Protein 4PHQ (pdb70)

CATH classification: 1.20.1170.10

Nearest PDB structures (foldseek):
  4phq-assembly4_D  TM=9.891E-01  e=1.350E-35  Escherichia coli K-12
  1qoy-assembly1_A  TM=9.919E-01  e=1.556E-33  Escherichia coli K-12
  4phq-assembly2_B  TM=9.929E-01  e=1.108E-32  Escherichia coli K-12
  2wcd-assembly1_A  TM=4.207E-01  e=2.265E-20  Escherichia coli K-12
  6r1j-assembly1_J-2  TM=3.400E-01  e=8.299E-03  Aeromonas hydrophila J-1

Radius of gyration: 38.6 Å; Cα contacts (8 Å, |Δi|>4): 1376; chains: 4; bounding box: 147×59×89 Å

Solvent-accessible surface area: 54001 Å² total; per-residue (Å²): 40,33,127,9,0,64,5,0,34,70,0,6,65,19,0,23,31,0,0,32,22,0,0,47,46,0,16,49,52,2,32,27,89,1,4,30,70,7,9,151,59,7,47,130,84,119,166,56,21,24,160,50,0,36,88,29,5,34,54,0,53,86,32,2,92,38,0,25,72,42,8,96,82,0,2,92,20,0,51,91,2,0,17,54,0,21,129,26,0,41,38,1,28,118,34,13,81,160,59,50,105,161,58,1,64,35,1,49,98,28,3,32,95,4,2,62,28,0,37,67,49,1,69,85,0,24,154,7,0,79,53,0,8,72,6,2,38,74,0,10,14,69,3,36,20,0,22,22,44,0,31,52,10,17,40,58,150,23,93,36,0,72,66,12,3,83,128,2,95,149,81,2,138,86,49,84,78,73,50,105,10,60,21,6,7,51,15,104,4,47,36,36,32,1,18,44,105,65,153,54,85,7,29,44,72,0,62,97,54,2,135,48,17,29,60,35,8,43,11,0,11,64,14,0,46,89,1,3,105,14,0,18,37,0,42,70,90,0,74,77,51,16,52,35,0,22,117,9,36,84,73,0,76,118,11,168,4,99,22,122,21,34,103,7,4,38,17,2,0,49,42,3,0,82,54,0,30,95,7,0,73,62,0,4,143,91,44,49,91,176,160,46,98,119,12,11,103,3,0,66,72,1,7,61,19,0,21,33,0,0,41,23,0,2,139,52,0,17,114,60,3,51,17,134,62,0,47,96,11,19,162,52,5,60,142,74,59,166,60,25,38,142,46,0,19,76,28,1,22,49,0,57,86,33,1,96,41,0,11,80,41,6,79,84,0,0,84,19,0,51,90,0,0,13,48,0,19,128,41,0,44,37,1,31,120,36,16,76,154,56,63,98,170,59,1,50,35,0,47,94,25,3,36,109,4,2,68,18,0,18,63,33,0,19,84,0,5,87,8,0,12,30,0,4,17,7,1,37,67,0,21,33,71,1,66,49,0,50,61,46,0,77,94,16,23,46,81,181,19,100,47,6,87,48,14,3,50,123,5,135,177,104,122,131,124,18,61,21,2,5,48,12,115,54,191,108,175,69,98,34,43,69,43,0,90,93,54,3,117,57,16,31,69,78,7,61,84,8,18,84,36,0,97,84,2,19,85,14,0,28,29,0,14,14,93,0,13,45,49,12,38,31,0,13,101,10,18,34,48,0,54,101,13,159,5,84,39,137,15,77,118,129,25,47,48,66,0,57,86,4,0,86,101,0,26,96,16,0,50,98,0,6,153,94,37,44,65,180,108,187,64,90,112,10,4,83,2,0,61,68,0,5,82,17,0,25,37,0,0,34,28,0,0,94,45,0,16,102,63,3,52,18,131,60,1,68,96,11,21,177,52,5,63,140,72,67,177,56,22,23,145,48,0,15,79,30,0,20,52,0,57,88,27,1,94,39,0,10,79,45,5,75,84,0,0,86,16,0,51,90,0,0,14,47,0,13,41,42,0,29,10,1,24,80,4,14,78,156,57,59,112,170,43,1,60,34,0,46,94,26,3,36,104,4,3,63,11,0,13,74,42,1,15,87,0,3,69,8,0,7,31,0,7,20,9,0,28,67,0,11,20,55,1,66,30,0,50,61,45,0,78,94,5,19,51,66,183,18,99,30,0,64,59,24,1,82,96,0,128,148,64,2,206,98,33,76,75,111,28,97,1,32,10,3,3,55,20,103,8,43,47,34,22,1,46,44,100,76,162,60,80,10,37,70,41,0,86,96,54,2,111,63,16,32,75,73,6,36,89,8,7,48,34,0,52,27,2,16,54,14,0,22,9,1,11,14,62,0,24,12,29,12,46,22,0,18,83,19,22,39,56,0,57,118,13,187,6,104,17,142,22,71,116,143,29,48,61,84,0,55,76,7,0,90,94,0,25,90,10,0,74,64,0,5,158,94,34,38,42,169,96,170,123,143,34,100,178,89,66,88,98,2,14,120,1,1,52,69,0,5,71,20,0,22,33,0,0,16,18,0,1,72,56,0,17,57,52,2,29,24,95,2,4,31,83,8,10,152,45,7,51,121,78,105,160,56,24,26,143,52,0,32,80,27,4,35,47,0,59,85,32,3,94,42,1,19,71,44,7,90,85,0,1,89,20,0,50,89,0,0,9,50,0,14,120,43,2,42,36,2,32,124,36,16,78,152,58,48,116,160,53,1,63,39,1,40,96,25,3,35,105,5,2,59,16,0,35,59,31,0,64,75,0,24,146,7,0,79,53,0,7,85,5,2,87,80,0,24,40,71,2,129,47,0,56,76,46,1,78,87,6,19,42,66,188,14,100,21,0,91,43,26,5,59,125,4,113,129,92,2,149,92,44,90,77,77,51,97,8,53,17,3,6,53,20,99,5,43,27,35,27,0,11,39,97,60,156,64,103,8,47,71,67,0,92,101,54,1,108,45,17,16,26,29,6,40,0,1,20,32,10,0,105,89,2,14,129,14,0,55,43,0,42,129,103,0,77,81,45,15,66,29,0,25,130,17,41,81,68,0,82,111,9,185,7,110,14,143,17,22,84,3,11,46,16,9,0,71,41,4,0,108,62,0,24,92,12,0,71,69,0,7,156,88,46,44,109,243

GO terms:
  GO:0042802 identical protein binding (F, IPI)

Structure (mmCIF, N/CA/C/O backbone):
data_4PHQ
#
_entry.id   4PHQ
#
_cell.length_a   176.880
_cell.length_b   48.440
_cell.length_c   152.430
_cell.angle_alpha   90.000
_cell.angle_beta   102.330
_cell.angle_gamma   90.000
#
_symmetry.space_group_name_H-M   'C 1 2 1'
#
loop_
_entity.id
_entity.type
_entity.pdbx_description
1 polymer 'Hemolysin E, chromosomal'
2 non-polymer GLYCEROL
3 non-polymer 'ACETATE ION'
4 water water
#
loop_
_atom_site.group_PDB
_atom_site.id
_atom_site.type_symbol
_atom_site.label_atom_id
_atom_site.label_alt_id
_atom_site.label_comp_id
_atom_site.label_asym_id
_atom_site.label_entity_id
_atom_site.label_seq_id
_atom_site.pdbx_PDB_ins_code
_atom_site.Cartn_x
_atom_site.Cartn_y
_atom_site.Cartn_z
_atom_site.occupancy
_atom_site.B_iso_or_equiv
_atom_site.auth_seq_id
_atom_site.auth_comp_id
_atom_site.auth_asym_id
_atom_site.auth_atom_id
_atom_site.pdbx_PDB_model_num
ATOM 1 N N . CYS A 1 1 ? -58.387 88.472 211.310 1.00 69.28 6 CYS A N 1
ATOM 2 C CA . CYS A 1 1 ? -57.128 87.728 211.371 1.00 73.81 6 CYS A CA 1
ATOM 3 C C . CYS A 1 1 ? -56.190 88.118 210.229 1.00 71.90 6 CYS A C 1
ATOM 4 O O . CYS A 1 1 ? -55.180 87.457 209.989 1.00 67.97 6 CYS A O 1
ATOM 7 N N . ASP A 1 2 ? -56.539 89.196 209.532 1.00 69.78 7 ASP A N 1
ATOM 8 C CA . ASP A 1 2 ? -55.781 89.674 208.376 1.00 60.76 7 ASP A CA 1
ATOM 9 C C . ASP A 1 2 ? -54.343 90.102 208.708 1.00 56.44 7 ASP A C 1
ATOM 10 O O . ASP A 1 2 ? -53.444 89.956 207.877 1.00 50.79 7 ASP A O 1
ATOM 15 N N . LYS A 1 3 ? -54.128 90.638 209.910 1.00 58.33 8 LYS A N 1
ATOM 16 C CA . LYS A 1 3 ? -52.792 91.080 210.324 1.00 58.19 8 LYS A CA 1
ATOM 17 C C . LYS A 1 3 ? -51.759 89.947 210.333 1.00 43.71 8 LYS A C 1
ATOM 18 O O . LYS A 1 3 ? -50.651 90.092 209.806 1.00 39.96 8 LYS A O 1
ATOM 24 N N . THR A 1 4 ? -52.124 88.830 210.952 1.00 39.15 9 THR A N 1
ATOM 25 C CA . THR A 1 4 ? -51.274 87.653 210.973 1.00 38.04 9 THR A CA 1
ATOM 26 C C . THR A 1 4 ? -50.996 87.201 209.551 1.00 41.46 9 THR A C 1
ATOM 27 O O . THR A 1 4 ? -49.872 86.835 209.215 1.00 37.42 9 THR A O 1
ATOM 31 N N . VAL A 1 5 ? -52.028 87.237 208.712 1.00 32.70 10 VAL A N 1
ATOM 32 C CA . VAL A 1 5 ? -51.878 86.790 207.333 1.00 35.17 10 VAL A CA 1
ATOM 33 C C . VAL A 1 5 ? -50.756 87.533 206.605 1.00 35.83 10 VAL A C 1
ATOM 34 O O . VAL A 1 5 ? -49.963 86.924 205.885 1.00 35.07 10 VAL A O 1
ATOM 38 N N . GLU A 1 6 ? -50.660 88.841 206.813 1.00 35.75 11 GLU A N 1
ATOM 39 C CA . GLU A 1 6 ? -49.638 89.610 206.109 1.00 32.00 11 GLU A CA 1
ATOM 40 C C . GLU A 1 6 ? -48.218 89.382 206.651 1.00 30.29 11 GLU A C 1
ATOM 41 O O . GLU A 1 6 ? -47.253 89.415 205.888 1.00 29.80 11 GLU A O 1
ATOM 47 N N . VAL A 1 7 ? -48.093 89.148 207.955 1.00 30.15 12 VAL A N 1
ATOM 48 C CA . VAL A 1 7 ? -46.800 88.831 208.554 1.00 28.93 12 VAL A CA 1
ATOM 49 C C . VAL A 1 7 ? -46.295 87.478 208.059 1.00 37.75 12 VAL A C 1
ATOM 50 O O . VAL A 1 7 ? -45.122 87.317 207.693 1.00 32.54 12 VAL A O 1
ATOM 54 N N . VAL A 1 8 ? -47.193 86.501 208.068 1.00 27.95 13 VAL A N 1
ATOM 55 C CA . VAL A 1 8 ? -46.842 85.142 207.719 1.00 28.48 13 VAL A CA 1
ATOM 56 C C . VAL A 1 8 ? -46.497 85.036 206.234 1.00 31.92 13 VAL A C 1
ATOM 57 O O . VAL A 1 8 ? -45.479 84.440 205.878 1.00 33.40 13 VAL A O 1
ATOM 61 N N . LYS A 1 9 ? -47.327 85.633 205.374 1.00 31.68 14 LYS A N 1
ATOM 62 C CA . LYS A 1 9 ? -47.030 85.690 203.939 1.00 32.22 14 LYS A CA 1
ATOM 63 C C . LYS A 1 9 ? -45.682 86.346 203.685 1.00 30.06 14 LYS A C 1
ATOM 64 O O . LYS A 1 9 ? -44.882 85.845 202.913 1.00 29.31 14 LYS A O 1
ATOM 70 N N . ASN A 1 10 ? -45.440 87.475 204.344 1.00 31.68 15 ASN A N 1
ATOM 71 C CA . ASN A 1 10 ? -44.172 88.185 204.233 1.00 32.14 15 ASN A CA 1
ATOM 72 C C . ASN A 1 10 ? -42.967 87.347 204.677 1.00 30.36 15 ASN A C 1
ATOM 73 O O . ASN A 1 10 ? -41.879 87.441 204.091 1.00 32.99 15 ASN A O 1
ATOM 78 N N . ALA A 1 11 ? -43.168 86.535 205.711 1.00 25.98 16 ALA A N 1
ATOM 79 C CA . ALA A 1 11 ? -42.127 85.634 206.209 1.00 27.58 16 ALA A CA 1
ATOM 80 C C . ALA A 1 11 ? -41.738 84.598 205.153 1.00 30.17 16 ALA A C 1
ATOM 81 O O . ALA A 1 11 ? -40.565 84.402 204.861 1.00 26.26 16 ALA A O 1
ATOM 83 N N . ILE A 1 12 ? -42.735 83.933 204.587 1.00 30.61 17 ILE A N 1
ATOM 84 C CA . ILE A 1 12 ? -42.482 82.922 203.573 1.00 30.52 17 ILE A CA 1
ATOM 85 C C . ILE A 1 12 ? -41.909 83.532 202.296 1.00 32.51 17 ILE A C 1
ATOM 86 O O . ILE A 1 12 ? -40.924 83.029 201.739 1.00 28.29 17 ILE A O 1
ATOM 91 N N . GLU A 1 13 ? -42.507 84.631 201.849 1.00 28.36 18 GLU A N 1
ATOM 92 C CA . GLU A 1 13 ? -42.037 85.318 200.652 1.00 29.89 18 GLU A CA 1
ATOM 93 C C . GLU A 1 13 ? -40.600 85.814 200.784 1.00 32.34 18 GLU A C 1
ATOM 94 O O . GLU A 1 13 ? -39.840 85.786 199.822 1.00 23.16 18 GLU A O 1
ATOM 100 N N . THR A 1 14 ? -40.223 86.266 201.974 1.00 27.48 19 THR A N 1
ATOM 101 C CA . THR A 1 14 ? -38.860 86.737 202.171 1.00 27.36 19 THR A CA 1
ATOM 102 C C . THR A 1 14 ? -37.868 85.567 202.100 1.00 23.18 19 THR A C 1
ATOM 103 O O . THR A 1 14 ? -36.854 85.641 201.395 1.00 26.64 19 THR A O 1
ATOM 107 N N . ALA A 1 15 ? -38.167 84.493 202.829 1.00 24.32 20 ALA A N 1
ATOM 108 C CA . ALA A 1 15 ? -37.366 83.270 202.755 1.00 20.92 20 ALA A CA 1
ATOM 109 C C . ALA A 1 15 ? -37.255 82.767 201.313 1.00 22.33 20 ALA A C 1
ATOM 110 O O . ALA A 1 15 ? -36.179 82.391 200.858 1.00 21.91 20 ALA A O 1
ATOM 112 N N . ASP A 1 16 ? -38.382 82.770 200.610 1.00 27.29 21 ASP A N 1
ATOM 113 C CA . ASP A 1 16 ? -38.466 82.297 199.234 1.00 21.93 21 ASP A CA 1
ATOM 114 C C . ASP A 1 16 ? -37.584 83.130 198.325 1.00 26.14 21 ASP A C 1
ATOM 115 O O . ASP A 1 16 ? -36.897 82.597 197.441 1.00 24.98 21 ASP A O 1
ATOM 120 N N . GLY A 1 17 ? -37.608 84.441 198.546 1.00 27.31 22 GLY A N 1
ATOM 121 C CA . GLY A 1 17 ? -36.837 85.376 197.747 1.00 23.17 22 GLY A CA 1
ATOM 122 C C . GLY A 1 17 ? -35.343 85.143 197.900 1.00 25.10 22 GLY A C 1
ATOM 123 O O . GLY A 1 17 ? -34.570 85.303 196.952 1.00 20.37 22 GLY A O 1
ATOM 124 N N . ALA A 1 18 ? -34.935 84.763 199.100 1.00 24.79 23 ALA A N 1
ATOM 125 C CA . ALA A 1 18 ? -33.534 84.490 199.375 1.00 24.95 23 ALA A CA 1
ATOM 126 C C . ALA A 1 18 ? -33.121 83.220 198.658 1.00 22.25 23 ALA A C 1
ATOM 127 O O . ALA A 1 18 ? -32.098 83.185 197.979 1.00 18.02 23 ALA A O 1
ATOM 129 N N . LEU A 1 19 ? -33.916 82.168 198.828 1.00 19.83 24 LEU A N 1
ATOM 130 C CA . LEU A 1 19 ? -33.683 80.925 198.111 1.00 19.99 24 LEU A CA 1
ATOM 131 C C . LEU A 1 19 ? -33.546 81.178 196.606 1.00 22.43 24 LEU A C 1
ATOM 132 O O . LEU A 1 19 ? -32.650 80.632 195.941 1.00 21.26 24 LEU A O 1
ATOM 137 N N . ASP A 1 20 ? -34.407 82.038 196.075 1.00 21.40 25 ASP A N 1
ATOM 138 C CA . ASP A 1 20 ? -34.401 82.326 194.639 1.00 20.94 25 ASP A CA 1
ATOM 139 C C . ASP A 1 20 ? -33.164 83.068 194.169 1.00 19.65 25 ASP A C 1
ATOM 140 O O . ASP A 1 20 ? -32.898 83.099 192.977 1.00 21.87 25 ASP A O 1
ATOM 145 N N . LEU A 1 21 ? -32.424 83.695 195.084 1.00 21.45 26 LEU A N 1
ATOM 146 C CA . LEU A 1 21 ? -31.166 84.337 194.700 1.00 23.46 26 LEU A CA 1
ATOM 147 C C . LEU A 1 21 ? -30.155 83.289 194.259 1.00 23.89 26 LEU A C 1
ATOM 148 O O . LEU A 1 21 ? -29.230 83.580 193.492 1.00 24.28 26 LEU A O 1
ATOM 153 N N . TYR A 1 22 ? -30.343 82.064 194.740 1.00 24.36 27 TYR A N 1
ATOM 154 C CA . TYR A 1 22 ? -29.574 80.928 194.246 1.00 23.99 27 TYR A CA 1
ATOM 155 C C . TYR A 1 22 ? -30.267 80.328 193.040 1.00 28.88 27 TYR A C 1
ATOM 156 O O . TYR A 1 22 ? -29.675 80.193 191.976 1.00 26.02 27 TYR A O 1
ATOM 165 N N . ASN A 1 23 ? -31.541 80.005 193.212 1.00 21.20 28 ASN A N 1
ATOM 166 C CA . ASN A 1 23 ? -32.288 79.256 192.213 1.00 27.77 28 ASN A CA 1
ATOM 167 C C . ASN A 1 23 ? -32.541 79.986 190.881 1.00 34.39 28 ASN A C 1
ATOM 168 O O . ASN A 1 23 ? -32.618 79.356 189.823 1.00 27.88 28 ASN A O 1
ATOM 173 N N . LYS A 1 24 ? -32.657 81.309 190.924 1.00 24.98 29 LYS A N 1
ATOM 174 C CA . LYS A 1 24 ? -32.950 82.059 189.709 1.00 26.50 29 LYS A CA 1
ATOM 175 C C . LYS A 1 24 ? -31.949 83.164 189.380 1.00 29.09 29 LYS A C 1
ATOM 176 O O . LYS A 1 24 ? -32.005 83.759 188.309 1.00 36.33 29 LYS A O 1
ATOM 182 N N . TYR A 1 25 ? -31.023 83.439 190.284 1.00 25.71 30 TYR A N 1
ATOM 183 C CA . TYR A 1 25 ? -29.962 84.378 189.950 1.00 18.10 30 TYR A CA 1
ATOM 184 C C . TYR A 1 25 ? -28.602 83.671 189.782 1.00 26.27 30 TYR A C 1
ATOM 185 O O . TYR A 1 25 ? -28.096 83.558 188.664 1.00 24.12 30 TYR A O 1
ATOM 194 N N . LEU A 1 26 ? -28.027 83.188 190.882 1.00 26.40 31 LEU A N 1
ATOM 195 C CA . LEU A 1 26 ? -26.680 82.606 190.850 1.00 25.53 31 LEU A CA 1
ATOM 196 C C . LEU A 1 26 ? -26.558 81.402 189.912 1.00 19.83 31 LEU A C 1
ATOM 197 O O . LEU A 1 26 ? -25.554 81.247 189.195 1.00 17.53 31 LEU A O 1
ATOM 202 N N . ASP A 1 27 ? -27.572 80.544 189.930 1.00 21.83 32 ASP A N 1
ATOM 203 C CA . ASP A 1 27 ? -27.597 79.355 189.091 1.00 19.56 32 ASP A CA 1
ATOM 204 C C . ASP A 1 27 ? -27.741 79.704 187.614 1.00 27.02 32 ASP A C 1
ATOM 205 O O . ASP A 1 27 ? -27.486 78.863 186.755 1.00 25.32 32 ASP A O 1
ATOM 210 N N . GLN A 1 28 ? -28.155 80.938 187.319 1.00 24.37 33 GLN A N 1
ATOM 211 C CA . GLN A 1 28 ? -28.472 81.339 185.942 1.00 18.24 33 GLN A CA 1
ATOM 212 C C . GLN A 1 28 ? -27.495 82.345 185.335 1.00 21.25 33 GLN A C 1
ATOM 213 O O . GLN A 1 28 ? -27.154 82.243 184.165 1.00 22.16 33 GLN A O 1
ATOM 219 N N . VAL A 1 29 ? -27.078 83.333 186.116 1.00 16.54 34 VAL A N 1
ATOM 220 C CA . VAL A 1 29 ? -26.321 84.456 185.576 1.00 23.30 34 VAL A CA 1
ATOM 221 C C . VAL A 1 29 ? -24.845 84.103 185.303 1.00 23.44 34 VAL A C 1
ATOM 222 O O . VAL A 1 29 ? -24.156 84.741 184.496 1.00 22.41 34 VAL A O 1
ATOM 226 N N . ILE A 1 30 ? -24.358 83.072 185.971 1.00 22.01 35 ILE A N 1
ATOM 227 C CA . ILE A 1 30 ? -23.023 82.556 185.686 1.00 18.96 35 ILE A CA 1
ATOM 228 C C . ILE A 1 30 ? -23.133 81.266 184.875 1.00 15.35 35 ILE A C 1
ATOM 229 O O . ILE A 1 30 ? -23.877 80.362 185.246 1.00 16.42 35 ILE A O 1
ATOM 234 N N . PRO A 1 31 ? -22.385 81.172 183.752 1.00 17.17 36 PRO A N 1
ATOM 235 C CA . PRO A 1 31 ? -22.487 79.985 182.884 1.00 14.47 36 PRO A CA 1
ATOM 236 C C . PRO A 1 31 ? -21.744 78.763 183.443 1.00 25.00 36 PRO A C 1
ATOM 237 O O . PRO A 1 31 ? -20.720 78.360 182.870 1.00 17.99 36 PRO A O 1
ATOM 241 N N . TRP A 1 32 ? -22.258 78.190 184.536 1.00 21.90 37 TRP A N 1
ATOM 242 C CA . TRP A 1 32 ? -21.621 77.057 185.216 1.00 22.69 37 TRP A CA 1
ATOM 243 C C . TRP A 1 32 ? -21.314 75.881 184.293 1.00 25.72 37 TRP A C 1
ATOM 244 O O . TRP A 1 32 ? -20.243 75.303 184.366 1.00 18.01 37 TRP A O 1
ATOM 255 N N . GLN A 1 33 ? -22.264 75.522 183.438 1.00 21.88 38 GLN A N 1
ATOM 256 C CA . GLN A 1 33 ? -22.082 74.393 182.537 1.00 24.87 38 GLN A CA 1
ATOM 257 C C . GLN A 1 33 ? -20.914 74.662 181.581 1.00 17.02 38 GLN A C 1
ATOM 258 O O . GLN A 1 33 ? -20.071 73.790 181.341 1.00 25.28 38 GLN A O 1
ATOM 264 N N . THR A 1 34 ? -20.866 75.881 181.060 1.00 20.01 39 THR A N 1
ATOM 265 C CA . THR A 1 34 ? -19.782 76.282 180.181 1.00 24.79 39 THR A CA 1
ATOM 266 C C . THR A 1 34 ? -18.446 76.209 180.914 1.00 26.11 39 THR A C 1
ATOM 267 O O . THR A 1 34 ? -17.463 75.746 180.356 1.00 19.08 39 THR A O 1
ATOM 271 N N . PHE A 1 35 ? -18.406 76.649 182.167 1.00 17.08 40 PHE A N 1
ATOM 272 C CA . PHE A 1 35 ? -17.147 76.603 182.909 1.00 20.10 40 PHE A CA 1
ATOM 273 C C . PHE A 1 35 ? -16.734 75.148 183.121 1.00 18.38 40 PHE A C 1
ATOM 274 O O . PHE A 1 35 ? -15.554 74.811 183.041 1.00 14.97 40 PHE A O 1
ATOM 282 N N . ASP A 1 36 ? -17.703 74.278 183.380 1.00 16.98 41 ASP A N 1
ATOM 283 C CA . ASP A 1 36 ? -17.390 72.877 183.631 1.00 16.32 41 ASP A CA 1
ATOM 284 C C . ASP A 1 36 ? -16.750 72.228 182.411 1.00 18.36 41 ASP A C 1
ATOM 285 O O . ASP A 1 36 ? -15.782 71.464 182.523 1.00 14.21 41 ASP A O 1
ATOM 290 N N . GLU A 1 37 ? -17.293 72.530 181.238 1.00 19.45 42 GLU A N 1
ATOM 291 C CA . GLU A 1 37 ? -16.769 71.961 180.008 1.00 24.02 42 GLU A CA 1
ATOM 292 C C . GLU A 1 37 ? -15.387 72.531 179.711 1.00 24.19 42 GLU A C 1
ATOM 293 O O . GLU A 1 37 ? -14.502 71.827 179.208 1.00 16.35 42 GLU A O 1
ATOM 299 N N . THR A 1 38 ? -15.209 73.810 180.040 1.00 16.80 43 THR A N 1
ATOM 300 C CA . THR A 1 38 ? -13.964 74.517 179.778 1.00 18.34 43 THR A CA 1
ATOM 301 C C . THR A 1 38 ? -12.872 73.989 180.685 1.00 16.17 43 THR A C 1
ATOM 302 O O . THR A 1 38 ? -11.760 73.735 180.238 1.00 14.49 43 THR A O 1
ATOM 306 N N . ILE A 1 39 ? -13.209 73.790 181.960 1.00 13.01 44 ILE A N 1
ATOM 307 C CA . ILE A 1 39 ? -12.267 73.245 182.921 1.00 11.44 44 ILE A CA 1
ATOM 308 C C . ILE A 1 39 ? -11.742 71.884 182.434 1.00 16.46 44 ILE A C 1
ATOM 309 O O . ILE A 1 39 ? -10.539 71.631 182.429 1.00 15.31 44 ILE A O 1
ATOM 314 N N . LYS A 1 40 ? -12.653 71.028 181.991 1.00 13.80 45 LYS A N 1
ATOM 315 C CA . LYS A 1 40 ? -12.283 69.691 181.521 1.00 16.50 45 LYS A CA 1
ATOM 316 C C . LYS A 1 40 ? -11.431 69.703 180.245 1.00 14.30 45 LYS A C 1
ATOM 317 O O . LYS A 1 40 ? -10.732 68.728 179.955 1.00 14.53 45 LYS A O 1
ATOM 323 N N A GLU A 1 41 ? -11.486 70.823 179.527 0.47 15.32 46 GLU A N 1
ATOM 324 N N B GLU A 1 41 ? -11.496 70.808 179.502 0.53 15.39 46 GLU A N 1
ATOM 325 C CA A GLU A 1 41 ? -10.837 70.997 178.226 0.47 14.96 46 GLU A CA 1
ATOM 326 C CA B GLU A 1 41 ? -10.804 70.961 178.216 0.53 14.22 46 GLU A CA 1
ATOM 327 C C A GLU A 1 41 ? -9.501 71.733 178.328 0.47 15.59 46 GLU A C 1
ATOM 328 C C B GLU A 1 41 ? -9.437 71.633 178.376 0.53 15.20 46 GLU A C 1
ATOM 329 O O A GLU A 1 41 ? -8.714 71.748 177.381 0.47 11.22 46 GLU A O 1
ATOM 330 O O B GLU A 1 41 ? -8.565 71.499 177.520 0.53 15.88 46 GLU A O 1
ATOM 341 N N . LEU A 1 42 ? -9.262 72.376 179.462 1.00 14.34 47 LEU A N 1
ATOM 342 C CA . LEU A 1 42 ? -8.116 73.280 179.587 1.00 17.47 47 LEU A CA 1
ATOM 343 C C . LEU A 1 42 ? -6.698 72.702 179.485 1.00 13.51 47 LEU A C 1
ATOM 344 O O . LEU A 1 42 ? -5.765 73.464 179.280 1.00 13.79 47 LEU A O 1
ATOM 349 N N . SER A 1 43 ? -6.534 71.390 179.621 1.00 9.90 48 SER A N 1
ATOM 350 C CA . SER A 1 43 ? -5.203 70.798 179.486 1.00 12.35 48 SER A CA 1
ATOM 351 C C . SER A 1 43 ? -4.884 70.465 178.027 1.00 12.87 48 SER A C 1
ATOM 352 O O . SER A 1 43 ? -3.789 69.984 177.722 1.00 11.60 48 SER A O 1
ATOM 355 N N . ARG A 1 44 ? -5.838 70.712 177.135 1.00 10.49 49 ARG A N 1
ATOM 356 C CA . ARG A 1 44 ? -5.618 70.411 175.722 1.00 14.32 49 ARG A CA 1
ATOM 357 C C . ARG A 1 44 ? -4.438 71.225 175.208 1.00 11.31 49 ARG A C 1
ATOM 358 O O . ARG A 1 44 ? -4.313 72.413 175.517 1.00 11.93 49 ARG A O 1
ATOM 366 N N . PHE A 1 45 ? -3.564 70.563 174.458 1.00 11.56 50 PHE A N 1
ATOM 367 C CA . PHE A 1 45 ? -2.357 71.181 173.901 1.00 16.22 50 PHE A CA 1
ATOM 368 C C . PHE A 1 45 ? -1.376 71.666 174.960 1.00 19.25 50 PHE A C 1
ATOM 369 O O . PHE A 1 45 ? -0.563 72.534 174.667 1.00 13.77 50 PHE A O 1
ATOM 377 N N . LYS A 1 46 ? -1.445 71.122 176.180 1.00 15.48 51 LYS A N 1
ATOM 378 C CA . LYS A 1 46 ? -0.578 71.610 177.262 1.00 11.56 51 LYS A CA 1
ATOM 379 C C . LYS A 1 46 ? 0.920 71.633 176.890 1.00 12.05 51 LYS A C 1
ATOM 380 O O . LYS A 1 46 ? 1.612 72.583 177.224 1.00 15.77 51 LYS A O 1
ATOM 386 N N . GLN A 1 47 ? 1.399 70.625 176.166 1.00 12.30 52 GLN A N 1
ATOM 387 C CA . GLN A 1 47 ? 2.811 70.549 175.784 1.00 16.61 52 GLN A CA 1
ATOM 388 C C . GLN A 1 47 ? 3.198 71.537 174.682 1.00 21.15 52 GLN A C 1
ATOM 389 O O . GLN A 1 47 ? 4.383 71.730 174.394 1.00 20.13 52 GLN A O 1
ATOM 395 N N A GLU A 1 48 ? 2.208 72.159 174.055 0.55 18.49 53 GLU A N 1
ATOM 396 N N B GLU A 1 48 ? 2.186 72.146 174.070 0.45 18.28 53 GLU A N 1
ATOM 397 C CA A GLU A 1 48 ? 2.495 73.064 172.941 0.55 17.40 53 GLU A CA 1
ATOM 398 C CA B GLU A 1 48 ? 2.364 73.055 172.936 0.45 18.59 53 GLU A CA 1
ATOM 399 C C A GLU A 1 48 ? 2.787 74.488 173.410 0.55 21.90 53 GLU A C 1
ATOM 400 C C B GLU A 1 48 ? 2.766 74.455 173.409 0.45 21.04 53 GLU A C 1
ATOM 401 O O A GLU A 1 48 ? 3.515 75.228 172.749 0.55 19.48 53 GLU A O 1
ATOM 402 O O B GLU A 1 48 ? 3.549 75.141 172.752 0.45 20.53 53 GLU A O 1
ATOM 413 N N . TYR A 1 49 ? 2.224 74.873 174.553 1.00 16.56 54 TYR A N 1
ATOM 414 C CA . TYR A 1 49 ? 2.456 76.219 175.084 1.00 15.85 54 TYR A CA 1
ATOM 415 C C . TYR A 1 49 ? 3.916 76.402 175.484 1.00 20.33 54 TYR A C 1
ATOM 416 O O . TYR A 1 49 ? 4.625 75.426 175.731 1.00 17.80 54 TYR A O 1
ATOM 425 N N . SER A 1 50 ? 4.367 77.650 175.552 1.00 19.53 55 SER A N 1
ATOM 426 C CA . SER A 1 50 ? 5.655 77.937 176.178 1.00 26.40 55 SER A CA 1
ATOM 427 C C . SER A 1 50 ? 5.589 77.559 177.652 1.00 28.15 55 SER A C 1
ATOM 428 O O . SER A 1 50 ? 4.498 77.458 178.227 1.00 20.44 55 SER A O 1
ATOM 431 N N . GLN A 1 51 ? 6.752 77.356 178.262 1.00 24.62 56 GLN A N 1
ATOM 432 C CA . GLN A 1 51 ? 6.818 77.049 179.689 1.00 24.15 56 GLN A CA 1
ATOM 433 C C . GLN A 1 51 ? 5.998 78.024 180.534 1.00 23.30 56 GLN A C 1
ATOM 434 O O . GLN A 1 51 ? 5.171 77.601 181.345 1.00 25.17 56 GLN A O 1
ATOM 440 N N . ALA A 1 52 ? 6.216 79.319 180.327 1.00 18.27 57 ALA A N 1
ATOM 441 C CA . ALA A 1 52 ? 5.528 80.359 181.095 1.00 21.03 57 ALA A CA 1
ATOM 442 C C . ALA A 1 52 ? 4.009 80.317 180.874 1.00 25.61 57 ALA A C 1
ATOM 443 O O . ALA A 1 52 ? 3.224 80.429 181.820 1.00 21.87 57 ALA A O 1
ATOM 445 N N . ALA A 1 53 ? 3.597 80.128 179.626 1.00 17.96 58 ALA A N 1
ATOM 446 C CA . ALA A 1 53 ? 2.181 80.141 179.299 1.00 15.72 58 ALA A CA 1
ATOM 447 C C . ALA A 1 53 ? 1.518 78.895 179.857 1.00 17.75 58 ALA A C 1
ATOM 448 O O . ALA A 1 53 ? 0.383 78.947 180.325 1.00 15.48 58 ALA A O 1
ATOM 450 N N . SER A 1 54 ? 2.237 77.777 179.794 1.00 15.11 59 SER A N 1
ATOM 451 C CA . SER A 1 54 ? 1.724 76.497 180.259 1.00 19.91 59 SER A CA 1
ATOM 452 C C . SER A 1 54 ? 1.419 76.525 181.756 1.00 24.63 59 SER A C 1
ATOM 453 O O . SER A 1 54 ? 0.445 75.924 182.215 1.00 15.44 59 SER A O 1
ATOM 456 N N . VAL A 1 55 ? 2.265 77.214 182.514 1.00 23.98 60 VAL A N 1
ATOM 457 C CA . VAL A 1 55 ? 2.063 77.335 183.944 1.00 22.21 60 VAL A CA 1
ATOM 458 C C . VAL A 1 55 ? 0.804 78.165 184.230 1.00 22.72 60 VAL A C 1
ATOM 459 O O . VAL A 1 55 ? -0.003 77.820 185.101 1.00 17.09 60 VAL A O 1
ATOM 463 N N . LEU A 1 56 ? 0.627 79.241 183.478 1.00 16.01 61 LEU A N 1
ATOM 464 C CA . LEU A 1 56 ? -0.550 80.084 183.650 1.00 19.51 61 LEU A CA 1
ATOM 465 C C . LEU A 1 56 ? -1.827 79.329 183.305 1.00 19.15 61 LEU A C 1
ATOM 466 O O . LEU A 1 56 ? -2.809 79.394 184.043 1.00 14.66 61 LEU A O 1
ATOM 471 N N . VAL A 1 57 ? -1.809 78.612 182.182 1.00 14.90 62 VAL A N 1
ATOM 472 C CA . VAL A 1 57 ? -2.981 77.858 181.760 1.00 14.25 62 VAL A CA 1
ATOM 473 C C . VAL A 1 57 ? -3.368 76.825 182.825 1.00 16.64 62 VAL A C 1
ATOM 474 O O . VAL A 1 57 ? -4.540 76.711 183.186 1.00 12.64 62 VAL A O 1
ATOM 478 N N . GLY A 1 58 ? -2.379 76.095 183.341 1.00 10.91 63 GLY A N 1
ATOM 479 C CA . GLY A 1 58 ? -2.634 75.140 184.407 1.00 14.22 63 GLY A CA 1
ATOM 480 C C . GLY A 1 58 ? -3.196 75.799 185.660 1.00 14.56 63 GLY A C 1
ATOM 481 O O . GLY A 1 58 ? -4.105 75.271 186.282 1.00 13.65 63 GLY A O 1
ATOM 482 N N . ASP A 1 59 ? -2.668 76.961 186.027 1.00 13.74 64 ASP A N 1
ATOM 483 C CA . ASP A 1 59 ? -3.136 77.627 187.241 1.00 16.65 64 ASP A CA 1
ATOM 484 C C . ASP A 1 59 ? -4.548 78.205 187.084 1.00 14.27 64 ASP A C 1
ATOM 485 O O . ASP A 1 59 ? -5.351 78.171 188.017 1.00 20.58 64 ASP A O 1
ATOM 490 N N . ILE A 1 60 ? -4.849 78.717 185.898 1.00 13.88 65 ILE A N 1
ATOM 491 C CA . ILE A 1 60 ? -6.204 79.133 185.542 1.00 10.64 65 ILE A CA 1
ATOM 492 C C . ILE A 1 60 ? -7.193 77.976 185.671 1.00 14.50 65 ILE A C 1
ATOM 493 O O . ILE A 1 60 ? -8.270 78.122 186.268 1.00 18.48 65 ILE A O 1
ATOM 498 N N . LYS A 1 61 ? -6.823 76.819 185.128 1.00 9.98 66 LYS A N 1
ATOM 499 C CA . LYS A 1 61 ? -7.644 75.623 185.282 1.00 10.06 66 LYS A CA 1
ATOM 500 C C . LYS A 1 61 ? -7.902 75.290 186.752 1.00 9.52 66 LYS A C 1
ATOM 501 O O . LYS A 1 61 ? -9.040 75.034 187.135 1.00 9.71 66 LYS A O 1
ATOM 507 N N . THR A 1 62 ? -6.845 75.292 187.561 1.00 10.20 67 THR A N 1
ATOM 508 C CA . THR A 1 62 ? -6.972 75.009 189.003 1.00 15.39 67 THR A CA 1
ATOM 509 C C . THR A 1 62 ? -7.880 76.013 189.723 1.00 15.10 67 THR A C 1
ATOM 510 O O . THR A 1 62 ? -8.700 75.642 190.587 1.00 11.67 67 THR A O 1
ATOM 514 N N . LEU A 1 63 ? -7.750 77.283 189.367 1.00 13.15 68 LEU A N 1
ATOM 515 C CA . LEU A 1 63 ? -8.536 78.314 190.033 1.00 13.11 68 LEU A CA 1
ATOM 516 C C . LEU A 1 63 ? -9.990 78.204 189.615 1.00 14.20 68 LEU A C 1
ATOM 517 O O . LEU A 1 63 ? -10.892 78.368 190.437 1.00 14.26 68 LEU A O 1
ATOM 522 N N . LEU A 1 64 ? -10.227 77.889 188.349 1.00 10.62 69 LEU A N 1
ATOM 523 C CA . LEU A 1 64 ? -11.613 77.748 187.888 1.00 13.27 69 LEU A CA 1
ATOM 524 C C . LEU A 1 64 ? -12.265 76.509 188.508 1.00 21.56 69 LEU A C 1
ATOM 525 O O . LEU A 1 64 ? -13.455 76.522 188.847 1.00 13.31 69 LEU A O 1
ATOM 530 N N . MET A 1 65 ? -11.476 75.451 188.685 1.00 14.46 70 MET A N 1
ATOM 531 C CA . MET A 1 65 ? -11.956 74.279 189.412 1.00 13.76 70 MET A CA 1
ATOM 532 C C . MET A 1 65 ? -12.334 74.654 190.832 1.00 12.73 70 MET A C 1
ATOM 533 O O . MET A 1 65 ? -13.325 74.154 191.360 1.00 15.29 70 MET A O 1
ATOM 538 N N . ASP A 1 66 ? -11.527 75.493 191.468 1.00 12.28 71 ASP A N 1
ATOM 539 C CA . ASP A 1 66 ? -11.845 75.929 192.826 1.00 14.22 71 ASP A CA 1
ATOM 540 C C . ASP A 1 66 ? -13.109 76.788 192.885 1.00 11.91 71 ASP A C 1
ATOM 541 O O . ASP A 1 66 ? -13.926 76.626 193.789 1.00 13.19 71 ASP A O 1
ATOM 546 N N . SER A 1 67 ? -13.257 77.710 191.939 1.00 9.69 72 SER A N 1
ATOM 547 C CA . SER A 1 67 ? -14.462 78.545 191.859 1.00 11.01 72 SER A CA 1
ATOM 548 C C . SER A 1 67 ? -15.702 77.653 191.739 1.00 17.24 72 SER A C 1
ATOM 549 O O . SER A 1 67 ? -16.714 77.869 192.419 1.00 16.80 72 SER A O 1
ATOM 552 N N . GLN A 1 68 ? -15.616 76.654 190.866 1.00 10.57 73 GLN A N 1
ATOM 553 C CA . GLN A 1 68 ? -16.695 75.688 190.703 1.00 11.29 73 GLN A CA 1
ATOM 554 C C . GLN A 1 68 ? -16.946 74.898 191.988 1.00 18.24 73 GLN A C 1
ATOM 555 O O . GLN A 1 68 ? -18.101 74.701 192.409 1.00 12.33 73 GLN A O 1
ATOM 561 N N . ASP A 1 69 ? -15.856 74.447 192.608 1.00 12.42 74 ASP A N 1
ATOM 562 C CA . ASP A 1 69 ? -15.929 73.632 193.808 1.00 17.18 74 ASP A CA 1
ATOM 563 C C . ASP A 1 69 ? -16.661 74.380 194.913 1.00 14.07 74 ASP A C 1
ATOM 564 O O . ASP A 1 69 ? -17.541 73.830 195.580 1.00 15.84 74 ASP A O 1
ATOM 569 N N . LYS A 1 70 ? -16.275 75.634 195.111 1.00 11.11 75 LYS A N 1
ATOM 570 C CA . LYS A 1 70 ? -16.845 76.434 196.186 1.00 12.23 75 LYS A CA 1
ATOM 571 C C . LYS A 1 70 ? -18.301 76.788 195.851 1.00 12.86 75 LYS A C 1
ATOM 572 O O . LYS A 1 70 ? -19.148 76.850 196.737 1.00 15.45 75 LYS A O 1
ATOM 578 N N . TYR A 1 71 ? -18.600 76.982 194.570 1.00 9.38 76 TYR A N 1
ATOM 579 C CA . TYR A 1 71 ? -20.001 77.107 194.164 1.00 9.73 76 TYR A CA 1
ATOM 580 C C . TYR A 1 71 ? -20.829 75.852 194.514 1.00 16.64 76 TYR A C 1
ATOM 581 O O . TYR A 1 71 ? -21.984 75.953 194.962 1.00 15.96 76 TYR A O 1
ATOM 590 N N . PHE A 1 72 ? -20.245 74.672 194.320 1.00 11.02 77 PHE A N 1
ATOM 591 C CA . PHE A 1 72 ? -20.913 73.409 194.644 1.00 9.37 77 PHE A CA 1
ATOM 592 C C . PHE A 1 72 ? -21.097 73.290 196.151 1.00 14.25 77 PHE A C 1
ATOM 593 O O . PHE A 1 72 ? -22.087 72.744 196.625 1.00 12.75 77 PHE A O 1
ATOM 601 N N . GLU A 1 73 ? -20.122 73.795 196.895 1.00 10.05 78 GLU A N 1
ATOM 602 C CA . GLU A 1 73 ? -20.198 73.797 198.346 1.00 16.69 78 GLU A CA 1
ATOM 603 C C . GLU A 1 73 ? -21.361 74.661 198.841 1.00 17.85 78 GLU A C 1
ATOM 604 O O . GLU A 1 73 ? -22.140 74.234 199.704 1.00 10.41 78 GLU A O 1
ATOM 610 N N . ALA A 1 74 ? -21.461 75.877 198.305 1.00 11.50 79 ALA A N 1
ATOM 611 C CA . ALA A 1 74 ? -22.557 76.780 198.627 1.00 18.78 79 ALA A CA 1
ATOM 612 C C . ALA A 1 74 ? -23.857 76.098 198.259 1.00 18.01 79 ALA A C 1
ATOM 613 O O . ALA A 1 74 ? -24.818 76.107 199.027 1.00 12.97 79 ALA A O 1
ATOM 615 N N . THR A 1 75 ? -23.864 75.462 197.094 1.00 13.22 80 THR A N 1
ATOM 616 C CA . THR A 1 75 ? -25.054 74.774 196.591 1.00 16.91 80 THR A CA 1
ATOM 617 C C . THR A 1 75 ? -25.554 73.693 197.548 1.00 13.95 80 THR A C 1
ATOM 618 O O . THR A 1 75 ? -26.753 73.620 197.837 1.00 15.76 80 THR A O 1
ATOM 622 N N . GLN A 1 76 ? -24.654 72.876 198.079 1.00 10.44 81 GLN A N 1
ATOM 623 C CA . GLN A 1 76 ? -25.098 71.790 198.950 1.00 10.80 81 GLN A CA 1
ATOM 624 C C . GLN A 1 76 ? -25.652 72.360 200.256 1.00 11.12 81 GLN A C 1
ATOM 625 O O . GLN A 1 76 ? -26.626 71.856 200.800 1.00 15.35 81 GLN A O 1
ATOM 631 N N . THR A 1 77 ? -25.023 73.415 200.755 1.00 12.72 82 THR A N 1
ATOM 632 C CA . THR A 1 77 ? -25.535 74.095 201.944 1.00 16.39 82 THR A CA 1
ATOM 633 C C . THR A 1 77 ? -26.962 74.601 201.724 1.00 19.44 82 THR A C 1
ATOM 634 O O . THR A 1 77 ? -27.849 74.344 202.539 1.00 15.72 82 THR A O 1
ATOM 638 N N . VAL A 1 78 ? -27.190 75.291 200.612 1.00 12.91 83 VAL A N 1
ATOM 639 C CA . VAL A 1 78 ? -28.528 75.774 200.276 1.00 16.49 83 VAL A CA 1
ATOM 640 C C . VAL A 1 78 ? -29.505 74.625 200.032 1.00 17.31 83 VAL A C 1
ATOM 641 O O . VAL A 1 78 ? -30.666 74.680 200.447 1.00 17.49 83 VAL A O 1
ATOM 645 N N . TYR A 1 79 ? -29.027 73.574 199.383 1.00 12.67 84 TYR A N 1
ATOM 646 C CA . TYR A 1 79 ? -29.828 72.379 199.139 1.00 16.17 84 TYR A CA 1
ATOM 647 C C . TYR A 1 79 ? -30.340 71.778 200.441 1.00 17.08 84 TYR A C 1
ATOM 648 O O . TYR A 1 79 ? -31.482 71.321 200.509 1.00 14.52 84 TYR A O 1
ATOM 657 N N . GLU A 1 80 ? -29.483 71.752 201.461 1.00 13.13 85 GLU A N 1
ATOM 658 C CA . GLU A 1 80 ? -29.872 71.228 202.771 1.00 11.81 85 GLU A CA 1
ATOM 659 C C . GLU A 1 80 ? -31.017 72.047 203.340 1.00 14.00 85 GLU A C 1
ATOM 660 O O . GLU A 1 80 ? -31.998 71.488 203.831 1.00 15.83 85 GLU A O 1
ATOM 666 N N . TRP A 1 81 ? -30.882 73.366 203.268 1.00 12.37 86 TRP A N 1
ATOM 667 C CA . TRP A 1 81 ? -31.942 74.260 203.750 1.00 20.88 86 TRP A CA 1
ATOM 668 C C . TRP A 1 81 ? -33.231 74.011 202.975 1.00 18.38 86 TRP A C 1
ATOM 669 O O . TRP A 1 81 ? -34.304 73.911 203.560 1.00 18.24 86 TRP A O 1
ATOM 680 N N . ALA A 1 82 ? -33.113 73.896 201.656 1.00 15.81 87 ALA A N 1
ATOM 681 C CA . ALA A 1 82 ? -34.269 73.634 200.804 1.00 16.88 87 ALA A CA 1
ATOM 682 C C . ALA A 1 82 ? -35.007 72.358 201.209 1.00 15.41 87 ALA A C 1
ATOM 683 O O . ALA A 1 82 ? -36.235 72.323 201.215 1.00 21.11 87 ALA A O 1
ATOM 685 N N . GLY A 1 83 ? -34.251 71.309 201.526 1.00 17.37 88 GLY A N 1
ATOM 686 C CA . GLY A 1 83 ? -34.824 70.006 201.811 1.00 15.89 88 GLY A CA 1
ATOM 687 C C . GLY A 1 83 ? -35.584 69.989 203.113 1.00 23.39 88 GLY A C 1
ATOM 688 O O . GLY A 1 83 ? -36.584 69.281 203.263 1.00 21.31 88 GLY A O 1
ATOM 689 N N . VAL A 1 84 ? -35.088 70.759 204.071 1.00 18.66 89 VAL A N 1
ATOM 690 C CA . VAL A 1 84 ? -35.756 70.885 205.355 1.00 19.82 89 VAL A CA 1
ATOM 691 C C . VAL A 1 84 ? -36.962 71.809 205.206 1.00 26.61 89 VAL A C 1
ATOM 692 O O . VAL A 1 84 ? -38.043 71.521 205.709 1.00 19.16 89 VAL A O 1
ATOM 696 N N . ALA A 1 85 ? -36.771 72.910 204.489 1.00 21.49 90 ALA A N 1
ATOM 697 C CA . ALA A 1 85 ? -37.835 73.875 204.278 1.00 23.82 90 ALA A CA 1
ATOM 698 C C . ALA A 1 85 ? -39.076 73.256 203.630 1.00 26.69 90 ALA A C 1
ATOM 699 O O . ALA A 1 85 ? -40.191 73.587 204.014 1.00 23.04 90 ALA A O 1
ATOM 701 N N A THR A 1 86 ? -38.879 72.367 202.653 0.44 21.46 91 THR A N 1
ATOM 702 N N B THR A 1 86 ? -38.875 72.351 202.677 0.56 21.00 91 THR A N 1
ATOM 703 C CA A THR A 1 86 ? -40.001 71.700 201.992 0.44 25.67 91 THR A CA 1
ATOM 704 C CA B THR A 1 86 ? -39.992 71.737 201.972 0.56 26.20 91 THR A CA 1
ATOM 705 C C A THR A 1 86 ? -40.838 70.908 202.977 0.44 23.64 91 THR A C 1
ATOM 706 C C B THR A 1 86 ? -40.827 70.814 202.877 0.56 24.00 91 THR A C 1
ATOM 707 O O A THR A 1 86 ? -42.062 71.028 203.007 0.44 22.65 91 THR A O 1
ATOM 708 O O B THR A 1 86 ? -42.054 70.787 202.778 0.56 22.32 91 THR A O 1
ATOM 715 N N . GLN A 1 87 ? -40.162 70.090 203.773 1.00 17.61 92 GLN A N 1
ATOM 716 C CA . GLN A 1 87 ? -40.848 69.225 204.729 1.00 18.95 92 GLN A CA 1
ATOM 717 C C . GLN A 1 87 ? -41.573 70.069 205.766 1.00 23.04 92 GLN A C 1
ATOM 718 O O . GLN A 1 87 ? -42.705 69.760 206.148 1.00 23.01 92 GLN A O 1
ATOM 724 N N . LEU A 1 88 ? -40.913 71.128 206.226 1.00 19.06 93 LEU A N 1
ATOM 725 C CA . LEU A 1 88 ? -41.505 72.043 207.199 1.00 25.84 93 LEU A CA 1
ATOM 726 C C . LEU A 1 88 ? -42.740 72.751 206.663 1.00 30.20 93 LEU A C 1
ATOM 727 O O . LEU A 1 88 ? -43.758 72.852 207.360 1.00 25.78 93 LEU A O 1
ATOM 732 N N . LEU A 1 89 ? -42.649 73.255 205.435 1.00 20.79 94 LEU A N 1
ATOM 733 C CA . LEU A 1 89 ? -43.754 73.998 204.837 1.00 21.00 94 LEU A CA 1
ATOM 734 C C . LEU A 1 89 ? -44.953 73.099 204.544 1.00 22.84 94 LEU A C 1
ATOM 735 O O . LEU A 1 89 ? -46.092 73.521 204.697 1.00 26.35 94 LEU A O 1
ATOM 740 N N . ALA A 1 90 ? -44.688 71.862 204.138 1.00 21.81 95 ALA A N 1
ATOM 741 C CA . ALA A 1 90 ? -45.745 70.871 203.955 1.00 28.98 95 ALA A CA 1
ATOM 742 C C . ALA A 1 90 ? -46.432 70.563 205.293 1.00 26.64 95 ALA A C 1
ATOM 743 O O . ALA A 1 90 ? -47.642 70.367 205.355 1.00 24.81 95 ALA A O 1
ATOM 745 N N . ALA A 1 91 ? -45.646 70.516 206.364 1.00 22.66 96 ALA A N 1
ATOM 746 C CA . ALA A 1 91 ? -46.196 70.288 207.693 1.00 24.60 96 ALA A CA 1
ATOM 747 C C . ALA A 1 91 ? -47.054 71.482 208.108 1.00 30.84 96 ALA A C 1
ATOM 748 O O . ALA A 1 91 ? -48.140 71.312 208.662 1.00 24.26 96 ALA A O 1
ATOM 750 N N . TYR A 1 92 ? -46.555 72.687 207.835 1.00 21.68 97 TYR A N 1
ATOM 751 C CA . TYR A 1 92 ? -47.300 73.919 208.065 1.00 31.21 97 TYR A CA 1
ATOM 752 C C . TYR A 1 92 ? -48.689 73.873 207.423 1.00 31.81 97 TYR A C 1
ATOM 753 O O . TYR A 1 92 ? -49.702 74.168 208.067 1.00 24.76 97 TYR A O 1
ATOM 762 N N . ILE A 1 93 ? -48.731 73.489 206.153 1.00 27.90 98 ILE A N 1
ATOM 763 C CA . ILE A 1 93 ? -49.983 73.431 205.412 1.00 24.55 98 ILE A CA 1
ATOM 764 C C . ILE A 1 93 ? -50.970 72.428 206.021 1.00 32.49 98 ILE A C 1
ATOM 765 O O . ILE A 1 93 ? -52.150 72.746 206.211 1.00 29.36 98 ILE A O 1
ATOM 770 N N . LEU A 1 94 ? -50.486 71.226 206.334 1.00 31.80 99 LEU A N 1
ATOM 771 C CA . LEU A 1 94 ? -51.353 70.177 206.873 1.00 33.47 99 LEU A CA 1
ATOM 772 C C . LEU A 1 94 ? -51.909 70.537 208.241 1.00 33.61 99 LEU A C 1
ATOM 773 O O . LEU A 1 94 ? -52.975 70.069 208.624 1.00 33.08 99 LEU A O 1
ATOM 778 N N . LEU A 1 95 ? -51.177 71.369 208.971 1.00 31.30 100 LEU A N 1
ATOM 779 C CA . LEU A 1 95 ? -51.590 71.767 210.315 1.00 27.45 100 LEU A CA 1
ATOM 780 C C . LEU A 1 95 ? -52.889 72.584 210.321 1.00 28.61 100 LEU A C 1
ATOM 781 O O . LEU A 1 95 ? -53.566 72.663 211.338 1.00 33.18 100 LEU A O 1
ATOM 786 N N . PHE A 1 96 ? -53.249 73.173 209.183 1.00 30.04 101 PHE A N 1
ATOM 787 C CA . PHE A 1 96 ? -54.543 73.852 209.060 1.00 31.91 101 PHE A CA 1
ATOM 788 C C . PHE A 1 96 ? -55.742 72.895 209.133 1.00 34.34 101 PHE A C 1
ATOM 789 O O . PHE A 1 96 ? -56.873 73.335 209.323 1.00 36.37 101 PHE A O 1
ATOM 797 N N . ASP A 1 97 ? -55.507 71.595 208.968 1.00 38.89 102 ASP A N 1
ATOM 798 C CA . ASP A 1 97 ? -56.605 70.621 208.993 1.00 38.56 102 ASP A CA 1
ATOM 799 C C . ASP A 1 97 ? -57.081 70.367 210.417 1.00 41.11 102 ASP A C 1
ATOM 800 O O . ASP A 1 97 ? -56.276 70.034 211.287 1.00 38.87 102 ASP A O 1
ATOM 805 N N . GLU A 1 98 ? -58.388 70.506 210.637 1.00 43.58 103 GLU A N 1
ATOM 806 C CA . GLU A 1 98 ? -58.974 70.372 211.969 1.00 40.03 103 GLU A CA 1
ATOM 807 C C . GLU A 1 98 ? -58.190 71.221 212.958 1.00 38.02 103 GLU A C 1
ATOM 808 O O . GLU A 1 98 ? -57.563 70.712 213.893 1.00 41.36 103 GLU A O 1
ATOM 814 N N . TYR A 1 99 ? -58.227 72.527 212.718 1.00 35.35 104 TYR A N 1
ATOM 815 C CA . TYR A 1 99 ? -57.342 73.479 213.377 1.00 37.43 104 TYR A CA 1
ATOM 816 C C . TYR A 1 99 ? -57.608 73.571 214.867 1.00 39.94 104 TYR A C 1
ATOM 817 O O . TYR A 1 99 ? -58.727 73.350 215.320 1.00 37.35 104 TYR A O 1
ATOM 826 N N . ASN A 1 100 ? -56.562 73.889 215.624 1.00 35.07 105 ASN A N 1
ATOM 827 C CA . ASN A 1 100 ? -56.696 74.225 217.038 1.00 36.34 105 ASN A CA 1
ATOM 828 C C . ASN A 1 100 ? -55.489 75.032 217.511 1.00 34.85 105 ASN A C 1
ATOM 829 O O . ASN A 1 100 ? -54.564 75.311 216.745 1.00 30.84 105 ASN A O 1
ATOM 834 N N . GLU A 1 101 ? -55.490 75.387 218.782 1.00 32.18 106 GLU A N 1
ATOM 835 C CA . GLU A 1 101 ? -54.443 76.234 219.318 1.00 35.04 106 GLU A CA 1
ATOM 836 C C . GLU A 1 101 ? -53.074 75.565 219.379 1.00 30.03 106 GLU A C 1
ATOM 837 O O . GLU A 1 101 ? -52.056 76.250 219.272 1.00 34.23 106 GLU A O 1
ATOM 843 N N . LYS A 1 102 ? -53.041 74.244 219.558 1.00 29.57 107 LYS A N 1
ATOM 844 C CA . LYS A 1 102 ? -51.762 73.514 219.576 1.00 39.11 107 LYS A CA 1
ATOM 845 C C . LYS A 1 102 ? -51.125 73.487 218.187 1.00 36.27 107 LYS A C 1
ATOM 846 O O . LYS A 1 102 ? -49.900 73.512 218.040 1.00 26.17 107 LYS A O 1
ATOM 852 N N . LYS A 1 103 ? -51.968 73.438 217.163 1.00 35.78 108 LYS A N 1
ATOM 853 C CA . LYS A 1 103 ? -51.471 73.371 215.800 1.00 37.68 108 LYS A CA 1
ATOM 854 C C . LYS A 1 103 ? -50.963 74.740 215.359 1.00 27.03 108 LYS A C 1
ATOM 855 O O . LYS A 1 103 ? -49.977 74.835 214.623 1.00 29.01 108 LYS A O 1
ATOM 861 N N . ALA A 1 104 ? -51.625 75.795 215.837 1.00 30.03 109 ALA A N 1
ATOM 862 C CA . ALA A 1 104 ? -51.173 77.158 215.598 1.00 28.14 109 ALA A CA 1
ATOM 863 C C . ALA A 1 104 ? -49.781 77.416 216.182 1.00 27.82 109 ALA A C 1
ATOM 864 O O . ALA A 1 104 ? -48.948 78.070 215.557 1.00 26.97 109 ALA A O 1
ATOM 866 N N . SER A 1 105 ? -49.540 76.914 217.388 1.00 28.34 110 SER A N 1
ATOM 867 C CA . SER A 1 105 ? -48.230 77.054 218.017 1.00 25.98 110 SER A CA 1
ATOM 868 C C . SER A 1 105 ? -47.171 76.316 217.220 1.00 24.67 110 SER A C 1
ATOM 869 O O . SER A 1 105 ? -46.079 76.828 217.010 1.00 29.92 110 SER A O 1
ATOM 872 N N . ALA A 1 106 ? -47.498 75.105 216.788 1.00 30.38 111 ALA A N 1
ATOM 873 C CA . ALA A 1 106 ? -46.585 74.311 215.980 1.00 23.91 111 ALA A CA 1
ATOM 874 C C . ALA A 1 106 ? -46.274 75.022 214.664 1.00 23.90 111 ALA A C 1
ATOM 875 O O . ALA A 1 106 ? -45.126 75.052 214.219 1.00 23.54 111 ALA A O 1
ATOM 877 N N . GLN A 1 107 ? -47.301 75.594 214.042 1.00 28.48 112 GLN A N 1
ATOM 878 C CA . GLN A 1 107 ? -47.096 76.323 212.790 1.00 30.62 112 GLN A CA 1
ATOM 879 C C . GLN A 1 107 ? -46.077 77.435 212.980 1.00 25.44 112 GLN A C 1
ATOM 880 O O . GLN A 1 107 ? -45.165 77.604 212.167 1.00 24.57 112 GLN A O 1
ATOM 886 N N . LYS A 1 108 ? -46.239 78.179 214.071 1.00 28.25 113 LYS A N 1
ATOM 887 C CA . LYS A 1 108 ? -45.335 79.265 214.407 1.00 24.69 113 LYS A CA 1
ATOM 888 C C . LYS A 1 108 ? -43.912 78.771 214.584 1.00 24.22 113 LYS A C 1
ATOM 889 O O . LYS A 1 108 ? -42.991 79.369 214.032 1.00 24.49 113 LYS A O 1
ATOM 895 N N . ASP A 1 109 ? -43.725 77.704 215.366 1.00 22.17 114 ASP A N 1
ATOM 896 C CA . ASP A 1 109 ? -42.374 77.168 215.586 1.00 23.86 114 ASP A CA 1
ATOM 897 C C . ASP A 1 109 ? -41.773 76.732 214.253 1.00 25.93 114 ASP A C 1
ATOM 898 O O . ASP A 1 109 ? -40.579 76.892 214.008 1.00 21.18 114 ASP A O 1
ATOM 903 N N . ILE A 1 110 ? -42.619 76.175 213.396 1.00 22.66 115 ILE A N 1
ATOM 904 C CA . ILE A 1 110 ? -42.170 75.661 212.113 1.00 20.80 115 ILE A CA 1
ATOM 905 C C . ILE A 1 110 ? -41.667 76.764 211.179 1.00 25.05 115 ILE A C 1
ATOM 906 O O . ILE A 1 110 ? -40.570 76.646 210.618 1.00 24.95 115 ILE A O 1
ATOM 911 N N . LEU A 1 111 ? -42.440 77.839 211.025 1.00 23.11 116 LEU A N 1
ATOM 912 C CA . LEU A 1 111 ? -42.012 78.948 210.159 1.00 22.59 116 LEU A CA 1
ATOM 913 C C . LEU A 1 111 ? -40.745 79.634 210.686 1.00 23.32 116 LEU A C 1
ATOM 914 O O . LEU A 1 111 ? -39.874 80.025 209.909 1.00 21.87 116 LEU A O 1
ATOM 919 N N . ILE A 1 112 ? -40.647 79.772 212.004 1.00 20.96 117 ILE A N 1
ATOM 920 C CA . ILE A 1 112 ? -39.459 80.340 212.633 1.00 22.88 117 ILE A CA 1
ATOM 921 C C . ILE A 1 112 ? -38.231 79.450 212.404 1.00 24.49 117 ILE A C 1
ATOM 922 O O . ILE A 1 112 ? -37.114 79.946 212.238 1.00 24.23 117 ILE A O 1
ATOM 927 N N . LYS A 1 113 ? -38.422 78.135 212.390 1.00 21.22 118 LYS A N 1
ATOM 928 C CA . LYS A 1 113 ? -37.301 77.246 212.060 1.00 22.38 118 LYS A CA 1
ATOM 929 C C . LYS A 1 113 ? -36.873 77.409 210.586 1.00 19.17 118 LYS A C 1
ATOM 930 O O . LYS A 1 113 ? -35.681 77.396 210.264 1.00 18.71 118 LYS A O 1
ATOM 936 N N . VAL A 1 114 ? -37.845 77.574 209.694 1.00 20.90 119 VAL A N 1
ATOM 937 C CA . VAL A 1 114 ? -37.534 77.825 208.291 1.00 20.49 119 VAL A CA 1
ATOM 938 C C . VAL A 1 114 ? -36.641 79.054 208.154 1.00 22.46 119 VAL A C 1
ATOM 939 O O . VAL A 1 114 ? -35.599 79.007 207.500 1.00 22.22 119 VAL A O 1
ATOM 943 N N . LEU A 1 115 ? -37.039 80.140 208.806 1.00 18.80 120 LEU A N 1
ATOM 944 C CA . LEU A 1 115 ? -36.306 81.401 208.752 1.00 18.54 120 LEU A CA 1
ATOM 945 C C . LEU A 1 115 ? -34.958 81.297 209.444 1.00 18.01 120 LEU A C 1
ATOM 946 O O . LEU A 1 115 ? -33.954 81.792 208.942 1.00 17.45 120 LEU A O 1
ATOM 951 N N . ASP A 1 116 ? -34.945 80.658 210.606 1.00 18.40 121 ASP A N 1
ATOM 952 C CA . ASP A 1 116 ? -33.721 80.543 211.393 1.00 19.37 121 ASP A CA 1
ATOM 953 C C . ASP A 1 116 ? -32.686 79.658 210.710 1.00 23.58 121 ASP A C 1
ATOM 954 O O . ASP A 1 116 ? -31.507 80.003 210.656 1.00 19.54 121 ASP A O 1
ATOM 959 N N . ASP A 1 117 ? -33.129 78.516 210.198 1.00 19.47 122 ASP A N 1
ATOM 960 C CA . ASP A 1 117 ? -32.250 77.650 209.436 1.00 16.52 122 ASP A CA 1
ATOM 961 C C . ASP A 1 117 ? -31.750 78.376 208.193 1.00 18.88 122 ASP A C 1
ATOM 962 O O . ASP A 1 117 ? -30.607 78.201 207.786 1.00 24.50 122 ASP A O 1
ATOM 967 N N . GLY A 1 118 ? -32.625 79.171 207.582 1.00 22.54 123 GLY A N 1
ATOM 968 C CA . GLY A 1 118 ? -32.253 79.992 206.448 1.00 21.06 123 GLY A CA 1
ATOM 969 C C . GLY A 1 118 ? -31.070 80.896 206.745 1.00 22.73 123 GLY A C 1
ATOM 970 O O . GLY A 1 118 ? -30.076 80.897 206.025 1.00 17.81 123 GLY A O 1
ATOM 971 N N . ILE A 1 119 ? -31.182 81.677 207.810 1.00 19.57 124 ILE A N 1
ATOM 972 C CA . ILE A 1 119 ? -30.096 82.551 208.237 1.00 18.07 124 ILE A CA 1
ATOM 973 C C . ILE A 1 119 ? -28.792 81.773 208.450 1.00 17.98 124 ILE A C 1
ATOM 974 O O . ILE A 1 119 ? -27.739 82.145 207.937 1.00 21.04 124 ILE A O 1
ATOM 979 N N . THR A 1 120 ? -28.864 80.692 209.207 1.00 18.19 125 THR A N 1
ATOM 980 C CA . THR A 1 120 ? -27.678 79.892 209.483 1.00 20.33 125 THR A CA 1
ATOM 981 C C . THR A 1 120 ? -27.042 79.303 208.228 1.00 24.61 125 THR A C 1
ATOM 982 O O . THR A 1 120 ? -25.820 79.407 208.025 1.00 17.66 125 THR A O 1
ATOM 986 N N . LYS A 1 121 ? -27.862 78.668 207.394 1.00 15.97 126 LYS A N 1
ATOM 987 C CA . LYS A 1 121 ? -27.335 78.027 206.194 1.00 15.61 126 LYS A CA 1
ATOM 988 C C . LYS A 1 121 ? -26.882 79.046 205.156 1.00 17.76 126 LYS A C 1
ATOM 989 O O . LYS A 1 121 ? -25.831 78.866 204.519 1.00 14.86 126 LYS A O 1
ATOM 995 N N . LEU A 1 122 ? -27.660 80.110 204.971 1.00 16.03 127 LEU A N 1
ATOM 996 C CA . LEU A 1 122 ? -27.297 81.100 203.964 1.00 14.94 127 LEU A CA 1
ATOM 997 C C . LEU A 1 122 ? -26.019 81.808 204.394 1.00 17.60 127 LEU A C 1
ATOM 998 O O . LEU A 1 122 ? -25.172 82.110 203.563 1.00 16.05 127 LEU A O 1
ATOM 1003 N N . ASN A 1 123 ? -25.861 82.051 205.691 1.00 17.75 128 ASN A N 1
ATOM 1004 C CA . ASN A 1 123 ? -24.603 82.630 206.168 1.00 19.90 128 ASN A CA 1
ATOM 1005 C C . ASN A 1 123 ? -23.372 81.741 205.943 1.00 15.15 128 ASN A C 1
ATOM 1006 O O . ASN A 1 123 ? -22.299 82.252 205.610 1.00 18.64 128 ASN A O 1
ATOM 1011 N N A GLU A 1 124 ? -23.530 80.434 206.138 0.44 14.46 129 GLU A N 1
ATOM 1012 N N B GLU A 1 124 ? -23.509 80.430 206.135 0.21 15.20 129 GLU A N 1
ATOM 1013 N N C GLU A 1 124 ? -23.525 80.434 206.131 0.35 14.69 129 GLU A N 1
ATOM 1014 C CA A GLU A 1 124 ? -22.457 79.487 205.848 0.44 16.60 129 GLU A CA 1
ATOM 1015 C CA B GLU A 1 124 ? -22.406 79.517 205.830 0.21 16.75 129 GLU A CA 1
ATOM 1016 C CA C GLU A 1 124 ? -22.441 79.502 205.839 0.35 16.78 129 GLU A CA 1
ATOM 1017 C C A GLU A 1 124 ? -22.115 79.521 204.355 0.44 19.14 129 GLU A C 1
ATOM 1018 C C B GLU A 1 124 ? -22.098 79.553 204.337 0.21 18.60 129 GLU A C 1
ATOM 1019 C C C GLU A 1 124 ? -22.109 79.535 204.348 0.35 18.90 129 GLU A C 1
ATOM 1020 O O A GLU A 1 124 ? -20.945 79.495 203.967 0.44 18.14 129 GLU A O 1
ATOM 1021 O O B GLU A 1 124 ? -20.935 79.554 203.930 0.21 18.05 129 GLU A O 1
ATOM 1022 O O C GLU A 1 124 ? -20.941 79.518 203.955 0.35 18.04 129 GLU A O 1
ATOM 1038 N N . ALA A 1 125 ? -23.148 79.594 203.521 1.00 15.50 130 ALA A N 1
ATOM 1039 C CA . ALA A 1 125 ? -22.961 79.580 202.065 1.00 20.50 130 ALA A CA 1
ATOM 1040 C C . ALA A 1 125 ? -22.265 80.850 201.549 1.00 19.29 130 ALA A C 1
ATOM 1041 O O . ALA A 1 125 ? -21.584 80.813 200.515 1.00 17.21 130 ALA A O 1
ATOM 1043 N N . GLN A 1 126 ? -22.443 81.963 202.264 1.00 12.23 131 GLN A N 1
ATOM 1044 C CA . GLN A 1 126 ? -21.793 83.234 201.934 1.00 14.58 131 GLN A CA 1
ATOM 1045 C C . GLN A 1 126 ? -20.281 83.070 201.963 1.00 18.70 131 GLN A C 1
ATOM 1046 O O . GLN A 1 126 ? -19.553 83.692 201.178 1.00 16.81 131 GLN A O 1
ATOM 1052 N N . LYS A 1 127 ? -19.803 82.260 202.897 1.00 18.14 132 LYS A N 1
ATOM 1053 C CA . LYS A 1 127 ? -18.373 82.024 202.998 1.00 22.59 132 LYS A CA 1
ATOM 1054 C C . LYS A 1 127 ? -17.864 81.270 201.775 1.00 18.93 132 LYS A C 1
ATOM 1055 O O . LYS A 1 127 ? -16.776 81.547 201.284 1.00 19.55 132 LYS A O 1
ATOM 1061 N N . SER A 1 128 ? -18.660 80.332 201.277 1.00 16.79 133 SER A N 1
ATOM 1062 C CA . SER A 1 128 ? -18.280 79.575 200.088 1.00 13.09 133 SER A CA 1
ATOM 1063 C C . SER A 1 128 ? -18.261 80.469 198.860 1.00 15.28 133 SER A C 1
ATOM 1064 O O . SER A 1 128 ? -17.322 80.413 198.047 1.00 18.72 133 SER A O 1
ATOM 1067 N N . LEU A 1 129 ? -19.307 81.277 198.707 1.00 13.61 134 LEU A N 1
ATOM 1068 C CA . LEU A 1 129 ? -19.364 82.228 197.597 1.00 17.19 134 LEU A CA 1
ATOM 1069 C C . LEU A 1 129 ? -18.178 83.190 197.615 1.00 19.53 134 LEU A C 1
ATOM 1070 O O . LEU A 1 129 ? -17.638 83.534 196.568 1.00 19.43 134 LEU A O 1
ATOM 1075 N N . LEU A 1 130 ? -17.775 83.624 198.803 1.00 17.05 135 LEU A N 1
ATOM 1076 C CA . LEU A 1 130 ? -16.624 84.508 198.929 1.00 19.37 135 LEU A CA 1
ATOM 1077 C C . LEU A 1 130 ? -15.385 83.861 198.327 1.00 19.85 135 LEU A C 1
ATOM 1078 O O . LEU A 1 130 ? -14.682 84.474 197.528 1.00 19.65 135 LEU A O 1
ATOM 1083 N N . VAL A 1 131 ? -15.116 82.614 198.688 1.00 13.84 136 VAL A N 1
ATOM 1084 C CA . VAL A 1 131 ? -13.931 81.946 198.150 1.00 17.25 136 VAL A CA 1
ATOM 1085 C C . VAL A 1 131 ? -14.067 81.689 196.649 1.00 19.26 136 VAL A C 1
ATOM 1086 O O . VAL A 1 131 ? -13.092 81.757 195.906 1.00 14.61 136 VAL A O 1
ATOM 1090 N N . SER A 1 132 ? -15.280 81.401 196.198 1.00 13.25 137 SER A N 1
ATOM 1091 C CA . SER A 1 132 ? -15.486 81.214 194.774 1.00 13.99 137 SER A CA 1
ATOM 1092 C C . SER A 1 132 ? -15.095 82.504 194.044 1.00 19.68 137 SER A C 1
ATOM 1093 O O . SER A 1 132 ? -14.392 82.474 193.021 1.00 16.01 137 SER A O 1
ATOM 1096 N N . SER A 1 133 ? -15.535 83.635 194.589 1.00 12.63 138 SER A N 1
ATOM 1097 C CA . SER A 1 133 ? -15.255 84.938 193.996 1.00 20.27 138 SER A CA 1
ATOM 1098 C C . SER A 1 133 ? -13.772 85.246 193.990 1.00 15.28 138 SER A C 1
ATOM 1099 O O . SER A 1 133 ? -13.254 85.761 193.005 1.00 19.56 138 SER A O 1
ATOM 1102 N N . GLN A 1 134 ? -13.097 84.955 195.101 1.00 14.81 139 GLN A N 1
ATOM 1103 C CA . GLN A 1 134 ? -11.657 85.183 195.185 1.00 19.34 139 GLN A CA 1
ATOM 1104 C C . GLN A 1 134 ? -10.933 84.362 194.122 1.00 21.62 139 GLN A C 1
ATOM 1105 O O . GLN A 1 134 ? -9.995 84.833 193.490 1.00 17.07 139 GLN A O 1
ATOM 1111 N N . SER A 1 135 ? -11.380 83.133 193.920 1.00 17.20 140 SER A N 1
ATOM 1112 C CA . SER A 1 135 ? -10.751 82.277 192.906 1.00 20.14 140 SER A CA 1
ATOM 1113 C C . SER A 1 135 ? -11.001 82.768 191.478 1.00 15.77 140 SER A C 1
ATOM 1114 O O . SER A 1 135 ? -10.092 82.725 190.634 1.00 15.44 140 SER A O 1
ATOM 1117 N N . PHE A 1 136 ? -12.211 83.241 191.192 1.00 12.87 141 PHE A N 1
ATOM 1118 C CA . PHE A 1 136 ? -12.461 83.851 189.878 1.00 20.54 141 PHE A CA 1
ATOM 1119 C C . PHE A 1 136 ? -11.522 85.041 189.656 1.00 22.17 141 PHE A C 1
ATOM 1120 O O . PHE A 1 136 ? -10.954 85.225 188.570 1.00 15.42 141 PHE A O 1
ATOM 1128 N N . ASN A 1 137 ? -11.385 85.863 190.690 1.00 14.74 142 ASN A N 1
ATOM 1129 C CA . ASN A 1 137 ? -10.523 87.044 190.647 1.00 15.54 142 ASN A CA 1
ATOM 1130 C C . ASN A 1 137 ? -9.068 86.692 190.396 1.00 14.04 142 ASN A C 1
ATOM 1131 O O . ASN A 1 137 ? -8.360 87.367 189.627 1.00 17.12 142 ASN A O 1
ATOM 1136 N N . ASN A 1 138 ? -8.608 85.635 191.051 1.00 15.56 143 ASN A N 1
ATOM 1137 C CA . ASN A 1 138 ? -7.231 85.207 190.864 1.00 20.49 143 ASN A CA 1
ATOM 1138 C C . ASN A 1 138 ? -7.050 84.598 189.487 1.00 19.75 143 ASN A C 1
ATOM 1139 O O . ASN A 1 138 ? -6.005 84.769 188.865 1.00 14.53 143 ASN A O 1
ATOM 1144 N N . ALA A 1 139 ? -8.081 83.901 189.012 1.00 17.19 144 ALA A N 1
ATOM 1145 C CA . ALA A 1 139 ? -8.048 83.321 187.678 1.00 19.50 144 ALA A CA 1
ATOM 1146 C C . ALA A 1 139 ? -7.979 84.464 186.671 1.00 20.30 144 ALA A C 1
ATOM 1147 O O . ALA A 1 139 ? -7.195 84.412 185.725 1.00 18.42 144 ALA A O 1
ATOM 1149 N N . SER A 1 140 ? -8.773 85.515 186.901 1.00 18.03 145 SER A N 1
ATOM 1150 C CA . SER A 1 140 ? -8.749 86.691 186.009 1.00 13.26 145 SER A CA 1
ATOM 1151 C C . SER A 1 140 ? -7.354 87.306 185.873 1.00 13.59 145 SER A C 1
ATOM 1152 O O . SER A 1 140 ? -6.881 87.591 184.754 1.00 17.12 145 SER A O 1
ATOM 1155 N N . GLY A 1 141 ? -6.698 87.509 187.008 1.00 19.02 146 GLY A N 1
ATOM 1156 C CA . GLY A 1 141 ? -5.338 88.032 187.032 1.00 21.42 146 GLY A CA 1
ATOM 1157 C C . GLY A 1 141 ? -4.403 87.216 186.157 1.00 16.51 146 GLY A C 1
ATOM 1158 O O . GLY A 1 141 ? -3.594 87.771 185.402 1.00 18.53 146 GLY A O 1
ATOM 1159 N N . LYS A 1 142 ? -4.520 85.898 186.252 1.00 14.49 147 LYS A N 1
ATOM 1160 C CA . LYS A 1 142 ? -3.674 84.997 185.472 1.00 15.35 147 LYS A CA 1
ATOM 1161 C C . LYS A 1 142 ? -4.048 85.004 183.990 1.00 16.96 147 LYS A C 1
ATOM 1162 O O . LYS A 1 142 ? -3.184 84.919 183.121 1.00 17.29 147 LYS A O 1
ATOM 1168 N N . LEU A 1 143 ? -5.332 85.122 183.704 1.00 13.22 148 LEU A N 1
ATOM 1169 C CA . LEU A 1 143 ? -5.767 85.251 182.326 1.00 15.86 148 LEU A CA 1
ATOM 1170 C C . LEU A 1 143 ? -5.238 86.547 181.697 1.00 21.09 148 LEU A C 1
ATOM 1171 O O . LEU A 1 143 ? -4.888 86.563 180.518 1.00 17.75 148 LEU A O 1
ATOM 1176 N N . LEU A 1 144 ? -5.159 87.622 182.484 1.00 17.90 149 LEU A N 1
ATOM 1177 C CA . LEU A 1 144 ? -4.574 88.872 181.993 1.00 20.64 149 LEU A CA 1
ATOM 1178 C C . LEU A 1 144 ? -3.086 88.678 181.718 1.00 16.25 149 LEU A C 1
ATOM 1179 O O . LEU A 1 144 ? -2.569 89.182 180.720 1.00 17.10 149 LEU A O 1
ATOM 1184 N N . ALA A 1 145 ? -2.396 87.971 182.611 1.00 15.02 150 ALA A N 1
ATOM 1185 C CA . ALA A 1 145 ? -0.985 87.679 182.386 1.00 19.03 150 ALA A CA 1
ATOM 1186 C C . ALA A 1 145 ? -0.830 86.791 181.138 1.00 17.00 150 ALA A C 1
ATOM 1187 O O . ALA A 1 145 ? 0.105 86.972 180.332 1.00 17.01 150 ALA A O 1
ATOM 1189 N N . LEU A 1 146 ? -1.756 85.848 180.982 1.00 19.55 151 LEU A N 1
ATOM 1190 C CA . LEU A 1 146 ? -1.708 84.931 179.840 1.00 24.35 151 LEU A CA 1
ATOM 1191 C C . LEU A 1 146 ? -1.778 85.679 178.516 1.00 22.23 151 LEU A C 1
ATOM 1192 O O . LEU A 1 146 ? -1.081 85.318 177.579 1.00 18.04 151 LEU A O 1
ATOM 1197 N N . ASP A 1 147 ? -2.606 86.720 178.434 1.00 19.39 152 ASP A N 1
ATOM 1198 C CA . ASP A 1 147 ? -2.687 87.480 177.184 1.00 23.50 152 ASP A CA 1
ATOM 1199 C C . ASP A 1 147 ? -1.345 88.093 176.770 1.00 24.13 152 ASP A C 1
ATOM 1200 O O . ASP A 1 147 ? -0.960 88.023 175.610 1.00 17.34 152 ASP A O 1
ATOM 1205 N N . SER A 1 148 ? -0.644 88.699 177.723 1.00 20.22 153 SER A N 1
ATOM 1206 C CA . SER A 1 148 ? 0.634 89.329 177.423 1.00 22.91 153 SER A CA 1
ATOM 1207 C C . SER A 1 148 ? 1.663 88.261 177.051 1.00 23.34 153 SER A C 1
ATOM 1208 O O . SER A 1 148 ? 2.449 88.436 176.105 1.00 20.49 153 SER A O 1
ATOM 1211 N N . GLN A 1 149 ? 1.627 87.140 177.769 1.00 20.16 154 GLN A N 1
ATOM 1212 C CA . GLN A 1 149 ? 2.534 86.022 177.494 1.00 24.06 154 GLN A CA 1
ATOM 1213 C C . GLN A 1 149 ? 2.304 85.467 176.094 1.00 19.58 154 GLN A C 1
ATOM 1214 O O . GLN A 1 149 ? 3.254 85.278 175.334 1.00 18.07 154 GLN A O 1
ATOM 1220 N N . LEU A 1 150 ? 1.041 85.207 175.754 1.00 20.97 155 LEU A N 1
ATOM 1221 C CA . LEU A 1 150 ? 0.719 84.643 174.433 1.00 21.11 155 LEU A CA 1
ATOM 1222 C C . LEU A 1 150 ? 1.086 85.614 173.315 1.00 22.92 155 LEU A C 1
ATOM 1223 O O . LEU A 1 150 ? 1.527 85.203 172.243 1.00 19.32 155 LEU A O 1
ATOM 1228 N N . THR A 1 151 ? 0.894 86.907 173.563 1.00 23.30 156 THR A N 1
ATOM 1229 C CA . THR A 1 151 ? 1.336 87.930 172.612 1.00 18.46 156 THR A CA 1
ATOM 1230 C C . THR A 1 151 ? 2.824 87.801 172.354 1.00 24.70 156 THR A C 1
ATOM 1231 O O . THR A 1 151 ? 3.262 87.767 171.196 1.00 32.71 156 THR A O 1
ATOM 1235 N N . ASN A 1 152 ? 3.608 87.706 173.425 1.00 18.70 157 ASN A N 1
ATOM 1236 C CA . ASN A 1 152 ? 5.049 87.537 173.257 1.00 27.65 157 ASN A CA 1
ATOM 1237 C C . ASN A 1 152 ? 5.391 86.230 172.548 1.00 22.87 157 ASN A C 1
ATOM 1238 O O . ASN A 1 152 ? 6.216 86.224 171.657 1.00 22.15 157 ASN A O 1
ATOM 1243 N N . ASP A 1 153 ? 4.734 85.133 172.933 1.00 21.88 158 ASP A N 1
ATOM 1244 C CA . ASP A 1 153 ? 5.023 83.829 172.337 1.00 24.27 158 ASP A CA 1
ATOM 1245 C C . ASP A 1 153 ? 4.616 83.782 170.864 1.00 21.32 158 ASP A C 1
ATOM 1246 O O . ASP A 1 153 ? 5.325 83.219 170.036 1.00 19.27 158 ASP A O 1
ATOM 1251 N N . PHE A 1 154 ? 3.459 84.364 170.555 1.00 20.25 159 PHE A N 1
ATOM 1252 C CA . PHE A 1 154 ? 2.847 84.205 169.236 1.00 22.95 159 PHE A CA 1
ATOM 1253 C C . PHE A 1 154 ? 3.245 85.274 168.227 1.00 23.78 159 PHE A C 1
ATOM 1254 O O . PHE A 1 154 ? 2.772 85.248 167.085 1.00 26.32 159 PHE A O 1
ATOM 1262 N N . SER A 1 155 ? 4.098 86.216 168.628 1.00 25.48 160 SER A N 1
ATOM 1263 C CA . SER A 1 155 ? 4.611 87.195 167.664 1.00 36.61 160 SER A CA 1
ATOM 1264 C C . SER A 1 155 ? 5.615 86.554 166.704 1.00 21.25 160 SER A C 1
ATOM 1265 O O . SER A 1 155 ? 6.412 85.701 167.097 1.00 24.59 160 SER A O 1
ATOM 1268 N N . GLU A 1 156 ? 5.5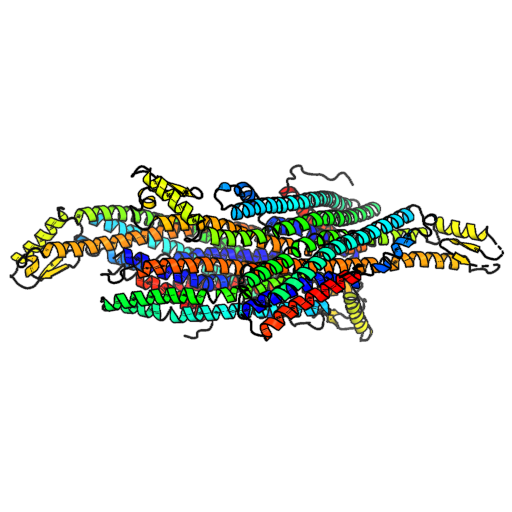69 86.966 165.443 1.00 30.36 161 GLU A N 1
ATOM 1269 C CA . GLU A 1 156 ? 6.390 86.344 164.396 1.00 26.04 161 GLU A CA 1
ATOM 1270 C C . GLU A 1 156 ? 7.890 86.270 164.723 1.00 33.90 161 GLU A C 1
ATOM 1271 O O . GLU A 1 156 ? 8.546 85.286 164.398 1.00 31.76 161 GLU A O 1
ATOM 1277 N N . LYS A 1 157 ? 8.421 87.296 165.388 1.00 30.17 162 LYS A N 1
ATOM 1278 C CA . LYS A 1 157 ? 9.855 87.366 165.680 1.00 26.76 162 LYS A CA 1
ATOM 1279 C C . LYS A 1 157 ? 10.322 86.567 166.898 1.00 28.16 162 LYS A C 1
ATOM 1280 O O . LYS A 1 157 ? 11.514 86.483 167.159 1.00 28.75 162 LYS A O 1
ATOM 1286 N N . SER A 1 158 ? 9.398 85.971 167.642 1.00 30.00 163 SER A N 1
ATOM 1287 C CA . SER A 1 158 ? 9.796 85.238 168.840 1.00 29.42 163 SER A CA 1
ATOM 1288 C C . SER A 1 158 ? 10.464 83.927 168.464 1.00 27.69 163 SER A C 1
ATOM 1289 O O . SER A 1 158 ? 10.273 83.407 167.358 1.00 27.18 163 SER A O 1
ATOM 1292 N N . SER A 1 159 ? 11.260 83.387 169.377 1.00 27.50 164 SER A N 1
ATOM 1293 C CA . SER A 1 159 ? 11.900 82.113 169.104 1.00 29.05 164 SER A CA 1
ATOM 1294 C C . SER A 1 159 ? 10.843 81.011 169.119 1.00 30.45 164 SER A C 1
ATOM 1295 O O . SER A 1 159 ? 10.983 79.995 168.445 1.00 24.99 164 SER A O 1
ATOM 1298 N N . TYR A 1 160 ? 9.767 81.240 169.869 1.00 30.21 165 TYR A N 1
ATOM 1299 C CA . TYR A 1 160 ? 8.641 80.309 169.912 1.00 29.66 165 TYR A CA 1
ATOM 1300 C C . TYR A 1 160 ? 8.034 80.157 168.521 1.00 22.63 165 TYR A C 1
ATOM 1301 O O . TYR A 1 160 ? 7.923 79.050 168.005 1.00 25.25 165 TYR A O 1
ATOM 1310 N N . PHE A 1 161 ? 7.634 81.280 167.932 1.00 23.48 166 PHE A N 1
ATOM 1311 C CA . PHE A 1 161 ? 7.052 81.283 166.586 1.00 25.94 166 PHE A CA 1
ATOM 1312 C C . PHE A 1 161 ? 8.025 80.713 165.567 1.00 24.82 166 PHE A C 1
ATOM 1313 O O . PHE A 1 161 ? 7.646 79.927 164.696 1.00 27.30 166 PHE A O 1
ATOM 1321 N N . GLN A 1 162 ? 9.286 81.107 165.677 1.00 24.90 167 GLN A N 1
ATOM 1322 C CA . GLN A 1 162 ? 10.292 80.666 164.722 1.00 29.18 167 GLN A CA 1
ATOM 1323 C C . GLN A 1 162 ? 10.531 79.160 164.801 1.00 27.28 167 GLN A C 1
ATOM 1324 O O . GLN A 1 162 ? 10.713 78.512 163.777 1.00 24.57 167 GLN A O 1
ATOM 1330 N N . SER A 1 163 ? 10.511 78.612 166.015 1.00 23.39 168 SER A N 1
ATOM 1331 C CA . SER A 1 163 ? 10.603 77.165 166.200 1.00 29.96 168 SER A CA 1
ATOM 1332 C C . SER A 1 163 ? 9.443 76.451 165.526 1.00 24.14 168 SER A C 1
ATOM 1333 O O . SER A 1 163 ? 9.638 75.405 164.924 1.00 25.49 168 SER A O 1
ATOM 1336 N N . GLN A 1 164 ? 8.232 76.995 165.679 1.00 23.74 169 GLN A N 1
ATOM 1337 C CA . GLN A 1 164 ? 7.038 76.382 165.096 1.00 20.66 169 GLN A CA 1
ATOM 1338 C C . GLN A 1 164 ? 7.194 76.345 163.593 1.00 28.56 169 GLN A C 1
ATOM 1339 O O . GLN A 1 164 ? 6.914 75.333 162.955 1.00 34.64 169 GLN A O 1
ATOM 1345 N N . VAL A 1 165 ? 7.647 77.463 163.033 1.00 24.14 170 VAL A N 1
ATOM 1346 C CA . VAL A 1 165 ? 7.881 77.547 161.598 1.00 23.85 170 VAL A CA 1
ATOM 1347 C C . VAL A 1 165 ? 8.921 76.543 161.158 1.00 29.24 170 VAL A C 1
ATOM 1348 O O . VAL A 1 165 ? 8.693 75.788 160.218 1.00 27.88 170 VAL A O 1
ATOM 1352 N N . ASP A 1 166 ? 10.072 76.540 161.828 1.00 34.23 171 ASP A N 1
ATOM 1353 C CA . ASP A 1 166 ? 11.176 75.665 161.425 1.00 35.09 171 ASP A CA 1
ATOM 1354 C C . ASP A 1 166 ? 10.790 74.184 161.453 1.00 27.49 171 ASP A C 1
ATOM 1355 O O . ASP A 1 166 ? 11.179 73.413 160.580 1.00 31.59 171 ASP A O 1
ATOM 1360 N N . LYS A 1 167 ? 10.007 73.802 162.455 1.00 30.23 172 LYS A N 1
ATOM 1361 C CA . LYS A 1 167 ? 9.601 72.416 162.632 1.00 25.64 172 LYS A CA 1
ATOM 1362 C C . LYS A 1 167 ? 8.714 71.979 161.477 1.00 25.53 172 LYS A C 1
ATOM 1363 O O . LYS A 1 167 ? 8.898 70.898 160.903 1.00 24.92 172 LYS A O 1
ATOM 1369 N N . ILE A 1 168 ? 7.753 72.833 161.142 1.00 24.46 173 ILE A N 1
ATOM 1370 C CA . ILE A 1 168 ? 6.834 72.569 160.044 1.00 26.76 173 ILE A CA 1
ATOM 1371 C C . ILE A 1 168 ? 7.584 72.459 158.727 1.00 27.55 173 ILE A C 1
ATOM 1372 O O . ILE A 1 168 ? 7.351 71.535 157.956 1.00 25.50 173 ILE A O 1
ATOM 1377 N N . ARG A 1 169 ? 8.507 73.389 158.482 1.00 25.39 174 ARG A N 1
ATOM 1378 C CA . ARG A 1 169 ? 9.278 73.380 157.243 1.00 26.41 174 ARG A CA 1
ATOM 1379 C C . ARG A 1 169 ? 10.191 72.160 157.156 1.00 30.81 174 ARG A C 1
ATOM 1380 O O . ARG A 1 169 ? 10.299 71.530 156.102 1.00 28.20 174 ARG A O 1
ATOM 1388 N N . LYS A 1 170 ? 10.856 71.847 158.264 1.00 32.97 175 LYS A N 1
ATOM 1389 C CA . LYS A 1 170 ? 11.762 70.705 158.330 1.00 38.40 175 LYS A CA 1
ATOM 1390 C C . LYS A 1 170 ? 11.007 69.417 158.013 1.00 32.13 175 LYS A C 1
ATOM 1391 O O . LYS A 1 170 ? 11.483 68.566 157.268 1.00 34.35 175 LYS A O 1
ATOM 1397 N N . GLU A 1 171 ? 9.816 69.288 158.572 1.00 27.10 176 GLU A N 1
ATOM 1398 C CA . GLU A 1 171 ? 9.029 68.082 158.376 1.00 27.99 176 GLU A CA 1
ATOM 1399 C C . GLU A 1 171 ? 8.601 67.959 156.908 1.00 31.14 176 GLU A C 1
ATOM 1400 O O . GLU A 1 171 ? 8.750 66.901 156.297 1.00 28.73 176 GLU A O 1
ATOM 1406 N N . ALA A 1 172 ? 8.125 69.064 156.338 1.00 25.90 177 ALA A N 1
ATOM 1407 C CA . ALA A 1 172 ? 7.707 69.106 154.941 1.00 26.43 177 ALA A CA 1
ATOM 1408 C C . ALA A 1 172 ? 8.830 68.716 153.986 1.00 31.56 177 ALA A C 1
ATOM 1409 O O . ALA A 1 172 ? 8.619 67.906 153.085 1.00 35.74 177 ALA A O 1
ATOM 1411 N N . TYR A 1 173 ? 10.019 69.285 154.185 1.00 30.66 178 TYR A N 1
ATOM 1412 C CA . TYR A 1 173 ? 11.171 68.967 153.335 1.00 29.37 178 TYR A CA 1
ATOM 1413 C C . TYR A 1 173 ? 11.617 67.513 153.468 1.00 32.68 178 TYR A C 1
ATOM 1414 O O . TYR A 1 173 ? 12.067 66.909 152.502 1.00 37.55 178 TYR A O 1
ATOM 1423 N N . ALA A 1 174 ? 11.504 66.949 154.666 1.00 34.90 179 ALA A N 1
ATOM 1424 C CA . ALA A 1 174 ? 12.045 65.610 154.904 1.00 38.50 179 ALA A CA 1
ATOM 1425 C C . ALA A 1 174 ? 11.196 64.484 154.298 1.00 35.66 179 ALA A C 1
ATOM 1426 O O . ALA A 1 174 ? 11.676 63.370 154.097 1.00 35.57 179 ALA A O 1
ATOM 1428 N N . GLY A 1 175 ? 9.932 64.776 154.014 1.00 30.23 180 GLY A N 1
ATOM 1429 C CA . GLY A 1 175 ? 9.035 63.771 153.484 1.00 29.65 180 GLY A CA 1
ATOM 1430 C C . GLY A 1 175 ? 8.776 63.907 151.997 1.00 39.70 180 GLY A C 1
ATOM 1431 O O . GLY A 1 175 ? 9.481 64.629 151.284 1.00 40.37 180 GLY A O 1
ATOM 1432 N N . ALA A 1 176 ? 7.750 63.207 151.529 1.00 38.36 181 ALA A N 1
ATOM 1433 C CA . ALA A 1 176 ? 7.349 63.261 150.129 1.00 42.43 181 ALA A CA 1
ATOM 1434 C C . ALA A 1 176 ? 6.750 64.619 149.777 1.00 33.63 181 ALA A C 1
ATOM 1435 O O . ALA A 1 176 ? 6.137 65.281 150.613 1.00 29.05 181 ALA A O 1
ATOM 1437 N N . ALA A 1 177 ? 6.914 65.017 148.523 1.00 27.76 182 ALA A N 1
ATOM 1438 C CA . ALA A 1 177 ? 6.417 66.309 148.056 1.00 30.72 182 ALA A CA 1
ATOM 1439 C C . ALA A 1 177 ? 4.938 66.258 147.695 1.00 28.76 182 ALA A C 1
ATOM 1440 O O . ALA A 1 177 ? 4.547 66.618 146.587 1.00 34.17 182 ALA A O 1
ATOM 1442 N N . ALA A 1 178 ? 4.123 65.810 148.641 1.00 25.74 183 ALA A N 1
ATOM 1443 C CA . ALA A 1 178 ? 2.675 65.765 148.484 1.00 24.90 183 ALA A CA 1
ATOM 1444 C C . ALA A 1 178 ? 2.035 65.598 149.868 1.00 27.06 183 ALA A C 1
ATOM 1445 O O . ALA A 1 178 ? 2.736 65.439 150.868 1.00 20.78 183 ALA A O 1
ATOM 1447 N N . GLY A 1 179 ? 0.709 65.647 149.919 1.00 22.59 184 GLY A N 1
ATOM 1448 C CA . GLY A 1 179 ? -0.001 65.420 151.158 1.00 21.88 184 GLY A CA 1
ATOM 1449 C C . GLY A 1 179 ? -0.009 66.605 152.108 1.00 21.09 184 GLY A C 1
ATOM 1450 O O . GLY A 1 179 ? -0.069 67.754 151.685 1.00 24.71 184 GLY A O 1
ATOM 1451 N N . VAL A 1 180 ? 0.044 66.307 153.403 1.00 25.11 185 VAL A N 1
ATOM 1452 C CA . VAL A 1 180 ? -0.191 67.300 154.439 1.00 22.61 185 VAL A CA 1
ATOM 1453 C C . VAL A 1 180 ? 0.794 67.158 155.605 1.00 25.51 185 VAL A C 1
ATOM 1454 O O . VAL A 1 180 ? 1.391 66.101 155.806 1.00 22.77 185 VAL A O 1
ATOM 1458 N N . VAL A 1 181 ? 0.947 68.236 156.372 1.00 27.56 186 VAL A N 1
ATOM 1459 C CA . VAL A 1 181 ? 1.865 68.273 157.502 1.00 22.99 186 VAL A CA 1
ATOM 1460 C C . VAL A 1 181 ? 1.085 68.756 158.729 1.00 22.59 186 VAL A C 1
ATOM 1461 O O . VAL A 1 181 ? 0.363 69.750 158.651 1.00 22.50 186 VAL A O 1
ATOM 1465 N N . ALA A 1 182 ? 1.218 68.057 159.852 1.00 22.30 187 ALA A N 1
ATOM 1466 C CA . ALA A 1 182 ? 0.539 68.478 161.078 1.00 27.95 187 ALA A CA 1
ATOM 1467 C C . ALA A 1 182 ? 1.363 69.529 161.821 1.00 28.89 187 ALA A C 1
ATOM 1468 O O . ALA A 1 182 ? 2.561 69.333 162.041 1.00 28.91 187 ALA A O 1
ATOM 1470 N N . GLY A 1 183 ? 0.711 70.629 162.204 1.00 24.43 188 GLY A N 1
ATOM 1471 C CA . GLY A 1 183 ? 1.349 71.722 162.925 1.00 21.72 188 GLY A CA 1
ATOM 1472 C C . GLY A 1 183 ? 0.811 71.856 164.345 1.00 20.23 188 GLY A C 1
ATOM 1473 O O . GLY A 1 183 ? 0.166 70.940 164.853 1.00 20.44 188 GLY A O 1
ATOM 1474 N N . PRO A 1 184 ? 1.062 73.000 164.998 1.00 23.21 189 PRO A N 1
ATOM 1475 C CA . PRO A 1 184 ? 0.633 73.125 166.398 1.00 16.03 189 PRO A CA 1
ATOM 1476 C C . PRO A 1 184 ? -0.854 73.380 166.569 1.00 17.63 189 PRO A C 1
ATOM 1477 O O . PRO A 1 184 ? -1.504 73.913 165.663 1.00 16.01 189 PRO A O 1
ATOM 1481 N N . PHE A 1 185 ? -1.380 73.012 167.740 1.00 14.16 190 PHE A N 1
ATOM 1482 C CA . PHE A 1 185 ? -2.747 73.342 168.117 1.00 16.28 190 PHE A CA 1
ATOM 1483 C C . PHE A 1 185 ? -3.817 72.842 167.128 1.00 21.49 190 PHE A C 1
ATOM 1484 O O . PHE A 1 185 ? -4.854 73.488 166.937 1.00 18.70 190 PHE A O 1
ATOM 1492 N N . GLY A 1 186 ? -3.557 71.706 166.495 1.00 21.61 191 GLY A N 1
ATOM 1493 C CA . GLY A 1 186 ? -4.521 71.108 165.580 1.00 24.49 191 GLY A CA 1
ATOM 1494 C C . GLY A 1 186 ? -4.418 71.588 164.143 1.00 27.09 191 GLY A C 1
ATOM 1495 O O . GLY A 1 186 ? -5.229 71.205 163.285 1.00 23.54 191 GLY A O 1
ATOM 1496 N N . LEU A 1 187 ? -3.423 72.426 163.870 1.00 20.12 192 LEU A N 1
ATOM 1497 C CA . LEU A 1 187 ? -3.244 72.941 162.521 1.00 20.19 192 LEU A CA 1
ATOM 1498 C C . LEU A 1 187 ? -2.791 71.821 161.592 1.00 20.58 192 LEU A C 1
ATOM 1499 O O . LEU A 1 187 ? -1.867 71.061 161.911 1.00 17.99 192 LEU A O 1
ATOM 1504 N N . ILE A 1 188 ? -3.465 71.704 160.455 1.00 22.23 193 ILE A N 1
ATOM 1505 C CA . ILE A 1 188 ? -3.001 70.832 159.379 1.00 21.36 193 ILE A CA 1
ATOM 1506 C C . ILE A 1 188 ? -2.672 71.719 158.184 1.00 18.90 193 ILE A C 1
ATOM 1507 O O . ILE A 1 188 ? -3.430 72.630 157.862 1.00 21.53 193 ILE A O 1
ATOM 1512 N N . ILE A 1 189 ? -1.542 71.459 157.529 1.00 20.32 194 ILE A N 1
ATOM 1513 C CA . ILE A 1 189 ? -1.068 72.328 156.447 1.00 19.43 194 ILE A CA 1
ATOM 1514 C C . ILE A 1 189 ? -0.776 71.458 155.243 1.00 15.37 194 ILE A C 1
ATOM 1515 O O . ILE A 1 189 ? -0.178 70.411 155.391 1.00 22.20 194 ILE A O 1
ATOM 1520 N N . SER A 1 190 ? -1.189 71.876 154.052 1.00 19.25 195 SER A N 1
ATOM 1521 C CA . SER A 1 190 ? -0.865 71.083 152.866 1.00 23.97 195 SER A CA 1
ATOM 1522 C C . SER A 1 190 ? 0.636 71.187 152.606 1.00 24.11 195 SER A C 1
ATOM 1523 O O . SER A 1 190 ? 1.252 72.207 152.948 1.00 20.61 195 SER A O 1
ATOM 1526 N N . TYR A 1 191 ? 1.224 70.137 152.023 1.00 20.14 196 TYR A N 1
ATOM 1527 C CA . TYR A 1 191 ? 2.651 70.151 151.695 1.00 20.90 196 TYR A CA 1
ATOM 1528 C C . TYR A 1 191 ? 3.063 71.419 150.951 1.00 17.19 196 TYR A C 1
ATOM 1529 O O . TYR A 1 191 ? 4.088 72.028 151.264 1.00 20.85 196 TYR A O 1
ATOM 1538 N N . SER A 1 192 ? 2.265 71.831 149.970 1.00 21.21 197 SER A N 1
ATOM 1539 C CA . SER A 1 192 ? 2.667 72.943 149.109 1.00 22.88 197 SER A CA 1
ATOM 1540 C C . SER A 1 192 ? 2.813 74.254 149.883 1.00 27.68 197 SER A C 1
ATOM 1541 O O . SER A 1 192 ? 3.664 75.085 149.554 1.00 22.86 197 SER A O 1
ATOM 1544 N N . ILE A 1 193 ? 1.972 74.441 150.896 1.00 23.22 198 ILE A N 1
ATOM 1545 C CA . ILE A 1 193 ? 2.072 75.600 151.785 1.00 25.48 198 ILE A CA 1
ATOM 1546 C C . ILE A 1 193 ? 3.276 75.432 152.708 1.00 26.55 198 ILE A C 1
ATOM 1547 O O . ILE A 1 193 ? 4.086 76.343 152.877 1.00 21.87 198 ILE A O 1
ATOM 1552 N N . ALA A 1 194 ? 3.365 74.259 153.329 1.00 20.72 199 ALA A N 1
ATOM 1553 C CA . ALA A 1 194 ? 4.370 74.002 154.351 1.00 25.58 199 ALA A CA 1
ATOM 1554 C C . ALA A 1 194 ? 5.756 74.142 153.761 1.00 26.08 199 ALA A C 1
ATOM 1555 O O . ALA A 1 194 ? 6.665 74.662 154.405 1.00 23.26 199 ALA A O 1
ATOM 1557 N N . ALA A 1 195 ? 5.907 73.691 152.518 1.00 26.74 200 ALA A N 1
ATOM 1558 C CA . ALA A 1 195 ? 7.199 73.739 151.839 1.00 27.22 200 ALA A CA 1
ATOM 1559 C C . ALA A 1 195 ? 7.441 75.020 151.049 1.00 29.62 200 ALA A C 1
ATOM 1560 O O . ALA A 1 195 ? 8.495 75.170 150.423 1.00 29.36 200 ALA A O 1
ATOM 1562 N N . GLY A 1 196 ? 6.473 75.935 151.056 1.00 21.17 201 GLY A N 1
ATOM 1563 C CA . GLY A 1 196 ? 6.628 77.197 150.337 1.00 21.49 201 GLY A CA 1
ATOM 1564 C C . GLY A 1 196 ? 6.575 77.090 148.817 1.00 29.71 201 GLY A C 1
ATOM 1565 O O . GLY A 1 196 ? 7.029 77.993 148.097 1.00 21.12 201 GLY A O 1
ATOM 1566 N N . VAL A 1 197 ? 6.039 75.982 148.316 1.00 30.19 202 VAL A N 1
ATOM 1567 C CA . VAL A 1 197 ? 5.766 75.854 146.886 1.00 27.87 202 VAL A CA 1
ATOM 1568 C C . VAL A 1 197 ? 4.730 76.909 146.502 1.00 32.72 202 VAL A C 1
ATOM 1569 O O . VAL A 1 197 ? 4.869 77.635 145.516 1.00 27.54 202 VAL A O 1
ATOM 1573 N N . VAL A 1 198 ? 3.682 76.984 147.305 1.00 20.91 203 VAL A N 1
ATOM 1574 C CA . VAL A 1 198 ? 2.781 78.128 147.308 1.00 22.76 203 VAL A CA 1
ATOM 1575 C C . VAL A 1 198 ? 3.398 79.152 148.264 1.00 23.69 203 VAL A C 1
ATOM 1576 O O . VAL A 1 198 ? 3.480 78.919 149.475 1.00 23.01 203 VAL A O 1
ATOM 1580 N N . GLU A 1 199 ? 3.836 80.277 147.709 1.00 21.10 204 GLU A N 1
ATOM 1581 C CA . GLU A 1 199 ? 4.671 81.241 148.417 1.00 23.05 204 GLU A CA 1
ATOM 1582 C C . GLU A 1 199 ? 3.966 82.025 149.524 1.00 24.24 204 GLU A C 1
ATOM 1583 O O . GLU A 1 199 ? 2.840 82.496 149.349 1.00 25.67 204 GLU A O 1
ATOM 1589 N N . GLY A 1 200 ? 4.644 82.167 150.662 1.00 21.33 205 GLY A N 1
ATOM 1590 C CA . GLY A 1 200 ? 4.229 83.094 151.703 1.00 20.59 205 GLY A CA 1
ATOM 1591 C C . GLY A 1 200 ? 2.910 82.795 152.396 1.00 22.51 205 GLY A C 1
ATOM 1592 O O . GLY A 1 200 ? 2.281 83.690 152.953 1.00 21.45 205 GLY A O 1
ATOM 1593 N N . LYS A 1 201 ? 2.472 81.545 152.371 1.00 24.61 206 LYS A N 1
ATOM 1594 C CA . LYS A 1 201 ? 1.198 81.239 152.996 1.00 24.89 206 LYS A CA 1
ATOM 1595 C C . LYS A 1 201 ? 1.330 80.538 154.353 1.00 24.57 206 LYS A C 1
ATOM 1596 O O . LYS A 1 201 ? 0.367 80.500 155.120 1.00 23.32 206 LYS A O 1
ATOM 1602 N N . LEU A 1 202 ? 2.511 79.996 154.645 1.00 20.37 207 LEU A N 1
ATOM 1603 C CA . LEU A 1 202 ? 2.711 79.236 155.887 1.00 24.11 207 LEU A CA 1
ATOM 1604 C C . LEU A 1 202 ? 2.606 80.135 157.112 1.00 26.67 207 LEU A C 1
ATOM 1605 O O . LEU A 1 202 ? 1.838 79.852 158.034 1.00 21.47 207 LEU A O 1
ATOM 1610 N N . ILE A 1 203 ? 3.367 81.226 157.115 1.00 23.53 208 ILE A N 1
ATOM 1611 C CA . ILE A 1 203 ? 3.297 82.189 158.214 1.00 26.16 208 ILE A CA 1
ATOM 1612 C C . ILE A 1 203 ? 1.859 82.659 158.535 1.00 25.28 208 ILE A C 1
ATOM 1613 O O . ILE A 1 203 ? 1.433 82.594 159.695 1.00 24.23 208 ILE A O 1
ATOM 1618 N N . PRO A 1 204 ? 1.108 83.133 157.521 1.00 23.63 209 PRO A N 1
ATOM 1619 C CA . PRO A 1 204 ? -0.285 83.496 157.817 1.00 24.06 209 PRO A CA 1
ATOM 1620 C C . PRO A 1 204 ? -1.147 82.359 158.388 1.00 26.54 209 PRO A C 1
ATOM 1621 O O . PRO A 1 204 ? -1.993 82.632 159.249 1.00 25.83 209 PRO A O 1
ATOM 1625 N N . GLU A 1 205 ? -0.947 81.125 157.921 1.00 25.35 210 GLU A N 1
ATOM 1626 C CA . GLU A 1 205 ? -1.695 79.975 158.438 1.00 18.53 210 GLU A CA 1
ATOM 1627 C C . GLU A 1 205 ? -1.404 79.742 159.913 1.00 19.54 210 GLU A C 1
ATOM 1628 O O . GLU A 1 205 ? -2.312 79.517 160.703 1.00 20.22 210 GLU A O 1
ATOM 1634 N N . LEU A 1 206 ? -0.131 79.805 160.275 1.00 19.28 211 LEU A N 1
ATOM 1635 C CA . LEU A 1 206 ? 0.262 79.626 161.666 1.00 17.56 211 LEU A CA 1
ATOM 1636 C C . LEU A 1 206 ? -0.305 80.761 162.535 1.00 21.94 211 LEU A C 1
ATOM 1637 O O . LEU A 1 206 ? -0.880 80.509 163.595 1.00 21.07 211 LEU A O 1
ATOM 1642 N N . LYS A 1 207 ? -0.156 82.006 162.077 1.00 19.73 212 LYS A N 1
ATOM 1643 C CA . LYS A 1 207 ? -0.681 83.163 162.806 1.00 19.40 212 LYS A CA 1
ATOM 1644 C C . LYS A 1 207 ? -2.177 83.063 163.053 1.00 23.66 212 LYS A C 1
ATOM 1645 O O . LYS A 1 207 ? -2.647 83.332 164.162 1.00 26.85 212 LYS A O 1
ATOM 1651 N N . ASN A 1 208 ? -2.922 82.693 162.019 1.00 20.54 213 ASN A N 1
ATOM 1652 C CA A ASN A 1 208 ? -4.363 82.519 162.150 0.53 25.67 213 ASN A CA 1
ATOM 1653 C CA B ASN A 1 208 ? -4.367 82.506 162.136 0.47 25.54 213 ASN A CA 1
ATOM 1654 C C . ASN A 1 208 ? -4.694 81.472 163.218 1.00 24.75 213 ASN A C 1
ATOM 1655 O O . ASN A 1 208 ? -5.579 81.680 164.048 1.00 23.95 213 ASN A O 1
ATOM 1664 N N . LYS A 1 209 ? -3.959 80.362 163.218 1.00 20.73 214 LYS A N 1
ATOM 1665 C CA . LYS A 1 209 ? -4.140 79.338 164.252 1.00 21.79 214 LYS A CA 1
ATOM 1666 C C . LYS A 1 209 ? -3.829 79.899 165.640 1.00 21.24 214 LYS A C 1
ATOM 1667 O O . LYS A 1 209 ? -4.622 79.739 166.566 1.00 19.68 214 LYS A O 1
ATOM 1673 N N . LEU A 1 210 ? -2.678 80.551 165.774 1.00 21.07 215 LEU A N 1
ATOM 1674 C CA . LEU A 1 210 ? -2.237 81.084 167.067 1.00 23.51 215 LEU A CA 1
ATOM 1675 C C . LEU A 1 210 ? -3.168 82.171 167.590 1.00 27.00 215 LEU A C 1
ATOM 1676 O O . LEU A 1 210 ? -3.493 82.214 168.783 1.00 21.09 215 LEU A O 1
ATOM 1681 N N . LYS A 1 211 ? -3.607 83.046 166.696 1.00 23.73 216 LYS A N 1
ATOM 1682 C CA . LYS A 1 211 ? -4.560 84.077 167.080 1.00 27.56 216 LYS A CA 1
ATOM 1683 C C . LYS A 1 211 ? -5.848 83.445 167.608 1.00 25.73 216 LYS A C 1
ATOM 1684 O O . LYS A 1 211 ? -6.429 83.932 168.576 1.00 25.77 216 LYS A O 1
ATOM 1690 N N . SER A 1 212 ? -6.284 82.352 166.990 1.00 25.85 217 SER A N 1
ATOM 1691 C CA . SER A 1 212 ? -7.509 81.688 167.432 1.00 19.56 217 SER A CA 1
ATOM 1692 C C . SER A 1 212 ? -7.380 81.136 168.856 1.00 23.02 217 SER A C 1
ATOM 1693 O O . SER A 1 212 ? -8.338 81.191 169.631 1.00 21.02 217 SER A O 1
ATOM 1696 N N . VAL A 1 213 ? -6.197 80.630 169.198 1.00 14.48 218 VAL A N 1
ATOM 1697 C CA . VAL A 1 213 ? -5.903 80.193 170.570 1.00 14.92 218 VAL A CA 1
ATOM 1698 C C . VAL A 1 213 ? -5.916 81.377 171.545 1.00 18.13 218 VAL A C 1
ATOM 1699 O O . VAL A 1 213 ? -6.506 81.305 172.621 1.00 13.00 218 VAL A O 1
ATOM 1703 N N . GLN A 1 214 ? -5.266 82.474 171.160 1.00 19.55 219 GLN A N 1
ATOM 1704 C CA . GLN A 1 214 ? -5.248 83.648 172.037 1.00 29.08 219 GLN A CA 1
ATOM 1705 C C . GLN A 1 214 ? -6.654 84.222 172.228 1.00 27.30 219 GLN A C 1
ATOM 1706 O O . GLN A 1 214 ? -7.018 84.686 173.325 1.00 22.93 219 GLN A O 1
ATOM 1712 N N . ASN A 1 215 ? -7.443 84.183 171.159 1.00 22.71 220 ASN A N 1
ATOM 1713 C CA . ASN A 1 215 ? -8.831 84.619 171.214 1.00 24.19 220 ASN A CA 1
ATOM 1714 C C . ASN A 1 215 ? -9.642 83.814 172.203 1.00 23.25 220 ASN A C 1
ATOM 1715 O O . ASN A 1 215 ? -10.438 84.376 172.958 1.00 27.77 220 ASN A O 1
ATOM 1720 N N . PHE A 1 216 ? -9.467 82.496 172.171 1.00 25.94 221 PHE A N 1
ATOM 1721 C CA . PHE A 1 216 ? -10.154 81.613 173.105 1.00 23.41 221 PHE A CA 1
ATOM 1722 C C . PHE A 1 216 ? -9.938 82.116 174.525 1.00 19.75 221 PHE A C 1
ATOM 1723 O O . PHE A 1 216 ? -10.888 82.230 175.296 1.00 18.45 221 PHE A O 1
ATOM 1731 N N . PHE A 1 217 ? -8.693 82.435 174.868 1.00 14.53 222 PHE A N 1
ATOM 1732 C CA . PHE A 1 217 ? -8.418 82.876 176.230 1.00 18.74 222 PHE A CA 1
ATOM 1733 C C . PHE A 1 217 ? -8.939 84.271 176.512 1.00 18.15 222 PHE A C 1
ATOM 1734 O O . PHE A 1 217 ? -9.353 84.554 177.628 1.00 19.52 222 PHE A O 1
ATOM 1742 N N . THR A 1 218 ? -8.953 85.126 175.492 1.00 15.97 223 THR A N 1
ATOM 1743 C CA . THR A 1 218 ? -9.572 86.442 175.638 1.00 20.13 223 THR A CA 1
ATOM 1744 C C . THR A 1 218 ? -11.045 86.323 176.018 1.00 19.74 223 THR A C 1
ATOM 1745 O O . THR A 1 218 ? -11.518 86.984 176.955 1.00 19.41 223 THR A O 1
ATOM 1749 N N . THR A 1 219 ? -11.756 85.455 175.309 1.00 21.15 224 THR A N 1
ATOM 1750 C CA . THR A 1 219 ? -13.150 85.148 175.632 1.00 19.99 224 THR A CA 1
ATOM 1751 C C . THR A 1 219 ? -13.323 84.591 177.048 1.00 27.95 224 THR A C 1
ATOM 1752 O O . THR A 1 219 ? -14.223 85.010 177.795 1.00 26.64 224 THR A O 1
ATOM 1756 N N . LEU A 1 220 ? -12.483 83.628 177.413 1.00 21.11 225 LEU A N 1
ATOM 1757 C CA . LEU A 1 220 ? -12.520 83.088 178.775 1.00 16.67 225 LEU A CA 1
ATOM 1758 C C . LEU A 1 220 ? -12.253 84.197 179.770 1.00 13.72 225 LEU A C 1
ATOM 1759 O O . LEU A 1 220 ? -12.897 84.254 180.805 1.00 16.69 225 LEU A O 1
ATOM 1764 N N . SER A 1 221 ? -11.300 85.070 179.451 1.00 14.04 226 SER A N 1
ATOM 1765 C CA . SER A 1 221 ? -10.957 86.197 180.320 1.00 20.91 226 SER A CA 1
ATOM 1766 C C . SER A 1 221 ? -12.160 87.106 180.537 1.00 24.27 226 SER A C 1
ATOM 1767 O O . SER A 1 221 ? -12.451 87.501 181.670 1.00 19.65 226 SER A O 1
ATOM 1770 N N . ASN A 1 222 ? -12.871 87.427 179.458 1.00 19.19 227 ASN A N 1
ATOM 1771 C CA . ASN A 1 222 ? -14.062 88.264 179.586 1.00 24.58 227 ASN A CA 1
ATOM 1772 C C . ASN A 1 222 ? -15.130 87.569 180.404 1.00 19.51 227 ASN A C 1
ATOM 1773 O O . ASN A 1 222 ? -15.818 88.194 181.218 1.00 19.62 227 ASN A O 1
ATOM 1778 N N . THR A 1 223 ? -15.270 86.270 180.172 1.00 21.19 228 THR A N 1
ATOM 1779 C CA . THR A 1 223 ? -16.305 85.478 180.819 1.00 17.73 228 THR A CA 1
ATOM 1780 C C . THR A 1 223 ? -16.019 85.358 182.318 1.00 20.90 228 THR A C 1
ATOM 1781 O O . THR A 1 223 ? -16.932 85.452 183.147 1.00 21.66 228 THR A O 1
ATOM 1785 N N . VAL A 1 224 ? -14.750 85.177 182.675 1.00 18.87 229 VAL A N 1
ATOM 1786 C CA . VAL A 1 224 ? -14.373 85.125 184.095 1.00 16.63 229 VAL A CA 1
ATOM 1787 C C . VAL A 1 224 ? -14.616 86.466 184.817 1.00 17.78 229 VAL A C 1
ATOM 1788 O O . VAL A 1 224 ? -15.196 86.493 185.909 1.00 18.04 229 VAL A O 1
ATOM 1792 N N . LYS A 1 225 ? -14.190 87.572 184.206 1.00 17.89 230 LYS A N 1
ATOM 1793 C CA . LYS A 1 225 ? -14.412 88.910 184.779 1.00 23.86 230 LYS A CA 1
ATOM 1794 C C . LYS A 1 225 ? -15.891 89.172 185.031 1.00 20.88 230 LYS A C 1
ATOM 1795 O O . LYS A 1 225 ? -16.271 89.757 186.065 1.00 21.56 230 LYS A O 1
ATOM 1801 N N . GLN A 1 226 ? -16.722 88.745 184.085 1.00 17.53 231 GLN A N 1
ATOM 1802 C CA . GLN A 1 226 ? -18.166 88.902 184.225 1.00 24.69 231 GLN A CA 1
ATOM 1803 C C . GLN A 1 226 ? -18.708 88.054 185.369 1.00 23.10 231 GLN A C 1
ATOM 1804 O O . GLN A 1 226 ? -19.489 88.540 186.203 1.00 22.57 231 GLN A O 1
ATOM 1810 N N . ALA A 1 227 ? -18.303 86.784 185.406 1.00 21.65 232 ALA A N 1
ATOM 1811 C CA . ALA A 1 227 ? -18.682 85.883 186.500 1.00 15.74 232 ALA A CA 1
ATOM 1812 C C . ALA A 1 227 ? -18.274 86.454 187.851 1.00 15.79 232 ALA A C 1
ATOM 1813 O O . ALA A 1 227 ? -19.034 86.380 188.818 1.00 18.68 232 ALA A O 1
ATOM 1815 N N . ASN A 1 228 ? -17.075 87.021 187.921 1.00 15.77 233 ASN A N 1
ATOM 1816 C CA . ASN A 1 228 ? -16.582 87.598 189.165 1.00 16.68 233 ASN A CA 1
ATOM 1817 C C . ASN A 1 228 ? -17.502 88.733 189.631 1.00 19.69 233 ASN A C 1
ATOM 1818 O O . ASN A 1 228 ? -17.884 88.791 190.797 1.00 21.01 233 ASN A O 1
ATOM 1823 N N . LYS A 1 229 ? -17.850 89.626 188.706 1.00 19.26 234 LYS A N 1
ATOM 1824 C CA . LYS A 1 229 ? -18.766 90.726 188.995 1.00 26.90 234 LYS A CA 1
ATOM 1825 C C . LYS A 1 229 ? -20.133 90.215 189.445 1.00 20.32 234 LYS A C 1
ATOM 1826 O O . LYS A 1 229 ? -20.697 90.712 190.412 1.00 18.86 234 LYS A O 1
ATOM 1832 N N . ASP A 1 230 ? -20.657 89.215 188.745 1.00 23.69 235 ASP A N 1
ATOM 1833 C CA . ASP A 1 230 ? -21.994 88.702 189.054 1.00 21.01 235 ASP A CA 1
ATOM 1834 C C . ASP A 1 230 ? -22.083 87.955 190.388 1.00 27.88 235 ASP A C 1
ATOM 1835 O O . ASP A 1 230 ? -23.074 88.081 191.115 1.00 24.32 235 ASP A O 1
ATOM 1840 N N . ILE A 1 231 ? -21.056 87.181 190.719 1.00 22.06 236 ILE A N 1
ATOM 1841 C CA . ILE A 1 231 ? -21.092 86.465 191.981 1.00 21.46 236 ILE A CA 1
ATOM 1842 C C . ILE A 1 231 ? -20.982 87.452 193.152 1.00 22.75 236 ILE A C 1
ATOM 1843 O O . ILE A 1 231 ? -21.555 87.231 194.222 1.00 18.22 236 ILE A O 1
ATOM 1848 N N . ASP A 1 232 ? -20.258 88.546 192.939 1.00 19.73 237 ASP A N 1
ATOM 1849 C CA . ASP A 1 232 ? -20.135 89.580 193.963 1.00 24.44 237 ASP A CA 1
ATOM 1850 C C . ASP A 1 232 ? -21.472 90.249 194.166 1.00 26.57 237 ASP A C 1
ATOM 1851 O O . ASP A 1 232 ? -21.884 90.499 195.303 1.00 24.12 237 ASP A O 1
ATOM 1856 N N . ALA A 1 233 ? -22.160 90.519 193.060 1.00 24.16 238 ALA A N 1
ATOM 1857 C CA . ALA A 1 233 ? -23.499 91.094 193.129 1.00 28.79 238 ALA A CA 1
ATOM 1858 C C . ALA A 1 233 ? -24.471 90.165 193.868 1.00 27.72 238 ALA A C 1
ATOM 1859 O O . ALA A 1 233 ? -25.278 90.617 194.681 1.00 25.93 238 ALA A O 1
ATOM 1861 N N . ALA A 1 234 ? -24.398 88.871 193.577 1.00 25.02 239 ALA A N 1
ATOM 1862 C CA . ALA A 1 234 ? -25.302 87.910 194.199 1.00 22.96 239 ALA A CA 1
ATOM 1863 C C . ALA A 1 234 ? -25.031 87.847 195.687 1.00 25.94 239 ALA A C 1
ATOM 1864 O O . ALA A 1 234 ? -25.956 87.852 196.498 1.00 20.74 239 ALA A O 1
ATOM 1866 N N . LYS A 1 235 ? -23.756 87.814 196.048 1.00 20.09 240 LYS A N 1
ATOM 1867 C CA . LYS A 1 235 ? -23.390 87.739 197.451 1.00 22.08 240 LYS A CA 1
ATOM 1868 C C . LYS A 1 235 ? -23.885 88.959 198.228 1.00 27.48 240 LYS A C 1
ATOM 1869 O O . LYS A 1 235 ? -24.242 88.848 199.404 1.00 24.00 240 LYS A O 1
ATOM 1875 N N . LEU A 1 236 ? -23.920 90.121 197.577 1.00 28.04 241 LEU A N 1
ATOM 1876 C CA . LEU A 1 236 ? -24.438 91.323 198.236 1.00 25.01 241 LEU A CA 1
ATOM 1877 C C . LEU A 1 236 ? -25.955 91.287 198.396 1.00 24.11 241 LEU A C 1
ATOM 1878 O O . LEU A 1 236 ? -26.472 91.634 199.452 1.00 31.37 241 LEU A O 1
ATOM 1883 N N . LYS A 1 237 ? -26.671 90.887 197.349 1.00 24.14 242 LYS A N 1
ATOM 1884 C CA . LYS A 1 237 ? -28.117 90.740 197.463 1.00 26.92 242 LYS A CA 1
ATOM 1885 C C . LYS A 1 237 ? -28.495 89.760 198.577 1.00 30.13 242 LYS A C 1
ATOM 1886 O O . LYS A 1 237 ? -29.497 89.946 199.270 1.00 31.44 242 LYS A O 1
ATOM 1892 N N . LEU A 1 238 ? -27.692 88.714 198.737 1.00 26.98 243 LEU A N 1
ATOM 1893 C CA . LEU A 1 238 ? -27.924 87.724 199.784 1.00 21.86 243 LEU A CA 1
ATOM 1894 C C . LEU A 1 238 ? -27.718 88.303 201.180 1.00 24.75 243 LEU A C 1
ATOM 1895 O O . LEU A 1 238 ? -28.524 88.043 202.079 1.00 25.22 243 LEU A O 1
ATOM 1900 N N . THR A 1 239 ? -26.650 89.079 201.368 1.00 22.10 244 THR A N 1
ATOM 1901 C CA . THR A 1 239 ? -26.428 89.777 202.639 1.00 29.44 244 THR A CA 1
ATOM 1902 C C . THR A 1 239 ? -27.671 90.564 203.043 1.00 27.18 244 THR A C 1
ATOM 1903 O O . THR A 1 239 ? -28.150 90.473 204.180 1.00 27.89 244 THR A O 1
ATOM 1907 N N . THR A 1 240 ? -28.200 91.318 202.091 1.00 27.41 245 THR A N 1
ATOM 1908 C CA . THR A 1 240 ? -29.402 92.110 202.311 1.00 31.43 245 THR A CA 1
ATOM 1909 C C . THR A 1 240 ? -30.586 91.228 202.691 1.00 30.22 245 THR A C 1
ATOM 1910 O O . THR A 1 240 ? -31.260 91.492 203.696 1.00 27.30 245 THR A O 1
ATOM 1914 N N . GLU A 1 241 ? -30.833 90.174 201.909 1.00 21.29 246 GLU A N 1
ATOM 1915 C CA . GLU A 1 241 ? -31.975 89.298 202.171 1.00 27.87 246 GLU A CA 1
ATOM 1916 C C . GLU A 1 241 ? -31.819 88.496 203.469 1.00 25.50 246 GLU A C 1
ATOM 1917 O O . GLU A 1 241 ? -32.806 88.221 204.155 1.00 30.96 246 GLU A O 1
ATOM 1923 N N . ILE A 1 242 ? -30.590 88.139 203.821 1.00 22.95 247 ILE A N 1
ATOM 1924 C CA . ILE A 1 242 ? -30.363 87.435 205.080 1.00 18.62 247 ILE A CA 1
ATOM 1925 C C . ILE A 1 242 ? -30.777 88.331 206.261 1.00 28.76 247 ILE A C 1
ATOM 1926 O O . ILE A 1 242 ? -31.398 87.864 207.223 1.00 26.56 247 ILE A O 1
ATOM 1931 N N . ALA A 1 243 ? -30.459 89.622 206.168 1.00 27.43 248 ALA A N 1
ATOM 1932 C CA . ALA A 1 243 ? -30.894 90.592 207.182 1.00 27.87 248 ALA A CA 1
ATOM 1933 C C . ALA A 1 243 ? -32.410 90.713 207.195 1.00 22.30 248 ALA A C 1
ATOM 1934 O O . ALA A 1 243 ? -33.024 90.767 208.251 1.00 30.83 248 ALA A O 1
ATOM 1936 N N . ALA A 1 244 ? -33.012 90.758 206.013 1.00 24.22 249 ALA A N 1
ATOM 1937 C CA . ALA A 1 244 ? -34.462 90.872 205.907 1.00 26.40 249 ALA A CA 1
ATOM 1938 C C . ALA A 1 244 ? -35.151 89.673 206.545 1.00 28.26 249 ALA A C 1
ATOM 1939 O O . ALA A 1 244 ? -36.197 89.826 207.185 1.00 31.48 249 ALA A O 1
ATOM 1941 N N . ILE A 1 245 ? -34.561 88.493 206.395 1.00 21.88 250 ILE A N 1
ATOM 1942 C CA . ILE A 1 245 ? -35.095 87.310 207.056 1.00 25.38 250 ILE A CA 1
ATOM 1943 C C . ILE A 1 245 ? -35.087 87.500 208.576 1.00 29.14 250 ILE A C 1
ATOM 1944 O O . ILE A 1 245 ? -36.085 87.226 209.248 1.00 25.13 250 ILE A O 1
ATOM 1949 N N . GLY A 1 246 ? -33.971 87.992 209.106 1.00 25.18 251 GLY A N 1
ATOM 1950 C CA . GLY A 1 246 ? -33.863 88.260 210.533 1.00 28.25 251 GLY A CA 1
ATOM 1951 C C . GLY A 1 246 ? -34.975 89.156 211.050 1.00 25.84 251 GLY A C 1
ATOM 1952 O O . GLY A 1 246 ? -35.600 88.854 212.057 1.00 28.73 251 GLY A O 1
ATOM 1953 N N . GLU A 1 247 ? -35.216 90.251 210.339 1.00 30.28 252 GLU A N 1
ATOM 1954 C CA . GLU A 1 247 ? -36.272 91.197 210.662 1.00 37.10 252 GLU A CA 1
ATOM 1955 C C . GLU A 1 247 ? -37.636 90.543 210.739 1.00 41.43 252 GLU A C 1
ATOM 1956 O O . GLU A 1 247 ? -38.345 90.690 211.737 1.00 39.65 252 GLU A O 1
ATOM 1962 N N . ILE A 1 248 ? -38.029 89.851 209.675 1.00 31.00 253 ILE A N 1
ATOM 1963 C CA . ILE A 1 248 ? -39.370 89.276 209.635 1.00 29.65 253 ILE A CA 1
ATOM 1964 C C . ILE A 1 248 ? -39.497 88.147 210.667 1.00 29.72 253 ILE A C 1
ATOM 1965 O O . ILE A 1 248 ? -40.587 87.902 211.214 1.00 30.15 253 ILE A O 1
ATOM 1970 N N . LYS A 1 249 ? -38.377 87.493 210.971 1.00 28.17 254 LYS A N 1
ATOM 1971 C CA . LYS A 1 249 ? -38.379 86.455 212.003 1.00 28.04 254 LYS A CA 1
ATOM 1972 C C . LYS A 1 249 ? -38.741 87.053 213.363 1.00 31.72 254 LYS A C 1
ATOM 1973 O O . LYS A 1 249 ? -39.556 86.504 214.096 1.00 29.82 254 LYS A O 1
ATOM 1979 N N . THR A 1 250 ? -38.128 88.183 213.683 1.00 29.05 255 THR A N 1
ATOM 1980 C CA . THR A 1 250 ? -38.439 88.906 214.911 1.00 28.47 255 THR A CA 1
ATOM 1981 C C . THR A 1 250 ? -39.927 89.258 214.997 1.00 33.99 255 THR A C 1
ATOM 1982 O O . THR A 1 250 ? -40.580 88.974 216.003 1.00 36.17 255 THR A O 1
ATOM 1986 N N . GLU A 1 251 ? -40.469 89.862 213.947 1.00 30.08 256 GLU A N 1
ATOM 1987 C CA . GLU A 1 251 ? -41.888 90.201 213.950 1.00 33.95 256 GLU A CA 1
ATOM 1988 C C . GLU A 1 251 ? -42.781 88.958 214.043 1.00 34.49 256 GLU A C 1
ATOM 1989 O O . GLU A 1 251 ? -43.814 88.975 214.716 1.00 32.70 256 GLU A O 1
ATOM 1995 N N . THR A 1 252 ? -42.383 87.886 213.360 1.00 32.98 257 THR A N 1
ATOM 1996 C CA . THR A 1 252 ? -43.119 86.629 213.418 1.00 27.29 257 THR A CA 1
ATOM 1997 C C . THR A 1 252 ? -43.159 86.086 214.852 1.00 29.21 257 THR A C 1
ATOM 1998 O O . THR A 1 252 ? -44.194 85.601 215.308 1.00 32.76 257 THR A O 1
ATOM 2002 N N . GLU A 1 253 ? -42.032 86.182 215.555 1.00 27.97 258 GLU A N 1
ATOM 2003 C CA . GLU A 1 253 ? -41.926 85.662 216.916 1.00 37.11 258 GLU A CA 1
ATOM 2004 C C . GLU A 1 253 ? -42.957 86.287 217.856 1.00 35.99 258 GLU A C 1
ATOM 2005 O O . GLU A 1 253 ? -43.417 85.639 218.793 1.00 31.60 258 GLU A O 1
ATOM 2011 N N . THR A 1 254 ? -43.329 87.538 217.595 1.00 28.53 259 THR A N 1
ATOM 2012 C CA . THR A 1 254 ? -44.274 88.241 218.457 1.00 36.29 259 THR A CA 1
ATOM 2013 C C . THR A 1 254 ? -45.672 88.269 217.842 1.00 42.62 259 THR A C 1
ATOM 2014 O O . THR A 1 254 ? -46.549 89.012 218.284 1.00 43.05 259 THR A O 1
ATOM 2018 N N . THR A 1 255 ? -45.877 87.451 216.820 1.00 31.06 260 THR A N 1
ATOM 2019 C CA . THR A 1 255 ? -47.149 87.432 216.111 1.00 35.16 260 THR A CA 1
ATOM 2020 C C . THR A 1 255 ? -47.995 86.277 216.621 1.00 38.03 260 THR A C 1
ATOM 2021 O O . THR A 1 255 ? -47.471 85.216 216.956 1.00 38.42 260 THR A O 1
ATOM 2025 N N . ARG A 1 256 ? -49.302 86.493 216.703 1.00 40.11 261 ARG A N 1
ATOM 2026 C CA . ARG A 1 256 ? -50.212 85.456 217.163 1.00 42.06 261 ARG A CA 1
ATOM 2027 C C . ARG A 1 256 ? -50.712 84.652 215.973 1.00 37.07 261 ARG A C 1
ATOM 2028 O O . ARG A 1 256 ? -51.266 85.215 215.033 1.00 42.57 261 ARG A O 1
ATOM 2036 N N . PHE A 1 257 ? -50.508 83.337 216.011 1.00 38.52 262 PHE A N 1
ATOM 2037 C CA . PHE A 1 257 ? -50.853 82.480 214.878 1.00 39.22 262 PHE A CA 1
ATOM 2038 C C . PHE A 1 257 ? -52.239 81.889 215.037 1.00 46.16 262 PHE A C 1
ATOM 2039 O O . PHE A 1 257 ? -52.900 81.596 214.046 1.00 35.40 262 PHE A O 1
ATOM 2047 N N . TYR A 1 258 ? -52.679 81.707 216.282 1.00 40.31 263 TYR A N 1
ATOM 2048 C CA . TYR A 1 258 ? -53.990 81.107 216.510 1.00 36.68 263 TYR A CA 1
ATOM 2049 C C . TYR A 1 258 ? -55.086 82.083 216.149 1.00 38.62 263 TYR A C 1
ATOM 2050 O O . TYR A 1 258 ? -55.330 83.056 216.859 1.00 45.87 263 TYR A O 1
ATOM 2059 N N . CYS A 1 259 ? -55.751 81.801 215.039 1.00 39.26 264 CYS A N 1
ATOM 2060 C CA . CYS A 1 259 ? -56.739 82.706 214.478 1.00 45.28 264 CYS A CA 1
ATOM 2061 C C . CYS A 1 259 ? -57.863 81.925 213.791 1.00 42.13 264 CYS A C 1
ATOM 2062 O O . CYS A 1 259 ? -57.683 80.772 213.389 1.00 41.19 264 CYS A O 1
ATOM 2065 N N . ASP A 1 260 ? -59.026 82.557 213.674 1.00 44.13 265 ASP A N 1
ATOM 2066 C CA . ASP A 1 260 ? -60.181 81.938 213.042 1.00 55.84 265 ASP A CA 1
ATOM 2067 C C . ASP A 1 260 ? -60.157 82.232 211.549 1.00 56.73 265 ASP A C 1
ATOM 2068 O O . ASP A 1 260 ? -61.024 82.945 211.036 1.00 57.55 265 ASP A O 1
ATOM 2073 N N . TYR A 1 261 ? -59.164 81.680 210.856 1.00 43.72 266 TYR A N 1
ATOM 2074 C CA . TYR A 1 261 ? -58.987 81.914 209.419 1.00 43.58 266 TYR A CA 1
ATOM 2075 C C . TYR A 1 261 ? -60.190 81.534 208.532 1.00 45.09 266 TYR A C 1
ATOM 2076 O O . TYR A 1 261 ? -60.697 80.417 208.604 1.00 45.92 266 TYR A O 1
ATOM 2085 N N . ASP A 1 262 ? -60.626 82.460 207.682 1.00 50.74 267 ASP A N 1
ATOM 2086 C CA . ASP A 1 262 ? -61.636 82.170 206.661 1.00 51.96 267 ASP A CA 1
ATOM 2087 C C . ASP A 1 262 ? -60.989 81.491 205.453 1.00 48.97 267 ASP A C 1
ATOM 2088 O O . ASP A 1 262 ? -59.777 81.301 205.425 1.00 44.40 267 ASP A O 1
ATOM 2093 N N . ASP A 1 263 ? -61.799 81.159 204.451 1.00 47.35 268 ASP A N 1
ATOM 2094 C CA . ASP A 1 263 ? -61.329 80.441 203.265 1.00 49.17 268 ASP A CA 1
ATOM 2095 C C . ASP A 1 263 ? -60.272 81.216 202.468 1.00 45.19 268 ASP A C 1
ATOM 2096 O O . ASP A 1 263 ? -59.373 80.620 201.873 1.00 43.56 268 ASP A O 1
ATOM 2101 N N . LEU A 1 264 ? -60.393 82.539 202.453 1.00 46.15 269 LEU A N 1
ATOM 2102 C CA . LEU A 1 264 ? -59.487 83.388 201.691 1.00 50.40 269 LEU A CA 1
ATOM 2103 C C . LEU A 1 264 ? -58.118 83.425 202.350 1.00 43.38 269 LEU A C 1
ATOM 2104 O O . LEU A 1 264 ? -57.097 83.176 201.704 1.00 41.81 269 LEU A O 1
ATOM 2109 N N . MET A 1 265 ? -58.113 83.749 203.637 1.00 43.52 270 MET A N 1
ATOM 2110 C CA . MET A 1 265 ? -56.887 83.778 204.418 1.00 48.11 270 MET A CA 1
ATOM 2111 C C . MET A 1 265 ? -56.146 82.439 204.317 1.00 46.66 270 MET A C 1
ATOM 2112 O O . MET A 1 265 ? -54.946 82.405 204.034 1.00 38.32 270 MET A O 1
ATOM 2117 N N . LEU A 1 266 ? -56.879 81.343 204.513 1.00 40.32 271 LEU A N 1
ATOM 2118 C CA . LEU A 1 266 ? -56.320 80.000 204.390 1.00 38.82 271 LEU A CA 1
ATOM 2119 C C . LEU A 1 266 ? -55.716 79.760 203.013 1.00 39.05 271 LEU A C 1
ATOM 2120 O O . LEU A 1 266 ? -54.619 79.208 202.897 1.00 36.16 271 LEU A O 1
ATOM 2125 N N A SER A 1 267 ? -56.435 80.168 201.971 0.56 39.15 272 SER A N 1
ATOM 2126 N N B SER A 1 267 ? -56.432 80.168 201.971 0.44 39.14 272 SER A N 1
ATOM 2127 C CA A SER A 1 267 ? -55.933 80.030 200.606 0.56 38.45 272 SER A CA 1
ATOM 2128 C CA B SER A 1 267 ? -55.927 80.008 200.613 0.44 38.43 272 SER A CA 1
ATOM 2129 C C A SER A 1 267 ? -54.611 80.764 200.450 0.56 37.07 272 SER A C 1
ATOM 2130 C C B SER A 1 267 ? -54.617 80.771 200.425 0.44 37.08 272 SER A C 1
ATOM 2131 O O A SER A 1 267 ? -53.622 80.183 200.011 0.56 35.47 272 SER A O 1
ATOM 2132 O O B SER A 1 267 ? -53.636 80.208 199.949 0.44 35.51 272 SER A O 1
ATOM 2137 N N . LEU A 1 268 ? -54.603 82.040 200.822 1.00 37.75 273 LEU A N 1
ATOM 2138 C CA . LEU A 1 268 ? -53.409 82.869 200.713 1.00 40.76 273 LEU A CA 1
ATOM 2139 C C . LEU A 1 268 ? -52.193 82.303 201.461 1.00 44.57 273 LEU A C 1
ATOM 2140 O O . LEU A 1 268 ? -51.086 82.325 200.938 1.00 33.37 273 LEU A O 1
ATOM 2145 N N . LEU A 1 269 ? -52.404 81.812 202.682 1.00 34.69 274 LEU A N 1
ATOM 2146 C CA . LEU A 1 269 ? -51.312 81.242 203.482 1.00 32.98 274 LEU A CA 1
ATOM 2147 C C . LEU A 1 269 ? -50.776 79.933 202.909 1.00 31.77 274 LEU A C 1
ATOM 2148 O O . LEU A 1 269 ? -49.554 79.726 202.849 1.00 31.22 274 LEU A O 1
ATOM 2153 N N . LYS A 1 270 ? -51.674 79.049 202.481 1.00 32.31 275 LYS A N 1
ATOM 2154 C CA . LYS A 1 270 ? -51.247 77.798 201.848 1.00 31.20 275 LYS A CA 1
ATOM 2155 C C . LYS A 1 270 ? -50.519 78.021 200.526 1.00 31.77 275 LYS A C 1
ATOM 2156 O O . LYS A 1 270 ? -49.501 77.382 200.277 1.00 32.06 275 LYS A O 1
ATOM 2162 N N . GLU A 1 271 ? -51.031 78.921 199.687 1.00 36.24 276 GLU A N 1
ATOM 2163 C CA . GLU A 1 271 ? -50.383 79.221 198.406 1.00 30.97 276 GLU A CA 1
ATOM 2164 C C . GLU A 1 271 ? -48.976 79.796 198.609 1.00 30.75 276 GLU A C 1
ATOM 2165 O O . GLU A 1 271 ? -48.051 79.449 197.878 1.00 32.97 276 GLU A O 1
ATOM 2171 N N . ALA A 1 272 ? -48.834 80.681 199.596 1.00 33.30 277 ALA A N 1
ATOM 2172 C CA . ALA A 1 272 ? -47.538 81.243 199.950 1.00 30.72 277 ALA A CA 1
ATOM 2173 C C . ALA A 1 272 ? -46.563 80.121 200.275 1.00 28.50 277 ALA A C 1
ATOM 2174 O O . ALA A 1 272 ? -45.433 80.128 199.809 1.00 32.06 277 ALA A O 1
ATOM 2176 N N . ALA A 1 273 ? -47.011 79.160 201.077 1.00 33.31 278 ALA A N 1
ATOM 2177 C CA . ALA A 1 273 ? -46.194 78.006 201.430 1.00 25.74 278 ALA A CA 1
ATOM 2178 C C . ALA A 1 273 ? -45.903 77.161 200.194 1.00 27.54 278 ALA A C 1
ATOM 2179 O O . ALA A 1 273 ? -44.769 76.701 199.993 1.00 24.70 278 ALA A O 1
ATOM 2181 N N . LYS A 1 274 ? -46.924 76.966 199.363 1.00 25.84 279 LYS A N 1
ATOM 2182 C CA . LYS A 1 274 ? -46.768 76.165 198.155 1.00 27.60 279 LYS A CA 1
ATOM 2183 C C . LYS A 1 274 ? -45.801 76.805 197.162 1.00 28.24 279 LYS A C 1
ATOM 2184 O O . LYS A 1 274 ? -45.125 76.099 196.408 1.00 24.58 279 LYS A O 1
ATOM 2190 N N . LYS A 1 275 ? -45.734 78.133 197.163 1.00 26.87 280 LYS A N 1
ATOM 2191 C CA . LYS A 1 275 ? -44.830 78.823 196.252 1.00 30.27 280 LYS A CA 1
ATOM 2192 C C . LYS A 1 275 ? -43.395 78.499 196.642 1.00 28.60 280 LYS A C 1
ATOM 2193 O O . LYS A 1 275 ? -42.559 78.222 195.790 1.00 22.75 280 LYS A O 1
ATOM 2199 N N . MET A 1 276 ? -43.111 78.510 197.939 1.00 27.71 281 MET A N 1
ATOM 2200 C CA . MET A 1 276 ? -41.762 78.177 198.362 1.00 24.19 281 MET A CA 1
ATOM 2201 C C . MET A 1 276 ? -41.442 76.690 198.229 1.00 29.75 281 MET A C 1
ATOM 2202 O O . MET A 1 276 ? -40.309 76.334 197.899 1.00 23.45 281 MET A O 1
ATOM 2207 N N . ILE A 1 277 ? -42.427 75.825 198.461 1.00 20.64 282 ILE A N 1
ATOM 2208 C CA . ILE A 1 277 ? -42.241 74.402 198.188 1.00 21.56 282 ILE A CA 1
ATOM 2209 C C . ILE A 1 277 ? -41.849 74.198 196.714 1.00 21.93 282 ILE A C 1
ATOM 2210 O O . ILE A 1 277 ? -40.955 73.402 196.399 1.00 25.52 282 ILE A O 1
ATOM 2215 N N . ASN A 1 278 ? -42.499 74.943 195.824 1.00 25.73 283 ASN A N 1
ATOM 2216 C CA . ASN A 1 278 ? -42.177 74.877 194.391 1.00 31.44 283 ASN A CA 1
ATOM 2217 C C . ASN A 1 278 ? -40.746 75.333 194.096 1.00 26.53 283 ASN A C 1
ATOM 2218 O O . ASN A 1 278 ? -40.024 74.685 193.337 1.00 21.63 283 ASN A O 1
ATOM 2223 N N . THR A 1 279 ? -40.351 76.455 194.691 1.00 25.45 284 THR A N 1
ATOM 2224 C CA . THR A 1 279 ? -39.002 76.985 194.521 1.00 32.09 284 THR A CA 1
ATOM 2225 C C . THR A 1 279 ? -37.978 75.957 194.954 1.00 26.58 284 THR A C 1
ATOM 2226 O O . THR A 1 279 ? -37.038 75.659 194.227 1.00 25.32 284 THR A O 1
ATOM 2230 N N . ALA A 1 280 ? -38.182 75.419 196.152 1.00 22.85 285 ALA A N 1
ATOM 2231 C CA . ALA A 1 280 ? -37.280 74.447 196.744 1.00 26.74 285 ALA A CA 1
ATOM 2232 C C . ALA A 1 280 ? -37.190 73.163 195.919 1.00 33.44 285 ALA A C 1
ATOM 2233 O O . ALA A 1 280 ? -36.104 72.594 195.750 1.00 25.27 285 ALA A O 1
ATOM 2235 N N . ASN A 1 281 ? -38.327 72.712 195.395 1.00 23.67 286 ASN A N 1
ATOM 2236 C CA . ASN A 1 281 ? -38.352 71.515 194.551 1.00 27.67 286 ASN A CA 1
ATOM 2237 C C . ASN A 1 281 ? -37.596 71.697 193.221 1.00 25.10 286 ASN A C 1
ATOM 2238 O O . ASN A 1 281 ? -36.869 70.804 192.786 1.00 30.13 286 ASN A O 1
ATOM 2243 N N . GLU A 1 282 ? -37.775 72.859 192.597 1.00 25.83 287 GLU A N 1
ATOM 2244 C CA . GLU A 1 282 ? -37.092 73.216 191.355 1.00 27.58 287 GLU A CA 1
ATOM 2245 C C . GLU A 1 282 ? -35.589 73.314 191.561 1.00 30.39 287 GLU A C 1
ATOM 2246 O O . GLU A 1 282 ? -34.790 72.908 190.709 1.00 21.73 287 GLU A O 1
ATOM 2252 N N . TYR A 1 283 ? -35.207 73.885 192.691 1.00 19.69 288 TYR A N 1
ATOM 2253 C CA . TYR A 1 283 ? -33.798 74.063 192.996 1.00 23.48 288 TYR A CA 1
ATOM 2254 C C . TYR A 1 283 ? -33.143 72.716 193.236 1.00 21.52 288 TYR A C 1
ATOM 2255 O O . TYR A 1 283 ? -32.096 72.399 192.653 1.00 18.37 288 TYR A O 1
ATOM 2264 N N . GLN A 1 284 ? -33.753 71.913 194.091 1.00 17.53 289 GLN A N 1
ATOM 2265 C CA . GLN A 1 284 ? -33.180 70.617 194.409 1.00 18.23 289 GLN A CA 1
ATOM 2266 C C . GLN A 1 284 ? -33.147 69.718 193.184 1.00 26.47 289 GLN A C 1
ATOM 2267 O O . GLN A 1 284 ? -32.215 68.931 193.015 1.00 20.41 289 GLN A O 1
ATOM 2273 N N . LYS A 1 285 ? -34.172 69.823 192.341 1.00 24.20 290 LYS A N 1
ATOM 2274 C CA . LYS A 1 285 ? -34.209 69.040 191.108 1.00 27.36 290 LYS A CA 1
ATOM 2275 C C . LYS A 1 285 ? -33.000 69.354 190.231 1.00 22.25 290 LYS A C 1
ATOM 2276 O O . LYS A 1 285 ? -32.288 68.439 189.802 1.00 29.49 290 LYS A O 1
ATOM 2282 N N . ARG A 1 286 ? -32.781 70.643 189.967 1.00 24.22 291 ARG A N 1
ATOM 2283 C CA . ARG A 1 286 ? -31.639 71.089 189.175 1.00 20.45 291 ARG A CA 1
ATOM 2284 C C . ARG A 1 286 ? -30.370 70.492 189.745 1.00 23.57 291 ARG A C 1
ATOM 2285 O O . ARG A 1 286 ? -29.480 70.087 189.010 1.00 20.51 291 ARG A O 1
ATOM 2293 N N . HIS A 1 287 ? -30.309 70.406 191.070 1.00 19.65 292 HIS A N 1
ATOM 2294 C CA . HIS A 1 287 ? -29.115 69.904 191.740 1.00 21.45 292 HIS A CA 1
ATOM 2295 C C . HIS A 1 287 ? -29.191 68.423 192.077 1.00 18.14 292 HIS A C 1
ATOM 2296 O O . HIS A 1 287 ? -28.529 67.935 192.998 1.00 19.58 292 HIS A O 1
ATOM 2303 N N . GLY A 1 288 ? -30.000 67.704 191.302 1.00 28.10 293 GLY A N 1
ATOM 2304 C CA . GLY A 1 288 ? -29.900 66.257 191.251 1.00 20.43 293 GLY A CA 1
ATOM 2305 C C . GLY A 1 288 ? -30.855 65.415 192.073 1.00 22.25 293 GLY A C 1
ATOM 2306 O O . GLY A 1 288 ? -30.700 64.197 192.130 1.00 28.27 293 GLY A O 1
ATOM 2307 N N . LYS A 1 289 ? -31.830 66.032 192.731 1.00 28.55 294 LYS A N 1
ATOM 2308 C CA . LYS A 1 289 ? -32.771 65.239 193.522 1.00 22.81 294 LYS A CA 1
ATOM 2309 C C . LYS A 1 289 ? -33.647 64.426 192.578 1.00 25.04 294 LYS A C 1
ATOM 2310 O O . LYS A 1 289 ? -34.130 64.951 191.580 1.00 26.61 294 LYS A O 1
ATOM 2316 N N . LYS A 1 290 ? -33.848 63.151 192.889 1.00 38.81 295 LYS A N 1
ATOM 2317 C CA . LYS A 1 290 ? -34.553 62.254 191.971 1.00 61.06 295 LYS A CA 1
ATOM 2318 C C . LYS A 1 290 ? -36.072 62.440 192.005 1.00 68.61 295 LYS A C 1
ATOM 2319 O O . LYS A 1 290 ? -36.695 62.728 190.980 1.00 70.12 295 LYS A O 1
ATOM 2325 N N . THR A 1 291 ? -36.664 62.263 193.183 1.00 73.70 296 THR A N 1
ATOM 2326 C CA . THR A 1 291 ? -38.101 62.472 193.364 1.00 78.32 296 THR A CA 1
ATOM 2327 C C . THR A 1 291 ? -38.388 63.262 194.638 1.00 75.60 296 THR A C 1
ATOM 2328 O O . THR A 1 291 ? -38.079 64.452 194.727 1.00 76.28 296 THR A O 1
ATOM 2332 N N . CYS B 1 1 ? -7.314 79.019 215.739 1.00 46.18 6 CYS B N 1
ATOM 2333 C CA . CYS B 1 1 ? -6.746 80.220 215.134 1.00 51.47 6 CYS B CA 1
ATOM 2334 C C . CYS B 1 1 ? -6.285 79.987 213.699 1.00 48.27 6 CYS B C 1
ATOM 2335 O O . CYS B 1 1 ? -5.595 80.834 213.125 1.00 41.68 6 CYS B O 1
ATOM 2338 N N . ASP B 1 2 ? -6.667 78.844 213.128 1.00 49.87 7 ASP B N 1
ATOM 2339 C CA . ASP B 1 2 ? -6.239 78.457 211.780 1.00 49.56 7 ASP B CA 1
ATOM 2340 C C . ASP B 1 2 ? -6.511 79.533 210.737 1.00 46.58 7 ASP B C 1
ATOM 2341 O O . ASP B 1 2 ? -5.666 79.798 209.874 1.00 34.92 7 ASP B O 1
ATOM 2346 N N . LYS B 1 3 ? -7.692 80.142 210.814 1.00 43.75 8 LYS B N 1
ATOM 2347 C CA . LYS B 1 3 ? -8.055 81.200 209.876 1.00 46.41 8 LYS B CA 1
ATOM 2348 C C . LYS B 1 3 ? -7.104 82.392 209.990 1.00 37.39 8 LYS B C 1
ATOM 2349 O O . LYS B 1 3 ? -6.579 82.867 208.985 1.00 39.36 8 LYS B O 1
ATOM 2355 N N . THR B 1 4 ? -6.877 82.861 211.215 1.00 35.65 9 THR B N 1
ATOM 2356 C CA . THR B 1 4 ? -5.989 83.999 211.437 1.00 29.30 9 THR B CA 1
ATOM 2357 C C . THR B 1 4 ? -4.596 83.707 210.905 1.00 34.40 9 THR B C 1
ATOM 2358 O O . THR B 1 4 ? -3.992 84.552 210.240 1.00 31.89 9 THR B O 1
ATOM 2362 N N . VAL B 1 5 ? -4.090 82.509 211.192 1.00 27.63 10 VAL B N 1
ATOM 2363 C CA . VAL B 1 5 ? -2.803 82.093 210.646 1.00 28.18 10 VAL B CA 1
ATOM 2364 C C . VAL B 1 5 ? -2.806 82.175 209.110 1.00 33.37 10 VAL B C 1
ATOM 2365 O O . VAL B 1 5 ? -1.901 82.767 208.531 1.00 29.09 10 VAL B O 1
ATOM 2369 N N . GLU B 1 6 ? -3.831 81.611 208.469 1.00 32.48 11 GLU B N 1
ATOM 2370 C CA . GLU B 1 6 ? -3.978 81.677 207.011 1.00 34.01 11 GLU B CA 1
ATOM 2371 C C . GLU B 1 6 ? -3.835 83.096 206.503 1.00 31.52 11 GLU B C 1
ATOM 2372 O O . GLU B 1 6 ? -3.119 83.355 205.539 1.00 21.53 11 GLU B O 1
ATOM 2378 N N . VAL B 1 7 ? -4.550 84.009 207.150 1.00 25.11 12 VAL B N 1
ATOM 2379 C CA . VAL B 1 7 ? -4.613 85.386 206.700 1.00 25.58 12 VAL B CA 1
ATOM 2380 C C . VAL B 1 7 ? -3.270 86.085 206.839 1.00 26.86 12 VAL B C 1
ATOM 2381 O O . VAL B 1 7 ? -2.787 86.703 205.890 1.00 23.98 12 VAL B O 1
ATOM 2385 N N . VAL B 1 8 ? -2.675 85.997 208.027 1.00 28.64 13 VAL B N 1
ATOM 2386 C CA . VAL B 1 8 ? -1.409 86.678 208.288 1.00 28.30 13 VAL B CA 1
ATOM 2387 C C . VAL B 1 8 ? -0.295 86.136 207.392 1.00 29.78 13 VAL B C 1
ATOM 2388 O O . VAL B 1 8 ? 0.479 86.891 206.802 1.00 25.97 13 VAL B O 1
ATOM 2392 N N . LYS B 1 9 ? -0.223 84.815 207.306 1.00 25.23 14 LYS B N 1
ATOM 2393 C CA . LYS B 1 9 ? 0.790 84.143 206.524 1.00 27.95 14 LYS B CA 1
ATOM 2394 C C . LYS B 1 9 ? 0.650 84.569 205.069 1.00 29.26 14 LYS B C 1
ATOM 2395 O O . LYS B 1 9 ? 1.631 84.907 204.404 1.00 31.58 14 LYS B O 1
ATOM 2401 N N . ASN B 1 10 ? -0.584 84.592 204.580 1.00 21.56 15 ASN B N 1
ATOM 2402 C CA . ASN B 1 10 ? -0.817 84.995 203.209 1.00 26.68 15 ASN B CA 1
ATOM 2403 C C . ASN B 1 10 ? -0.435 86.470 203.006 1.00 28.80 15 ASN B C 1
ATOM 2404 O O . ASN B 1 10 ? 0.133 86.831 201.978 1.00 27.87 15 ASN B O 1
ATOM 2409 N N . ALA B 1 11 ? -0.721 87.305 204.003 1.00 24.86 16 ALA B N 1
ATOM 2410 C CA . ALA B 1 11 ? -0.413 88.732 203.925 1.00 21.34 16 ALA B CA 1
ATOM 2411 C C . ALA B 1 11 ? 1.080 88.974 203.771 1.00 19.04 16 ALA B C 1
ATOM 2412 O O . ALA B 1 11 ? 1.526 89.699 202.873 1.00 17.86 16 ALA B O 1
ATOM 2414 N N . ILE B 1 12 ? 1.853 88.363 204.659 1.00 17.91 17 ILE B N 1
ATOM 2415 C CA . ILE B 1 12 ? 3.301 88.499 204.625 1.00 22.56 17 ILE B CA 1
ATOM 2416 C C . ILE B 1 12 ? 3.888 87.883 203.352 1.00 23.72 17 ILE B C 1
ATOM 2417 O O . ILE B 1 12 ? 4.735 88.485 202.680 1.00 21.13 17 ILE B O 1
ATOM 2422 N N . GLU B 1 13 ? 3.418 86.704 202.978 1.00 21.70 18 GLU B N 1
ATOM 2423 C CA . GLU B 1 13 ? 3.947 86.094 201.765 1.00 22.58 18 GLU B CA 1
ATOM 2424 C C . GLU B 1 13 ? 3.625 86.908 200.519 1.00 19.54 18 GLU B C 1
ATOM 2425 O O . GLU B 1 13 ? 4.418 86.952 199.579 1.00 15.33 18 GLU B O 1
ATOM 2431 N N . THR B 1 14 ? 2.460 87.542 200.508 1.00 15.43 19 THR B N 1
ATOM 2432 C CA . THR B 1 14 ? 2.060 88.333 199.357 1.00 19.83 19 THR B CA 1
ATOM 2433 C C . THR B 1 14 ? 2.956 89.567 199.244 1.00 23.03 19 THR B C 1
ATOM 2434 O O . THR B 1 14 ? 3.433 89.899 198.163 1.00 15.77 19 THR B O 1
ATOM 2438 N N . ALA B 1 15 ? 3.213 90.222 200.371 1.00 20.88 20 ALA B N 1
ATOM 2439 C CA . ALA B 1 15 ? 4.136 91.359 200.405 1.00 13.16 20 ALA B CA 1
ATOM 2440 C C . ALA B 1 15 ? 5.539 90.935 199.995 1.00 15.33 20 ALA B C 1
ATOM 2441 O O . ALA B 1 15 ? 6.198 91.615 199.193 1.00 14.90 20 ALA B O 1
ATOM 2443 N N . ASP B 1 16 ? 6.003 89.824 200.564 1.00 16.74 21 ASP B N 1
ATOM 2444 C CA . ASP B 1 16 ? 7.309 89.254 200.218 1.00 18.09 21 ASP B CA 1
ATOM 2445 C C . ASP B 1 16 ? 7.428 88.969 198.711 1.00 19.61 21 ASP B C 1
ATOM 2446 O O . ASP B 1 16 ? 8.459 89.231 198.102 1.00 20.44 21 ASP B O 1
ATOM 2451 N N . GLY B 1 17 ? 6.368 88.425 198.122 1.00 20.49 22 GLY B N 1
ATOM 2452 C CA . GLY B 1 17 ? 6.354 88.114 196.705 1.00 18.37 22 GLY B CA 1
ATOM 2453 C C . GLY B 1 17 ? 6.480 89.357 195.841 1.00 17.68 22 GLY B C 1
ATOM 2454 O O . GLY B 1 17 ? 7.178 89.339 194.816 1.00 16.86 22 GLY B O 1
ATOM 2455 N N . ALA B 1 18 ? 5.801 90.431 196.248 1.00 12.93 23 ALA B N 1
ATOM 2456 C CA . ALA B 1 18 ? 5.892 91.719 195.569 1.00 15.55 23 ALA B CA 1
ATOM 2457 C C . ALA B 1 18 ? 7.312 92.271 195.624 1.00 16.93 23 ALA B C 1
ATOM 2458 O O . ALA B 1 18 ? 7.862 92.702 194.611 1.00 14.38 23 ALA B O 1
ATOM 2460 N N . LEU B 1 19 ? 7.900 92.271 196.816 1.00 17.65 24 LEU B N 1
ATOM 2461 C CA . LEU B 1 19 ? 9.269 92.738 196.977 1.00 16.41 24 LEU B CA 1
ATOM 2462 C C . LEU B 1 19 ? 10.264 91.913 196.134 1.00 15.98 24 LEU B C 1
ATOM 2463 O O . LEU B 1 19 ? 11.233 92.455 195.587 1.00 17.96 24 LEU B O 1
ATOM 2468 N N . ASP B 1 20 ? 10.014 90.612 196.019 1.00 13.56 25 ASP B N 1
ATOM 2469 C CA . ASP B 1 20 ? 10.913 89.722 195.262 1.00 19.30 25 ASP B CA 1
ATOM 2470 C C . ASP B 1 20 ? 10.831 89.948 193.739 1.00 14.35 25 ASP B C 1
ATOM 2471 O O . ASP B 1 20 ? 11.708 89.536 192.995 1.00 19.29 25 ASP B O 1
ATOM 2476 N N . LEU B 1 21 ? 9.779 90.614 193.278 1.00 20.76 26 LEU B N 1
ATOM 2477 C CA . LEU B 1 21 ? 9.704 90.994 191.873 1.00 20.25 26 LEU B CA 1
ATOM 2478 C C . LEU B 1 21 ? 10.761 92.029 191.526 1.00 23.68 26 LEU B C 1
ATOM 2479 O O . LEU B 1 21 ? 11.195 92.116 190.373 1.00 20.36 26 LEU B O 1
ATOM 2484 N N . TYR B 1 22 ? 11.159 92.830 192.509 1.00 14.00 27 TYR B N 1
ATOM 2485 C CA . TYR B 1 22 ? 12.337 93.678 192.346 1.00 13.84 27 TYR B CA 1
ATOM 2486 C C . TYR B 1 22 ? 13.619 92.902 192.672 1.00 19.42 27 TYR B C 1
ATOM 2487 O O . TYR B 1 22 ? 14.573 92.873 191.885 1.00 18.61 27 TYR B O 1
ATOM 2496 N N . ASN B 1 23 ? 13.640 92.281 193.844 1.00 18.95 28 ASN B N 1
ATOM 2497 C CA . ASN B 1 23 ? 14.867 91.690 194.371 1.00 19.96 28 ASN B CA 1
ATOM 2498 C C . ASN B 1 23 ? 15.385 90.555 193.492 1.00 27.96 28 ASN B C 1
ATOM 2499 O O . ASN B 1 23 ? 16.572 90.493 193.173 1.00 24.54 28 ASN B O 1
ATOM 2504 N N . LYS B 1 24 ? 14.475 89.689 193.063 1.00 21.80 29 LYS B N 1
ATOM 2505 C CA . LYS B 1 24 ? 14.844 88.481 192.345 1.00 24.61 29 LYS B CA 1
ATOM 2506 C C . LYS B 1 24 ? 14.630 88.591 190.836 1.00 29.37 29 LYS B C 1
ATOM 2507 O O . LYS B 1 24 ? 15.379 88.013 190.059 1.00 24.78 29 LYS B O 1
ATOM 2513 N N . TYR B 1 25 ? 13.609 89.324 190.418 1.00 19.88 30 TYR B N 1
ATOM 2514 C CA . TYR B 1 25 ? 13.314 89.419 188.999 1.00 21.59 30 TYR B CA 1
ATOM 2515 C C . TYR B 1 25 ? 13.964 90.647 188.351 1.00 20.56 30 TYR B C 1
ATOM 2516 O O . TYR B 1 25 ? 14.962 90.517 187.637 1.00 19.63 30 TYR B O 1
ATOM 2525 N N . LEU B 1 26 ? 13.419 91.834 188.619 1.00 19.71 31 LEU B N 1
ATOM 2526 C CA . LEU B 1 26 ? 13.916 93.060 187.993 1.00 20.56 31 LEU B CA 1
ATOM 2527 C C . LEU B 1 26 ? 15.426 93.281 188.150 1.00 22.91 31 LEU B C 1
ATOM 2528 O O . LEU B 1 26 ? 16.100 93.644 187.177 1.00 17.66 31 LEU B O 1
ATOM 2533 N N . ASP B 1 27 ? 15.959 93.058 189.353 1.00 16.75 32 ASP B N 1
ATOM 2534 C CA . ASP B 1 27 ? 17.393 93.278 189.599 1.00 23.01 32 ASP B CA 1
ATOM 2535 C C . ASP B 1 27 ? 18.321 92.313 188.866 1.00 28.53 32 ASP B C 1
ATOM 2536 O O . ASP B 1 27 ? 19.504 92.600 188.688 1.00 26.25 32 ASP B O 1
ATOM 2541 N N . GLN B 1 28 ? 17.798 91.164 188.463 1.00 25.19 33 GLN B N 1
ATOM 2542 C CA . GLN B 1 28 ? 18.657 90.143 187.879 1.00 21.74 33 GLN B CA 1
ATOM 2543 C C . GLN B 1 28 ? 18.431 89.900 186.394 1.00 24.70 33 GLN B C 1
ATOM 2544 O O . GLN B 1 28 ? 19.378 89.596 185.674 1.00 25.74 33 GLN B O 1
ATOM 2550 N N . VAL B 1 29 ? 17.198 90.077 185.927 1.00 20.13 34 VAL B N 1
ATOM 2551 C CA . VAL B 1 29 ? 16.851 89.695 184.562 1.00 20.97 34 VAL B CA 1
ATOM 2552 C C . VAL B 1 29 ? 17.232 90.777 183.544 1.00 23.97 34 VAL B C 1
ATOM 2553 O O . VAL B 1 29 ? 17.328 90.499 182.351 1.00 21.53 34 VAL B O 1
ATOM 2557 N N . ILE B 1 30 ? 17.442 92.003 184.019 1.00 25.83 35 ILE B N 1
ATOM 2558 C CA . ILE B 1 30 ? 17.844 93.119 183.159 1.00 21.54 35 ILE B CA 1
ATOM 2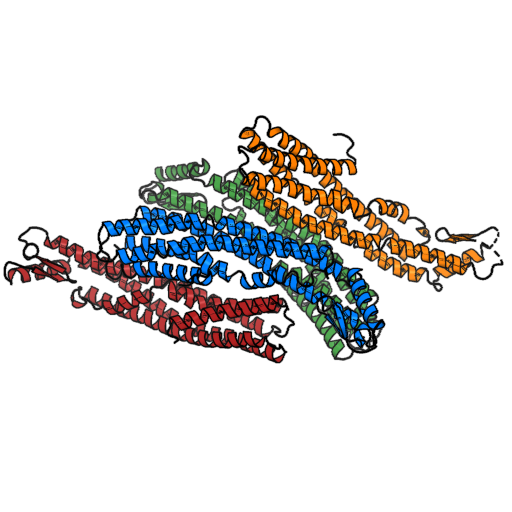559 C C . ILE B 1 30 ? 19.302 93.465 183.456 1.00 24.42 35 ILE B C 1
ATOM 2560 O O . ILE B 1 30 ? 19.662 93.680 184.613 1.00 14.82 35 ILE B O 1
ATOM 2565 N N . PRO B 1 31 ? 20.157 93.484 182.411 1.00 20.26 36 PRO B N 1
ATOM 2566 C CA . PRO B 1 31 ? 21.593 93.740 182.591 1.00 20.67 36 PRO B CA 1
ATOM 2567 C C . PRO B 1 31 ? 21.892 95.218 182.847 1.00 27.00 36 PRO B C 1
ATOM 2568 O O . PRO B 1 31 ? 22.506 95.879 182.003 1.00 21.73 36 PRO B O 1
ATOM 2572 N N . TRP B 1 32 ? 21.467 95.720 184.008 1.00 21.02 37 TRP B N 1
ATOM 2573 C CA . TRP B 1 32 ? 21.676 97.116 184.384 1.00 16.54 37 TRP B CA 1
ATOM 2574 C C . TRP B 1 32 ? 23.140 97.494 184.283 1.00 20.02 37 TRP B C 1
ATOM 2575 O O . TRP B 1 32 ? 23.474 98.591 183.840 1.00 22.49 37 TRP B O 1
ATOM 2586 N N . GLN B 1 33 ? 24.013 96.579 184.691 1.00 22.69 38 GLN B N 1
ATOM 2587 C CA . GLN B 1 33 ? 25.447 96.843 184.652 1.00 26.31 38 GLN B CA 1
ATOM 2588 C C . GLN B 1 33 ? 25.946 97.008 183.211 1.00 22.71 38 GLN B C 1
ATOM 2589 O O . GLN B 1 33 ? 26.774 97.864 182.939 1.00 24.13 38 GLN B O 1
ATOM 2595 N N . THR B 1 34 ? 25.425 96.197 182.297 1.00 26.75 39 THR B N 1
ATOM 2596 C CA . THR B 1 34 ? 25.733 96.352 180.879 1.00 21.41 39 THR B CA 1
ATOM 2597 C C . THR B 1 34 ? 25.309 97.726 180.333 1.00 29.14 39 THR B C 1
ATOM 2598 O O . THR B 1 34 ? 26.043 98.338 179.557 1.00 35.03 39 THR B O 1
ATOM 2602 N N . PHE B 1 35 ? 24.137 98.214 180.739 1.00 22.63 40 PHE B N 1
ATOM 2603 C CA . PHE B 1 35 ? 23.648 99.496 180.251 1.00 19.92 40 PHE B CA 1
ATOM 2604 C C . PHE B 1 35 ? 24.521 100.619 180.772 1.00 21.52 40 PHE B C 1
ATOM 2605 O O . PHE B 1 35 ? 24.744 101.610 180.075 1.00 21.69 40 PHE B O 1
ATOM 2613 N N A ASP B 1 36 ? 25.006 100.474 182.000 0.48 20.94 41 ASP B N 1
ATOM 2614 N N B ASP B 1 36 ? 25.017 100.458 181.996 0.52 20.92 41 ASP B N 1
ATOM 2615 C CA A ASP B 1 36 ? 25.869 101.490 182.584 0.48 21.58 41 ASP B CA 1
ATOM 2616 C CA B ASP B 1 36 ? 25.880 101.459 182.609 0.52 21.70 41 ASP B CA 1
ATOM 2617 C C A ASP B 1 36 ? 27.147 101.617 181.772 0.48 21.53 41 ASP B C 1
ATOM 2618 C C B ASP B 1 36 ? 27.134 101.609 181.768 0.52 21.48 41 ASP B C 1
ATOM 2619 O O A ASP B 1 36 ? 27.544 102.719 181.403 0.48 24.12 41 ASP B O 1
ATOM 2620 O O B ASP B 1 36 ? 27.501 102.716 181.378 0.52 23.88 41 ASP B O 1
ATOM 2629 N N . GLU B 1 37 ? 27.773 100.481 181.480 1.00 18.92 42 GLU B N 1
ATOM 2630 C CA . GLU B 1 37 ? 29.003 100.465 180.704 1.00 24.97 42 GLU B CA 1
ATOM 2631 C C . GLU B 1 37 ? 28.777 101.014 179.307 1.00 26.76 42 GLU B C 1
ATOM 2632 O O . GLU B 1 37 ? 29.601 101.763 178.796 1.00 25.28 42 GLU B O 1
ATOM 2638 N N . THR B 1 38 ? 27.646 100.657 178.708 1.00 27.13 43 THR B N 1
ATOM 2639 C CA . THR B 1 38 ? 27.287 101.133 177.375 1.00 22.73 43 THR B CA 1
ATOM 2640 C C . THR B 1 38 ? 27.106 102.650 177.334 1.00 25.56 43 THR B C 1
ATOM 2641 O O . THR B 1 38 ? 27.657 103.333 176.469 1.00 28.96 43 THR B O 1
ATOM 2645 N N . ILE B 1 39 ? 26.325 103.165 178.270 1.00 18.67 44 ILE B N 1
ATOM 2646 C CA . ILE B 1 39 ? 26.079 104.600 178.392 1.00 21.85 44 ILE B CA 1
ATOM 2647 C C . ILE B 1 39 ? 27.391 105.376 178.490 1.00 22.26 44 ILE B C 1
ATOM 2648 O O . ILE B 1 39 ? 27.614 106.328 177.747 1.00 28.51 44 ILE B O 1
ATOM 2653 N N . LYS B 1 40 ? 28.267 104.943 179.390 1.00 24.10 45 LYS B N 1
ATOM 2654 C CA . LYS B 1 40 ? 29.567 105.586 179.577 1.00 26.23 45 LYS B CA 1
ATOM 2655 C C . LYS B 1 40 ? 30.396 105.663 178.295 1.00 24.56 45 LYS B C 1
ATOM 2656 O O . LYS B 1 40 ? 31.227 106.552 178.160 1.00 33.77 45 LYS B O 1
ATOM 2662 N N . GLU B 1 41 ? 30.158 104.751 177.355 1.00 23.27 46 GLU B N 1
ATOM 2663 C CA . GLU B 1 41 ? 30.958 104.697 176.125 1.00 27.05 46 GLU B CA 1
ATOM 2664 C C . GLU B 1 41 ? 30.250 105.158 174.858 1.00 29.24 46 GLU B C 1
ATOM 2665 O O . GLU B 1 41 ? 30.879 105.251 173.806 1.00 25.62 46 GLU B O 1
ATOM 2671 N N . LEU B 1 42 ? 28.956 105.448 174.939 1.00 24.58 47 LEU B N 1
ATOM 2672 C CA . LEU B 1 42 ? 28.202 105.801 173.738 1.00 31.32 47 LEU B CA 1
ATOM 2673 C C . LEU B 1 42 ? 28.705 107.074 173.041 1.00 29.90 47 LEU B C 1
ATOM 2674 O O . LEU B 1 42 ? 28.379 107.322 171.879 1.00 21.35 47 LEU B O 1
ATOM 2679 N N . SER B 1 43 ? 29.500 107.884 173.734 1.00 27.96 48 SER B N 1
ATOM 2680 C CA . SER B 1 43 ? 30.032 109.082 173.091 1.00 22.69 48 SER B CA 1
ATOM 2681 C C . SER B 1 43 ? 31.326 108.814 172.306 1.00 25.14 48 SER B C 1
ATOM 2682 O O . SER B 1 43 ? 31.843 109.710 171.638 1.00 25.20 48 SER B O 1
ATOM 2685 N N . ARG B 1 44 ? 31.855 107.596 172.389 1.00 20.58 49 ARG B N 1
ATOM 2686 C CA . ARG B 1 44 ? 33.093 107.269 171.680 1.00 19.79 49 ARG B CA 1
ATOM 2687 C C . ARG B 1 44 ? 32.877 107.425 170.174 1.00 23.58 49 ARG B C 1
ATOM 2688 O O . ARG B 1 44 ? 31.816 107.051 169.659 1.00 24.32 49 ARG B O 1
ATOM 2696 N N . PHE B 1 45 ? 33.870 107.995 169.490 1.00 21.99 50 PHE B N 1
ATOM 2697 C CA . PHE B 1 45 ? 33.835 108.234 168.044 1.00 30.66 50 PHE B CA 1
ATOM 2698 C C . PHE B 1 45 ? 32.685 109.136 167.606 1.00 29.46 50 PHE B C 1
ATOM 2699 O O . PHE B 1 45 ? 32.248 109.082 166.458 1.00 26.55 50 PHE B O 1
ATOM 2707 N N . LYS B 1 46 ? 32.219 109.977 168.520 1.00 28.31 51 LYS B N 1
ATOM 2708 C CA . LYS B 1 46 ? 31.072 110.848 168.277 1.00 31.78 51 LYS B CA 1
ATOM 2709 C C . LYS B 1 46 ? 31.227 111.725 167.037 1.00 31.90 51 LYS B C 1
ATOM 2710 O O . LYS B 1 46 ? 30.280 111.892 166.265 1.00 30.45 51 LYS B O 1
ATOM 2716 N N . GLN B 1 47 ? 32.416 112.293 166.855 1.00 28.18 52 GLN B N 1
ATOM 2717 C CA . GLN B 1 47 ? 32.657 113.202 165.745 1.00 37.31 52 GLN B CA 1
ATOM 2718 C C . GLN B 1 47 ? 32.759 112.454 164.424 1.00 40.65 52 GLN B C 1
ATOM 2719 O O . GLN B 1 47 ? 32.686 113.072 163.364 1.00 37.87 52 GLN B O 1
ATOM 2725 N N . GLU B 1 48 ? 32.927 111.134 164.479 1.00 34.74 53 GLU B N 1
ATOM 2726 C CA . GLU B 1 48 ? 33.095 110.353 163.247 1.00 40.54 53 GLU B CA 1
ATOM 2727 C C . GLU B 1 48 ? 31.779 110.036 162.534 1.00 33.89 53 GLU B C 1
ATOM 2728 O O . GLU B 1 48 ? 31.754 109.885 161.315 1.00 27.97 53 GLU B O 1
ATOM 2734 N N . TYR B 1 49 ? 30.692 109.927 163.293 1.00 26.70 54 TYR B N 1
ATOM 2735 C CA . TYR B 1 49 ? 29.372 109.649 162.707 1.00 25.91 54 TYR B CA 1
ATOM 2736 C C . TYR B 1 49 ? 28.904 110.767 161.778 1.00 29.35 54 TYR B C 1
ATOM 2737 O O . TYR B 1 49 ? 29.360 111.904 161.888 1.00 30.22 54 TYR B O 1
ATOM 2746 N N . SER B 1 50 ? 27.990 110.450 160.865 1.00 26.58 55 SER B N 1
ATOM 2747 C CA . SER B 1 50 ? 27.346 111.495 160.075 1.00 23.61 55 SER B CA 1
ATOM 2748 C C . SER B 1 50 ? 26.502 112.348 161.012 1.00 31.94 55 SER B C 1
ATOM 2749 O O . SER B 1 50 ? 26.180 111.922 162.122 1.00 25.56 55 SER B O 1
ATOM 2752 N N . GLN B 1 51 ? 26.144 113.549 160.575 1.00 30.35 56 GLN B N 1
ATOM 2753 C CA . GLN B 1 51 ? 25.319 114.426 161.404 1.00 36.56 56 GLN B CA 1
ATOM 2754 C C . GLN B 1 51 ? 24.022 113.741 161.841 1.00 31.80 56 GLN B C 1
ATOM 2755 O O . GLN B 1 51 ? 23.618 113.847 163.004 1.00 31.76 56 GLN B O 1
ATOM 2761 N N . ALA B 1 52 ? 23.372 113.036 160.915 1.00 28.59 57 ALA B N 1
ATOM 2762 C CA . ALA B 1 52 ? 22.121 112.352 161.231 1.00 27.84 57 ALA B CA 1
ATOM 2763 C C . ALA B 1 52 ? 22.337 111.214 162.231 1.00 31.01 57 ALA B C 1
ATOM 2764 O O . ALA B 1 52 ? 21.560 111.056 163.174 1.00 25.69 57 ALA B O 1
ATOM 2766 N N . ALA B 1 53 ? 23.394 110.432 162.025 1.00 20.86 58 ALA B N 1
ATOM 2767 C CA . ALA B 1 53 ? 23.689 109.309 162.908 1.00 20.58 58 ALA B CA 1
ATOM 2768 C C . ALA B 1 53 ? 24.060 109.809 164.294 1.00 22.08 58 ALA B C 1
ATOM 2769 O O . ALA B 1 53 ? 23.618 109.254 165.300 1.00 18.70 58 ALA B O 1
ATOM 2771 N N . SER B 1 54 ? 24.867 110.865 164.330 1.00 22.48 59 SER B N 1
ATOM 2772 C CA . SER B 1 54 ? 25.328 111.461 165.581 1.00 20.58 59 SER B CA 1
ATOM 2773 C C . SER B 1 54 ? 24.174 111.881 166.478 1.00 21.24 59 SER B C 1
ATOM 2774 O O . SER B 1 54 ? 24.215 111.661 167.686 1.00 20.76 59 SER B O 1
ATOM 2777 N N . VAL B 1 55 ? 23.149 112.493 165.889 1.00 16.39 60 VAL B N 1
ATOM 2778 C CA . VAL B 1 55 ? 21.968 112.899 166.647 1.00 18.86 60 VAL B CA 1
ATOM 2779 C C . VAL B 1 55 ? 21.273 111.689 167.259 1.00 26.79 60 VAL B C 1
ATOM 2780 O O . VAL B 1 55 ? 20.870 111.714 168.428 1.00 25.11 60 VAL B O 1
ATOM 2784 N N . LEU B 1 56 ? 21.139 110.624 166.474 1.00 20.88 61 LEU B N 1
ATOM 2785 C CA . LEU B 1 56 ? 20.475 109.414 166.954 1.00 19.17 61 LEU B CA 1
ATOM 2786 C C . LEU B 1 56 ? 21.256 108.767 168.098 1.00 21.52 61 LEU B C 1
ATOM 2787 O O . LEU B 1 56 ? 20.665 108.334 169.087 1.00 17.26 61 LEU B O 1
ATOM 2792 N N . VAL B 1 57 ? 22.576 108.708 167.955 1.00 18.72 62 VAL B N 1
ATOM 2793 C CA . VAL B 1 57 ? 23.430 108.100 168.974 1.00 21.79 62 VAL B CA 1
ATOM 2794 C C . VAL B 1 57 ? 23.297 108.871 170.275 1.00 20.37 62 VAL B C 1
ATOM 2795 O O . VAL B 1 57 ? 23.130 108.278 171.339 1.00 23.29 62 VAL B O 1
ATOM 2799 N N . GLY B 1 58 ? 23.343 110.196 170.176 1.00 26.78 63 GLY B N 1
ATOM 2800 C CA . GLY B 1 58 ? 23.179 111.054 171.337 1.00 22.80 63 GLY B CA 1
ATOM 2801 C C . GLY B 1 58 ? 21.822 110.858 171.993 1.00 21.74 63 GLY B C 1
ATOM 2802 O O . GLY B 1 58 ? 21.720 110.852 173.215 1.00 20.20 63 GLY B O 1
ATOM 2803 N N . ASP B 1 59 ? 20.776 110.704 171.186 1.00 18.79 64 ASP B N 1
ATOM 2804 C CA . ASP B 1 59 ? 19.426 110.520 171.704 1.00 17.84 64 ASP B CA 1
ATOM 2805 C C . ASP B 1 59 ? 19.298 109.167 172.390 1.00 19.54 64 ASP B C 1
ATOM 2806 O O . ASP B 1 59 ? 18.608 109.034 173.414 1.00 17.67 64 ASP B O 1
ATOM 2811 N N . ILE B 1 60 ? 19.944 108.163 171.805 1.00 17.46 65 ILE B N 1
ATOM 2812 C CA . ILE B 1 60 ? 19.941 106.813 172.359 1.00 20.63 65 ILE B CA 1
ATOM 2813 C C . ILE B 1 60 ? 20.627 106.824 173.719 1.00 19.69 65 ILE B C 1
ATOM 2814 O O . ILE B 1 60 ? 20.144 106.218 174.686 1.00 16.82 65 ILE B O 1
ATOM 2819 N N . LYS B 1 61 ? 21.744 107.534 173.803 1.00 18.50 66 LYS B N 1
ATOM 2820 C CA . LYS B 1 61 ? 22.454 107.656 175.076 1.00 14.53 66 LYS B CA 1
ATOM 2821 C C . LYS B 1 61 ? 21.573 108.316 176.141 1.00 20.52 66 LYS B C 1
ATOM 2822 O O . LYS B 1 61 ? 21.470 107.829 177.276 1.00 16.68 66 LYS B O 1
ATOM 2828 N N . THR B 1 62 ? 20.935 109.420 175.766 1.00 20.12 67 THR B N 1
ATOM 2829 C CA . THR B 1 62 ? 20.045 110.139 176.683 1.00 19.82 67 THR B CA 1
ATOM 2830 C C . THR B 1 62 ? 18.869 109.280 177.161 1.00 19.20 67 THR B C 1
ATOM 2831 O O . THR B 1 62 ? 18.513 109.285 178.353 1.00 16.03 67 THR B O 1
ATOM 2835 N N . LEU B 1 63 ? 18.269 108.537 176.237 1.00 13.29 68 LEU B N 1
ATOM 2836 C CA . LEU B 1 63 ? 17.128 107.686 176.566 1.00 16.37 68 LEU B CA 1
ATOM 2837 C C . LEU B 1 63 ? 17.523 106.542 177.497 1.00 20.20 68 LEU B C 1
ATOM 2838 O O . LEU B 1 63 ? 16.806 106.235 178.457 1.00 17.83 68 LEU B O 1
ATOM 2843 N N . LEU B 1 64 ? 18.670 105.923 177.230 1.00 13.35 69 LEU B N 1
ATOM 2844 C CA . LEU B 1 64 ? 19.174 104.864 178.107 1.00 15.04 69 LEU B CA 1
ATOM 2845 C C . LEU B 1 64 ? 19.555 105.402 179.487 1.00 19.27 69 LEU B C 1
ATOM 2846 O O . LEU B 1 64 ? 19.347 104.727 180.500 1.00 16.78 69 LEU B O 1
ATOM 2851 N N . MET B 1 65 ? 20.125 106.603 179.532 1.00 18.03 70 MET B N 1
ATOM 2852 C CA . MET B 1 65 ? 20.350 107.263 180.819 1.00 22.38 70 MET B CA 1
ATOM 2853 C C . MET B 1 65 ? 19.034 107.417 181.583 1.00 19.48 70 MET B C 1
ATOM 2854 O O . MET B 1 65 ? 18.981 107.176 182.788 1.00 17.09 70 MET B O 1
ATOM 2859 N N . ASP B 1 66 ? 17.977 107.821 180.886 1.00 14.10 71 ASP B N 1
ATOM 2860 C CA . ASP B 1 66 ? 16.688 107.965 181.542 1.00 16.46 71 ASP B CA 1
ATOM 2861 C C . ASP B 1 66 ? 16.145 106.636 182.059 1.00 18.29 71 ASP B C 1
ATOM 2862 O O . ASP B 1 66 ? 15.659 106.565 183.192 1.00 16.38 71 ASP B O 1
ATOM 2867 N N . SER B 1 67 ? 16.219 105.589 181.238 1.00 10.26 72 SER B N 1
ATOM 2868 C CA . SER B 1 67 ? 15.754 104.267 181.664 1.00 13.66 72 SER B CA 1
ATOM 2869 C C . SER B 1 67 ? 16.479 103.812 182.917 1.00 15.46 72 SER B C 1
ATOM 2870 O O . SER B 1 67 ? 15.863 103.291 183.852 1.00 15.94 72 SER B O 1
ATOM 2873 N N . GLN B 1 68 ? 17.793 104.011 182.931 1.00 13.98 73 GLN B N 1
ATOM 2874 C CA . GLN B 1 68 ? 18.601 103.688 184.107 1.00 17.05 73 GLN B CA 1
ATOM 2875 C C . GLN B 1 68 ? 18.215 104.524 185.335 1.00 14.14 73 GLN B C 1
ATOM 2876 O O . GLN B 1 68 ? 18.011 103.995 186.441 1.00 16.53 73 GLN B O 1
ATOM 2882 N N . ASP B 1 69 ? 18.133 105.834 185.143 1.00 13.76 74 ASP B N 1
ATOM 2883 C CA . ASP B 1 69 ? 17.814 106.747 186.225 1.00 13.38 74 ASP B CA 1
ATOM 2884 C C . ASP B 1 69 ? 16.467 106.394 186.878 1.00 16.02 74 ASP B C 1
ATOM 2885 O O . ASP B 1 69 ? 16.314 106.412 188.120 1.00 12.20 74 ASP B O 1
ATOM 2890 N N . LYS B 1 70 ? 15.482 106.091 186.044 1.00 11.16 75 LYS B N 1
ATOM 2891 C CA . LYS B 1 70 ? 14.160 105.757 186.548 1.00 10.31 75 LYS B CA 1
ATOM 2892 C C . LYS B 1 70 ? 14.154 104.409 187.263 1.00 10.64 75 LYS B C 1
ATOM 2893 O O . LYS B 1 70 ? 13.394 104.208 188.216 1.00 14.39 75 LYS B O 1
ATOM 2899 N N . TYR B 1 71 ? 14.997 103.484 186.821 1.00 12.67 76 TYR B N 1
ATOM 2900 C CA . TYR B 1 71 ? 15.108 102.218 187.538 1.00 16.38 76 TYR B CA 1
ATOM 2901 C C . TYR B 1 71 ? 15.685 102.467 188.937 1.00 17.66 76 TYR B C 1
ATOM 2902 O O . TYR B 1 71 ? 15.208 101.915 189.933 1.00 15.56 76 TYR B O 1
ATOM 2911 N N . PHE B 1 72 ? 16.694 103.323 189.022 1.00 11.94 77 PHE B N 1
ATOM 2912 C CA . PHE B 1 72 ? 17.268 103.635 190.329 1.00 15.79 77 PHE B CA 1
ATOM 2913 C C . PHE B 1 72 ? 16.316 104.403 191.241 1.00 15.33 77 PHE B C 1
ATOM 2914 O O . PHE B 1 72 ? 16.278 104.189 192.461 1.00 14.06 77 PHE B O 1
ATOM 2922 N N . GLU B 1 73 ? 15.510 105.257 190.637 1.00 12.22 78 GLU B N 1
ATOM 2923 C CA . GLU B 1 73 ? 14.436 105.932 191.360 1.00 13.07 78 GLU B CA 1
ATOM 2924 C C . GLU B 1 73 ? 13.431 104.916 191.937 1.00 18.36 78 GLU B C 1
ATOM 2925 O O . GLU B 1 73 ? 13.108 104.970 193.121 1.00 14.35 78 GLU B O 1
ATOM 2931 N N . ALA B 1 74 ? 12.928 104.001 191.102 1.00 16.41 79 ALA B N 1
ATOM 2932 C CA . ALA B 1 74 ? 12.097 102.893 191.594 1.00 18.22 79 ALA B CA 1
ATOM 2933 C C . ALA B 1 74 ? 12.815 102.118 192.700 1.00 18.19 79 ALA B C 1
ATOM 2934 O O . ALA B 1 74 ? 12.224 101.795 193.746 1.00 14.88 79 ALA B O 1
ATOM 2936 N N . THR B 1 75 ? 14.094 101.830 192.473 1.00 13.11 80 THR B N 1
ATOM 2937 C CA . THR B 1 75 ? 14.895 101.082 193.445 1.00 8.66 80 THR B CA 1
ATOM 2938 C C . THR B 1 75 ? 14.925 101.740 194.829 1.00 16.68 80 THR B C 1
ATOM 2939 O O . THR B 1 75 ? 14.718 101.065 195.853 1.00 15.06 80 THR B O 1
ATOM 2943 N N . GLN B 1 76 ? 15.170 103.047 194.876 1.00 10.04 81 GLN B N 1
ATOM 2944 C CA . GLN B 1 76 ? 15.285 103.720 196.171 1.00 10.97 81 GLN B CA 1
ATOM 2945 C C . GLN B 1 76 ? 13.935 103.750 196.895 1.00 12.32 81 GLN B C 1
ATOM 2946 O O . GLN B 1 76 ? 13.864 103.635 198.113 1.00 15.67 81 GLN B O 1
ATOM 2952 N N . THR B 1 77 ? 12.860 103.888 196.132 1.00 11.67 82 THR B N 1
ATOM 2953 C CA . THR B 1 77 ? 11.528 103.843 196.699 1.00 14.37 82 THR B CA 1
ATOM 2954 C C . THR B 1 77 ? 11.272 102.485 197.345 1.00 15.26 82 THR B C 1
ATOM 2955 O O . THR B 1 77 ? 10.774 102.393 198.472 1.00 13.61 82 THR B O 1
ATOM 2959 N N . VAL B 1 78 ? 11.624 101.424 196.634 1.00 12.36 83 VAL B N 1
ATOM 2960 C CA . VAL B 1 78 ? 11.382 100.078 197.135 1.00 10.43 83 VAL B CA 1
ATOM 2961 C C . VAL B 1 78 ? 12.321 99.802 198.314 1.00 15.53 83 VAL B C 1
ATOM 2962 O O . VAL B 1 78 ? 11.944 99.155 199.320 1.00 13.50 83 VAL B O 1
ATOM 2966 N N . TYR B 1 79 ? 13.535 100.323 198.204 1.00 10.06 84 TYR B N 1
ATOM 2967 C CA . TYR B 1 79 ? 14.513 100.236 199.289 1.00 11.21 84 TYR B CA 1
ATOM 2968 C C . TYR B 1 79 ? 13.940 100.803 200.596 1.00 13.71 84 TYR B C 1
ATOM 2969 O O . TYR B 1 79 ? 14.132 100.227 201.682 1.00 18.40 84 TYR B O 1
ATOM 2978 N N . GLU B 1 80 ? 13.259 101.937 200.493 1.00 13.02 85 GLU B N 1
ATOM 2979 C CA . GLU B 1 80 ? 12.633 102.559 201.656 1.00 17.12 85 GLU B CA 1
ATOM 2980 C C . GLU B 1 80 ? 11.599 101.623 202.252 1.00 18.39 85 GLU B C 1
ATOM 2981 O O . GLU B 1 80 ? 11.547 101.432 203.466 1.00 18.86 85 GLU B O 1
ATOM 2987 N N . TRP B 1 81 ? 10.772 101.033 201.398 1.00 15.35 86 TRP B N 1
ATOM 2988 C CA . TRP B 1 81 ? 9.791 100.054 201.880 1.00 13.74 86 TRP B CA 1
ATOM 2989 C C . TRP B 1 81 ? 10.463 98.863 202.569 1.00 17.47 86 TRP B C 1
ATOM 2990 O O . TRP B 1 81 ? 10.039 98.432 203.661 1.00 13.40 86 TRP B O 1
ATOM 3001 N N . ALA B 1 82 ? 11.495 98.322 201.922 1.00 13.23 87 ALA B N 1
ATOM 3002 C CA . ALA B 1 82 ? 12.237 97.178 202.459 1.00 12.17 87 ALA B CA 1
ATOM 3003 C C . ALA B 1 82 ? 12.768 97.478 203.855 1.00 16.28 87 ALA B C 1
ATOM 3004 O O . ALA B 1 82 ? 12.627 96.653 204.778 1.00 13.19 87 ALA B O 1
ATOM 3006 N N . GLY B 1 83 ? 13.371 98.656 204.014 1.00 14.03 88 GLY B N 1
ATOM 3007 C CA . GLY B 1 83 ? 13.892 99.076 205.314 1.00 16.97 88 GLY B CA 1
ATOM 3008 C C . GLY B 1 83 ? 12.824 99.192 206.388 1.00 18.92 88 GLY B C 1
ATOM 3009 O O . GLY B 1 83 ? 13.031 98.799 207.528 1.00 20.73 88 GLY B O 1
ATOM 3010 N N . VAL B 1 84 ? 11.669 99.736 206.026 1.00 12.97 89 VAL B N 1
ATOM 3011 C CA . VAL B 1 84 ? 10.553 99.838 206.968 1.00 15.43 89 VAL B CA 1
ATOM 3012 C C . VAL B 1 84 ? 10.020 98.455 207.328 1.00 19.19 89 VAL B C 1
ATOM 3013 O O . VAL B 1 84 ? 9.798 98.138 208.502 1.00 18.91 89 VAL B O 1
ATOM 3017 N N . ALA B 1 85 ? 9.831 97.629 206.305 1.00 16.01 90 ALA B N 1
ATOM 3018 C CA . ALA B 1 85 ? 9.314 96.278 206.485 1.00 18.49 90 ALA B CA 1
ATOM 3019 C C . ALA B 1 85 ? 10.169 95.464 207.434 1.00 20.45 90 ALA B C 1
ATOM 3020 O O . ALA B 1 85 ? 9.636 94.780 208.302 1.00 19.76 90 ALA B O 1
ATOM 3022 N N . THR B 1 86 ? 11.491 95.536 207.266 1.00 14.86 91 THR B N 1
ATOM 3023 C CA . THR B 1 86 ? 12.390 94.675 208.030 1.00 19.45 91 THR B CA 1
ATOM 3024 C C . THR B 1 86 ? 12.338 94.966 209.531 1.00 20.08 91 THR B C 1
ATOM 3025 O O . THR B 1 86 ? 12.366 94.037 210.353 1.00 17.48 91 THR B O 1
ATOM 3029 N N . GLN B 1 87 ? 12.247 96.247 209.869 1.00 14.82 92 GLN B N 1
ATOM 3030 C CA . GLN B 1 87 ? 12.190 96.698 211.255 1.00 23.04 92 GLN B CA 1
ATOM 3031 C C . GLN B 1 87 ? 10.819 96.449 211.867 1.00 24.12 92 GLN B C 1
ATOM 3032 O O . GLN B 1 87 ? 10.723 96.041 213.018 1.00 21.91 92 GLN B O 1
ATOM 3038 N N . LEU B 1 88 ? 9.763 96.685 211.090 1.00 15.20 93 LEU B N 1
ATOM 3039 C CA . LEU B 1 88 ? 8.406 96.397 211.551 1.00 17.75 93 LEU B CA 1
ATOM 3040 C C . LEU B 1 88 ? 8.203 94.906 211.775 1.00 20.06 93 LEU B C 1
ATOM 3041 O O . LEU B 1 88 ? 7.599 94.499 212.770 1.00 17.83 93 LEU B O 1
ATOM 3046 N N . LEU B 1 89 ? 8.697 94.089 210.849 1.00 13.71 94 LEU B N 1
ATOM 3047 C CA . LEU B 1 89 ? 8.519 92.650 210.976 1.00 15.45 94 LEU B CA 1
ATOM 3048 C C . LEU B 1 89 ? 9.307 92.102 212.164 1.00 26.64 94 LEU B C 1
ATOM 3049 O O . LEU B 1 89 ? 8.834 91.201 212.873 1.00 20.58 94 LEU B O 1
ATOM 3054 N N . ALA B 1 90 ? 10.499 92.648 212.388 1.00 16.56 95 ALA B N 1
ATOM 3055 C CA . ALA B 1 90 ? 11.287 92.266 213.557 1.00 21.91 95 ALA B CA 1
ATOM 3056 C C . ALA B 1 90 ? 10.505 92.557 214.843 1.00 25.99 95 ALA B C 1
ATOM 3057 O O . ALA B 1 90 ? 10.489 91.742 215.769 1.00 24.11 95 ALA B O 1
ATOM 3059 N N . ALA B 1 91 ? 9.867 93.722 214.884 1.00 24.86 96 ALA B N 1
ATOM 3060 C CA . ALA B 1 91 ? 9.014 94.111 216.007 1.00 24.55 96 ALA B CA 1
ATOM 3061 C C . ALA B 1 91 ? 7.826 93.160 216.151 1.00 31.44 96 ALA B C 1
ATOM 3062 O O . ALA B 1 91 ? 7.474 92.754 217.266 1.00 21.36 96 ALA B O 1
ATOM 3064 N N . TYR B 1 92 ? 7.203 92.833 215.018 1.00 24.70 97 TYR B N 1
ATOM 3065 C CA . TYR B 1 92 ? 6.097 91.880 214.975 1.00 24.55 97 TYR B CA 1
ATOM 3066 C C . TYR B 1 92 ? 6.460 90.544 215.629 1.00 22.77 97 TYR B C 1
ATOM 3067 O O . TYR B 1 92 ? 5.710 90.033 216.459 1.00 21.83 97 TYR B O 1
ATOM 3076 N N . ILE B 1 93 ? 7.598 89.975 215.243 1.00 18.93 98 ILE B N 1
ATOM 3077 C CA . ILE B 1 93 ? 8.076 88.732 215.848 1.00 18.83 98 ILE B CA 1
ATOM 3078 C C . ILE B 1 93 ? 8.245 88.852 217.379 1.00 27.14 98 ILE B C 1
ATOM 3079 O O . ILE B 1 93 ? 7.866 87.951 218.125 1.00 24.20 98 ILE B O 1
ATOM 3084 N N . LEU B 1 94 ? 8.805 89.965 217.840 1.00 26.46 99 LEU B N 1
ATOM 3085 C CA . LEU B 1 94 ? 9.083 90.146 219.273 1.00 28.94 99 LEU B CA 1
ATOM 3086 C C . LEU B 1 94 ? 7.834 90.310 220.125 1.00 28.63 99 LEU B C 1
ATOM 3087 O O . LEU B 1 94 ? 7.850 90.022 221.320 1.00 35.41 99 LEU B O 1
ATOM 3092 N N . LEU B 1 95 ? 6.761 90.781 219.506 1.00 21.45 100 LEU B N 1
ATOM 3093 C CA . LEU B 1 95 ? 5.510 91.025 220.198 1.00 26.50 100 LEU B CA 1
ATOM 3094 C C . LEU B 1 95 ? 4.820 89.723 220.611 1.00 27.15 100 LEU B C 1
ATOM 3095 O O . LEU B 1 95 ? 3.881 89.743 221.391 1.00 26.92 100 LEU B O 1
ATOM 3100 N N . PHE B 1 96 ? 5.285 88.587 220.095 1.00 25.58 101 PHE B N 1
ATOM 3101 C CA . PHE B 1 96 ? 4.735 87.305 220.529 1.00 26.96 101 PHE B CA 1
ATOM 3102 C C . PHE B 1 96 ? 5.175 86.946 221.936 1.00 29.65 101 PHE B C 1
ATOM 3103 O O . PHE B 1 96 ? 4.550 86.110 222.585 1.00 30.39 101 PHE B O 1
ATOM 3111 N N . ASP B 1 97 ? 6.261 87.552 222.400 1.00 24.01 102 ASP B N 1
ATOM 3112 C CA . ASP B 1 97 ? 6.779 87.212 223.719 1.00 26.23 102 ASP B CA 1
ATOM 3113 C C . ASP B 1 97 ? 5.875 87.812 224.772 1.00 28.54 102 ASP B C 1
ATOM 3114 O O . ASP B 1 97 ? 5.565 89.004 224.718 1.00 31.93 102 ASP B O 1
ATOM 3119 N N . GLU B 1 98 ? 5.460 86.987 225.729 1.00 31.35 103 GLU B N 1
ATOM 3120 C CA . GLU B 1 98 ? 4.560 87.448 226.776 1.00 32.26 103 GLU B CA 1
ATOM 3121 C C . GLU B 1 98 ? 3.344 88.127 226.164 1.00 27.44 103 GLU B C 1
ATOM 3122 O O . GLU B 1 98 ? 3.028 89.280 226.457 1.00 30.22 103 GLU B O 1
ATOM 3128 N N . TYR B 1 99 ? 2.684 87.375 225.294 1.00 29.31 104 TYR B N 1
ATOM 3129 C CA . TYR B 1 99 ? 1.592 87.863 224.484 1.00 29.23 104 TYR B CA 1
ATOM 3130 C C . TYR B 1 99 ? 0.475 88.424 225.348 1.00 37.84 104 TYR B C 1
ATOM 3131 O O . TYR B 1 99 ? 0.248 87.959 226.463 1.00 32.10 104 TYR B O 1
ATOM 3140 N N . ASN B 1 100 ? -0.198 89.445 224.830 1.00 37.53 105 ASN B N 1
ATOM 3141 C CA . ASN B 1 100 ? -1.454 89.929 225.392 1.00 36.93 105 ASN B CA 1
ATOM 3142 C C . ASN B 1 100 ? -2.254 90.630 224.303 1.00 35.90 105 ASN B C 1
ATOM 3143 O O . ASN B 1 100 ? -1.775 90.786 223.174 1.00 35.21 105 ASN B O 1
ATOM 3148 N N . GLU B 1 101 ? -3.467 91.046 224.634 1.00 28.81 106 GLU B N 1
ATOM 3149 C CA . GLU B 1 101 ? -4.378 91.602 223.640 1.00 32.59 106 GLU B CA 1
ATOM 3150 C C . GLU B 1 101 ? -3.838 92.885 223.007 1.00 32.70 106 GLU B C 1
ATOM 3151 O O . GLU B 1 101 ? -4.052 93.141 221.818 1.00 33.64 106 GLU B O 1
ATOM 3157 N N . LYS B 1 102 ? -3.117 93.677 223.793 1.00 34.27 107 LYS B N 1
ATOM 3158 C CA . LYS B 1 102 ? -2.539 94.919 223.286 1.00 33.26 107 LYS B CA 1
ATOM 3159 C C . LYS B 1 102 ? -1.412 94.645 222.278 1.00 33.66 107 LYS B C 1
ATOM 3160 O O . LYS B 1 102 ? -1.269 95.352 221.266 1.00 28.56 107 LYS B O 1
ATOM 3166 N N . LYS B 1 103 ? -0.615 93.614 222.539 1.00 23.87 108 LYS B N 1
ATOM 3167 C CA . LYS B 1 103 ? 0.469 93.273 221.613 1.00 25.19 108 LYS B CA 1
ATOM 3168 C C . LYS B 1 103 ? -0.072 92.675 220.321 1.00 24.50 108 LYS B C 1
ATOM 3169 O O . LYS B 1 103 ? 0.494 92.897 219.250 1.00 31.46 108 LYS B O 1
ATOM 3175 N N . ALA B 1 104 ? -1.156 91.910 220.423 1.00 21.73 109 ALA B N 1
ATOM 3176 C CA . ALA B 1 104 ? -1.823 91.372 219.241 1.00 28.62 109 ALA B CA 1
ATOM 3177 C C . ALA B 1 104 ? -2.339 92.508 218.359 1.00 30.34 109 ALA B C 1
ATOM 3178 O O . ALA B 1 104 ? -2.251 92.447 217.124 1.00 26.82 109 ALA B O 1
ATOM 3180 N N . SER B 1 105 ? -2.868 93.547 219.003 1.00 27.98 110 SER B N 1
ATOM 3181 C CA . SER B 1 105 ? -3.380 94.716 218.295 1.00 27.40 110 SER B CA 1
ATOM 3182 C C . SER B 1 105 ? -2.251 95.498 217.648 1.00 24.34 110 SER B C 1
ATOM 3183 O O . SER B 1 105 ? -2.426 96.066 216.578 1.00 22.40 110 SER B O 1
ATOM 3186 N N . ALA B 1 106 ? -1.096 95.532 218.307 1.00 28.18 111 ALA B N 1
ATOM 3187 C CA . ALA B 1 106 ? 0.068 96.191 217.735 1.00 25.84 111 ALA B CA 1
ATOM 3188 C C . ALA B 1 106 ? 0.627 95.388 216.552 1.00 23.02 111 ALA B C 1
ATOM 3189 O O . ALA B 1 106 ? 1.106 95.971 215.579 1.00 24.06 111 ALA B O 1
ATOM 3191 N N . GLN B 1 107 ? 0.562 94.062 216.635 1.00 19.34 112 GLN B N 1
ATOM 3192 C CA . GLN B 1 107 ? 0.948 93.205 215.507 1.00 19.14 112 GLN B CA 1
ATOM 3193 C C . GLN B 1 107 ? 0.084 93.509 214.293 1.00 21.13 112 GLN B C 1
ATOM 3194 O O . GLN B 1 107 ? 0.574 93.592 213.168 1.00 21.87 112 GLN B O 1
ATOM 3200 N N . LYS B 1 108 ? -1.209 93.672 214.530 1.00 25.38 113 LYS B N 1
ATOM 3201 C CA . LYS B 1 108 ? -2.141 93.976 213.462 1.00 16.49 113 LYS B CA 1
ATOM 3202 C C . LYS B 1 108 ? -1.837 95.327 212.834 1.00 21.33 113 LYS B C 1
ATOM 3203 O O . LYS B 1 108 ? -1.851 95.456 211.609 1.00 23.79 113 LYS B O 1
ATOM 3209 N N . ASP B 1 109 ? -1.550 96.329 213.664 1.00 22.83 114 ASP B N 1
ATOM 3210 C CA . ASP B 1 109 ? -1.230 97.660 213.158 1.00 26.38 114 ASP B CA 1
ATOM 3211 C C . ASP B 1 109 ? 0.039 97.605 212.331 1.00 22.03 114 ASP B C 1
ATOM 3212 O O . ASP B 1 109 ? 0.150 98.267 211.295 1.00 19.74 114 ASP B O 1
ATOM 3217 N N . ILE B 1 110 ? 0.995 96.811 212.795 1.00 20.03 115 ILE B N 1
ATOM 3218 C CA . ILE B 1 110 ? 2.283 96.681 212.126 1.00 18.84 115 ILE B CA 1
ATOM 3219 C C . ILE B 1 110 ? 2.138 96.025 210.752 1.00 17.95 115 ILE B C 1
ATOM 3220 O O . ILE B 1 110 ? 2.686 96.510 209.762 1.00 21.88 115 ILE B O 1
ATOM 3225 N N . LEU B 1 111 ? 1.386 94.935 210.684 1.00 18.43 116 LEU B N 1
ATOM 3226 C CA . LEU B 1 111 ? 1.195 94.254 209.417 1.00 17.48 116 LEU B CA 1
ATOM 3227 C C . LEU B 1 111 ? 0.396 95.119 208.445 1.00 19.06 116 LEU B C 1
ATOM 3228 O O . LEU B 1 111 ? 0.689 95.142 207.251 1.00 17.85 116 LEU B O 1
ATOM 3233 N N . ILE B 1 112 ? -0.590 95.848 208.955 1.00 16.31 117 ILE B N 1
ATOM 3234 C CA . ILE B 1 112 ? -1.369 96.749 208.113 1.00 18.58 117 ILE B CA 1
ATOM 3235 C C . ILE B 1 112 ? -0.454 97.838 207.541 1.00 26.16 117 ILE B C 1
ATOM 3236 O O . ILE B 1 112 ? -0.530 98.186 206.362 1.00 16.78 117 ILE B O 1
ATOM 3241 N N . LYS B 1 113 ? 0.431 98.350 208.386 1.00 17.67 118 LYS B N 1
ATOM 3242 C CA . LYS B 1 113 ? 1.377 99.363 207.975 1.00 14.87 118 LYS B CA 1
ATOM 3243 C C . LYS B 1 113 ? 2.346 98.822 206.898 1.00 19.81 118 LYS B C 1
ATOM 3244 O O . LYS B 1 113 ? 2.651 99.525 205.928 1.00 18.46 118 LYS B O 1
ATOM 3250 N N . VAL B 1 114 ? 2.801 97.577 207.047 1.00 22.49 119 VAL B N 1
ATOM 3251 C CA . VAL B 1 114 ? 3.677 96.970 206.037 1.00 18.33 119 VAL B CA 1
ATOM 3252 C C . VAL B 1 114 ? 2.981 96.920 204.679 1.00 18.94 119 VAL B C 1
ATOM 3253 O O . VAL B 1 114 ? 3.551 97.322 203.665 1.00 16.80 119 VAL B O 1
ATOM 3257 N N . LEU B 1 115 ? 1.740 96.444 204.672 1.00 14.93 120 LEU B N 1
ATOM 3258 C CA . LEU B 1 115 ? 0.930 96.352 203.456 1.00 16.97 120 LEU B CA 1
ATOM 3259 C C . LEU B 1 115 ? 0.615 97.720 202.862 1.00 17.34 120 LEU B C 1
ATOM 3260 O O . LEU B 1 115 ? 0.732 97.928 201.655 1.00 16.53 120 LEU B O 1
ATOM 3265 N N . ASP B 1 116 ? 0.229 98.653 203.722 1.00 16.24 121 ASP B N 1
ATOM 3266 C CA . ASP B 1 116 ? -0.181 99.979 203.288 1.00 17.61 121 ASP B CA 1
ATOM 3267 C C . ASP B 1 116 ? 0.994 100.751 202.697 1.00 15.97 121 ASP B C 1
ATOM 3268 O O . ASP B 1 116 ? 0.879 101.353 201.633 1.00 13.70 121 ASP B O 1
ATOM 3273 N N A ASP B 1 117 ? 2.124 100.735 203.397 0.41 17.56 122 ASP B N 1
ATOM 3274 N N B ASP B 1 117 ? 2.114 100.747 203.407 0.59 17.54 122 ASP B N 1
ATOM 3275 C CA A ASP B 1 117 ? 3.333 101.383 202.903 0.41 17.91 122 ASP B CA 1
ATOM 3276 C CA B ASP B 1 117 ? 3.326 101.370 202.904 0.59 18.24 122 ASP B CA 1
ATOM 3277 C C A ASP B 1 117 ? 3.807 100.669 201.632 0.41 18.00 122 ASP B C 1
ATOM 3278 C C B ASP B 1 117 ? 3.766 100.673 201.615 0.59 18.28 122 ASP B C 1
ATOM 3279 O O A ASP B 1 117 ? 4.340 101.297 200.720 0.41 16.31 122 ASP B O 1
ATOM 3280 O O B ASP B 1 117 ? 4.243 101.314 200.680 0.59 15.50 122 ASP B O 1
ATOM 3289 N N . GLY B 1 118 ? 3.593 99.357 201.576 1.00 14.99 123 GLY B N 1
ATOM 3290 C CA . GLY B 1 118 ? 3.903 98.582 200.384 1.00 19.26 123 GLY B CA 1
ATOM 3291 C C . GLY B 1 118 ? 3.133 99.093 199.183 1.00 14.44 123 GLY B C 1
ATOM 3292 O O . GLY B 1 118 ? 3.707 99.348 198.132 1.00 14.98 123 GLY B O 1
ATOM 3293 N N . ILE B 1 119 ? 1.829 99.282 199.349 1.00 12.38 124 ILE B N 1
ATOM 3294 C CA . ILE B 1 119 ? 1.010 99.799 198.254 1.00 14.34 124 ILE B CA 1
ATOM 3295 C C . ILE B 1 119 ? 1.484 101.187 197.811 1.00 16.57 124 ILE B C 1
ATOM 3296 O O . ILE B 1 119 ? 1.671 101.430 196.624 1.00 12.27 124 ILE B O 1
ATOM 3301 N N . THR B 1 120 ? 1.693 102.082 198.772 1.00 16.51 125 THR B N 1
ATOM 3302 C CA . THR B 1 120 ? 2.140 103.441 198.490 1.00 13.17 125 THR B CA 1
ATOM 3303 C C . THR B 1 120 ? 3.477 103.455 197.766 1.00 15.07 125 THR B C 1
ATOM 3304 O O . THR B 1 120 ? 3.626 104.114 196.729 1.00 15.74 125 THR B O 1
ATOM 3308 N N . LYS B 1 121 ? 4.443 102.718 198.305 1.00 10.24 126 LYS B N 1
ATOM 3309 C CA . LYS B 1 121 ? 5.784 102.688 197.744 1.00 10.65 126 LYS B CA 1
ATOM 3310 C C . LYS B 1 121 ? 5.838 101.937 196.398 1.00 9.15 126 LYS B C 1
ATOM 3311 O O . LYS B 1 121 ? 6.450 102.402 195.440 1.00 13.34 126 LYS B O 1
ATOM 3317 N N . LEU B 1 122 ? 5.183 100.787 196.311 1.00 11.29 127 LEU B N 1
ATOM 3318 C CA . LEU B 1 122 ? 5.159 100.059 195.040 1.00 9.53 127 LEU B CA 1
ATOM 3319 C C . LEU B 1 122 ? 4.423 100.868 193.961 1.00 13.23 127 LEU B C 1
ATOM 3320 O O . LEU B 1 122 ? 4.788 100.802 192.792 1.00 9.58 127 LEU B O 1
ATOM 3325 N N . ASN B 1 123 ? 3.395 101.626 194.353 1.00 13.28 128 ASN B N 1
ATOM 3326 C CA . ASN B 1 123 ? 2.714 102.512 193.399 1.00 12.16 128 ASN B CA 1
ATOM 3327 C C . ASN B 1 123 ? 3.643 103.606 192.857 1.00 9.96 128 ASN B C 1
ATOM 3328 O O . ASN B 1 123 ? 3.637 103.898 191.668 1.00 11.78 128 ASN B O 1
ATOM 3333 N N A GLU B 1 124 ? 4.407 104.226 193.751 0.42 11.59 129 GLU B N 1
ATOM 3334 N N B GLU B 1 124 ? 4.408 104.230 193.742 0.58 11.54 129 GLU B N 1
ATOM 3335 C CA A GLU B 1 124 ? 5.351 105.270 193.369 0.42 12.50 129 GLU B CA 1
ATOM 3336 C CA B GLU B 1 124 ? 5.336 105.269 193.328 0.58 12.34 129 GLU B CA 1
ATOM 3337 C C A GLU B 1 124 ? 6.426 104.693 192.449 0.42 13.01 129 GLU B C 1
ATOM 3338 C C B GLU B 1 124 ? 6.391 104.666 192.408 0.58 13.41 129 GLU B C 1
ATOM 3339 O O A GLU B 1 124 ? 6.782 105.292 191.433 0.42 11.21 129 GLU B O 1
ATOM 3340 O O B GLU B 1 124 ? 6.701 105.220 191.352 0.58 10.46 129 GLU B O 1
ATOM 3351 N N . ALA B 1 125 ? 6.929 103.518 192.809 1.00 11.24 130 ALA B N 1
ATOM 3352 C CA . ALA B 1 125 ? 7.937 102.824 192.008 1.00 12.48 130 ALA B CA 1
ATOM 3353 C C . ALA B 1 125 ? 7.391 102.433 190.634 1.00 15.83 130 ALA B C 1
ATOM 3354 O O . ALA B 1 125 ? 8.123 102.525 189.653 1.00 12.42 130 ALA B O 1
ATOM 3356 N N . GLN B 1 126 ? 6.118 102.023 190.567 1.00 9.55 131 GLN B N 1
ATOM 3357 C CA . GLN B 1 126 ? 5.480 101.647 189.290 1.00 7.50 131 GLN B CA 1
ATOM 3358 C C . GLN B 1 126 ? 5.561 102.781 188.270 1.00 10.86 131 GLN B C 1
ATOM 3359 O O . GLN B 1 126 ? 5.765 102.533 187.076 1.00 9.06 131 GLN B O 1
ATOM 3365 N N . LYS B 1 127 ? 5.322 104.010 188.732 1.00 12.05 132 LYS B N 1
ATOM 3366 C CA . LYS B 1 127 ? 5.347 105.183 187.852 1.00 13.60 132 LYS B CA 1
ATOM 3367 C C . LYS B 1 127 ? 6.735 105.328 187.273 1.00 13.01 132 LYS B C 1
ATOM 3368 O O . LYS B 1 127 ? 6.897 105.672 186.110 1.00 12.27 132 LYS B O 1
ATOM 3374 N N . SER B 1 128 ? 7.747 105.084 188.101 1.00 15.00 133 SER B N 1
ATOM 3375 C CA . SER B 1 128 ? 9.124 105.107 187.625 1.00 14.74 133 SER B CA 1
ATOM 3376 C C . SER B 1 128 ? 9.421 104.006 186.608 1.00 15.02 133 SER B C 1
ATOM 3377 O O . SER B 1 128 ? 10.056 104.262 185.571 1.00 11.42 133 SER B O 1
ATOM 3380 N N . LEU B 1 129 ? 8.981 102.787 186.906 1.00 10.64 134 LEU B N 1
ATOM 3381 C CA . LEU B 1 129 ? 9.171 101.674 185.983 1.00 11.87 134 LEU B CA 1
ATOM 3382 C C . LEU B 1 129 ? 8.479 101.944 184.653 1.00 9.07 134 LEU B C 1
ATOM 3383 O O . LEU B 1 129 ? 9.010 101.607 183.603 1.00 9.43 134 LEU B O 1
ATOM 3388 N N . LEU B 1 130 ? 7.287 102.536 184.701 1.00 9.56 135 LEU B N 1
ATOM 3389 C CA . LEU B 1 130 ? 6.580 102.895 183.474 1.00 7.49 135 LEU B CA 1
ATOM 3390 C C . LEU B 1 130 ? 7.451 103.794 182.591 1.00 11.46 135 LEU B C 1
ATOM 3391 O O . LEU B 1 130 ? 7.620 103.508 181.396 1.00 9.89 135 LEU B O 1
ATOM 3396 N N . VAL B 1 131 ? 8.017 104.853 183.173 1.00 11.48 136 VAL B N 1
ATOM 3397 C CA . VAL B 1 131 ? 8.868 105.771 182.390 1.00 14.97 136 VAL B CA 1
ATOM 3398 C C . VAL B 1 131 ? 10.099 105.043 181.863 1.00 12.57 136 VAL B C 1
ATOM 3399 O O . VAL B 1 131 ? 10.479 105.202 180.703 1.00 14.06 136 VAL B O 1
ATOM 3403 N N . SER B 1 132 ? 10.692 104.213 182.710 1.00 12.36 137 SER B N 1
ATOM 3404 C CA . SER B 1 132 ? 11.842 103.411 182.313 1.00 13.72 137 SER B CA 1
ATOM 3405 C C . SER B 1 132 ? 11.530 102.540 181.100 1.00 19.84 137 SER B C 1
ATOM 3406 O O . SER B 1 132 ? 12.300 102.537 180.147 1.00 13.59 137 SER B O 1
ATOM 3409 N N . SER B 1 133 ? 10.383 101.854 181.116 1.00 12.31 138 SER B N 1
ATOM 3410 C CA A SER B 1 133 ? 9.952 101.021 179.997 0.59 11.54 138 SER B CA 1
ATOM 3411 C CA B SER B 1 133 ? 9.959 101.023 179.991 0.41 11.60 138 SER B CA 1
ATOM 3412 C C . SER B 1 133 ? 9.742 101.832 178.714 1.00 16.18 138 SER B C 1
ATOM 3413 O O . SER B 1 133 ? 10.074 101.370 177.615 1.00 14.36 138 SER B O 1
ATOM 3418 N N . GLN B 1 134 ? 9.171 103.031 178.857 1.00 18.21 139 GLN B N 1
ATOM 3419 C CA . GLN B 1 134 ? 8.915 103.923 177.719 1.00 17.43 139 GLN B CA 1
ATOM 3420 C C . GLN B 1 134 ? 10.205 104.464 177.106 1.00 15.51 139 GLN B C 1
ATOM 3421 O O . GLN B 1 134 ? 10.330 104.604 175.890 1.00 12.43 139 GLN B O 1
ATOM 3427 N N . SER B 1 135 ? 11.162 104.774 177.960 1.00 10.05 140 SER B N 1
ATOM 3428 C CA . SER B 1 135 ? 12.465 105.216 177.499 1.00 15.87 140 SER B CA 1
ATOM 3429 C C . SER B 1 135 ? 13.211 104.083 176.815 1.00 16.80 140 SER B C 1
ATOM 3430 O O . SER B 1 135 ? 13.900 104.326 175.833 1.00 15.08 140 SER B O 1
ATOM 3433 N N . PHE B 1 136 ? 13.086 102.854 177.319 1.00 12.66 141 PHE B N 1
ATOM 3434 C CA . PHE B 1 136 ? 13.675 101.707 176.612 1.00 17.82 141 PHE B CA 1
ATOM 3435 C C . PHE B 1 136 ? 13.042 101.570 175.239 1.00 22.91 141 PHE B C 1
ATOM 3436 O O . PHE B 1 136 ? 13.739 101.352 174.241 1.00 17.34 141 PHE B O 1
ATOM 3444 N N . ASN B 1 137 ? 11.715 101.681 175.201 1.00 12.48 142 ASN B N 1
ATOM 3445 C CA . ASN B 1 137 ? 10.969 101.503 173.964 1.00 13.81 142 ASN B CA 1
ATOM 3446 C C . ASN B 1 137 ? 11.357 102.583 172.967 1.00 18.18 142 ASN B C 1
ATOM 3447 O O . ASN B 1 137 ? 11.562 102.305 171.781 1.00 16.37 142 ASN B O 1
ATOM 3452 N N A ASN B 1 138 ? 11.463 103.815 173.458 0.42 16.13 143 ASN B N 1
ATOM 3453 N N B ASN B 1 138 ? 11.472 103.814 173.454 0.58 15.82 143 ASN B N 1
ATOM 3454 C CA A ASN B 1 138 ? 11.872 104.943 172.625 0.42 17.90 143 ASN B CA 1
ATOM 3455 C CA B ASN B 1 138 ? 11.882 104.929 172.607 0.58 17.52 143 ASN B CA 1
ATOM 3456 C C A ASN B 1 138 ? 13.310 104.787 172.109 0.42 19.80 143 ASN B C 1
ATOM 3457 C C B ASN B 1 138 ? 13.298 104.708 172.074 0.58 20.49 143 ASN B C 1
ATOM 3458 O O A ASN B 1 138 ? 13.620 105.181 170.982 0.42 15.58 143 ASN B O 1
ATOM 3459 O O B ASN B 1 138 ? 13.586 104.983 170.904 0.58 15.11 143 ASN B O 1
ATOM 3468 N N . ALA B 1 139 ? 14.185 104.206 172.930 1.00 14.44 144 ALA B N 1
ATOM 3469 C CA . ALA B 1 139 ? 15.566 103.937 172.502 1.00 14.66 144 ALA B CA 1
ATOM 3470 C C . ALA B 1 139 ? 15.611 102.846 171.433 1.00 14.87 144 ALA B C 1
ATOM 3471 O O . ALA B 1 139 ? 16.403 102.938 170.486 1.00 17.99 144 ALA B O 1
ATOM 3473 N N . SER B 1 140 ? 14.747 101.834 171.553 1.00 14.20 145 SER B N 1
ATOM 3474 C CA . SER B 1 140 ? 14.657 100.768 170.542 1.00 14.40 145 SER B CA 1
ATOM 3475 C C . SER B 1 140 ? 14.310 101.336 169.175 1.00 18.72 145 SER B C 1
ATOM 3476 O O . SER B 1 140 ? 14.860 100.918 168.149 1.00 19.44 145 SER B O 1
ATOM 3479 N N . GLY B 1 141 ? 13.369 102.267 169.159 1.00 16.75 146 GLY B N 1
ATOM 3480 C CA . GLY B 1 141 ? 12.974 102.909 167.916 1.00 20.80 146 GLY B CA 1
ATOM 3481 C C . GLY B 1 141 ? 14.105 103.715 167.302 1.00 21.69 146 GLY B C 1
ATOM 3482 O O . GLY B 1 141 ? 14.305 103.700 166.088 1.00 17.41 146 GLY B O 1
ATOM 3483 N N . LYS B 1 142 ? 14.855 104.418 168.135 1.00 13.03 147 LYS B N 1
ATOM 3484 C CA . LYS B 1 142 ? 16.001 105.187 167.646 1.00 17.78 147 LYS B CA 1
ATOM 3485 C C . LYS B 1 142 ? 17.114 104.277 167.132 1.00 15.76 147 LYS B C 1
ATOM 3486 O O . LYS B 1 142 ? 17.803 104.620 166.169 1.00 17.86 147 LYS B O 1
ATOM 3492 N N . LEU B 1 143 ? 17.302 103.137 167.795 1.00 13.75 148 LEU B N 1
ATOM 3493 C CA . LEU B 1 143 ? 18.299 102.151 167.381 1.00 18.89 148 LEU B CA 1
ATOM 3494 C C . LEU B 1 143 ? 17.999 101.574 165.992 1.00 16.77 148 LEU B C 1
ATOM 3495 O O . LEU B 1 143 ? 18.906 101.294 165.188 1.00 19.18 148 LEU B O 1
ATOM 3500 N N . LEU B 1 144 ? 16.715 101.384 165.720 1.00 15.10 149 LEU B N 1
ATOM 3501 C CA . LEU B 1 144 ? 16.275 100.879 164.428 1.00 20.52 149 LEU B CA 1
ATOM 3502 C C . LEU B 1 144 ? 16.493 101.948 163.351 1.00 22.62 149 LEU B C 1
ATOM 3503 O O . LEU B 1 144 ? 16.988 101.657 162.253 1.00 20.09 149 LEU B O 1
ATOM 3508 N N . ALA B 1 145 ? 16.137 103.187 163.674 1.00 17.83 150 ALA B N 1
ATOM 3509 C CA . ALA B 1 145 ? 16.374 104.310 162.771 1.00 19.76 150 ALA B CA 1
ATOM 3510 C C . ALA 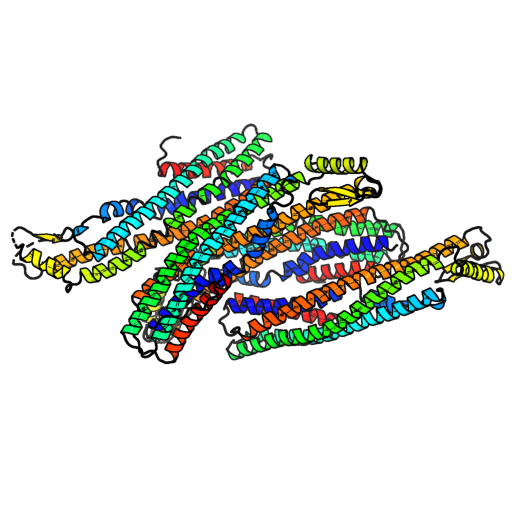B 1 145 ? 17.871 104.499 162.522 1.00 22.81 150 ALA B C 1
ATOM 3511 O O . ALA B 1 145 ? 18.288 104.782 161.401 1.00 22.65 150 ALA B O 1
ATOM 3513 N N . LEU B 1 146 ? 18.675 104.351 163.571 1.00 16.86 151 LEU B N 1
ATOM 3514 C CA . LEU B 1 146 ? 20.137 104.395 163.431 1.00 18.76 151 LEU B CA 1
ATOM 3515 C C . LEU B 1 146 ? 20.697 103.278 162.533 1.00 16.53 151 LEU B C 1
ATOM 3516 O O . LEU B 1 146 ? 21.627 103.507 161.759 1.00 19.52 151 LEU B O 1
ATOM 3521 N N . ASP B 1 147 ? 20.140 102.072 162.635 1.00 20.08 152 ASP B N 1
ATOM 3522 C CA . ASP B 1 147 ? 20.605 100.965 161.802 1.00 24.34 152 ASP B CA 1
ATOM 3523 C C . ASP B 1 147 ? 20.471 101.322 160.325 1.00 26.54 152 ASP B C 1
ATOM 3524 O O . ASP B 1 147 ? 21.404 101.143 159.531 1.00 31.05 152 ASP B O 1
ATOM 3529 N N . SER B 1 148 ? 19.312 101.851 159.962 1.00 18.99 153 SER B N 1
ATOM 3530 C CA . SER B 1 148 ? 19.073 102.260 158.581 1.00 21.99 153 SER B CA 1
ATOM 3531 C C . SER B 1 148 ? 19.976 103.426 158.168 1.00 24.71 153 SER B C 1
ATOM 3532 O O . SER B 1 148 ? 20.444 103.490 157.015 1.00 28.86 153 SER B O 1
ATOM 3535 N N . GLN B 1 149 ? 20.220 104.351 159.095 1.00 16.49 154 GLN B N 1
ATOM 3536 C CA . GLN B 1 149 ? 21.118 105.468 158.820 1.00 20.64 154 GLN B CA 1
ATOM 3537 C C . GLN B 1 149 ? 22.529 104.965 158.557 1.00 21.37 154 GLN B C 1
ATOM 3538 O O . GLN B 1 149 ? 23.190 105.416 157.619 1.00 20.97 154 GLN B O 1
ATOM 3544 N N . LEU B 1 150 ? 22.982 104.025 159.380 1.00 21.52 155 LEU B N 1
ATOM 3545 C CA . LEU B 1 150 ? 24.325 103.464 159.228 1.00 22.73 155 LEU B CA 1
ATOM 3546 C C . LEU B 1 150 ? 24.443 102.622 157.960 1.00 19.79 155 LEU B C 1
ATOM 3547 O O . LEU B 1 150 ? 25.509 102.585 157.351 1.00 21.74 155 LEU B O 1
ATOM 3552 N N . THR B 1 151 ? 23.364 101.933 157.585 1.00 19.32 156 THR B N 1
ATOM 3553 C CA . THR B 1 151 ? 23.322 101.199 156.314 1.00 27.83 156 THR B CA 1
ATOM 3554 C C . THR B 1 151 ? 23.568 102.170 155.149 1.00 26.94 156 THR B C 1
ATOM 3555 O O . THR B 1 151 ? 24.333 101.875 154.216 1.00 22.71 156 THR B O 1
ATOM 3559 N N . ASN B 1 152 ? 22.929 103.332 155.223 1.00 20.09 157 ASN B N 1
ATOM 3560 C CA . ASN B 1 152 ? 23.162 104.396 154.252 1.00 23.45 157 ASN B CA 1
ATOM 3561 C C . ASN B 1 152 ? 24.574 104.969 154.339 1.00 27.10 157 ASN B C 1
ATOM 3562 O O . ASN B 1 152 ? 25.275 105.045 153.329 1.00 27.90 157 ASN B O 1
ATOM 3567 N N . ASP B 1 153 ? 24.991 105.345 155.546 1.00 22.85 158 ASP B N 1
ATOM 3568 C CA . ASP B 1 153 ? 26.301 105.963 155.768 1.00 24.73 158 ASP B CA 1
ATOM 3569 C C . ASP B 1 153 ? 27.474 105.063 155.391 1.00 27.15 158 ASP B C 1
ATOM 3570 O O . ASP B 1 153 ? 28.485 105.539 154.877 1.00 33.83 158 ASP B O 1
ATOM 3575 N N . PHE B 1 154 ? 27.337 103.771 155.677 1.00 26.87 159 PHE B N 1
ATOM 3576 C CA . PHE B 1 154 ? 28.430 102.827 155.527 1.00 24.34 159 PHE B CA 1
ATOM 3577 C C . PHE B 1 154 ? 28.411 102.088 154.181 1.00 31.60 159 PHE B C 1
ATOM 3578 O O . PHE B 1 154 ? 29.307 101.295 153.908 1.00 30.33 159 PHE B O 1
ATOM 3586 N N . SER B 1 155 ? 27.402 102.332 153.348 1.00 24.86 160 SER B N 1
ATOM 3587 C CA . SER B 1 155 ? 27.385 101.738 152.008 1.00 25.79 160 SER B CA 1
ATOM 3588 C C . SER B 1 155 ? 28.632 102.140 151.247 1.00 28.50 160 SER B C 1
ATOM 3589 O O . SER B 1 155 ? 29.121 103.253 151.408 1.00 29.82 160 SER B O 1
ATOM 3592 N N . GLU B 1 156 ? 29.129 101.237 150.405 1.00 28.50 161 GLU B N 1
ATOM 3593 C CA . GLU B 1 156 ? 30.297 101.484 149.567 1.00 30.14 161 GLU B CA 1
ATOM 3594 C C . GLU B 1 156 ? 30.172 102.740 148.730 1.00 39.13 161 GLU B C 1
ATOM 3595 O O . GLU B 1 156 ? 31.166 103.368 148.373 1.00 38.24 161 GLU B O 1
ATOM 3601 N N . LYS B 1 157 ? 28.941 103.059 148.364 1.00 30.58 162 LYS B N 1
ATOM 3602 C CA . LYS B 1 157 ? 28.673 104.138 147.439 1.00 29.74 162 LYS B CA 1
ATOM 3603 C C . LYS B 1 157 ? 28.442 105.468 148.144 1.00 28.90 162 LYS B C 1
ATOM 3604 O O . LYS B 1 157 ? 28.213 106.482 147.489 1.00 30.04 162 LYS B O 1
ATOM 3610 N N . SER B 1 158 ? 28.481 105.468 149.478 1.00 30.20 163 SER B N 1
ATOM 3611 C CA . SER B 1 158 ? 28.215 106.692 150.216 1.00 27.17 163 SER B CA 1
ATOM 3612 C C . SER B 1 158 ? 29.374 107.680 150.067 1.00 33.41 163 SER B C 1
ATOM 3613 O O . SER B 1 158 ? 30.532 107.288 149.866 1.00 31.42 163 SER B O 1
ATOM 3616 N N . SER B 1 159 ? 29.065 108.967 150.156 1.00 34.64 164 SER B N 1
ATOM 3617 C CA . SER B 1 159 ? 30.118 109.971 150.153 1.00 41.93 164 SER B CA 1
ATOM 3618 C C . SER B 1 159 ? 30.988 109.828 151.406 1.00 32.11 164 SER B C 1
ATOM 3619 O O . SER B 1 159 ? 32.189 110.094 151.366 1.00 36.95 164 SER B O 1
ATOM 3622 N N . TYR B 1 160 ? 30.403 109.378 152.513 1.00 33.85 165 TYR B N 1
ATOM 3623 C CA . TYR B 1 160 ? 31.229 109.185 153.710 1.00 37.58 165 TYR B CA 1
ATOM 3624 C C . TYR B 1 160 ? 32.234 108.059 153.520 1.00 41.97 165 TYR B C 1
ATOM 3625 O O . TYR B 1 160 ? 33.405 108.189 153.877 1.00 39.23 165 TYR B O 1
ATOM 3634 N N . PHE B 1 161 ? 31.762 106.947 152.973 1.00 42.84 166 PHE B N 1
ATOM 3635 C CA . PHE B 1 161 ? 32.637 105.821 152.709 1.00 40.01 166 PHE B CA 1
ATOM 3636 C C . PHE B 1 161 ? 33.787 106.229 151.796 1.00 37.01 166 PHE B C 1
ATOM 3637 O O . PHE B 1 161 ? 34.936 105.881 152.044 1.00 37.70 166 PHE B O 1
ATOM 3645 N N . GLN B 1 162 ? 33.473 106.976 150.745 1.00 33.80 167 GLN B N 1
ATOM 3646 C CA . GLN B 1 162 ? 34.482 107.371 149.767 1.00 35.67 167 GLN B CA 1
ATOM 3647 C C . GLN B 1 162 ? 35.546 108.285 150.361 1.00 44.56 167 GLN B C 1
ATOM 3648 O O . GLN B 1 162 ? 36.741 108.120 150.095 1.00 56.52 167 GLN B O 1
ATOM 3654 N N . SER B 1 163 ? 35.100 109.252 151.153 1.00 38.92 168 SER B N 1
ATOM 3655 C CA . SER B 1 163 ? 35.997 110.176 151.832 1.00 50.49 168 SER B CA 1
ATOM 3656 C C . SER B 1 163 ? 37.009 109.426 152.700 1.00 52.74 168 SER B C 1
ATOM 3657 O O . SER B 1 163 ? 38.196 109.757 152.710 1.00 61.96 168 SER B O 1
ATOM 3660 N N . GLN B 1 164 ? 36.532 108.410 153.413 1.00 42.44 169 GLN B N 1
ATOM 3661 C CA . GLN B 1 164 ? 37.392 107.603 154.270 1.00 47.58 169 GLN B CA 1
ATOM 3662 C C . GLN B 1 164 ? 38.425 106.825 153.480 1.00 61.30 169 GLN B C 1
ATOM 3663 O O . GLN B 1 164 ? 39.576 106.694 153.901 1.00 70.14 169 GLN B O 1
ATOM 3669 N N . VAL B 1 165 ? 38.008 106.306 152.331 1.00 56.79 170 VAL B N 1
ATOM 3670 C CA . VAL B 1 165 ? 38.926 105.615 151.444 1.00 50.56 170 VAL B CA 1
ATOM 3671 C C . VAL B 1 165 ? 40.012 106.573 150.984 1.00 59.13 170 VAL B C 1
ATOM 3672 O O . VAL B 1 165 ? 41.195 106.240 151.009 1.00 55.85 170 VAL B O 1
ATOM 3676 N N . ASP B 1 166 ? 39.595 107.774 150.587 1.00 70.46 171 ASP B N 1
ATOM 3677 C CA . ASP B 1 166 ? 40.507 108.778 150.040 1.00 81.02 171 ASP B CA 1
ATOM 3678 C C . ASP B 1 166 ? 41.493 109.316 151.076 1.00 84.65 171 ASP B C 1
ATOM 3679 O O . ASP B 1 166 ? 42.635 109.641 150.741 1.00 84.31 171 ASP B O 1
ATOM 3684 N N . LYS B 1 167 ? 41.045 109.418 152.324 1.00 84.25 172 LYS B N 1
ATOM 3685 C CA . LYS B 1 167 ? 41.917 109.835 153.416 1.00 83.87 172 LYS B CA 1
ATOM 3686 C C . LYS B 1 167 ? 43.078 108.868 153.560 1.00 88.94 172 LYS B C 1
ATOM 3687 O O . LYS B 1 167 ? 44.242 109.266 153.521 1.00 96.91 172 LYS B O 1
ATOM 3693 N N . ILE B 1 168 ? 42.744 107.594 153.719 1.00 81.87 173 ILE B N 1
ATOM 3694 C CA . ILE B 1 168 ? 43.731 106.554 153.972 1.00 74.00 173 ILE B CA 1
ATOM 3695 C C . ILE B 1 168 ? 44.734 106.372 152.830 1.00 79.80 173 ILE B C 1
ATOM 3696 O O . ILE B 1 168 ? 45.912 106.112 153.071 1.00 87.70 173 ILE B O 1
ATOM 3701 N N . ARG B 1 169 ? 44.276 106.514 151.591 1.00 79.15 174 ARG B N 1
ATOM 3702 C CA . ARG B 1 169 ? 45.172 106.374 150.448 1.00 81.23 174 ARG B CA 1
ATOM 3703 C C . ARG B 1 169 ? 46.179 107.520 150.385 1.00 90.86 174 ARG B C 1
ATOM 3704 O O . ARG B 1 169 ? 47.369 107.301 150.153 1.00 92.72 174 ARG B O 1
ATOM 3712 N N . LYS B 1 170 ? 45.696 108.741 150.607 1.00 97.10 175 LYS B N 1
ATOM 3713 C CA . LYS B 1 170 ? 46.559 109.920 150.624 1.00 100.43 175 LYS B CA 1
ATOM 3714 C C . LYS B 1 170 ? 47.256 110.054 151.977 1.00 98.54 175 LYS B C 1
ATOM 3715 O O . LYS B 1 170 ? 48.001 111.006 152.216 1.00 100.29 175 LYS B O 1
ATOM 3721 N N . GLU B 1 171 ? 46.991 109.097 152.862 1.00 92.33 176 GLU B N 1
ATOM 3722 C CA . GLU B 1 171 ? 47.731 108.967 154.110 1.00 85.91 176 GLU B CA 1
ATOM 3723 C C . GLU B 1 171 ? 48.600 107.717 154.010 1.00 79.66 176 GLU B C 1
ATOM 3724 O O . GLU B 1 171 ? 48.765 106.976 154.982 1.00 80.81 176 GLU B O 1
ATOM 3730 N N . ALA B 1 172 ? 49.131 107.493 152.812 1.00 70.77 177 ALA B N 1
ATOM 3731 C CA . ALA B 1 172 ? 50.049 106.394 152.535 1.00 69.73 177 ALA B CA 1
ATOM 3732 C C . ALA B 1 172 ? 50.669 106.582 151.152 1.00 68.44 177 ALA B C 1
ATOM 3733 O O . ALA B 1 172 ? 51.832 106.242 150.927 1.00 77.61 177 ALA B O 1
ATOM 3735 N N . GLY B 1 179 ? 55.550 101.579 158.202 1.00 61.98 184 GLY B N 1
ATOM 3736 C CA . GLY B 1 179 ? 54.498 102.480 158.625 1.00 61.20 184 GLY B CA 1
ATOM 3737 C C . GLY B 1 179 ? 53.134 101.856 158.419 1.00 70.07 184 GLY B C 1
ATOM 3738 O O . GLY B 1 179 ? 52.934 101.072 157.493 1.00 79.86 184 GLY B O 1
ATOM 3739 N N . VAL B 1 180 ? 52.199 102.198 159.298 1.00 71.85 185 VAL B N 1
ATOM 3740 C CA . VAL B 1 180 ? 50.823 101.722 159.203 1.00 69.73 185 VAL B CA 1
ATOM 3741 C C . VAL B 1 180 ? 49.872 102.913 159.246 1.00 64.31 185 VAL B C 1
ATOM 3742 O O . VAL B 1 180 ? 50.316 104.060 159.389 1.00 54.18 185 VAL B O 1
ATOM 3746 N N . VAL B 1 181 ? 48.572 102.645 159.125 1.00 60.78 186 VAL B N 1
ATOM 3747 C CA . VAL B 1 181 ? 47.594 103.720 158.988 1.00 59.79 186 VAL B CA 1
ATOM 3748 C C . VAL B 1 181 ? 46.400 103.603 159.944 1.00 56.70 186 VAL B C 1
ATOM 3749 O O . VAL B 1 181 ? 45.927 102.506 160.266 1.00 41.03 186 VAL B O 1
ATOM 3753 N N . ALA B 1 182 ? 45.927 104.756 160.403 1.00 62.04 187 ALA B N 1
ATOM 3754 C CA . ALA B 1 182 ? 44.779 104.814 161.294 1.00 59.92 187 ALA B CA 1
ATOM 3755 C C . ALA B 1 182 ? 43.588 105.377 160.534 1.00 62.11 187 ALA B C 1
ATOM 3756 O O . ALA B 1 182 ? 43.665 106.461 159.952 1.00 66.96 187 ALA B O 1
ATOM 3758 N N . GLY B 1 183 ? 42.495 104.623 160.524 1.00 54.78 188 GLY B N 1
ATOM 3759 C CA . GLY B 1 183 ? 41.274 105.064 159.886 1.00 47.95 188 GLY B CA 1
ATOM 3760 C C . GLY B 1 183 ? 40.248 105.399 160.944 1.00 53.38 188 GLY B C 1
ATOM 3761 O O . GLY B 1 183 ? 40.607 105.740 162.069 1.00 54.70 188 GLY B O 1
ATOM 3762 N N . PRO B 1 184 ? 38.958 105.281 160.591 1.00 45.86 189 PRO B N 1
ATOM 3763 C CA . PRO B 1 184 ? 37.845 105.629 161.479 1.00 38.04 189 PRO B CA 1
ATOM 3764 C C . PRO B 1 184 ? 37.519 104.567 162.534 1.00 38.38 189 PRO B C 1
ATOM 3765 O O . PRO B 1 184 ? 37.888 103.398 162.396 1.00 36.94 189 PRO B O 1
ATOM 3769 N N . PHE B 1 185 ? 36.826 104.994 163.586 1.00 35.14 190 PHE B N 1
ATOM 3770 C CA . PHE B 1 185 ? 36.307 104.098 164.613 1.00 32.96 190 PHE B CA 1
ATOM 3771 C C . PHE B 1 185 ? 37.319 103.127 165.237 1.00 33.65 190 PHE B C 1
ATOM 3772 O O . PHE B 1 185 ? 36.959 102.021 165.641 1.00 36.20 190 PHE B O 1
ATOM 3780 N N . GLY B 1 186 ? 38.575 103.537 165.343 1.00 35.23 191 GLY B N 1
ATOM 3781 C CA . GLY B 1 186 ? 39.548 102.695 166.016 1.00 46.41 191 GLY B CA 1
ATOM 3782 C C . GLY B 1 186 ? 40.320 101.804 165.058 1.00 52.36 191 GLY B C 1
ATOM 3783 O O . GLY B 1 186 ? 41.099 100.938 165.480 1.00 46.89 191 GLY B O 1
ATOM 3784 N N . LEU B 1 187 ? 40.118 102.026 163.763 1.00 46.72 192 LEU B N 1
ATOM 3785 C CA . LEU B 1 187 ? 40.776 101.206 162.749 1.00 46.92 192 LEU B CA 1
ATOM 3786 C C . LEU B 1 187 ? 42.276 101.461 162.660 1.00 51.03 192 LEU B C 1
ATOM 3787 O O . LEU B 1 187 ? 42.725 102.593 162.454 1.00 51.58 192 LEU B O 1
ATOM 3792 N N . ILE B 1 188 ? 43.041 100.387 162.816 1.00 52.33 193 ILE B N 1
ATOM 3793 C CA . ILE B 1 188 ? 44.471 100.402 162.542 1.00 56.37 193 ILE B CA 1
ATOM 3794 C C . ILE B 1 188 ? 44.785 99.247 161.598 1.00 59.91 193 ILE B C 1
ATOM 3795 O O . ILE B 1 188 ? 44.483 98.088 161.895 1.00 60.03 193 ILE B O 1
ATOM 3800 N N . ILE B 1 189 ? 45.381 99.563 160.457 1.00 64.19 194 ILE B N 1
ATOM 3801 C CA . ILE B 1 189 ? 45.689 98.548 159.456 1.00 68.83 194 ILE B CA 1
ATOM 3802 C C . ILE B 1 189 ? 47.153 98.132 159.518 1.00 60.67 194 ILE B C 1
ATOM 3803 O O . ILE B 1 189 ? 48.045 98.953 159.308 1.00 61.94 194 ILE B O 1
ATOM 3808 N N . VAL B 1 197 ? 50.907 98.659 148.211 1.00 103.39 202 VAL B N 1
ATOM 3809 C CA . VAL B 1 197 ? 51.678 97.450 147.943 1.00 104.91 202 VAL B CA 1
ATOM 3810 C C . VAL B 1 197 ? 50.766 96.224 147.905 1.00 102.70 202 VAL B C 1
ATOM 3811 O O . VAL B 1 197 ? 50.704 95.513 146.900 1.00 101.62 202 VAL B O 1
ATOM 3815 N N . VAL B 1 198 ? 50.058 95.989 149.005 1.00 100.43 203 VAL B N 1
ATOM 3816 C CA . VAL B 1 198 ? 49.131 94.867 149.098 1.00 96.05 203 VAL B CA 1
ATOM 3817 C C . VAL B 1 198 ? 47.779 95.252 148.512 1.00 94.23 203 VAL B C 1
ATOM 3818 O O . VAL B 1 198 ? 46.939 95.859 149.186 1.00 96.69 203 VAL B O 1
ATOM 3822 N N . GLU B 1 199 ? 47.582 94.897 147.248 1.00 89.24 204 GLU B N 1
ATOM 3823 C CA . GLU B 1 199 ? 46.368 95.246 146.525 1.00 89.32 204 GLU B CA 1
ATOM 3824 C C . GLU B 1 199 ? 45.180 94.417 147.004 1.00 86.60 204 GLU B C 1
ATOM 3825 O O . GLU B 1 199 ? 45.227 93.186 146.984 1.00 93.78 204 GLU B O 1
ATOM 3831 N N . GLY B 1 200 ? 44.125 95.098 147.445 1.00 71.17 205 GLY B N 1
ATOM 3832 C CA . GLY B 1 200 ? 42.877 94.436 147.791 1.00 70.52 205 GLY B CA 1
ATOM 3833 C C . GLY B 1 200 ? 42.627 94.203 149.271 1.00 67.36 205 GLY B C 1
ATOM 3834 O O . GLY B 1 200 ? 41.945 93.248 149.644 1.00 65.85 205 GLY B O 1
ATOM 3835 N N . LYS B 1 201 ? 43.156 95.075 150.121 1.00 64.82 206 LYS B N 1
ATOM 3836 C CA . LYS B 1 201 ? 43.010 94.882 151.560 1.00 64.92 206 LYS B CA 1
ATOM 3837 C C . LYS B 1 201 ? 42.407 96.096 152.279 1.00 63.41 206 LYS B C 1
ATOM 3838 O O . LYS B 1 201 ? 41.679 95.940 153.263 1.00 57.22 206 LYS B O 1
ATOM 3844 N N . LEU B 1 202 ? 42.697 97.296 151.781 1.00 60.60 207 LEU B N 1
ATOM 3845 C CA . LEU B 1 202 ? 42.212 98.526 152.410 1.00 51.98 207 LEU B CA 1
ATOM 3846 C C . LEU B 1 202 ? 40.689 98.594 152.521 1.00 51.80 207 LEU B C 1
ATOM 3847 O O . LEU B 1 202 ? 40.145 98.830 153.602 1.00 54.11 207 LEU B O 1
ATOM 3852 N N . ILE B 1 203 ? 40.005 98.407 151.399 1.00 43.17 208 ILE B N 1
ATOM 3853 C CA . ILE B 1 203 ? 38.545 98.460 151.378 1.00 39.45 208 ILE B CA 1
ATOM 3854 C C . ILE B 1 203 ? 37.895 97.398 152.267 1.00 44.55 208 ILE B C 1
ATOM 3855 O O . ILE B 1 203 ? 36.993 97.719 153.041 1.00 49.16 208 ILE B O 1
ATOM 3860 N N . PRO B 1 204 ? 38.350 96.133 152.178 1.00 45.12 209 PRO B N 1
ATOM 3861 C CA . PRO B 1 204 ? 37.772 95.154 153.106 1.00 43.63 209 PRO B CA 1
ATOM 3862 C C . PRO B 1 204 ? 37.981 95.520 154.578 1.00 39.59 209 PRO B C 1
ATOM 3863 O O . PRO B 1 204 ? 37.104 95.241 155.394 1.00 37.57 209 PRO B O 1
ATOM 3867 N N . GLU B 1 205 ? 39.119 96.133 154.905 1.00 41.01 210 GLU B N 1
ATOM 3868 C CA . GLU B 1 205 ? 39.415 96.537 156.279 1.00 41.04 210 GLU B CA 1
ATOM 3869 C C . GLU B 1 205 ? 38.429 97.606 156.760 1.00 36.04 210 GLU B C 1
ATOM 3870 O O . GLU B 1 205 ? 37.891 97.534 157.866 1.00 38.25 210 GLU B O 1
ATOM 3876 N N . LEU B 1 206 ? 38.211 98.605 155.915 1.00 38.07 211 LEU B N 1
ATOM 3877 C CA . LEU B 1 206 ? 37.276 99.672 156.214 1.00 38.46 211 LEU B CA 1
ATOM 3878 C C . LEU B 1 206 ? 35.871 99.097 156.337 1.00 37.74 211 LEU B C 1
ATOM 3879 O O . LEU B 1 206 ? 35.143 99.406 157.285 1.00 34.50 211 LEU B O 1
ATOM 3884 N N . LYS B 1 207 ? 35.506 98.240 155.387 1.00 37.44 212 LYS B N 1
ATOM 3885 C CA . LYS B 1 207 ? 34.217 97.554 155.405 1.00 36.11 212 LYS B CA 1
ATOM 3886 C C . LYS B 1 207 ? 34.030 96.754 156.680 1.00 35.83 212 LYS B C 1
ATOM 3887 O O . LYS B 1 207 ? 32.969 96.789 157.296 1.00 28.69 212 LYS B O 1
ATOM 3893 N N . ASN B 1 208 ? 35.062 96.015 157.067 1.00 36.73 213 ASN B N 1
ATOM 3894 C CA . ASN B 1 208 ? 34.959 95.162 158.242 1.00 35.18 213 ASN B CA 1
ATOM 3895 C C . ASN B 1 208 ? 34.817 95.969 159.532 1.00 38.88 213 ASN B C 1
ATOM 3896 O O . ASN B 1 208 ? 34.102 95.564 160.468 1.00 36.20 213 ASN B O 1
ATOM 3901 N N . LYS B 1 209 ? 35.484 97.118 159.583 1.00 32.39 214 LYS B N 1
ATOM 3902 C CA . LYS B 1 209 ? 35.358 97.980 160.752 1.00 35.65 214 LYS B CA 1
ATOM 3903 C C . LYS B 1 209 ? 33.951 98.561 160.839 1.00 32.01 214 LYS B C 1
ATOM 3904 O O . LYS B 1 209 ? 33.321 98.496 161.893 1.00 31.95 214 LYS B O 1
ATOM 3910 N N . LEU B 1 210 ? 33.464 99.116 159.730 1.00 27.80 215 LEU B N 1
ATOM 3911 C CA . LEU B 1 210 ? 32.138 99.723 159.694 1.00 26.82 215 LEU B CA 1
ATOM 3912 C C . LEU B 1 210 ? 31.036 98.729 160.059 1.00 32.33 215 LEU B C 1
ATOM 3913 O O . LEU B 1 210 ? 30.113 99.056 160.811 1.00 33.82 215 LEU B O 1
ATOM 3918 N N . LYS B 1 211 ? 31.154 97.508 159.553 1.00 29.88 216 LYS B N 1
ATOM 3919 C CA . LYS B 1 211 ? 30.205 96.453 159.881 1.00 27.41 216 LYS B CA 1
ATOM 3920 C C . LYS B 1 211 ? 30.193 96.193 161.379 1.00 34.43 216 LYS B C 1
ATOM 3921 O O . LYS B 1 211 ? 29.134 95.994 161.976 1.00 32.25 216 LYS B O 1
ATOM 3927 N N . SER B 1 212 ? 31.378 96.203 161.981 1.00 27.13 217 SER B N 1
ATOM 3928 C CA . SER B 1 212 ? 31.525 95.989 163.415 1.00 29.60 217 SER B CA 1
ATOM 3929 C C . SER B 1 212 ? 30.822 97.074 164.228 1.00 32.63 217 SER B C 1
ATOM 3930 O O . SER B 1 212 ? 30.198 96.785 165.247 1.00 27.85 217 SER B O 1
ATOM 3933 N N . VAL B 1 213 ? 30.947 98.320 163.782 1.00 29.17 218 VAL B N 1
ATOM 3934 C CA . VAL B 1 213 ? 30.238 99.440 164.397 1.00 28.03 218 VAL B CA 1
ATOM 3935 C C . VAL B 1 213 ? 28.720 99.246 164.333 1.00 32.76 218 VAL B C 1
ATOM 3936 O O . VAL B 1 213 ? 28.007 99.440 165.327 1.00 30.86 218 VAL B O 1
ATOM 3940 N N . GLN B 1 214 ? 28.226 98.846 163.166 1.00 26.85 219 GLN B N 1
ATOM 3941 C CA . GLN B 1 214 ? 26.804 98.602 163.020 1.00 26.80 219 GLN B CA 1
ATOM 3942 C C . GLN B 1 214 ? 26.381 97.438 163.916 1.00 30.03 219 GLN B C 1
ATOM 3943 O O . GLN B 1 214 ? 25.342 97.512 164.572 1.00 32.39 219 GLN B O 1
ATOM 3949 N N . ASN B 1 215 ? 27.204 96.390 163.980 1.00 29.13 220 ASN B N 1
ATOM 3950 C CA . ASN B 1 215 ? 26.939 95.260 164.881 1.00 28.66 220 ASN B CA 1
ATOM 3951 C C . ASN B 1 215 ? 26.809 95.672 166.352 1.00 30.34 220 ASN B C 1
ATOM 3952 O O . ASN B 1 215 ? 25.985 95.125 167.089 1.00 27.12 220 ASN B O 1
ATOM 3957 N N . PHE B 1 216 ? 27.642 96.616 166.778 1.00 26.58 221 PHE B N 1
ATOM 3958 C CA . PHE B 1 216 ? 27.614 97.091 168.149 1.00 28.43 221 PHE B CA 1
ATOM 3959 C C . PHE B 1 216 ? 26.221 97.608 168.487 1.00 28.21 221 PHE B C 1
ATOM 3960 O O . PHE B 1 216 ? 25.717 97.366 169.573 1.00 24.75 221 PHE B O 1
ATOM 3968 N N . PHE B 1 217 ? 25.598 98.313 167.547 1.00 18.99 222 PHE B N 1
ATOM 3969 C CA . PHE B 1 217 ? 24.289 98.878 167.802 1.00 19.38 222 PHE B CA 1
ATOM 3970 C C . PHE B 1 217 ? 23.195 97.840 167.638 1.00 27.65 222 PHE B C 1
ATOM 3971 O O . PHE B 1 217 ? 22.163 97.902 168.310 1.00 23.58 222 PHE B O 1
ATOM 3979 N N . THR B 1 218 ? 23.437 96.861 166.775 1.00 21.30 223 THR B N 1
ATOM 3980 C CA . THR B 1 218 ? 22.495 95.758 166.616 1.00 25.60 223 THR B CA 1
ATOM 3981 C C . THR B 1 218 ? 22.448 94.919 167.891 1.00 30.29 223 THR B C 1
ATOM 3982 O O . THR B 1 218 ? 21.373 94.548 168.376 1.00 23.52 223 THR B O 1
ATOM 3986 N N . THR B 1 219 ? 23.621 94.653 168.455 1.00 28.53 224 THR B N 1
ATOM 3987 C CA . THR B 1 219 ? 23.692 93.925 169.705 1.00 29.51 224 THR B CA 1
ATOM 3988 C C . THR B 1 219 ? 22.966 94.710 170.798 1.00 29.52 224 THR B C 1
ATOM 3989 O O . THR B 1 219 ? 22.154 94.149 171.541 1.00 29.48 224 THR B O 1
ATOM 3993 N N . LEU B 1 220 ? 23.261 96.004 170.888 1.00 23.64 225 LEU B N 1
ATOM 3994 C CA . LEU B 1 220 ? 22.623 96.863 171.882 1.00 24.92 225 LEU B CA 1
ATOM 3995 C C . LEU B 1 220 ? 21.108 96.842 171.681 1.00 22.62 225 LEU B C 1
ATOM 3996 O O . LEU B 1 220 ? 20.352 96.750 172.649 1.00 19.49 225 LEU B O 1
ATOM 4001 N N A SER B 1 221 ? 20.679 96.914 170.421 0.35 21.18 226 SER B N 1
ATOM 4002 N N B SER B 1 221 ? 20.676 96.916 170.423 0.65 21.41 226 SER B N 1
ATOM 4003 C CA A SER B 1 221 ? 19.259 96.867 170.076 0.35 19.17 226 SER B CA 1
ATOM 4004 C CA B SER B 1 221 ? 19.254 96.883 170.104 0.65 18.74 226 SER B CA 1
ATOM 4005 C C A SER B 1 221 ? 18.587 95.620 170.644 0.35 19.62 226 SER B C 1
ATOM 4006 C C B SER B 1 221 ? 18.587 95.619 170.655 0.65 19.29 226 SER B C 1
ATOM 4007 O O A SER B 1 221 ? 17.492 95.692 171.196 0.35 20.23 226 SER B O 1
ATOM 4008 O O B SER B 1 221 ? 17.497 95.681 171.213 0.65 20.71 226 SER B O 1
ATOM 4013 N N . ASN B 1 222 ? 19.252 94.478 170.503 1.00 21.67 227 ASN B N 1
ATOM 4014 C CA . ASN B 1 222 ? 18.718 93.211 170.992 1.00 25.88 227 ASN B CA 1
ATOM 4015 C C . ASN B 1 222 ? 18.557 93.205 172.504 1.00 25.47 227 ASN B C 1
ATOM 4016 O O . ASN B 1 222 ? 17.539 92.741 173.031 1.00 21.60 227 ASN B O 1
ATOM 4021 N N . THR B 1 223 ? 19.580 93.707 173.189 1.00 17.86 228 THR B N 1
ATOM 4022 C CA . THR B 1 223 ? 19.576 93.813 174.641 1.00 23.86 228 THR B CA 1
ATOM 4023 C C . THR B 1 223 ? 18.454 94.741 175.144 1.00 24.29 228 THR B C 1
ATOM 4024 O O . THR B 1 223 ? 17.760 94.440 176.126 1.00 18.26 228 THR B O 1
ATOM 4028 N N . VAL B 1 224 ? 18.285 95.872 174.466 1.00 16.17 229 VAL B N 1
ATOM 4029 C CA . VAL B 1 224 ? 17.274 96.847 174.838 1.00 18.70 229 VAL B CA 1
ATOM 4030 C C . VAL B 1 224 ? 15.886 96.272 174.610 1.00 19.82 229 VAL B C 1
ATOM 4031 O O . VAL B 1 224 ? 14.998 96.407 175.464 1.00 16.44 229 VAL B O 1
ATOM 4035 N N . LYS B 1 225 ? 15.704 95.614 173.468 1.00 15.31 230 LYS B N 1
ATOM 4036 C CA . LYS B 1 225 ? 14.415 95.014 173.152 1.00 17.34 230 LYS B CA 1
ATOM 4037 C C . LYS B 1 225 ? 14.029 94.023 174.244 1.00 15.76 230 LYS B C 1
ATOM 4038 O O . LYS B 1 225 ? 12.893 94.001 174.706 1.00 21.20 230 LYS B O 1
ATOM 4044 N N . GLN B 1 226 ? 14.986 93.209 174.662 1.00 17.59 231 GLN B N 1
ATOM 4045 C CA . GLN B 1 226 ? 14.711 92.182 175.660 1.00 22.69 231 GLN B CA 1
ATOM 4046 C C . GLN B 1 226 ? 14.404 92.822 177.011 1.00 20.49 231 GLN B C 1
ATOM 4047 O O . GLN B 1 226 ? 13.521 92.362 177.731 1.00 17.59 231 GLN B O 1
ATOM 4053 N N . ALA B 1 227 ? 15.135 93.885 177.349 1.00 21.95 232 ALA B N 1
ATOM 4054 C CA . ALA B 1 227 ? 14.912 94.601 178.599 1.00 19.64 232 ALA B CA 1
ATOM 4055 C C . ALA B 1 227 ? 13.522 95.213 178.616 1.00 21.95 232 ALA B C 1
ATOM 4056 O O . ALA B 1 227 ? 12.853 95.221 179.649 1.00 21.13 232 ALA B O 1
ATOM 4058 N N . ASN B 1 228 ? 13.092 95.730 177.473 1.00 17.84 233 ASN B N 1
ATOM 4059 C CA . ASN B 1 228 ? 11.766 96.338 177.355 1.00 21.71 233 ASN B CA 1
ATOM 4060 C C . ASN B 1 228 ? 10.698 95.286 177.661 1.00 23.05 233 ASN B C 1
ATOM 4061 O O . ASN B 1 228 ? 9.735 95.553 178.371 1.00 15.76 233 ASN B O 1
ATOM 4066 N N . LYS B 1 229 ? 10.890 94.084 177.124 1.00 19.94 234 LYS B N 1
ATOM 4067 C CA . LYS B 1 229 ? 9.963 92.977 177.332 1.00 25.06 234 LYS B CA 1
ATOM 4068 C C . LYS B 1 229 ? 9.906 92.560 178.813 1.00 17.58 234 LYS B C 1
ATOM 4069 O O . LYS B 1 229 ? 8.821 92.334 179.375 1.00 17.00 234 LYS B O 1
ATOM 4075 N N . ASP B 1 230 ? 11.072 92.483 179.446 1.00 12.73 235 ASP B N 1
ATOM 4076 C CA . ASP B 1 230 ? 11.151 92.023 180.829 1.00 16.82 235 ASP B CA 1
ATOM 4077 C C . ASP B 1 230 ? 10.655 93.076 181.815 1.00 23.44 235 ASP B C 1
ATOM 4078 O O . ASP B 1 230 ? 10.058 92.738 182.836 1.00 17.40 235 ASP B O 1
ATOM 4083 N N . ILE B 1 231 ? 10.892 94.350 181.516 1.00 14.88 236 ILE B N 1
ATOM 4084 C CA . ILE B 1 231 ? 10.345 95.391 182.366 1.00 17.49 236 ILE B CA 1
ATOM 4085 C C . ILE B 1 231 ? 8.816 95.436 182.257 1.00 17.14 236 ILE B C 1
ATOM 4086 O O . ILE B 1 231 ? 8.140 95.649 183.254 1.00 15.14 236 ILE B O 1
ATOM 4091 N N . ASP B 1 232 ? 8.272 95.202 181.066 1.00 16.61 237 ASP B N 1
ATOM 4092 C CA . ASP B 1 232 ? 6.820 95.128 180.916 1.00 14.14 237 ASP B CA 1
ATOM 4093 C C . ASP B 1 232 ? 6.245 93.933 181.692 1.00 18.13 237 ASP B C 1
ATOM 4094 O O . ASP B 1 232 ? 5.193 94.035 182.342 1.00 19.02 237 ASP B O 1
ATOM 4099 N N . ALA B 1 233 ? 6.934 92.800 181.628 1.00 13.01 238 ALA B N 1
ATOM 4100 C CA . ALA B 1 233 ? 6.503 91.621 182.379 1.00 16.81 238 ALA B CA 1
ATOM 4101 C C . ALA B 1 233 ? 6.573 91.852 183.895 1.00 18.08 238 ALA B C 1
ATOM 4102 O O . ALA B 1 233 ? 5.707 91.400 184.633 1.00 17.47 238 ALA B O 1
ATOM 4104 N N . ALA B 1 234 ? 7.614 92.538 184.351 1.00 21.37 239 ALA B N 1
ATOM 4105 C CA . ALA B 1 234 ? 7.707 92.947 185.752 1.00 20.76 239 ALA B CA 1
ATOM 4106 C C . ALA B 1 234 ? 6.554 93.868 186.157 1.00 15.53 239 ALA B C 1
ATOM 4107 O O . ALA B 1 234 ? 5.948 93.679 187.213 1.00 19.13 239 ALA B O 1
ATOM 4109 N N . LYS B 1 235 ? 6.273 94.870 185.326 1.00 11.35 240 LYS B N 1
ATOM 4110 C CA . LYS B 1 235 ? 5.202 95.823 185.583 1.00 16.89 240 LYS B CA 1
ATOM 4111 C C . LYS B 1 235 ? 3.857 95.111 185.711 1.00 16.86 240 LYS B C 1
ATOM 4112 O O . LYS B 1 235 ? 3.029 95.475 186.553 1.00 16.00 240 LYS B O 1
ATOM 4118 N N . LEU B 1 236 ? 3.631 94.120 184.850 1.00 14.99 241 LEU B N 1
ATOM 4119 C CA . LEU B 1 236 ? 2.375 93.377 184.872 1.00 14.65 241 LEU B CA 1
ATOM 4120 C C . LEU B 1 236 ? 2.248 92.588 186.181 1.00 14.17 241 LEU B C 1
ATOM 4121 O O . LEU B 1 236 ? 1.210 92.636 186.844 1.00 14.17 241 LEU B O 1
ATOM 4126 N N . LYS B 1 237 ? 3.303 91.858 186.531 1.00 11.77 242 LYS B N 1
ATOM 4127 C CA . LYS B 1 237 ? 3.317 91.056 187.752 1.00 18.14 242 LYS B CA 1
ATOM 4128 C C . LYS B 1 237 ? 3.124 91.960 188.965 1.00 18.32 242 LYS B C 1
ATOM 4129 O O . LYS B 1 237 ? 2.387 91.629 189.900 1.00 12.36 242 LYS B O 1
ATOM 4135 N N . LEU B 1 238 ? 3.779 93.113 188.940 1.00 13.78 243 LEU B N 1
ATOM 4136 C CA . LEU B 1 238 ? 3.629 94.061 190.038 1.00 14.03 243 LEU B CA 1
ATOM 4137 C C . LEU B 1 238 ? 2.214 94.596 190.153 1.00 13.34 243 LEU B C 1
ATOM 4138 O O . LEU B 1 238 ? 1.707 94.772 191.259 1.00 17.53 243 LEU B O 1
ATOM 4143 N N . THR B 1 239 ? 1.571 94.856 189.023 1.00 9.64 244 THR B N 1
ATOM 4144 C CA . THR B 1 239 ? 0.199 95.347 189.062 1.00 13.51 244 THR B CA 1
ATOM 4145 C C . THR B 1 239 ? -0.721 94.327 189.740 1.00 15.59 244 THR B C 1
ATOM 4146 O O . THR B 1 239 ? -1.567 94.683 190.560 1.00 15.19 244 THR B O 1
ATOM 4150 N N . THR B 1 240 ? -0.544 93.062 189.385 1.00 14.08 245 THR B N 1
ATOM 4151 C CA . THR B 1 240 ? -1.329 91.982 189.973 1.00 15.21 245 THR B CA 1
ATOM 4152 C C . THR B 1 240 ? -1.042 91.870 191.463 1.00 15.93 245 THR B C 1
ATOM 4153 O O . THR B 1 240 ? -1.966 91.757 192.263 1.00 14.02 245 THR B O 1
ATOM 4157 N N . GLU B 1 241 ? 0.233 91.936 191.841 1.00 13.58 246 GLU B N 1
ATOM 4158 C CA . GLU B 1 241 ? 0.579 91.803 193.259 1.00 16.45 246 GLU B CA 1
ATOM 4159 C C . GLU B 1 241 ? 0.180 93.002 194.121 1.00 18.78 246 GLU B C 1
ATOM 4160 O O . GLU B 1 241 ? -0.193 92.824 195.280 1.00 18.71 246 GLU B O 1
ATOM 4166 N N . ILE B 1 242 ? 0.248 94.210 193.568 1.00 11.99 247 ILE B N 1
ATOM 4167 C CA . ILE B 1 242 ? -0.200 95.388 194.314 1.00 16.81 247 ILE B CA 1
ATOM 4168 C C . ILE B 1 242 ? -1.683 95.258 194.623 1.00 15.63 247 ILE B C 1
ATOM 4169 O O . ILE B 1 242 ? -2.122 95.518 195.752 1.00 16.86 247 ILE B O 1
ATOM 4174 N N . ALA B 1 243 ? -2.449 94.824 193.625 1.00 13.27 248 ALA B N 1
ATOM 4175 C CA . ALA B 1 243 ? -3.874 94.582 193.817 1.00 17.30 248 ALA B CA 1
ATOM 4176 C C . ALA B 1 243 ? -4.106 93.505 194.874 1.00 16.70 248 ALA B C 1
ATOM 4177 O O . ALA B 1 243 ? -4.980 93.652 195.718 1.00 16.47 248 ALA B O 1
ATOM 4179 N N . ALA B 1 244 ? -3.332 92.424 194.824 1.00 13.47 249 ALA B N 1
ATOM 4180 C CA . ALA B 1 244 ? -3.486 91.357 195.813 1.00 19.69 249 ALA B CA 1
ATOM 4181 C C . ALA B 1 244 ? -3.153 91.833 197.230 1.00 22.85 249 ALA B C 1
ATOM 4182 O O . ALA B 1 244 ? -3.773 91.394 198.203 1.00 20.71 249 ALA B O 1
ATOM 4184 N N . ILE B 1 245 ? -2.163 92.712 197.349 1.00 18.88 250 ILE B N 1
ATOM 4185 C CA . ILE B 1 245 ? -1.824 93.288 198.651 1.00 20.23 250 ILE B CA 1
ATOM 4186 C C . ILE B 1 245 ? -3.024 94.069 199.194 1.00 21.42 250 ILE B C 1
ATOM 4187 O O . ILE B 1 245 ? -3.374 93.957 200.376 1.00 19.00 250 ILE B O 1
ATOM 4192 N N . GLY B 1 246 ? -3.672 94.841 198.328 1.00 14.30 251 GLY B N 1
ATOM 4193 C CA . GLY B 1 246 ? -4.885 95.538 198.729 1.00 20.30 251 GLY B CA 1
ATOM 4194 C C . GLY B 1 246 ? -5.966 94.602 199.260 1.00 24.29 251 GLY B C 1
ATOM 4195 O O . GLY B 1 246 ? -6.601 94.898 200.281 1.00 22.69 251 GLY B O 1
ATOM 4196 N N . GLU B 1 247 ? -6.183 93.488 198.558 1.00 18.03 252 GLU B N 1
ATOM 4197 C CA . GLU B 1 247 ? -7.198 92.501 198.932 1.00 23.42 252 GLU B CA 1
ATOM 4198 C C . GLU B 1 247 ? -6.889 91.887 200.285 1.00 27.44 252 GLU B C 1
ATOM 4199 O O . GLU B 1 247 ? -7.763 91.807 201.148 1.00 23.82 252 GLU B O 1
ATOM 4205 N N . ILE B 1 248 ? -5.648 91.437 200.462 1.00 21.11 253 ILE B N 1
ATOM 4206 C CA . ILE B 1 248 ? -5.258 90.818 201.724 1.00 23.63 253 ILE B CA 1
ATOM 4207 C C . ILE B 1 248 ? -5.230 91.846 202.860 1.00 24.64 253 ILE B C 1
ATOM 4208 O O . ILE B 1 248 ? -5.533 91.510 204.003 1.00 31.19 253 ILE B O 1
ATOM 4213 N N . LYS B 1 249 ? -4.916 93.102 202.547 1.00 14.54 254 LYS B N 1
ATOM 4214 C CA . LYS B 1 249 ? -4.951 94.160 203.563 1.00 18.84 254 LYS B CA 1
ATOM 4215 C C . LYS B 1 249 ? -6.354 94.332 204.165 1.00 27.59 254 LYS B C 1
ATOM 4216 O O . LYS B 1 249 ? -6.532 94.439 205.392 1.00 27.64 254 LYS B O 1
ATOM 4222 N N . THR B 1 250 ? -7.351 94.324 203.293 1.00 29.18 255 THR B N 1
ATOM 4223 C CA . THR B 1 250 ? -8.740 94.450 203.717 1.00 34.71 255 THR B CA 1
ATOM 4224 C C . THR B 1 250 ? -9.164 93.338 204.681 1.00 33.75 255 THR B C 1
ATOM 4225 O O . THR B 1 250 ? -9.797 93.599 205.708 1.00 35.99 255 THR B O 1
ATOM 4229 N N . GLU B 1 251 ? -8.806 92.105 204.344 1.00 32.52 256 GLU B N 1
ATOM 4230 C CA . GLU B 1 251 ? -9.117 90.948 205.171 1.00 30.81 256 GLU B CA 1
ATOM 4231 C C . GLU B 1 251 ? -8.406 91.055 206.521 1.00 32.30 256 GLU B C 1
ATOM 4232 O O . GLU B 1 251 ? -8.988 90.793 207.574 1.00 36.57 256 GLU B O 1
ATOM 4238 N N . THR B 1 252 ? -7.140 91.449 206.474 1.00 27.55 257 THR B N 1
ATOM 4239 C CA . THR B 1 252 ? -6.344 91.622 207.674 1.00 28.71 257 THR B CA 1
ATOM 4240 C C . THR B 1 252 ? -7.005 92.611 208.641 1.00 30.66 257 THR B C 1
ATOM 4241 O O . THR B 1 252 ? -7.032 92.381 209.842 1.00 28.00 257 THR B O 1
ATOM 4245 N N . GLU B 1 253 ? -7.544 93.700 208.102 1.00 32.79 258 GLU B N 1
ATOM 4246 C CA . GLU B 1 253 ? -8.191 94.726 208.911 1.00 38.15 258 GLU B CA 1
ATOM 4247 C C . GLU B 1 253 ? -9.384 94.179 209.701 1.00 38.82 258 GLU B C 1
ATOM 4248 O O . GLU B 1 253 ? -9.687 94.666 210.785 1.00 40.67 258 GLU B O 1
ATOM 4254 N N . THR B 1 254 ? -10.043 93.156 209.165 1.00 38.97 259 THR B N 1
ATOM 4255 C CA . THR B 1 254 ? -11.213 92.567 209.817 1.00 41.78 259 THR B CA 1
ATOM 4256 C C . THR B 1 254 ? -10.863 91.281 210.557 1.00 39.83 259 THR B C 1
ATOM 4257 O O . THR B 1 254 ? -11.746 90.548 210.992 1.00 40.31 259 THR B O 1
ATOM 4261 N N . THR B 1 255 ? -9.572 91.009 210.687 1.00 38.51 260 THR B N 1
ATOM 4262 C CA . THR B 1 255 ? -9.096 89.785 211.317 1.00 36.43 260 THR B CA 1
ATOM 4263 C C . THR B 1 255 ? -8.739 90.056 212.769 1.00 42.10 260 THR B C 1
ATOM 4264 O O . THR B 1 255 ? -8.151 91.090 213.096 1.00 38.01 260 THR B O 1
ATOM 4268 N N . ARG B 1 256 ? -9.119 89.137 213.646 1.00 44.79 261 ARG B N 1
ATOM 4269 C CA . ARG B 1 256 ? -8.763 89.254 215.049 1.00 43.14 261 ARG B CA 1
ATOM 4270 C C . ARG B 1 256 ? -7.428 88.563 215.301 1.00 33.22 261 ARG B C 1
ATOM 4271 O O . ARG B 1 256 ? -7.270 87.373 215.030 1.00 30.88 261 ARG B O 1
ATOM 4279 N N . PHE B 1 257 ? -6.455 89.318 215.798 1.00 24.65 262 PHE B N 1
ATOM 4280 C CA . PHE B 1 257 ? -5.104 88.778 215.954 1.00 27.32 262 PHE B CA 1
ATOM 4281 C C . PHE B 1 257 ? -4.899 88.050 217.275 1.00 32.90 262 PHE B C 1
ATOM 4282 O O . PHE B 1 257 ? -4.108 87.113 217.356 1.00 34.31 262 PHE B O 1
ATOM 4290 N N . TYR B 1 258 ? -5.619 88.480 218.305 1.00 30.19 263 TYR B N 1
ATOM 4291 C CA . TYR B 1 258 ? -5.427 87.922 219.632 1.00 32.21 263 TYR B CA 1
ATOM 4292 C C . TYR B 1 258 ? -6.020 86.528 219.747 1.00 36.02 263 TYR B C 1
ATOM 4293 O O . TYR B 1 258 ? -7.234 86.356 219.840 1.00 37.44 263 TYR B O 1
ATOM 4302 N N . CYS B 1 259 ? -5.145 85.534 219.751 1.00 37.57 264 CYS B N 1
ATOM 4303 C CA . CYS B 1 259 ? -5.574 84.151 219.706 1.00 46.54 264 CYS B CA 1
ATOM 4304 C C . CYS B 1 259 ? -4.550 83.271 220.423 1.00 46.82 264 CYS B C 1
ATOM 4305 O O . CYS B 1 259 ? -3.385 83.648 220.546 1.00 47.44 264 CYS B O 1
ATOM 4308 N N . ASP B 1 260 ? -4.989 82.114 220.913 1.00 37.95 265 ASP B N 1
ATOM 4309 C CA . ASP B 1 260 ? -4.097 81.180 221.588 1.00 34.08 265 ASP B CA 1
ATOM 4310 C C . ASP B 1 260 ? -3.397 80.280 220.568 1.00 41.72 265 ASP B C 1
ATOM 4311 O O . ASP B 1 260 ? -3.719 79.100 220.444 1.00 42.78 265 ASP B O 1
ATOM 4316 N N . TYR B 1 261 ? -2.453 80.847 219.825 1.00 46.28 266 TYR B N 1
ATOM 4317 C CA . TYR B 1 261 ? -1.700 80.077 218.844 1.00 46.27 266 TYR B CA 1
ATOM 4318 C C . TYR B 1 261 ? -0.933 78.957 219.526 1.00 42.35 266 TYR B C 1
ATOM 4319 O O . TYR B 1 261 ? -0.234 79.194 220.508 1.00 39.67 266 TYR B O 1
ATOM 4328 N N . ASP B 1 262 ? -1.043 77.742 219.000 1.00 41.51 267 ASP B N 1
ATOM 4329 C CA . ASP B 1 262 ? -0.178 76.662 219.468 1.00 42.01 267 ASP B CA 1
ATOM 4330 C C . ASP B 1 262 ? 1.225 76.881 218.898 1.00 45.31 267 ASP B C 1
ATOM 4331 O O . ASP B 1 262 ? 1.436 77.801 218.107 1.00 41.53 267 ASP B O 1
ATOM 4336 N N . ASP B 1 263 ? 2.176 76.042 219.287 1.00 41.39 268 ASP B N 1
ATOM 4337 C CA . ASP B 1 263 ? 3.570 76.251 218.900 1.00 41.34 268 ASP B CA 1
ATOM 4338 C C . ASP B 1 263 ? 3.834 76.195 217.388 1.00 41.23 268 ASP B C 1
ATOM 4339 O O . ASP B 1 263 ? 4.616 76.990 216.871 1.00 37.03 268 ASP B O 1
ATOM 4344 N N . LEU B 1 264 ? 3.199 75.260 216.687 1.00 36.97 269 LEU B N 1
ATOM 4345 C CA . LEU B 1 264 ? 3.338 75.189 215.235 1.00 32.90 269 LEU B CA 1
ATOM 4346 C C . LEU B 1 264 ? 2.761 76.446 214.584 1.00 34.72 269 LEU B C 1
ATOM 4347 O O . LEU B 1 264 ? 3.336 76.985 213.627 1.00 27.58 269 LEU B O 1
ATOM 4352 N N . MET B 1 265 ? 1.634 76.919 215.111 1.00 28.72 270 MET B N 1
ATOM 4353 C CA . MET B 1 265 ? 1.039 78.163 214.630 1.00 31.23 270 MET B CA 1
ATOM 4354 C C . MET B 1 265 ? 1.994 79.337 214.799 1.00 25.96 270 MET B C 1
ATOM 4355 O O . MET B 1 265 ? 2.200 80.113 213.869 1.00 26.93 270 MET B O 1
ATOM 4360 N N . LEU B 1 266 ? 2.583 79.458 215.983 1.00 28.07 271 LEU B N 1
ATOM 4361 C CA . LEU B 1 266 ? 3.570 80.503 216.224 1.00 27.51 271 LEU B CA 1
ATOM 4362 C C . LEU B 1 266 ? 4.752 80.393 215.269 1.00 28.16 271 LEU B C 1
ATOM 4363 O O . LEU B 1 266 ? 5.214 81.400 214.737 1.00 26.69 271 LEU B O 1
ATOM 4368 N N . SER B 1 267 ? 5.249 79.174 215.068 1.00 29.10 272 SER B N 1
ATOM 4369 C CA . SER B 1 267 ? 6.411 78.971 214.204 1.00 27.58 272 SER B CA 1
ATOM 4370 C C . SER B 1 267 ? 6.123 79.427 212.774 1.00 27.04 272 SER B C 1
ATOM 4371 O O . SER B 1 267 ? 6.995 79.993 212.108 1.00 27.46 272 SER B O 1
ATOM 4374 N N . LEU B 1 268 ? 4.898 79.199 212.311 1.00 21.46 273 LEU B N 1
ATOM 4375 C CA . LEU B 1 268 ? 4.524 79.568 210.950 1.00 20.78 273 LEU B CA 1
ATOM 4376 C C . LEU B 1 268 ? 4.472 81.078 210.768 1.00 24.69 273 LEU B C 1
ATOM 4377 O O . LEU B 1 268 ? 4.916 81.603 209.752 1.00 22.80 273 LEU B O 1
ATOM 4382 N N . LEU B 1 269 ? 3.939 81.778 211.761 1.00 23.54 274 LEU B N 1
ATOM 4383 C CA . LEU B 1 269 ? 3.821 83.224 211.673 1.00 21.33 274 LEU B CA 1
ATOM 4384 C C . LEU B 1 269 ? 5.195 83.870 211.751 1.00 19.72 274 LEU B C 1
ATOM 4385 O O . LEU B 1 269 ? 5.514 84.784 210.987 1.00 20.29 274 LEU B O 1
ATOM 4390 N N . LYS B 1 270 ? 6.008 83.396 212.682 1.00 20.75 275 LYS B N 1
ATOM 4391 C CA . LYS B 1 270 ? 7.351 83.923 212.835 1.00 21.01 275 LYS B CA 1
ATOM 4392 C C . LYS B 1 270 ? 8.147 83.650 211.576 1.00 21.10 275 LYS B C 1
ATOM 4393 O O . LYS B 1 270 ? 8.823 84.541 211.061 1.00 21.62 275 LYS B O 1
ATOM 4399 N N . GLU B 1 271 ? 8.038 82.427 211.070 1.00 22.46 276 GLU B N 1
ATOM 4400 C CA . GLU B 1 271 ? 8.773 82.035 209.870 1.00 21.64 276 GLU B CA 1
ATOM 4401 C C . GLU B 1 271 ? 8.397 82.921 208.692 1.00 19.25 276 GLU B C 1
ATOM 4402 O O . GLU B 1 271 ? 9.256 83.322 207.908 1.00 23.82 276 GLU B O 1
ATOM 4408 N N . ALA B 1 272 ? 7.114 83.233 208.567 1.00 20.21 277 ALA B N 1
ATOM 4409 C CA . ALA B 1 272 ? 6.671 84.087 207.469 1.00 22.75 277 ALA B CA 1
ATOM 4410 C C . ALA B 1 272 ? 7.323 85.472 207.562 1.00 25.44 277 ALA B C 1
ATOM 4411 O O . ALA B 1 272 ? 7.828 85.997 206.572 1.00 17.92 277 ALA B O 1
ATOM 4413 N N . ALA B 1 273 ? 7.331 86.044 208.762 1.00 23.09 278 ALA B N 1
ATOM 4414 C CA . ALA B 1 273 ? 7.991 87.326 208.995 1.00 17.99 278 ALA B CA 1
ATOM 4415 C C . ALA B 1 273 ? 9.489 87.251 208.720 1.00 18.22 278 ALA B C 1
ATOM 4416 O O . ALA B 1 273 ? 10.059 88.155 208.109 1.00 17.86 278 ALA B O 1
ATOM 4418 N N . LYS B 1 274 ? 10.126 86.179 209.191 1.00 24.37 279 LYS B N 1
ATOM 4419 C CA . LYS B 1 274 ? 11.563 85.998 209.003 1.00 21.26 279 LYS B CA 1
ATOM 4420 C C . LYS B 1 274 ? 11.935 85.940 207.524 1.00 19.83 279 LYS B C 1
ATOM 4421 O O . LYS B 1 274 ? 12.963 86.480 207.118 1.00 19.76 279 LYS B O 1
ATOM 4427 N N . LYS B 1 275 ? 11.100 85.285 206.723 1.00 19.69 280 LYS B N 1
ATOM 4428 C CA . LYS B 1 275 ? 11.383 85.163 205.285 1.00 23.19 280 LYS B CA 1
ATOM 4429 C C . LYS B 1 275 ? 11.394 86.528 204.591 1.00 19.11 280 LYS B C 1
ATOM 4430 O O . LYS B 1 275 ? 12.255 86.793 203.745 1.00 23.24 280 LYS B O 1
ATOM 4436 N N . MET B 1 276 ? 10.448 87.394 204.941 1.00 16.25 281 MET B N 1
ATOM 4437 C CA . MET B 1 276 ? 10.400 88.713 204.313 1.00 19.46 281 MET B CA 1
ATOM 4438 C C . MET B 1 276 ? 11.535 89.607 204.809 1.00 18.02 281 MET B C 1
ATOM 4439 O O . MET B 1 276 ? 12.112 90.369 204.036 1.00 17.32 281 MET B O 1
ATOM 4444 N N . ILE B 1 277 ? 11.852 89.507 206.095 1.00 18.23 282 ILE B N 1
ATOM 4445 C CA . ILE B 1 277 ? 13.045 90.154 206.613 1.00 17.58 282 ILE B CA 1
ATOM 4446 C C . ILE B 1 277 ? 14.284 89.751 205.794 1.00 17.57 282 ILE B C 1
ATOM 4447 O O . ILE B 1 277 ? 15.063 90.602 205.377 1.00 17.48 282 ILE B O 1
ATOM 4452 N N . ASN B 1 278 ? 14.450 88.456 205.550 1.00 17.81 283 ASN B N 1
ATOM 4453 C CA . ASN B 1 278 ? 15.581 87.985 204.746 1.00 21.13 283 ASN B CA 1
ATOM 4454 C C . ASN B 1 278 ? 15.554 88.561 203.325 1.00 21.91 283 ASN B C 1
ATOM 4455 O O . ASN B 1 278 ? 16.565 89.031 202.828 1.00 19.96 283 ASN B O 1
ATOM 4460 N N . THR B 1 279 ? 14.389 88.551 202.685 1.00 17.84 284 THR B N 1
ATOM 4461 C CA . THR B 1 279 ? 14.262 89.155 201.367 1.00 17.00 284 THR B CA 1
ATOM 4462 C C . THR B 1 279 ? 14.666 90.618 201.411 1.00 18.70 284 THR B C 1
ATOM 4463 O O . THR B 1 279 ? 15.468 91.071 200.592 1.00 18.45 284 THR B O 1
ATOM 4467 N N . ALA B 1 280 ? 14.104 91.357 202.368 1.00 15.42 285 ALA B N 1
ATOM 4468 C CA . ALA B 1 280 ? 14.380 92.786 202.492 1.00 16.72 285 ALA B CA 1
ATOM 4469 C C . ALA B 1 280 ? 15.853 93.087 202.777 1.00 18.61 285 ALA B C 1
ATOM 4470 O O . ALA B 1 280 ? 16.411 94.045 202.234 1.00 18.70 285 ALA B O 1
ATOM 4472 N N . ASN B 1 281 ? 16.478 92.286 203.636 1.00 18.36 286 ASN B N 1
ATOM 4473 C CA . ASN B 1 281 ? 17.908 92.446 203.914 1.00 21.66 286 ASN B CA 1
ATOM 4474 C C . ASN B 1 281 ? 18.759 92.180 202.675 1.00 22.86 286 ASN B C 1
ATOM 4475 O O . ASN B 1 281 ? 19.719 92.893 202.389 1.00 24.84 286 ASN B O 1
ATOM 4480 N N . GLU B 1 282 ? 18.394 91.143 201.936 1.00 25.58 287 GLU B N 1
ATOM 4481 C CA . GLU B 1 282 ? 19.089 90.819 200.707 1.00 24.91 287 GLU B CA 1
ATOM 4482 C C . GLU B 1 282 ? 18.974 91.977 199.710 1.00 27.89 287 GLU B C 1
ATOM 4483 O O . GLU B 1 282 ? 19.976 92.402 199.122 1.00 22.73 287 GLU B O 1
ATOM 4489 N N . TYR B 1 283 ? 17.760 92.492 199.535 1.00 21.86 288 TYR B N 1
ATOM 4490 C CA . TYR B 1 283 ? 17.531 93.617 198.626 1.00 22.88 288 TYR B CA 1
ATOM 4491 C C . TYR B 1 283 ? 18.338 94.846 199.037 1.00 23.49 288 TYR B C 1
ATOM 4492 O O . TYR B 1 283 ? 19.008 95.460 198.215 1.00 22.11 288 TYR B O 1
ATOM 4501 N N . GLN B 1 284 ? 18.287 95.197 200.314 1.00 15.45 289 GLN B N 1
ATOM 4502 C CA . GLN B 1 284 ? 18.983 96.388 200.780 1.00 24.61 289 GLN B CA 1
ATOM 4503 C C . GLN B 1 284 ? 20.510 96.277 200.650 1.00 24.77 289 GLN B C 1
ATOM 4504 O O . GLN B 1 284 ? 21.184 97.238 200.289 1.00 22.76 289 GLN B O 1
ATOM 4510 N N . LYS B 1 285 ? 21.038 95.096 200.940 1.00 19.90 290 LYS B N 1
ATOM 4511 C CA . LYS B 1 285 ? 22.462 94.833 200.806 1.00 22.37 290 LYS B CA 1
ATOM 4512 C C . LYS B 1 285 ? 22.911 95.001 199.345 1.00 29.54 290 LYS B C 1
ATOM 4513 O O . LYS B 1 285 ? 23.947 95.596 199.081 1.00 24.28 290 LYS B O 1
ATOM 4519 N N . ARG B 1 286 ? 22.121 94.501 198.400 1.00 27.36 291 ARG B N 1
ATOM 4520 C CA . ARG B 1 286 ? 22.447 94.666 196.982 1.00 31.67 291 ARG B CA 1
ATOM 4521 C C . ARG B 1 286 ? 22.576 96.138 196.593 1.00 30.21 291 ARG B C 1
ATOM 4522 O O . ARG B 1 286 ? 23.460 96.528 195.824 1.00 29.13 291 ARG B O 1
ATOM 4530 N N . HIS B 1 287 ? 21.687 96.950 197.143 1.00 24.23 292 HIS B N 1
ATOM 4531 C CA . HIS B 1 287 ? 21.603 98.349 196.786 1.00 19.63 292 HIS B CA 1
ATOM 4532 C C . HIS B 1 287 ? 22.345 99.270 197.750 1.00 24.15 292 HIS B C 1
ATOM 4533 O O . HIS B 1 287 ? 22.034 100.450 197.862 1.00 25.74 292 HIS B O 1
ATOM 4540 N N . GLY B 1 288 ? 23.341 98.710 198.430 1.00 28.14 293 GLY B N 1
ATOM 4541 C CA . GLY B 1 288 ? 24.328 99.510 199.127 1.00 36.12 293 GLY B CA 1
ATOM 4542 C C . GLY B 1 288 ? 24.287 99.551 200.643 1.00 39.94 293 GLY B C 1
ATOM 4543 O O . GLY B 1 288 ? 25.159 100.176 201.252 1.00 40.79 293 GLY B O 1
ATOM 4544 N N . LYS B 1 289 ? 23.291 98.918 201.260 1.00 33.71 294 LYS B N 1
ATOM 4545 C CA . LYS B 1 289 ? 23.172 98.970 202.720 1.00 25.75 294 LYS B CA 1
ATOM 4546 C C . LYS B 1 289 ? 24.386 98.325 203.383 1.00 36.12 294 LYS B C 1
ATOM 4547 O O . LYS B 1 289 ? 24.665 97.145 203.168 1.00 31.08 294 LYS B O 1
ATOM 4553 N N . LYS B 1 290 ? 25.110 99.111 204.174 1.00 45.51 295 LYS B N 1
ATOM 4554 C CA . LYS B 1 290 ? 26.367 98.663 204.769 1.00 53.82 295 LYS B CA 1
ATOM 4555 C C . LYS B 1 290 ? 26.333 98.710 206.295 1.00 66.86 295 LYS B C 1
ATOM 4556 O O . LYS B 1 290 ? 27.371 98.585 206.946 1.00 70.55 295 LYS B O 1
ATOM 4562 N N . THR B 1 291 ? 25.139 98.896 206.857 1.00 73.63 296 THR B N 1
ATOM 4563 C CA . THR B 1 291 ? 24.939 98.882 208.308 1.00 79.95 296 THR B CA 1
ATOM 4564 C C . THR B 1 291 ? 23.572 98.282 208.637 1.00 86.00 296 THR B C 1
ATOM 4565 O O . THR B 1 291 ? 22.619 98.466 207.881 1.00 87.96 296 THR B O 1
ATOM 4569 N N . LEU B 1 292 ? 23.468 97.572 209.759 1.00 86.95 297 LEU B N 1
ATOM 4570 C CA . LEU B 1 292 ? 22.176 97.053 210.207 1.00 86.62 297 LEU B CA 1
ATOM 4571 C C . LEU B 1 292 ? 21.807 97.582 211.593 1.00 87.13 297 LEU B C 1
ATOM 4572 O O . LEU B 1 292 ? 20.654 97.474 212.024 1.00 87.86 297 LEU B O 1
ATOM 4577 N N . CYS C 1 1 ? 0.857 91.287 145.571 1.00 34.33 6 CYS C N 1
ATOM 4578 C CA . CYS C 1 1 ? 1.095 92.120 146.750 1.00 41.86 6 CYS C CA 1
ATOM 4579 C C . CYS C 1 1 ? 0.160 91.774 147.905 1.00 46.89 6 CYS C C 1
ATOM 4580 O O . CYS C 1 1 ? -0.343 92.660 148.610 1.00 47.08 6 CYS C O 1
ATOM 4583 N N . ASP C 1 2 ? -0.063 90.480 148.106 1.00 48.29 7 ASP C N 1
ATOM 4584 C CA . ASP C 1 2 ? -0.844 90.026 149.246 1.00 45.47 7 ASP C CA 1
ATOM 4585 C C . ASP C 1 2 ? -0.158 90.448 150.535 1.00 43.44 7 ASP C C 1
ATOM 4586 O O . ASP C 1 2 ? -0.823 90.811 151.504 1.00 41.90 7 ASP C O 1
ATOM 4591 N N . LYS C 1 3 ? 1.171 90.412 150.546 1.00 39.18 8 LYS C N 1
ATOM 4592 C CA . LYS C 1 3 ? 1.899 90.748 151.764 1.00 38.23 8 LYS C CA 1
ATOM 4593 C C . LYS C 1 3 ? 1.679 92.194 152.177 1.00 33.40 8 LYS C C 1
ATOM 4594 O O . LYS C 1 3 ? 1.514 92.479 153.366 1.00 35.03 8 LYS C O 1
ATOM 4600 N N . THR C 1 4 ? 1.660 93.105 151.206 1.00 32.67 9 THR C N 1
ATOM 4601 C CA . THR C 1 4 ? 1.489 94.518 151.527 1.00 29.17 9 THR C CA 1
ATOM 4602 C C . THR C 1 4 ? 0.118 94.748 152.128 1.00 31.14 9 THR C C 1
ATOM 4603 O O . THR C 1 4 ? -0.009 95.380 153.178 1.00 27.08 9 THR C O 1
ATOM 4607 N N . VAL C 1 5 ? -0.905 94.227 151.456 1.00 33.68 10 VAL C N 1
ATOM 4608 C CA . VAL C 1 5 ? -2.278 94.365 151.921 1.00 32.94 10 VAL C CA 1
ATOM 4609 C C . VAL C 1 5 ? -2.419 93.783 153.320 1.00 28.39 10 VAL C C 1
ATOM 4610 O O . VAL C 1 5 ? -3.056 94.389 154.175 1.00 32.95 10 VAL C O 1
ATOM 4614 N N . GLU C 1 6 ? -1.791 92.632 153.559 1.00 30.24 11 GLU C N 1
ATOM 4615 C CA . GLU C 1 6 ? -1.784 92.040 154.899 1.00 32.24 11 GLU C CA 1
ATOM 4616 C C . GLU C 1 6 ? -1.180 92.978 155.933 1.00 27.72 11 GLU C C 1
ATOM 4617 O O . GLU C 1 6 ? -1.789 93.221 156.979 1.00 24.57 11 GLU C O 1
ATOM 4623 N N . VAL C 1 7 ? 0.012 93.503 155.650 1.00 24.27 12 VAL C N 1
ATOM 4624 C CA . VAL C 1 7 ? 0.692 94.382 156.596 1.00 22.49 12 VAL C CA 1
ATOM 4625 C C . VAL C 1 7 ? -0.133 95.628 156.915 1.00 25.80 12 VAL C C 1
ATOM 4626 O O . VAL C 1 7 ? -0.308 95.981 158.084 1.00 24.46 12 VAL C O 1
ATOM 4630 N N . VAL C 1 8 ? -0.645 96.285 155.878 1.00 26.23 13 VAL C N 1
ATOM 4631 C CA . VAL C 1 8 ? -1.405 97.519 156.067 1.00 23.98 13 VAL C CA 1
ATOM 4632 C C . VAL C 1 8 ? -2.704 97.251 156.831 1.00 25.35 13 VAL C C 1
ATOM 4633 O O . VAL C 1 8 ? -3.095 98.021 157.709 1.00 24.95 13 VAL C O 1
ATOM 4637 N N . LYS C 1 9 ? -3.361 96.151 156.500 1.00 21.38 14 LYS C N 1
ATOM 4638 C CA . LYS C 1 9 ? -4.604 95.788 157.163 1.00 28.49 14 LYS C CA 1
ATOM 4639 C C . LYS C 1 9 ? -4.323 95.570 158.640 1.00 27.16 14 LYS C C 1
ATOM 4640 O O . LYS C 1 9 ? -5.036 96.075 159.508 1.00 31.46 14 LYS C O 1
ATOM 4646 N N . ASN C 1 10 ? -3.258 94.834 158.923 1.00 26.45 15 ASN C N 1
ATOM 4647 C CA . ASN C 1 10 ? -2.896 94.521 160.300 1.00 31.36 15 ASN C CA 1
ATOM 4648 C C . ASN C 1 10 ? -2.487 95.752 161.112 1.00 25.96 15 ASN C C 1
ATOM 4649 O O . ASN C 1 10 ? -2.781 95.854 162.309 1.00 22.47 15 ASN C O 1
ATOM 4654 N N . ALA C 1 11 ? -1.811 96.683 160.452 1.00 23.25 16 ALA C N 1
ATOM 4655 C CA . ALA C 1 11 ? -1.397 97.937 161.078 1.00 22.79 16 ALA C CA 1
ATOM 4656 C C . ALA C 1 11 ? -2.586 98.756 161.531 1.00 25.18 16 ALA C C 1
ATOM 4657 O O . ALA C 1 11 ? -2.655 99.193 162.680 1.00 23.30 16 ALA C O 1
ATOM 4659 N N . ILE C 1 12 ? -3.518 98.982 160.616 1.00 20.77 17 ILE C N 1
ATOM 4660 C CA . ILE C 1 12 ? -4.681 99.803 160.915 1.00 21.18 17 ILE C CA 1
ATOM 4661 C C . ILE C 1 12 ? -5.578 99.133 161.953 1.00 22.70 17 ILE C C 1
ATOM 4662 O O . ILE C 1 12 ? -6.063 99.781 162.870 1.00 18.46 17 ILE C O 1
ATOM 4667 N N . GLU C 1 13 ? -5.783 97.829 161.803 1.00 23.67 18 GLU C N 1
ATOM 4668 C CA . GLU C 1 13 ? -6.609 97.060 162.727 1.00 22.36 18 GLU C CA 1
ATOM 4669 C C . GLU C 1 13 ? -6.046 97.052 164.145 1.00 20.02 18 GLU C C 1
ATOM 4670 O O . GLU C 1 13 ? -6.792 97.130 165.117 1.00 22.96 18 GLU C O 1
ATOM 4676 N N . THR C 1 14 ? -4.730 96.955 164.251 1.00 19.13 19 THR C N 1
ATOM 4677 C CA . THR C 1 14 ? -4.064 97.012 165.536 1.00 20.24 19 THR C CA 1
ATOM 4678 C C . THR C 1 14 ? -4.194 98.398 166.188 1.00 16.48 19 THR C C 1
ATOM 4679 O O . THR C 1 14 ? -4.491 98.498 167.374 1.00 21.35 19 THR C O 1
ATOM 4683 N N . ALA C 1 15 ? -3.962 99.460 165.418 1.00 19.94 20 ALA C N 1
ATOM 4684 C CA . ALA C 1 15 ? -4.142 100.825 165.917 1.00 19.80 20 ALA C CA 1
ATOM 4685 C C . ALA C 1 15 ? -5.597 101.034 166.317 1.00 19.99 20 ALA C C 1
ATOM 4686 O O . ALA C 1 15 ? -5.896 101.559 167.394 1.00 17.73 20 ALA C O 1
ATOM 4688 N N . ASP C 1 16 ? -6.503 100.599 165.447 1.00 17.66 21 ASP C N 1
ATOM 4689 C CA . ASP C 1 16 ? -7.935 100.700 165.717 1.00 17.06 21 ASP C CA 1
ATOM 4690 C C . ASP C 1 16 ? -8.310 99.985 167.019 1.00 21.19 21 ASP C C 1
ATOM 4691 O O . ASP C 1 16 ? -9.064 100.515 167.826 1.00 19.43 21 ASP C O 1
ATOM 4696 N N . GLY C 1 17 ? -7.771 98.784 167.217 1.00 20.93 22 GLY C N 1
ATOM 4697 C CA . GLY C 1 17 ? -8.027 98.012 168.428 1.00 17.39 22 GLY C CA 1
ATOM 4698 C C . GLY C 1 17 ? -7.532 98.733 169.671 1.00 17.21 22 GLY C C 1
ATOM 4699 O O . GLY C 1 17 ? -8.195 98.721 170.710 1.00 18.40 22 GLY C O 1
ATOM 4700 N N . ALA C 1 18 ? -6.367 99.365 169.566 1.00 18.55 23 ALA C N 1
ATOM 4701 C CA . ALA C 1 18 ? -5.801 100.109 170.686 1.00 17.23 23 ALA C CA 1
ATOM 4702 C C . ALA C 1 18 ? -6.689 101.306 171.040 1.00 18.32 23 ALA C C 1
ATOM 4703 O O . ALA C 1 18 ? -6.997 101.537 172.208 1.00 17.39 23 ALA C O 1
ATOM 4705 N N . LEU C 1 19 ? -7.077 102.074 170.024 1.00 15.88 24 LEU C N 1
ATOM 4706 C CA . LEU C 1 19 ? -8.028 103.172 170.202 1.00 16.91 24 LEU C CA 1
ATOM 4707 C C . LEU C 1 19 ? -9.331 102.672 170.863 1.00 18.03 24 LEU C C 1
ATOM 4708 O O . LEU C 1 19 ? -9.889 103.333 171.757 1.00 14.80 24 LEU C O 1
ATOM 4713 N N . ASP C 1 20 ? -9.795 101.492 170.453 1.00 16.16 25 ASP C N 1
ATOM 4714 C CA . ASP C 1 20 ? -11.034 100.946 171.013 1.00 17.06 25 ASP C CA 1
ATOM 4715 C C . ASP C 1 20 ? -10.926 100.549 172.488 1.00 13.61 25 ASP C C 1
ATOM 4716 O O . ASP C 1 20 ? -11.945 100.403 173.171 1.00 18.52 25 ASP C O 1
ATOM 4721 N N . LEU C 1 21 ? -9.709 100.388 173.002 1.00 14.52 26 LEU C N 1
ATOM 4722 C CA . LEU C 1 21 ? -9.573 100.146 174.435 1.00 12.76 26 LEU C CA 1
ATOM 4723 C C . LEU C 1 21 ? -10.040 101.363 175.236 1.00 13.90 26 LEU C C 1
ATOM 4724 O O . LEU C 1 21 ? -10.442 101.234 176.402 1.00 12.45 26 LEU C O 1
ATOM 4729 N N . TYR C 1 22 ? -9.980 102.537 174.615 1.00 11.84 27 TYR C N 1
ATOM 4730 C CA . TYR C 1 22 ? -10.601 103.735 175.184 1.00 16.19 27 TYR C CA 1
ATOM 4731 C C . TYR C 1 22 ? -12.052 103.917 174.706 1.00 21.62 27 TYR C C 1
ATOM 4732 O O . TYR C 1 22 ? -12.984 104.089 175.512 1.00 16.39 27 TYR C O 1
ATOM 4741 N N . ASN C 1 23 ? -12.241 103.863 173.394 1.00 15.22 28 ASN C N 1
ATOM 4742 C CA . ASN C 1 23 ? -13.541 104.155 172.799 1.00 13.85 28 ASN C CA 1
ATOM 4743 C C . ASN C 1 23 ? -14.646 103.165 173.193 1.00 12.67 28 ASN C C 1
ATOM 4744 O O . ASN C 1 23 ? -15.741 103.573 173.562 1.00 20.40 28 ASN C O 1
ATOM 4749 N N . LYS C 1 24 ? -14.360 101.869 173.129 1.00 15.89 29 LYS C N 1
ATOM 4750 C CA . LYS C 1 24 ? -15.386 100.863 173.431 1.00 20.51 29 LYS C CA 1
ATOM 4751 C C . LYS C 1 24 ? -15.301 100.306 174.839 1.00 26.69 29 LYS C C 1
ATOM 4752 O O . LYS C 1 24 ? -16.316 99.905 175.421 1.00 25.38 29 LYS C O 1
ATOM 4758 N N . TYR C 1 25 ? -14.102 100.277 175.401 1.00 16.15 30 TYR C N 1
ATOM 4759 C CA . TYR C 1 25 ? -13.959 99.634 176.693 1.00 14.69 30 TYR C CA 1
ATOM 4760 C C . TYR C 1 25 ? -14.017 100.650 177.828 1.00 15.70 30 TYR C C 1
ATOM 4761 O O . TYR C 1 25 ? -15.049 100.791 178.483 1.00 19.64 30 TYR C O 1
ATOM 4770 N N . LEU C 1 26 ? -12.919 101.371 178.043 1.00 16.11 31 LEU C N 1
ATOM 4771 C CA . LEU C 1 26 ? -12.836 102.343 179.141 1.00 15.49 31 LEU C CA 1
ATOM 4772 C C . LEU C 1 26 ? -13.989 103.347 179.180 1.00 16.41 31 LEU C C 1
ATOM 4773 O O . LEU C 1 26 ? -14.525 103.623 180.254 1.00 18.30 31 LEU C O 1
ATOM 4778 N N . ASP C 1 27 ? -14.373 103.888 178.022 1.00 12.65 32 ASP C N 1
ATOM 4779 C CA . ASP C 1 27 ? -15.449 104.882 177.992 1.00 12.65 32 ASP C CA 1
ATOM 4780 C C . ASP C 1 27 ? -16.804 104.327 178.403 1.00 17.28 32 ASP C C 1
ATOM 4781 O O . ASP C 1 27 ? -17.686 105.073 178.813 1.00 19.38 32 ASP C O 1
ATOM 4786 N N . GLN C 1 28 ? -16.978 103.020 178.260 1.00 14.70 33 GLN C N 1
ATOM 4787 C CA . GLN C 1 28 ? -18.291 102.442 178.463 1.00 18.71 33 GLN C CA 1
ATOM 4788 C C . GLN C 1 28 ? -18.425 101.499 179.660 1.00 18.02 33 GLN C C 1
ATOM 4789 O O . GLN C 1 28 ? -19.488 101.458 180.268 1.00 20.66 33 GLN C O 1
ATOM 4795 N N . VAL C 1 29 ? -17.376 100.764 180.026 1.00 14.36 34 VAL C N 1
ATOM 4796 C CA . VAL C 1 29 ? -17.507 99.808 181.141 1.00 16.29 34 VAL C CA 1
ATOM 4797 C C . VAL C 1 29 ? -17.380 100.463 182.515 1.00 14.65 34 VAL C C 1
ATOM 4798 O O . VAL C 1 29 ? -17.779 99.900 183.523 1.00 20.65 34 VAL C O 1
ATOM 4802 N N . ILE C 1 30 ? -16.827 101.661 182.546 1.00 14.87 35 ILE C N 1
ATOM 4803 C CA . ILE C 1 30 ? -16.668 102.385 183.798 1.00 16.14 35 ILE C CA 1
ATOM 4804 C C . ILE C 1 30 ? -17.700 103.499 183.842 1.00 16.92 35 ILE C C 1
ATOM 4805 O O . ILE C 1 30 ? -17.787 104.302 182.912 1.00 14.93 35 ILE C O 1
ATOM 4810 N N . PRO C 1 31 ? -18.503 103.541 184.918 1.00 21.09 36 PRO C N 1
ATOM 4811 C CA . PRO C 1 31 ? -19.589 104.526 184.999 1.00 16.42 36 PRO C CA 1
ATOM 4812 C C . PRO C 1 31 ? -19.098 105.925 185.377 1.00 17.30 36 PRO C C 1
ATOM 4813 O O . PRO C 1 31 ? -19.367 106.387 186.485 1.00 15.24 36 PRO C O 1
ATOM 4817 N N . TRP C 1 32 ? -18.410 106.587 184.451 1.00 19.43 37 TRP C N 1
ATOM 4818 C CA . TRP C 1 32 ? -17.806 107.897 184.702 1.00 16.66 37 TRP C CA 1
ATOM 4819 C C . TRP C 1 32 ? -18.844 108.932 185.127 1.00 18.57 37 TRP C C 1
ATOM 4820 O O . TRP C 1 32 ? -18.586 109.746 186.008 1.00 15.54 37 TRP C O 1
ATOM 4831 N N . GLN C 1 33 ? -20.015 108.891 184.501 1.00 17.78 38 GLN C N 1
ATOM 4832 C CA . GLN C 1 33 ? -21.072 109.826 184.835 1.00 18.50 38 GLN C CA 1
ATOM 4833 C C . GLN C 1 33 ? -21.528 109.667 186.288 1.00 22.28 38 GLN C C 1
ATOM 4834 O O . GLN C 1 33 ? -21.787 110.654 186.978 1.00 18.14 38 GLN C O 1
ATOM 4840 N N . THR C 1 34 ? -21.648 108.421 186.733 1.00 20.38 39 THR C N 1
ATOM 4841 C CA . THR C 1 34 ? -22.040 108.131 188.106 1.00 23.88 39 THR C CA 1
ATOM 4842 C C . THR C 1 34 ? -21.005 108.659 189.077 1.00 21.81 39 THR C C 1
ATOM 4843 O O . THR C 1 34 ? -21.347 109.207 190.121 1.00 18.89 39 THR C O 1
ATOM 4847 N N . PHE C 1 35 ? -19.737 108.488 188.733 1.00 21.62 40 PHE C N 1
ATOM 4848 C CA . PHE C 1 35 ? -18.663 109.003 189.565 1.00 15.15 40 PHE C CA 1
ATOM 4849 C C . PHE C 1 35 ? -18.748 110.520 189.662 1.00 16.07 40 PHE C C 1
ATOM 4850 O O . PHE C 1 35 ? -18.589 111.064 190.746 1.00 16.76 40 PHE C O 1
ATOM 4858 N N . ASP C 1 36 ? -19.009 111.201 188.542 1.00 15.89 41 ASP C N 1
ATOM 4859 C CA . ASP C 1 36 ? -19.168 112.659 188.556 1.00 16.08 41 ASP C CA 1
ATOM 4860 C C . ASP C 1 36 ? -20.277 113.062 189.519 1.00 13.22 41 ASP C C 1
ATOM 4861 O O . ASP C 1 36 ? -20.103 113.949 190.329 1.00 12.57 41 ASP C O 1
ATOM 4866 N N . GLU C 1 37 ? -21.438 112.439 189.368 1.00 16.60 42 GLU C N 1
ATOM 4867 C CA . GLU C 1 37 ? -22.580 112.728 190.228 1.00 17.45 42 GLU C CA 1
ATOM 4868 C C . GLU C 1 37 ? -22.260 112.447 191.689 1.00 16.82 42 GLU C C 1
ATOM 4869 O O . GLU C 1 37 ? -22.660 113.203 192.578 1.00 20.72 42 GLU C O 1
ATOM 4875 N N . THR C 1 38 ? -21.545 111.356 191.928 1.00 14.68 43 THR C N 1
ATOM 4876 C CA . THR C 1 38 ? -21.165 110.959 193.284 1.00 17.89 43 THR C CA 1
ATOM 4877 C C . THR C 1 38 ? -20.221 111.984 193.890 1.00 18.27 43 THR C C 1
ATOM 4878 O O . THR C 1 38 ? -20.394 112.420 195.037 1.00 15.72 43 THR C O 1
ATOM 4882 N N . ILE C 1 39 ? -19.223 112.383 193.114 1.00 14.92 44 ILE C N 1
ATOM 4883 C CA . ILE C 1 39 ? -18.250 113.368 193.583 1.00 16.94 44 ILE C CA 1
ATOM 4884 C C . ILE C 1 39 ? -18.916 114.674 194.010 1.00 14.79 44 ILE C C 1
ATOM 4885 O O . ILE C 1 39 ? -18.596 115.242 195.066 1.00 16.45 44 ILE C O 1
ATOM 4890 N N . LYS C 1 40 ? -19.848 115.134 193.187 1.00 14.48 45 LYS C N 1
ATOM 4891 C CA . LYS C 1 40 ? -20.544 116.387 193.428 1.00 14.40 45 LYS C CA 1
ATOM 4892 C C . LYS C 1 40 ? -21.302 116.370 194.761 1.00 13.89 45 LYS C C 1
ATOM 4893 O O . LYS C 1 40 ? -21.422 117.406 195.433 1.00 14.31 45 LYS C O 1
ATOM 4899 N N . GLU C 1 41 ? -21.784 115.195 195.152 1.00 15.36 46 GLU C N 1
ATOM 4900 C CA . GLU C 1 41 ? -22.615 115.087 196.358 1.00 13.95 46 GLU C CA 1
ATOM 4901 C C . GLU C 1 41 ? -21.909 114.548 197.600 1.00 17.74 46 GLU C C 1
ATOM 4902 O O . GLU C 1 41 ? -22.521 114.446 198.667 1.00 16.72 46 GLU C O 1
ATOM 4908 N N . LEU C 1 42 ? -20.622 114.232 197.497 1.00 16.83 47 LEU C N 1
ATOM 4909 C CA . LEU C 1 42 ? -19.939 113.598 198.630 1.00 18.29 47 LEU C CA 1
ATOM 4910 C C . LEU C 1 42 ? -19.729 114.482 199.874 1.00 18.81 47 LEU C C 1
ATOM 4911 O O . LEU C 1 42 ? -19.394 113.961 200.936 1.00 16.65 47 LEU C O 1
ATOM 4916 N N . SER C 1 43 ? -19.917 115.799 199.762 1.00 14.86 48 SER C N 1
ATOM 4917 C CA . SER C 1 43 ? -19.845 116.664 200.953 1.00 17.00 48 SER C CA 1
ATOM 4918 C C . SER C 1 43 ? -21.179 116.763 201.692 1.00 11.41 48 SER C C 1
ATOM 4919 O O . SER C 1 43 ? -21.256 117.415 202.729 1.00 13.26 48 SER C O 1
ATOM 4922 N N . ARG C 1 44 ? -22.227 116.140 201.161 1.00 14.15 49 ARG C N 1
ATOM 4923 C CA . ARG C 1 44 ? -23.538 116.189 201.809 1.00 19.72 49 ARG C CA 1
ATOM 4924 C C . ARG C 1 44 ? -23.470 115.553 203.209 1.00 12.30 49 ARG C C 1
ATOM 4925 O O . ARG C 1 44 ? -22.907 114.476 203.378 1.00 13.82 49 ARG C O 1
ATOM 4933 N N . PHE C 1 45 ? -23.998 116.256 204.204 1.00 11.82 50 PHE C N 1
ATOM 4934 C CA . PHE C 1 45 ? -23.996 115.792 205.600 1.00 22.95 50 PHE C CA 1
ATOM 4935 C C . PHE C 1 45 ? -22.599 115.586 206.202 1.00 18.98 50 PHE C C 1
ATOM 4936 O O . PHE C 1 45 ? -22.451 114.842 207.175 1.00 15.04 50 PHE C O 1
ATOM 4944 N N . LYS C 1 46 ? -21.587 116.236 205.631 1.00 17.60 51 LYS C N 1
ATOM 4945 C CA . LYS C 1 46 ? -20.197 115.989 206.039 1.00 16.23 51 LYS C CA 1
ATOM 4946 C C . LYS C 1 46 ? -19.952 116.185 207.531 1.00 14.01 51 LYS C C 1
ATOM 4947 O O . LYS C 1 46 ? -19.202 115.423 208.147 1.00 19.72 51 LYS C O 1
ATOM 4953 N N . GLN C 1 47 ? -20.550 117.219 208.103 1.00 17.39 52 GLN C N 1
ATOM 4954 C CA . GLN C 1 47 ? -20.335 117.517 209.520 1.00 24.36 52 GLN C CA 1
ATOM 4955 C C . GLN C 1 47 ? -21.117 116.585 210.457 1.00 24.79 52 GLN C C 1
ATOM 4956 O O . GLN C 1 47 ? -20.989 116.673 211.674 1.00 24.24 52 GLN C O 1
ATOM 4962 N N . GLU C 1 48 ? -21.907 115.673 209.901 1.00 24.70 53 GLU C N 1
ATOM 4963 C CA . GLU C 1 48 ? -22.692 114.752 210.739 1.00 20.38 53 GLU C CA 1
ATOM 4964 C C . GLU C 1 48 ? -22.030 113.395 210.951 1.00 24.15 53 GLU C C 1
ATOM 4965 O O . GLU C 1 48 ? -22.470 112.612 211.792 1.00 20.93 53 GLU C O 1
ATOM 4971 N N . TYR C 1 49 ? -20.979 113.112 210.183 1.00 17.81 54 TYR C N 1
ATOM 4972 C CA . TYR C 1 49 ? -20.195 111.904 210.406 1.00 17.71 54 TYR C CA 1
ATOM 4973 C C . TYR C 1 49 ? -19.350 112.086 211.651 1.00 18.77 54 TYR C C 1
ATOM 4974 O O . TYR C 1 49 ? -19.125 113.211 212.088 1.00 21.16 54 TYR C O 1
ATOM 4983 N N . SER C 1 50 ? -18.891 110.983 212.226 1.00 19.35 55 SER C N 1
ATOM 4984 C CA . SER C 1 50 ? -17.928 111.060 213.311 1.00 26.47 55 SER C CA 1
ATOM 4985 C C . SER C 1 50 ? -16.674 111.657 212.715 1.00 34.09 55 SER C C 1
ATOM 4986 O O . SER C 1 50 ? -16.509 111.659 211.490 1.00 30.75 55 SER C O 1
ATOM 4989 N N . GLN C 1 51 ? -15.786 112.154 213.567 1.00 31.85 56 GLN C N 1
ATOM 4990 C CA . GLN C 1 51 ? -14.552 112.756 213.081 1.00 37.88 56 GLN C CA 1
ATOM 4991 C C . GLN C 1 51 ? -13.814 111.817 212.128 1.00 33.67 56 GLN C C 1
ATOM 4992 O O . GLN C 1 51 ? -13.404 112.219 211.042 1.00 31.72 56 GLN C O 1
ATOM 4998 N N . ALA C 1 52 ? -13.687 110.557 212.525 1.00 29.62 57 ALA C N 1
ATOM 4999 C CA . ALA C 1 52 ? -12.919 109.593 211.749 1.00 27.83 57 ALA C CA 1
ATOM 5000 C C . ALA C 1 52 ? -13.609 109.248 210.427 1.00 28.93 57 ALA C C 1
ATOM 5001 O O . ALA C 1 52 ? -12.942 109.095 209.402 1.00 26.56 57 ALA C O 1
ATOM 5003 N N . ALA C 1 53 ? -14.936 109.122 210.446 1.00 24.19 58 ALA C N 1
ATOM 5004 C CA . ALA C 1 53 ? -15.667 108.845 209.212 1.00 24.88 58 ALA C CA 1
ATOM 5005 C C . ALA C 1 53 ? -15.561 110.038 208.267 1.00 17.61 58 ALA C C 1
ATOM 5006 O O . ALA C 1 53 ? -15.377 109.876 207.050 1.00 19.89 58 ALA C O 1
ATOM 5008 N N . SER C 1 54 ? -15.681 111.231 208.827 1.00 13.73 59 SER C N 1
ATOM 5009 C CA . SER C 1 54 ? -15.573 112.451 208.041 1.00 19.79 59 SER C CA 1
ATOM 5010 C C . SER C 1 54 ? -14.262 112.535 207.266 1.00 16.92 59 SER C C 1
ATOM 5011 O O . SER C 1 54 ? -14.240 112.942 206.100 1.00 21.08 59 SER C O 1
ATOM 5014 N N . VAL C 1 55 ? -13.163 112.183 207.920 1.00 19.05 60 VAL C N 1
ATOM 5015 C CA . VAL C 1 55 ? -11.858 112.281 207.283 1.00 24.81 60 VAL C CA 1
ATOM 5016 C C . VAL C 1 55 ? -11.817 111.314 206.100 1.00 23.94 60 VAL C C 1
ATOM 5017 O O . VAL C 1 55 ? -11.367 111.675 205.008 1.00 22.09 60 VAL C O 1
ATOM 5021 N N . LEU C 1 56 ? -12.310 110.096 206.323 1.00 19.35 61 LEU C N 1
ATOM 5022 C CA . LEU C 1 56 ? -12.354 109.088 205.275 1.00 19.08 61 LEU C CA 1
ATOM 5023 C C . LEU C 1 56 ? -13.193 109.580 204.105 1.00 20.42 61 LEU C C 1
ATOM 5024 O O . LEU C 1 56 ? -12.753 109.493 202.962 1.00 16.16 61 LEU C O 1
ATOM 5029 N N . VAL C 1 57 ? -14.383 110.112 204.387 1.00 12.91 62 VAL C N 1
ATOM 5030 C CA . VAL C 1 57 ? -15.263 110.623 203.324 1.00 14.31 62 VAL C CA 1
ATOM 5031 C C . VAL C 1 57 ? -14.598 111.729 202.506 1.00 17.91 62 VAL C C 1
ATOM 5032 O O . VAL C 1 57 ? -14.675 111.731 201.277 1.00 14.37 62 VAL C O 1
ATOM 5036 N N . GLY C 1 58 ? -13.930 112.661 203.183 1.00 16.01 63 GLY C N 1
ATOM 5037 C CA . GLY C 1 58 ? -13.204 113.707 202.478 1.00 14.01 63 GLY C CA 1
ATOM 5038 C C . GLY C 1 58 ? -12.105 113.146 201.589 1.00 16.81 63 GLY C C 1
ATOM 5039 O O . GLY C 1 58 ? -11.925 113.593 200.452 1.00 17.44 63 GLY C O 1
ATOM 5040 N N . ASP C 1 59 ? -11.365 112.165 202.102 1.00 17.11 64 ASP C N 1
ATOM 5041 C CA . ASP C 1 59 ? -10.278 111.545 201.333 1.00 15.35 64 ASP C CA 1
ATOM 5042 C C . ASP C 1 59 ? -10.787 110.766 200.121 1.00 14.35 64 ASP C C 1
ATOM 5043 O O . ASP C 1 59 ? -10.192 110.819 199.047 1.00 10.00 64 ASP C O 1
ATOM 5048 N N . ILE C 1 60 ? -11.891 110.050 200.303 1.00 12.23 65 ILE C N 1
ATOM 5049 C CA . ILE C 1 60 ? -12.526 109.337 199.201 1.00 14.42 65 ILE C CA 1
ATOM 5050 C C . ILE C 1 60 ? -12.920 110.301 198.078 1.00 15.12 65 ILE C C 1
ATOM 5051 O O . ILE C 1 60 ? -12.682 110.028 196.899 1.00 12.55 65 ILE C O 1
ATOM 5056 N N . LYS C 1 61 ? -13.523 111.427 198.443 1.00 14.40 66 LYS C N 1
ATOM 5057 C CA . LYS C 1 61 ? -13.884 112.445 197.463 1.00 13.52 66 LYS C CA 1
ATOM 5058 C C . LYS C 1 61 ? -12.664 112.959 196.705 1.00 13.56 66 LYS C C 1
ATOM 5059 O O . LYS C 1 61 ? -12.681 113.073 195.493 1.00 13.33 66 LYS C O 1
ATOM 5065 N N . THR C 1 62 ? -11.607 113.289 197.433 1.00 13.41 67 THR C N 1
ATOM 5066 C CA . THR C 1 62 ? -10.400 113.774 196.788 1.00 15.94 67 THR C CA 1
ATOM 5067 C C . THR C 1 62 ? -9.840 112.712 195.833 1.00 10.73 67 THR C C 1
ATOM 5068 O O . THR C 1 62 ? -9.478 113.012 194.688 1.00 13.97 67 THR C O 1
ATOM 5072 N N . LEU C 1 63 ? -9.772 111.473 196.302 1.00 8.56 68 LEU C N 1
ATOM 5073 C CA . LEU C 1 63 ? -9.210 110.399 195.484 1.00 10.09 68 LEU C CA 1
ATOM 5074 C C . LEU C 1 63 ? -10.045 110.129 194.234 1.00 12.69 68 LEU C C 1
ATOM 5075 O O . LEU C 1 63 ? -9.513 109.949 193.135 1.00 15.07 68 LEU C O 1
ATOM 5080 N N . LEU C 1 64 ? -11.359 110.134 194.392 1.00 9.50 69 LEU C N 1
ATOM 5081 C CA . LEU C 1 64 ? -12.226 109.912 193.239 1.00 11.93 69 LEU C CA 1
ATOM 5082 C C . LEU C 1 64 ? -12.159 111.079 192.245 1.00 10.15 69 LEU C C 1
ATOM 5083 O O . LEU C 1 64 ? -12.295 110.874 191.048 1.00 8.95 69 LEU C O 1
ATOM 5088 N N . MET C 1 65 ? -11.966 112.299 192.746 1.00 13.78 70 MET C N 1
ATOM 5089 C CA . MET C 1 65 ? -11.785 113.447 191.856 1.00 17.04 70 MET C CA 1
ATOM 5090 C C . MET C 1 65 ? -10.529 113.259 191.023 1.00 13.27 70 MET C C 1
ATOM 5091 O O . MET C 1 65 ? -10.534 113.523 189.826 1.00 12.34 70 MET C O 1
ATOM 5096 N N . ASP C 1 66 ? -9.458 112.803 191.667 1.00 11.16 71 ASP C N 1
ATOM 5097 C CA . ASP C 1 66 ? -8.218 112.483 190.971 1.00 12.59 71 ASP C CA 1
ATOM 5098 C C . ASP C 1 66 ? -8.350 111.354 189.937 1.00 14.21 71 ASP C C 1
ATOM 5099 O O . ASP C 1 66 ? -7.807 111.463 188.823 1.00 12.07 71 ASP C O 1
ATOM 5104 N N . SER C 1 67 ? -9.047 110.276 190.304 1.00 8.65 72 SER C N 1
ATOM 5105 C CA . SER C 1 67 ? -9.290 109.147 189.394 1.00 11.73 72 SER C CA 1
ATOM 5106 C C . SER C 1 67 ? -9.971 109.667 188.147 1.00 15.61 72 SER C C 1
ATOM 5107 O O . SER C 1 67 ? -9.597 109.344 187.010 1.00 12.33 72 SER C O 1
ATOM 5110 N N . GLN C 1 68 ? -10.979 110.497 188.384 1.00 9.30 73 GLN C N 1
ATOM 5111 C CA . GLN C 1 68 ? -11.786 111.074 187.307 1.00 10.07 73 GLN C CA 1
ATOM 5112 C C . GLN C 1 68 ? -10.936 112.006 186.463 1.00 10.78 73 GLN C C 1
ATOM 5113 O O . GLN C 1 68 ? -10.925 111.914 185.237 1.00 13.84 73 GLN C O 1
ATOM 5119 N N . ASP C 1 69 ? -10.205 112.901 187.119 1.00 11.41 74 ASP C N 1
ATOM 5120 C CA . ASP C 1 69 ? -9.377 113.864 186.395 1.00 12.49 74 ASP C CA 1
ATOM 5121 C C . ASP C 1 69 ? -8.287 113.216 185.526 1.00 15.85 74 ASP C C 1
ATOM 5122 O O . ASP C 1 69 ? -8.030 113.639 184.389 1.00 13.02 74 ASP C O 1
ATOM 5127 N N . LYS C 1 70 ? -7.623 112.207 186.074 1.00 11.30 75 LYS C N 1
ATOM 5128 C CA . LYS C 1 70 ? -6.564 111.523 185.321 1.00 9.19 75 LYS C CA 1
ATOM 5129 C C . LYS C 1 70 ? -7.128 110.735 184.140 1.00 9.72 75 LYS C C 1
ATOM 5130 O O . LYS C 1 70 ? -6.465 110.585 183.114 1.00 12.90 75 LYS C O 1
ATOM 5136 N N . TYR C 1 71 ? -8.351 110.230 184.271 1.00 8.96 76 TYR C N 1
ATOM 5137 C CA . TYR C 1 71 ? -9.009 109.602 183.134 1.00 11.46 76 TYR C CA 1
ATOM 5138 C C . TYR C 1 71 ? -9.263 110.624 182.034 1.00 10.69 76 TYR C C 1
ATOM 5139 O O . TYR C 1 71 ? -9.026 110.340 180.870 1.00 10.99 76 TYR C O 1
ATOM 5148 N N . PHE C 1 72 ? -9.721 111.814 182.402 1.00 12.42 77 PHE C N 1
ATOM 5149 C CA . PHE C 1 72 ? -9.945 112.852 181.401 1.00 11.08 77 PHE C CA 1
ATOM 5150 C C . PHE C 1 72 ? -8.652 113.361 180.813 1.00 10.30 77 PHE C C 1
ATOM 5151 O O . PHE C 1 72 ? -8.605 113.732 179.650 1.00 12.41 77 PHE C O 1
ATOM 5159 N N . GLU C 1 73 ? -7.588 113.331 181.609 1.00 8.38 78 GLU C N 1
ATOM 5160 C CA . GLU C 1 73 ? -6.281 113.698 181.107 1.00 10.23 78 GLU C CA 1
ATOM 5161 C C . GLU C 1 73 ? -5.806 112.669 180.060 1.00 16.98 78 GLU C C 1
ATOM 5162 O O . GLU C 1 73 ? -5.373 113.050 178.970 1.00 10.65 78 GLU C O 1
ATOM 5168 N N . ALA C 1 74 ? -5.929 111.372 180.369 1.00 10.59 79 ALA C N 1
ATOM 5169 C CA . ALA C 1 74 ? -5.608 110.322 179.394 1.00 9.08 79 ALA C CA 1
ATOM 5170 C C . ALA C 1 74 ? -6.490 110.492 178.161 1.00 12.73 79 ALA C C 1
ATOM 5171 O O . ALA C 1 74 ? -6.011 110.378 177.030 1.00 12.20 79 ALA C O 1
ATOM 5173 N N . THR C 1 75 ? -7.769 110.795 178.396 1.00 11.02 80 THR C N 1
ATOM 5174 C CA . THR C 1 75 ? -8.743 110.996 177.314 1.00 10.81 80 THR C CA 1
ATOM 5175 C C . THR C 1 75 ? -8.299 112.074 176.322 1.00 16.58 80 THR C C 1
ATOM 5176 O O . THR C 1 75 ? -8.316 111.841 175.106 1.00 13.71 80 THR C O 1
ATOM 5180 N N . GLN C 1 76 ? -7.897 113.242 176.819 1.00 10.94 81 GLN C N 1
ATOM 5181 C CA . GLN C 1 76 ? -7.532 114.326 175.900 1.00 12.82 81 GLN C CA 1
ATOM 5182 C C . GLN C 1 76 ? -6.293 113.984 175.052 1.00 8.38 81 GLN C C 1
ATOM 5183 O O . GLN C 1 76 ? -6.184 114.419 173.901 1.00 13.11 81 GLN C O 1
ATOM 5189 N N . THR C 1 77 ? -5.362 113.227 175.617 1.00 5.98 82 THR C N 1
ATOM 5190 C CA . THR C 1 77 ? -4.181 112.792 174.866 1.00 9.95 82 THR C CA 1
ATOM 5191 C C . THR C 1 77 ? -4.599 111.856 173.729 1.00 7.81 82 THR C C 1
ATOM 5192 O O . THR C 1 77 ? -4.167 112.007 172.582 1.00 9.51 82 THR C O 1
ATOM 5196 N N . VAL C 1 78 ? -5.455 110.899 174.060 1.00 11.45 83 VAL C N 1
ATOM 5197 C CA . VAL C 1 78 ? -5.956 109.932 173.085 1.00 17.13 83 VAL C CA 1
ATOM 5198 C C . VAL C 1 78 ? -6.803 110.650 172.040 1.00 17.12 83 VAL C C 1
ATOM 5199 O O . VAL C 1 78 ? -6.775 110.303 170.854 1.00 11.01 83 VAL C O 1
ATOM 5203 N N . TYR C 1 79 ? -7.542 111.665 172.482 1.00 9.01 84 TYR C N 1
ATOM 5204 C CA . TYR C 1 79 ? -8.343 112.491 171.571 1.00 13.85 84 TYR C CA 1
ATOM 5205 C C . TYR C 1 79 ? -7.459 113.139 170.494 1.00 11.73 84 TYR C C 1
ATOM 5206 O O . TYR C 1 79 ? -7.835 113.188 169.310 1.00 11.70 84 TYR C O 1
ATOM 5215 N N . GLU C 1 80 ? -6.285 113.630 170.892 1.00 13.31 85 GLU C N 1
ATOM 5216 C CA . GLU C 1 80 ? -5.359 114.236 169.931 1.00 12.45 85 GLU C CA 1
ATOM 5217 C C . GLU C 1 80 ? -4.918 113.223 168.878 1.00 12.14 85 GLU C C 1
ATOM 5218 O O . GLU C 1 80 ? -4.900 113.528 167.684 1.00 13.44 85 GLU C O 1
ATOM 5224 N N . TRP C 1 81 ? -4.579 112.022 169.326 1.00 11.25 86 TRP C N 1
ATOM 5225 C CA . TRP C 1 81 ? -4.182 110.953 168.406 1.00 10.77 86 TRP C CA 1
ATOM 5226 C C . TRP C 1 81 ? -5.327 110.593 167.474 1.00 15.07 86 TRP C C 1
ATOM 5227 O O . TRP C 1 81 ? -5.134 110.433 166.275 1.00 11.50 86 TRP C O 1
ATOM 5238 N N . ALA C 1 82 ? -6.524 110.472 168.029 1.00 13.95 87 ALA C N 1
ATOM 5239 C CA . ALA C 1 82 ? -7.704 110.182 167.230 1.00 16.47 87 ALA C CA 1
ATOM 5240 C C . ALA C 1 82 ? -7.896 111.215 166.114 1.00 17.27 87 ALA C C 1
ATOM 5241 O O . ALA C 1 82 ? -8.200 110.858 164.972 1.00 17.54 87 ALA C O 1
ATOM 5243 N N . GLY C 1 83 ? -7.719 112.491 166.447 1.00 12.00 88 GLY C N 1
ATOM 5244 C CA . GLY C 1 83 ? -7.837 113.559 165.465 1.00 12.85 88 GLY C CA 1
ATOM 5245 C C . GLY C 1 83 ? -6.813 113.440 164.339 1.00 16.45 88 GLY C C 1
ATOM 5246 O O . GLY C 1 83 ? -7.132 113.662 163.167 1.00 16.37 88 GLY C O 1
ATOM 5247 N N . VAL C 1 84 ? -5.577 113.116 164.693 1.00 15.41 89 VAL C N 1
ATOM 5248 C CA . VAL C 1 84 ? -4.532 112.871 163.698 1.00 14.17 89 VAL C CA 1
ATOM 5249 C C . VAL C 1 84 ? -4.876 111.664 162.817 1.00 18.07 89 VAL C C 1
ATOM 5250 O O . VAL C 1 84 ? -4.795 111.736 161.587 1.00 18.39 89 VAL C O 1
ATOM 5254 N N . ALA C 1 85 ? -5.272 110.559 163.450 1.00 13.85 90 ALA C N 1
ATOM 5255 C CA . ALA C 1 85 ? -5.594 109.330 162.727 1.00 12.72 90 ALA C CA 1
ATOM 5256 C C . ALA C 1 85 ? -6.712 109.563 161.727 1.00 20.44 90 ALA C C 1
ATOM 5257 O O . ALA C 1 85 ? -6.605 109.169 160.570 1.00 17.44 90 ALA C O 1
ATOM 5259 N N . THR C 1 86 ? -7.789 110.214 162.158 1.00 17.00 91 THR C N 1
ATOM 5260 C CA . THR C 1 86 ? -8.927 110.393 161.258 1.00 20.70 91 THR C CA 1
ATOM 5261 C C . THR C 1 86 ? -8.566 111.242 160.031 1.00 18.31 91 THR C C 1
ATOM 5262 O O . THR C 1 86 ? -8.978 110.929 158.914 1.00 20.74 91 THR C O 1
ATOM 5266 N N . GLN C 1 87 ? -7.774 112.292 160.221 1.00 18.33 92 GLN C N 1
ATOM 5267 C CA . GLN C 1 87 ? -7.331 113.112 159.084 1.00 19.69 92 GLN C CA 1
ATOM 5268 C C . GLN C 1 87 ? -6.333 112.389 158.189 1.00 17.94 92 GLN C C 1
ATOM 5269 O O . GLN C 1 87 ? -6.447 112.410 156.956 1.00 17.20 92 GLN C O 1
ATOM 5275 N N . LEU C 1 88 ? -5.335 111.766 158.803 1.00 15.62 93 LEU C N 1
ATOM 5276 C CA . LEU C 1 88 ? -4.308 111.078 158.018 1.00 15.34 93 LEU C CA 1
ATOM 5277 C C . LEU C 1 88 ? -4.865 109.883 157.262 1.00 20.05 93 LEU C C 1
ATOM 5278 O O . LEU C 1 88 ? -4.488 109.644 156.117 1.00 16.94 93 LEU C O 1
ATOM 5283 N N . LEU C 1 89 ? -5.766 109.129 157.887 1.00 20.64 94 LEU C N 1
ATOM 5284 C CA . LEU C 1 89 ? -6.352 107.991 157.184 1.00 27.11 94 LEU C CA 1
ATOM 5285 C C . LEU C 1 89 ? -7.247 108.453 156.027 1.00 23.20 94 LEU C C 1
ATOM 5286 O O . LEU C 1 89 ? -7.370 107.767 155.014 1.00 20.83 94 LEU C O 1
ATOM 5291 N N . ALA C 1 90 ? -7.850 109.628 156.172 1.00 18.05 95 ALA C N 1
ATOM 5292 C CA . ALA C 1 90 ? -8.677 110.170 155.107 1.00 23.03 95 ALA C CA 1
ATOM 5293 C C . ALA C 1 90 ? -7.788 110.531 153.927 1.00 25.97 95 ALA C C 1
ATOM 5294 O O . ALA C 1 90 ? -8.165 110.328 152.776 1.00 26.41 95 ALA C O 1
ATOM 5296 N N . ALA C 1 91 ? -6.597 111.046 154.220 1.00 19.57 96 ALA C N 1
ATOM 5297 C CA . ALA C 1 91 ? -5.632 111.377 153.172 1.00 21.86 96 ALA C CA 1
ATOM 5298 C C . ALA C 1 91 ? -5.091 110.102 152.511 1.00 26.50 96 ALA C C 1
ATOM 5299 O O . ALA C 1 91 ? -4.938 110.038 151.285 1.00 24.75 96 ALA C O 1
ATOM 5301 N N . TYR C 1 92 ? -4.795 109.097 153.333 1.00 22.37 97 TYR C N 1
ATOM 5302 C CA . TYR C 1 92 ? -4.417 107.768 152.850 1.00 17.51 97 TYR C CA 1
ATOM 5303 C C . TYR C 1 92 ? -5.387 107.237 151.794 1.00 21.06 97 TYR C C 1
ATOM 5304 O O . TYR C 1 92 ? -4.975 106.745 150.739 1.00 25.01 97 TYR C O 1
ATOM 5313 N N . ILE C 1 93 ? -6.679 107.320 152.082 1.00 23.94 98 ILE C N 1
ATOM 5314 C CA . ILE C 1 93 ? -7.699 106.860 151.132 1.00 24.62 98 ILE C CA 1
ATOM 5315 C C . ILE C 1 93 ? -7.661 107.676 149.842 1.00 26.97 98 ILE C C 1
ATOM 5316 O O . ILE C 1 93 ? -7.647 107.119 148.749 1.00 33.23 98 ILE C O 1
ATOM 5321 N N . LEU C 1 94 ? -7.623 108.998 149.977 1.00 28.08 99 LEU C N 1
ATOM 5322 C CA . LEU C 1 94 ? -7.604 109.887 148.822 1.00 29.65 99 LEU C CA 1
ATOM 5323 C C . LEU C 1 94 ? -6.371 109.683 147.963 1.00 29.23 99 LEU C C 1
ATOM 5324 O O . LEU C 1 94 ? -6.386 109.979 146.771 1.00 26.87 99 LEU C O 1
ATOM 5329 N N . LEU C 1 95 ? -5.304 109.184 148.574 1.00 21.81 100 LEU C N 1
ATOM 5330 C CA . LEU C 1 95 ? -4.054 108.986 147.857 1.00 30.48 100 LEU C CA 1
ATOM 5331 C C . LEU C 1 95 ? -4.104 107.836 146.837 1.00 30.51 100 LEU C C 1
ATOM 5332 O O . LEU C 1 95 ? -3.188 107.676 146.032 1.00 28.88 100 LEU C O 1
ATOM 5337 N N . PHE C 1 96 ? -5.175 107.050 146.863 1.00 31.44 101 PHE C N 1
ATOM 5338 C CA . PHE C 1 96 ? -5.369 106.008 145.858 1.00 33.36 101 PHE C CA 1
ATOM 5339 C C . PHE C 1 96 ? -5.773 106.569 144.494 1.00 36.25 101 PHE C C 1
ATOM 5340 O O . PHE C 1 96 ? -5.523 105.941 143.470 1.00 44.27 101 PHE C O 1
ATOM 5348 N N . ASP C 1 97 ? -6.383 107.751 144.476 1.00 33.17 102 ASP C N 1
ATOM 5349 C CA . ASP C 1 97 ? -6.797 108.369 143.211 1.00 35.47 102 ASP C CA 1
ATOM 5350 C C . ASP C 1 97 ? -5.590 108.724 142.345 1.00 38.58 102 ASP C C 1
ATOM 5351 O O . ASP C 1 97 ? -4.635 109.328 142.836 1.00 38.05 102 ASP C O 1
ATOM 5356 N N . GLU C 1 98 ? -5.644 108.358 141.062 1.00 44.67 103 GLU C N 1
ATOM 5357 C CA . GLU C 1 98 ? -4.557 108.630 140.123 1.00 41.84 103 GLU C CA 1
ATOM 5358 C C . GLU C 1 98 ? -3.229 108.168 140.713 1.00 44.92 103 GLU C C 1
ATOM 5359 O O . GLU C 1 98 ? -2.255 108.921 140.774 1.00 41.46 103 GLU C O 1
ATOM 5365 N N . TYR C 1 99 ? -3.223 106.920 141.164 1.00 45.38 104 TYR C N 1
ATOM 5366 C CA . TYR C 1 99 ? -2.123 106.355 141.929 1.00 41.85 104 TYR C CA 1
ATOM 5367 C C . TYR C 1 99 ? -0.798 106.435 141.181 1.00 44.03 104 TYR C C 1
ATOM 5368 O O . TYR C 1 99 ? -0.762 106.309 139.964 1.00 43.02 104 TYR C O 1
ATOM 5377 N N . ASN C 1 100 ? 0.280 106.664 141.925 1.00 36.12 105 ASN C N 1
ATOM 5378 C CA . ASN C 1 100 ? 1.639 106.546 141.408 1.00 35.83 105 ASN C CA 1
ATOM 5379 C C . ASN C 1 100 ? 2.582 106.237 142.563 1.00 38.77 105 ASN C C 1
ATOM 5380 O O . ASN C 1 100 ? 2.136 106.055 143.696 1.00 34.98 105 ASN C O 1
ATOM 5385 N N . GLU C 1 101 ? 3.880 106.197 142.284 1.00 36.83 106 GLU C N 1
ATOM 5386 C CA . GLU C 1 101 ? 4.847 105.814 143.304 1.00 36.98 106 GLU C CA 1
ATOM 5387 C C . GLU C 1 101 ? 5.017 106.857 144.406 1.00 35.01 106 GLU C C 1
ATOM 5388 O O . GLU C 1 101 ? 5.269 106.500 145.558 1.00 27.07 106 GLU C O 1
ATOM 5394 N N . LYS C 1 102 ? 4.898 108.135 144.054 1.00 32.95 107 LYS C N 1
ATOM 5395 C CA . LYS C 1 102 ? 4.951 109.193 145.058 1.00 38.09 107 LYS C CA 1
ATOM 5396 C C . LYS C 1 102 ? 3.789 109.071 146.032 1.00 29.59 107 LYS C C 1
ATOM 5397 O O . LYS C 1 102 ? 3.962 109.213 147.251 1.00 30.11 107 LYS C O 1
ATOM 5403 N N . LYS C 1 103 ? 2.596 108.818 145.503 1.00 27.83 108 LYS C N 1
ATOM 5404 C CA . LYS C 1 103 ? 1.414 108.724 146.363 1.00 32.31 108 LYS C CA 1
ATOM 5405 C C . LYS C 1 103 ? 1.496 107.528 147.312 1.00 29.32 108 LYS C C 1
ATOM 5406 O O . LYS C 1 103 ? 1.014 107.578 148.456 1.00 22.73 108 LYS C O 1
ATOM 5412 N N . ALA C 1 104 ? 2.125 106.461 146.835 1.00 24.46 109 ALA C N 1
ATOM 5413 C CA . ALA C 1 104 ? 2.293 105.248 147.623 1.00 21.99 109 ALA C CA 1
ATOM 5414 C C . ALA C 1 104 ? 3.281 105.484 148.754 1.00 25.88 109 ALA C C 1
ATOM 5415 O O . ALA C 1 104 ? 3.069 105.028 149.880 1.00 21.52 109 ALA C O 1
ATOM 5417 N N . SER C 1 105 ? 4.366 106.190 148.449 1.00 23.74 110 SER C N 1
ATOM 5418 C CA . SER C 1 105 ? 5.341 106.546 149.477 1.00 23.91 110 SER C CA 1
ATOM 5419 C C . SER C 1 105 ? 4.701 107.447 150.514 1.00 21.47 110 SER C C 1
ATOM 5420 O O . SER C 1 105 ? 4.997 107.317 151.701 1.00 22.28 110 SER C O 1
ATOM 5423 N N . ALA C 1 106 ? 3.827 108.352 150.069 1.00 22.47 111 ALA C N 1
ATOM 5424 C CA . ALA C 1 106 ? 3.074 109.225 150.983 1.00 21.39 111 ALA C CA 1
ATOM 5425 C C . ALA C 1 106 ? 2.153 108.411 151.880 1.00 25.68 111 ALA C C 1
ATOM 5426 O O . ALA C 1 106 ? 2.035 108.683 153.075 1.00 22.85 111 ALA C O 1
ATOM 5428 N N . GLN C 1 107 ? 1.484 107.422 151.291 1.00 24.18 112 GLN C N 1
ATOM 5429 C CA . GLN C 1 107 ? 0.669 106.489 152.055 1.00 20.16 112 GLN C CA 1
ATOM 5430 C C . GLN C 1 107 ? 1.503 105.814 153.140 1.00 17.71 112 GLN C C 1
ATOM 5431 O O . GLN C 1 107 ? 1.072 105.705 154.281 1.00 21.14 112 GLN C O 1
ATOM 5437 N N . LYS C 1 108 ? 2.714 105.400 152.797 1.00 22.79 113 LYS C N 1
ATOM 5438 C CA . LYS C 1 108 ? 3.589 104.756 153.769 1.00 19.33 113 LYS C CA 1
ATOM 5439 C C . LYS C 1 108 ? 3.955 105.697 154.919 1.00 21.77 113 LYS C C 1
ATOM 5440 O O . LYS C 1 108 ? 3.840 105.305 156.088 1.00 20.45 113 LYS C O 1
ATOM 5446 N N . ASP C 1 109 ? 4.386 106.920 154.601 1.00 20.74 114 ASP C N 1
ATOM 5447 C CA . ASP C 1 109 ? 4.720 107.909 155.640 1.00 20.86 114 ASP C CA 1
ATOM 5448 C C . ASP C 1 109 ? 3.536 108.145 156.556 1.00 21.05 114 ASP C C 1
ATOM 5449 O O . ASP C 1 109 ? 3.684 108.285 157.771 1.00 22.94 114 ASP C O 1
ATOM 5454 N N . ILE C 1 110 ? 2.358 108.216 155.955 1.00 16.88 115 ILE C N 1
ATOM 5455 C CA . ILE C 1 110 ? 1.147 108.483 156.706 1.00 19.33 115 ILE C CA 1
ATOM 5456 C C . ILE C 1 110 ? 0.859 107.366 157.704 1.00 17.03 115 ILE C C 1
ATOM 5457 O O . ILE C 1 110 ? 0.589 107.627 158.880 1.00 19.03 115 ILE C O 1
ATOM 5462 N N . LEU C 1 111 ? 0.932 106.124 157.243 1.00 16.53 116 LEU C N 1
ATOM 5463 C CA . LEU C 1 111 ? 0.659 104.997 158.112 1.00 16.64 116 LEU C CA 1
ATOM 5464 C C . LEU C 1 111 ? 1.660 104.926 159.246 1.00 20.34 116 LEU C C 1
ATOM 5465 O O . LEU C 1 111 ? 1.292 104.663 160.394 1.00 16.98 116 LEU C O 1
ATOM 5470 N N . ILE C 1 112 ? 2.925 105.162 158.918 1.00 15.83 117 ILE C N 1
ATOM 5471 C CA . ILE C 1 112 ? 3.980 105.154 159.919 1.00 14.83 117 ILE C CA 1
ATOM 5472 C C . ILE C 1 112 ? 3.743 106.259 160.941 1.00 15.73 117 ILE C C 1
ATOM 5473 O O . ILE C 1 112 ? 3.948 106.049 162.128 1.00 16.90 117 ILE C O 1
ATOM 5478 N N . LYS C 1 113 ? 3.292 107.417 160.472 1.00 16.85 118 LYS C N 1
ATOM 5479 C CA . LYS C 1 113 ? 2.955 108.533 161.358 1.00 15.71 118 LYS C CA 1
ATOM 5480 C C . LYS C 1 113 ? 1.808 108.189 162.307 1.00 17.16 118 LYS C C 1
ATOM 5481 O O . LYS C 1 113 ? 1.852 108.529 163.492 1.00 15.12 118 LYS C O 1
ATOM 5487 N N . VAL C 1 114 ? 0.783 107.519 161.794 1.00 14.07 119 VAL C N 1
ATOM 5488 C CA . VAL C 1 114 ? -0.351 107.150 162.635 1.00 17.36 119 VAL C CA 1
ATOM 5489 C C . VAL C 1 114 ? 0.122 106.227 163.751 1.00 17.31 119 VAL C C 1
ATOM 5490 O O . VAL C 1 114 ? -0.257 106.399 164.916 1.00 19.85 119 VAL C O 1
ATOM 5494 N N . LEU C 1 115 ? 0.963 105.264 163.396 1.00 11.64 120 LEU C N 1
ATOM 5495 C CA . LEU C 1 115 ? 1.475 104.296 164.369 1.00 17.37 120 LEU C CA 1
ATOM 5496 C C . LEU C 1 115 ? 2.433 104.950 165.353 1.00 20.93 120 LEU C C 1
ATOM 5497 O O . LEU C 1 115 ? 2.391 104.678 166.557 1.00 12.38 120 LEU C O 1
ATOM 5502 N N . ASP C 1 116 ? 3.302 105.808 164.836 1.00 11.57 121 ASP C N 1
ATOM 5503 C CA . ASP C 1 116 ? 4.308 106.443 165.662 1.00 13.95 121 ASP C CA 1
ATOM 5504 C C . ASP C 1 116 ? 3.679 107.403 166.656 1.00 15.47 121 ASP C C 1
ATOM 5505 O O . ASP C 1 116 ? 4.033 107.396 167.831 1.00 16.18 121 ASP C O 1
ATOM 5510 N N . ASP C 1 117 ? 2.728 108.205 166.186 1.00 14.08 122 ASP C N 1
ATOM 5511 C CA . ASP C 1 117 ? 1.989 109.106 167.067 1.00 14.38 122 ASP C CA 1
ATOM 5512 C C . ASP C 1 117 ? 1.129 108.294 168.050 1.00 18.38 122 ASP C C 1
ATOM 5513 O O . ASP C 1 117 ? 1.016 108.649 169.221 1.00 14.71 122 ASP C O 1
ATOM 5518 N N . GLY C 1 118 ? 0.557 107.187 167.577 1.00 16.64 123 GLY C N 1
ATOM 5519 C CA . GLY C 1 118 ? -0.103 106.221 168.443 1.00 16.93 123 GLY C CA 1
ATOM 5520 C C . GLY C 1 118 ? 0.714 105.788 169.650 1.00 13.24 123 GLY C C 1
ATOM 5521 O O . GLY C 1 118 ? 0.260 105.895 170.789 1.00 13.63 123 GLY C O 1
ATOM 5522 N N . ILE C 1 119 ? 1.934 105.334 169.412 1.00 10.26 124 ILE C N 1
ATOM 5523 C CA . ILE C 1 119 ? 2.840 104.960 170.500 1.00 14.43 124 ILE C CA 1
ATOM 5524 C C . ILE C 1 119 ? 3.100 106.105 171.465 1.00 16.60 124 ILE C C 1
ATOM 5525 O O . ILE C 1 119 ? 2.981 105.956 172.692 1.00 15.53 124 ILE C O 1
ATOM 5530 N N . THR C 1 120 ? 3.457 107.258 170.911 1.00 11.71 125 THR C N 1
ATOM 5531 C CA . THR C 1 120 ? 3.727 108.442 171.715 1.00 12.98 125 THR C CA 1
ATOM 5532 C C . THR C 1 120 ? 2.529 108.853 172.552 1.00 14.39 125 THR C C 1
ATOM 5533 O O . THR C 1 120 ? 2.644 109.052 173.767 1.00 12.53 125 THR C O 1
ATOM 5537 N N . LYS C 1 121 ? 1.378 108.991 171.907 1.00 10.26 126 LYS C N 1
ATOM 5538 C CA . LYS C 1 121 ? 0.186 109.445 172.610 1.00 11.63 126 LYS C CA 1
ATOM 5539 C C . LYS C 1 121 ? -0.334 108.386 173.580 1.00 9.01 126 LYS C C 1
ATOM 5540 O O . LYS C 1 121 ? -0.741 108.704 174.698 1.00 12.59 126 LYS C O 1
ATOM 5546 N N . LEU C 1 122 ? -0.356 107.130 173.160 1.00 13.75 127 LEU C N 1
ATOM 5547 C CA . LEU C 1 122 ? -0.828 106.077 174.070 1.00 11.84 127 LEU C CA 1
ATOM 5548 C C . LEU C 1 122 ? 0.100 105.924 175.290 1.00 13.45 127 LEU C C 1
ATOM 5549 O O . LEU C 1 122 ? -0.365 105.646 176.401 1.00 10.69 127 LEU C O 1
ATOM 5554 N N . ASN C 1 123 ? 1.401 106.121 175.084 1.00 10.50 128 ASN C N 1
ATOM 5555 C CA . ASN C 1 123 ? 2.355 106.089 176.205 1.00 14.93 128 ASN C CA 1
ATOM 5556 C C . ASN C 1 123 ? 2.114 107.217 177.189 1.00 11.74 128 ASN C C 1
ATOM 5557 O O . ASN C 1 123 ? 2.108 107.003 178.399 1.00 12.81 128 ASN C O 1
ATOM 5562 N N . GLU C 1 124 ? 1.930 108.431 176.667 1.00 9.23 129 GLU C N 1
ATOM 5563 C CA . GLU C 1 124 ? 1.624 109.573 177.514 1.00 11.44 129 GLU C CA 1
ATOM 5564 C C . GLU C 1 124 ? 0.329 109.307 178.280 1.00 13.62 129 GLU C C 1
ATOM 5565 O O . GLU C 1 124 ? 0.255 109.541 179.486 1.00 10.31 129 GLU C O 1
ATOM 5571 N N . ALA C 1 125 ? -0.685 108.802 177.581 1.00 10.30 130 ALA C N 1
ATOM 5572 C CA . ALA C 1 125 ? -1.955 108.454 178.227 1.00 10.75 130 ALA C CA 1
ATOM 5573 C C . ALA C 1 125 ? -1.825 107.373 179.303 1.00 13.11 130 ALA C C 1
ATOM 5574 O O . ALA C 1 125 ? -2.546 107.424 180.298 1.00 9.80 130 ALA C O 1
ATOM 5576 N N . GLN C 1 126 ? -0.947 106.386 179.092 1.00 9.62 131 GLN C N 1
ATOM 5577 C CA . GLN C 1 126 ? -0.728 105.325 180.074 1.00 9.20 131 GLN C CA 1
ATOM 5578 C C . GLN C 1 126 ? -0.307 105.892 181.418 1.00 8.81 131 GLN C C 1
ATOM 5579 O O . GLN C 1 126 ? -0.654 105.341 182.452 1.00 11.16 131 GLN C O 1
ATOM 5585 N N . LYS C 1 127 ? 0.492 106.951 181.398 1.00 7.08 132 LYS C N 1
ATOM 5586 C CA . LYS C 1 127 ? 0.965 107.557 182.643 1.00 8.95 132 LYS C CA 1
ATOM 5587 C C . LYS C 1 127 ? -0.224 108.069 183.460 1.00 12.38 132 LYS C C 1
ATOM 5588 O O . LYS C 1 127 ? -0.288 107.900 184.682 1.00 9.08 132 LYS C O 1
ATOM 5594 N N . SER C 1 128 ? -1.160 108.700 182.763 1.00 10.07 133 SER C N 1
ATOM 5595 C CA . SER C 1 128 ? -2.377 109.198 183.385 1.00 15.94 133 SER C CA 1
ATOM 5596 C C . SER C 1 128 ? -3.270 108.060 183.879 1.00 12.61 133 SER C C 1
ATOM 5597 O O . SER C 1 128 ? -3.859 108.141 184.965 1.00 9.87 133 SER C O 1
ATOM 5600 N N . LEU C 1 129 ? -3.411 107.029 183.056 1.00 9.74 134 LEU C N 1
ATOM 5601 C CA . LEU C 1 129 ? -4.240 105.890 183.397 1.00 13.20 134 LEU C CA 1
ATOM 5602 C C . LEU C 1 129 ? -3.671 105.182 184.620 1.00 10.86 134 LEU C C 1
ATOM 5603 O O . LEU C 1 129 ? -4.411 104.706 185.501 1.00 10.38 134 LEU C O 1
ATOM 5608 N N . LEU C 1 130 ? -2.349 105.093 184.675 1.00 11.84 135 LEU C N 1
ATOM 5609 C CA . LEU C 1 130 ? -1.718 104.486 185.848 1.00 11.82 135 LEU C CA 1
ATOM 5610 C C . LEU C 1 130 ? -2.120 105.257 187.119 1.00 10.90 135 LEU C C 1
ATOM 5611 O O . LEU C 1 130 ? -2.519 104.651 188.115 1.00 9.49 135 LEU C O 1
ATOM 5616 N N . VAL C 1 131 ? -2.034 106.583 187.083 1.00 7.17 136 VAL C N 1
ATOM 5617 C CA . VAL C 1 131 ? -2.400 107.355 188.269 1.00 11.70 136 VAL C CA 1
ATOM 5618 C C . VAL C 1 131 ? -3.902 107.219 188.596 1.00 15.42 136 VAL C C 1
ATOM 5619 O O . VAL C 1 131 ? -4.289 107.093 189.765 1.00 10.62 136 VAL C O 1
ATOM 5623 N N . SER C 1 132 ? -4.746 107.248 187.568 1.00 9.49 137 SER C N 1
ATOM 5624 C CA . SER C 1 132 ? -6.176 107.011 187.776 1.00 12.57 137 SER C CA 1
ATOM 5625 C C . SER C 1 132 ? -6.455 105.691 188.505 1.00 11.06 137 SER C C 1
ATOM 5626 O O . SER C 1 132 ? -7.211 105.672 189.496 1.00 9.15 137 SER C O 1
ATOM 5629 N N . SER C 1 133 ? -5.833 104.600 188.053 1.00 8.61 138 SER C N 1
ATOM 5630 C CA . SER C 1 133 ? -6.006 103.299 188.714 1.00 8.56 138 SER C CA 1
ATOM 5631 C C . SER C 1 133 ? -5.506 103.296 190.153 1.00 9.82 138 SER C C 1
ATOM 5632 O O . SER C 1 133 ? -6.107 102.650 191.017 1.00 11.94 138 SER C O 1
ATOM 5635 N N . GLN C 1 134 ? -4.416 104.015 190.425 1.00 11.32 139 GLN C N 1
ATOM 5636 C CA . GLN C 1 134 ? -3.885 104.052 191.797 1.00 10.04 139 GLN C CA 1
ATOM 5637 C C . GLN C 1 134 ? -4.828 104.798 192.730 1.00 13.42 139 GLN C C 1
ATOM 5638 O O . GLN C 1 134 ? -5.024 104.408 193.895 1.00 13.24 139 GLN C O 1
ATOM 5644 N N . SER C 1 135 ? -5.420 105.861 192.208 1.00 10.47 140 SER C N 1
ATOM 5645 C CA . SER C 1 135 ? -6.369 106.657 192.972 1.00 14.30 140 SER C CA 1
ATOM 5646 C C . SER C 1 135 ? -7.678 105.896 193.218 1.00 14.79 140 SER C C 1
ATOM 5647 O O . SER C 1 135 ? -8.260 105.999 194.301 1.00 11.79 140 SER C O 1
ATOM 5650 N N . PHE C 1 136 ? -8.116 105.122 192.226 1.00 11.01 141 PHE C N 1
ATOM 5651 C CA . PHE C 1 136 ? -9.280 104.252 192.374 1.00 15.92 141 PHE C CA 1
ATOM 5652 C C . PHE C 1 136 ? -8.994 103.213 193.449 1.00 17.51 141 PHE C C 1
ATOM 5653 O O . PHE C 1 136 ? -9.828 102.960 194.328 1.00 17.70 141 PHE C O 1
ATOM 5661 N N . ASN C 1 137 ? -7.797 102.624 193.379 1.00 12.82 142 ASN C N 1
ATOM 5662 C CA . ASN C 1 137 ? -7.378 101.634 194.358 1.00 12.51 142 ASN C CA 1
ATOM 5663 C C . ASN C 1 137 ? -7.326 102.198 195.767 1.00 16.03 142 ASN C C 1
ATOM 5664 O O . ASN C 1 137 ? -7.815 101.564 196.699 1.00 16.69 142 ASN C O 1
ATOM 5669 N N A ASN C 1 138 ? -6.729 103.379 195.9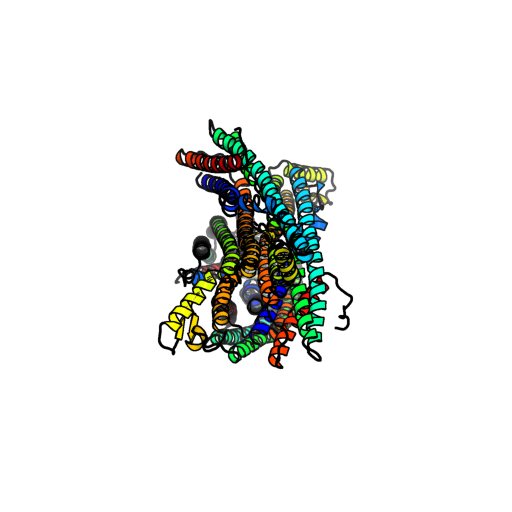14 0.52 12.60 143 ASN C N 1
ATOM 5670 N N B ASN C 1 138 ? -6.740 103.381 195.926 0.48 13.00 143 ASN C N 1
ATOM 5671 C CA A ASN C 1 138 ? -6.694 104.072 197.206 0.52 14.37 143 ASN C CA 1
ATOM 5672 C CA B ASN C 1 138 ? -6.697 104.029 197.240 0.48 14.45 143 ASN C CA 1
ATOM 5673 C C A ASN C 1 138 ? -8.107 104.321 197.721 0.52 15.55 143 ASN C C 1
ATOM 5674 C C B ASN C 1 138 ? -8.091 104.407 197.756 0.48 15.66 143 ASN C C 1
ATOM 5675 O O A ASN C 1 138 ? -8.429 104.006 198.870 0.52 15.52 143 ASN C O 1
ATOM 5676 O O B ASN C 1 138 ? -8.382 104.270 198.948 0.48 15.92 143 ASN C O 1
ATOM 5685 N N . ALA C 1 139 ? -8.952 104.879 196.857 1.00 15.88 144 ALA C N 1
ATOM 5686 C CA . ALA C 1 139 ? -10.339 105.173 197.213 1.00 12.09 144 ALA C CA 1
ATOM 5687 C C . ALA C 1 139 ? -11.035 103.896 197.676 1.00 19.53 144 ALA C C 1
ATOM 5688 O O . ALA C 1 139 ? -11.762 103.902 198.654 1.00 13.80 144 ALA C O 1
ATOM 5690 N N . SER C 1 140 ? -10.774 102.801 196.976 1.00 16.98 145 SER C N 1
ATOM 5691 C CA . SER C 1 140 ? -11.373 101.502 197.282 1.00 22.27 145 SER C CA 1
ATOM 5692 C C . SER C 1 140 ? -11.057 101.089 198.710 1.00 25.07 145 SER C C 1
ATOM 5693 O O . SER C 1 140 ? -11.941 100.672 199.454 1.00 22.57 145 SER C O 1
ATOM 5696 N N . GLY C 1 141 ? -9.794 101.230 199.099 1.00 23.66 146 GLY C N 1
ATOM 5697 C CA . GLY C 1 141 ? -9.374 100.863 200.438 1.00 26.43 146 GLY C CA 1
ATOM 5698 C C . GLY C 1 141 ? -10.029 101.732 201.499 1.00 30.12 146 GLY C C 1
ATOM 5699 O O . GLY C 1 141 ? -10.431 101.254 202.562 1.00 22.20 146 GLY C O 1
ATOM 5700 N N . LYS C 1 142 ? -10.137 103.020 201.216 1.00 23.44 147 LYS C N 1
ATOM 5701 C CA . LYS C 1 142 ? -10.769 103.935 202.159 1.00 20.65 147 LYS C CA 1
ATOM 5702 C C . LYS C 1 142 ? -12.263 103.673 202.290 1.00 24.41 147 LYS C C 1
ATOM 5703 O O . LYS C 1 142 ? -12.825 103.823 203.374 1.00 24.76 147 LYS C O 1
ATOM 5709 N N . LEU C 1 143 ? -12.900 103.259 201.195 1.00 15.74 148 LEU C N 1
ATOM 5710 C CA . LEU C 1 143 ? -14.318 102.930 201.243 1.00 20.80 148 LEU C CA 1
ATOM 5711 C C . LEU C 1 143 ? -14.570 101.695 202.109 1.00 28.31 148 LEU C C 1
ATOM 5712 O O . LEU C 1 143 ? -15.527 101.645 202.908 1.00 21.95 148 LEU C O 1
ATOM 5717 N N . LEU C 1 144 ? -13.700 100.704 201.975 1.00 24.87 149 LEU C N 1
ATOM 5718 C CA . LEU C 1 144 ? -13.794 99.513 202.826 1.00 23.89 149 LEU C CA 1
ATOM 5719 C C . LEU C 1 144 ? -13.535 99.844 204.293 1.00 29.38 149 LEU C C 1
ATOM 5720 O O . LEU C 1 144 ? -14.235 99.341 205.180 1.00 35.01 149 LEU C O 1
ATOM 5725 N N . ALA C 1 145 ? -12.559 100.716 204.551 1.00 25.78 150 ALA C N 1
ATOM 5726 C CA . ALA C 1 145 ? -12.325 101.226 205.900 1.00 24.61 150 ALA C CA 1
ATOM 5727 C C . ALA C 1 145 ? -13.506 102.052 206.439 1.00 31.14 150 ALA C C 1
ATOM 5728 O O . ALA C 1 145 ? -13.897 101.915 207.610 1.00 26.44 150 ALA C O 1
ATOM 5730 N N . LEU C 1 146 ? -14.068 102.911 205.594 1.00 22.80 151 LEU C N 1
ATOM 5731 C CA . LEU C 1 146 ? -15.204 103.732 205.998 1.00 24.31 151 LEU C CA 1
ATOM 5732 C C . LEU C 1 146 ? -16.370 102.849 206.448 1.00 27.25 151 LEU C C 1
ATOM 5733 O O . LEU C 1 146 ? -17.074 103.163 207.415 1.00 27.45 151 LEU C O 1
ATOM 5738 N N . ASP C 1 147 ? -16.557 101.733 205.759 1.00 30.84 152 ASP C N 1
ATOM 5739 C CA . ASP C 1 147 ? -17.621 100.797 206.099 1.00 36.52 152 ASP C CA 1
ATOM 5740 C C . ASP C 1 147 ? -17.440 100.229 207.507 1.00 34.25 152 ASP C C 1
ATOM 5741 O O . ASP C 1 147 ? -18.412 100.058 208.239 1.00 32.28 152 ASP C O 1
ATOM 5746 N N . SER C 1 148 ? -16.193 99.955 207.880 1.00 31.59 153 SER C N 1
ATOM 5747 C CA . SER C 1 148 ? -15.870 99.525 209.237 1.00 36.83 153 SER C CA 1
ATOM 5748 C C . SER C 1 148 ? -16.093 100.637 210.250 1.00 35.94 153 SER C C 1
ATOM 5749 O O . SER C 1 148 ? -16.598 100.386 211.346 1.00 28.16 153 SER C O 1
ATOM 5752 N N . GLN C 1 149 ? -15.706 101.859 209.892 1.00 28.61 154 GLN C N 1
ATOM 5753 C CA . GLN C 1 149 ? -15.932 102.998 210.774 1.00 30.14 154 GLN C CA 1
ATOM 5754 C C . GLN C 1 149 ? -17.423 103.210 210.997 1.00 29.00 154 GLN C C 1
ATOM 5755 O O . GLN C 1 149 ? -17.857 103.478 212.119 1.00 28.36 154 GLN C O 1
ATOM 5761 N N . LEU C 1 150 ? -18.200 103.087 209.923 1.00 25.86 155 LEU C N 1
ATOM 5762 C CA . LEU C 1 150 ? -19.632 103.354 209.987 1.00 26.21 155 LEU C CA 1
ATOM 5763 C C . LEU C 1 150 ? -20.365 102.267 210.772 1.00 30.15 155 LEU C C 1
ATOM 5764 O O . LEU C 1 150 ? -21.310 102.561 211.505 1.00 31.55 155 LEU C O 1
ATOM 5769 N N . THR C 1 151 ? -19.920 101.020 210.611 1.00 26.59 156 THR C N 1
ATOM 5770 C CA . THR C 1 151 ? -20.456 99.885 211.368 1.00 25.29 156 THR C CA 1
ATOM 5771 C C . THR C 1 151 ? -20.290 100.159 212.849 1.00 28.52 156 THR C C 1
ATOM 5772 O O . THR C 1 151 ? -21.216 99.990 213.635 1.00 36.58 156 THR C O 1
ATOM 5776 N N . ASN C 1 152 ? -19.095 100.598 213.220 1.00 32.50 157 ASN C N 1
ATOM 5777 C CA . ASN C 1 152 ? -18.825 101.032 214.578 1.00 33.93 157 ASN C CA 1
ATOM 5778 C C . ASN C 1 152 ? -19.689 102.237 214.998 1.00 36.78 157 ASN C C 1
ATOM 5779 O O . ASN C 1 152 ? -20.315 102.213 216.066 1.00 29.07 157 ASN C O 1
ATOM 5784 N N . ASP C 1 153 ? -19.727 103.281 214.167 1.00 27.66 158 ASP C N 1
ATOM 5785 C CA . ASP C 1 153 ? -20.485 104.497 214.495 1.00 33.07 158 ASP C CA 1
ATOM 5786 C C . ASP C 1 153 ? -21.997 104.268 214.612 1.00 34.21 158 ASP C C 1
ATOM 5787 O O . ASP C 1 153 ? -22.658 104.852 215.475 1.00 32.87 158 ASP C O 1
ATOM 5792 N N . PHE C 1 154 ? -22.551 103.453 213.719 1.00 27.78 159 PHE C N 1
ATOM 5793 C CA . PHE C 1 154 ? -23.999 103.321 213.624 1.00 24.15 159 PHE C CA 1
ATOM 5794 C C . PHE C 1 154 ? -24.511 102.162 214.456 1.00 33.49 159 PHE C C 1
ATOM 5795 O O . PHE C 1 154 ? -25.707 101.863 214.453 1.00 31.19 159 PHE C O 1
ATOM 5803 N N . SER C 1 155 ? -23.598 101.501 215.155 1.00 32.10 160 SER C N 1
ATOM 5804 C CA . SER C 1 155 ? -23.990 100.475 216.102 1.00 37.70 160 SER C CA 1
ATOM 5805 C C . SER C 1 155 ? -24.735 101.110 217.275 1.00 39.46 160 SER C C 1
ATOM 5806 O O . SER C 1 155 ? -24.339 102.165 217.790 1.00 38.16 160 SER C O 1
ATOM 5809 N N . GLU C 1 156 ? -25.812 100.453 217.691 1.00 41.30 161 GLU C N 1
ATOM 5810 C CA . GLU C 1 156 ? -26.703 100.964 218.733 1.00 37.58 161 GLU C CA 1
ATOM 5811 C C . GLU C 1 156 ? -25.996 101.284 220.053 1.00 42.85 161 GLU C C 1
ATOM 5812 O O . GLU C 1 156 ? -26.423 102.165 220.802 1.00 46.60 161 GLU C O 1
ATOM 5818 N N . LYS C 1 157 ? -24.912 100.578 220.345 1.00 39.13 162 LYS C N 1
ATOM 5819 C CA . LYS C 1 157 ? -24.220 100.807 221.607 1.00 45.84 162 LYS C CA 1
ATOM 5820 C C . LYS C 1 157 ? -23.057 101.806 221.538 1.00 43.28 162 LYS C C 1
ATOM 5821 O O . LYS C 1 157 ? -22.294 101.941 222.500 1.00 40.09 162 LYS C O 1
ATOM 5827 N N . SER C 1 158 ? -22.931 102.515 220.418 1.00 42.05 163 SER C N 1
ATOM 5828 C CA . SER C 1 158 ? -21.851 103.486 220.261 1.00 39.76 163 SER C CA 1
ATOM 5829 C C . SER C 1 158 ? -22.260 104.817 220.868 1.00 37.41 163 SER C C 1
ATOM 5830 O O . SER C 1 158 ? -23.449 105.133 220.934 1.00 33.38 163 SER C O 1
ATOM 5833 N N . SER C 1 159 ? -21.278 105.596 221.313 1.00 34.04 164 SER C N 1
ATOM 5834 C CA . SER C 1 159 ? -21.569 106.891 221.913 1.00 43.89 164 SER C CA 1
ATOM 5835 C C . SER C 1 159 ? -22.115 107.824 220.844 1.00 39.22 164 SER C C 1
ATOM 5836 O O . SER C 1 159 ? -22.895 108.720 221.135 1.00 36.06 164 SER C O 1
ATOM 5839 N N . TYR C 1 160 ? -21.704 107.589 219.599 1.00 36.55 165 TYR C N 1
ATOM 5840 C CA . TYR C 1 160 ? -22.199 108.345 218.451 1.00 37.16 165 TYR C CA 1
ATOM 5841 C C . TYR C 1 160 ? -23.712 108.200 218.312 1.00 30.14 165 TYR C C 1
ATOM 5842 O O . TYR C 1 160 ? -24.436 109.194 218.243 1.00 29.29 165 TYR C O 1
ATOM 5851 N N . PHE C 1 161 ? -24.168 106.950 218.276 1.00 33.15 166 PHE C N 1
ATOM 5852 C CA . PHE C 1 161 ? -25.574 106.594 218.121 1.00 28.29 166 PHE C CA 1
ATOM 5853 C C . PHE C 1 161 ? -26.386 107.069 219.325 1.00 34.85 166 PHE C C 1
ATOM 5854 O O . PHE C 1 161 ? -27.519 107.540 219.190 1.00 37.02 166 PHE C O 1
ATOM 5862 N N . GLN C 1 162 ? -25.817 106.918 220.512 1.00 33.14 167 GLN C N 1
ATOM 5863 C CA . GLN C 1 162 ? -26.515 107.358 221.711 1.00 36.76 167 GLN C CA 1
ATOM 5864 C C . GLN C 1 162 ? -26.622 108.881 221.748 1.00 34.34 167 GLN C C 1
ATOM 5865 O O . GLN C 1 162 ? -27.621 109.421 222.214 1.00 36.88 167 GLN C O 1
ATOM 5871 N N . SER C 1 163 ? -25.604 109.570 221.244 1.00 29.46 168 SER C N 1
ATOM 5872 C CA . SER C 1 163 ? -25.664 111.024 221.172 1.00 35.24 168 SER C CA 1
ATOM 5873 C C . SER C 1 163 ? -26.821 111.460 220.271 1.00 38.95 168 SER C C 1
ATOM 5874 O O . SER C 1 163 ? -27.527 112.419 220.577 1.00 41.29 168 SER C O 1
ATOM 5877 N N . GLN C 1 164 ? -27.017 110.738 219.171 1.00 36.67 169 GLN C N 1
ATOM 5878 C CA . GLN C 1 164 ? -28.119 111.022 218.257 1.00 32.43 169 GLN C CA 1
ATOM 5879 C C . GLN C 1 164 ? -29.479 110.797 218.899 1.00 32.01 169 GLN C C 1
ATOM 5880 O O . GLN C 1 164 ? -30.388 111.606 218.724 1.00 39.34 169 GLN C O 1
ATOM 5886 N N . VAL C 1 165 ? -29.614 109.688 219.623 1.00 31.85 170 VAL C N 1
ATOM 5887 C CA . VAL C 1 165 ? -30.859 109.364 220.312 1.00 35.29 170 VAL C CA 1
ATOM 5888 C C . VAL C 1 165 ? -31.179 110.430 221.349 1.00 42.00 170 VAL C C 1
ATOM 5889 O O . VAL C 1 165 ? -32.318 110.884 221.470 1.00 34.88 170 VAL C O 1
ATOM 5893 N N . ASP C 1 166 ? -30.160 110.824 222.100 1.00 48.82 171 ASP C N 1
ATOM 5894 C CA . ASP C 1 166 ? -30.340 111.801 223.165 1.00 50.85 171 ASP C CA 1
ATOM 5895 C C . ASP C 1 166 ? -30.738 113.152 222.591 1.00 48.90 171 ASP C C 1
ATOM 5896 O O . ASP C 1 166 ? -31.581 113.847 223.158 1.00 52.56 171 ASP C O 1
ATOM 5901 N N . LYS C 1 167 ? -30.129 113.523 221.467 1.00 44.83 172 LYS C N 1
ATOM 5902 C CA . LYS C 1 167 ? -30.438 114.804 220.839 1.00 43.30 172 LYS C CA 1
ATOM 5903 C C . LYS C 1 167 ? -31.877 114.829 220.328 1.00 46.06 172 LYS C C 1
ATOM 5904 O O . LYS C 1 167 ? -32.581 115.828 220.496 1.00 44.67 172 LYS C O 1
ATOM 5910 N N . ILE C 1 168 ? -32.313 113.730 219.717 1.00 39.79 173 ILE C N 1
ATOM 5911 C CA . ILE C 1 168 ? -33.701 113.611 219.275 1.00 40.05 173 ILE C CA 1
ATOM 5912 C C . ILE C 1 168 ? -34.685 113.709 220.440 1.00 40.60 173 ILE C C 1
ATOM 5913 O O . ILE C 1 168 ? -35.658 114.464 220.387 1.00 37.11 173 ILE C O 1
ATOM 5918 N N . ARG C 1 169 ? -34.427 112.946 221.496 1.00 45.14 174 ARG C N 1
ATOM 5919 C CA . ARG C 1 169 ? -35.286 112.961 222.675 1.00 45.10 174 ARG C CA 1
ATOM 5920 C C . ARG C 1 169 ? -35.351 114.335 223.330 1.00 44.82 174 ARG C C 1
ATOM 5921 O O . ARG C 1 169 ? -36.422 114.770 223.760 1.00 42.36 174 ARG C O 1
ATOM 5929 N N . LYS C 1 170 ? -34.208 115.016 223.396 1.00 46.00 175 LYS C N 1
ATOM 5930 C CA . LYS C 1 170 ? -34.146 116.350 223.990 1.00 51.38 175 LYS C CA 1
ATOM 5931 C C . LYS C 1 170 ? -34.966 117.350 223.165 1.00 43.01 175 LYS C C 1
ATOM 5932 O O . LYS C 1 170 ? -35.682 118.180 223.726 1.00 40.62 175 LYS C O 1
ATOM 5938 N N . GLU C 1 171 ? -34.858 117.261 221.838 1.00 38.03 176 GLU C N 1
ATOM 5939 C CA . GLU C 1 171 ? -35.680 118.067 220.941 1.00 33.75 176 GLU C CA 1
ATOM 5940 C C . GLU C 1 171 ? -37.171 117.779 221.183 1.00 42.04 176 GLU C C 1
ATOM 5941 O O . GLU C 1 171 ? -37.986 118.702 221.325 1.00 40.78 176 GLU C O 1
ATOM 5947 N N . ALA C 1 172 ? -37.520 116.497 221.254 1.00 38.23 177 ALA C N 1
ATOM 5948 C CA . ALA C 1 172 ? -38.901 116.095 221.512 1.00 44.91 177 ALA C CA 1
ATOM 5949 C C . ALA C 1 172 ? -39.420 116.667 222.830 1.00 47.07 177 ALA C C 1
ATOM 5950 O O . ALA C 1 172 ? -40.575 117.085 222.929 1.00 50.08 177 ALA C O 1
ATOM 5952 N N . TYR C 1 173 ? -38.564 116.689 223.847 1.00 45.44 178 TYR C N 1
ATOM 5953 C CA . TYR C 1 173 ? -38.994 117.169 225.154 1.00 39.79 178 TYR C CA 1
ATOM 5954 C C . TYR C 1 173 ? -39.305 118.666 225.111 1.00 39.83 178 TYR C C 1
ATOM 5955 O O . TYR C 1 173 ? -40.223 119.138 225.778 1.00 45.84 178 TYR C O 1
ATOM 5964 N N . ALA C 1 174 ? -38.549 119.405 224.303 1.00 39.49 179 ALA C N 1
ATOM 5965 C CA . ALA C 1 174 ? -38.762 120.843 224.151 1.00 43.05 179 ALA C CA 1
ATOM 5966 C C . ALA C 1 174 ? -39.829 121.144 223.100 1.00 49.61 179 ALA C C 1
ATOM 5967 O O . ALA C 1 174 ? -40.222 122.298 222.917 1.00 47.74 179 ALA C O 1
ATOM 5969 N N . GLY C 1 175 ? -40.293 120.101 222.415 1.00 46.71 180 GLY C N 1
ATOM 5970 C CA . GLY C 1 175 ? -41.090 120.272 221.215 1.00 39.42 180 GLY C CA 1
ATOM 5971 C C . GLY C 1 175 ? -42.590 120.119 221.355 1.00 37.36 180 GLY C C 1
ATOM 5972 O O . GLY C 1 175 ? -43.085 119.580 222.343 1.00 39.11 180 GLY C O 1
ATOM 5973 N N . ALA C 1 176 ? -43.304 120.597 220.338 1.00 44.08 181 ALA C N 1
ATOM 5974 C CA . ALA C 1 176 ? -44.763 120.561 220.289 1.00 42.59 181 ALA C CA 1
ATOM 5975 C C . ALA C 1 176 ? -45.262 119.146 220.043 1.00 38.45 181 ALA C C 1
ATOM 5976 O O . ALA C 1 176 ? -44.723 118.421 219.203 1.00 37.38 181 ALA C O 1
ATOM 5978 N N . ALA C 1 177 ? -46.299 118.764 220.780 1.00 40.28 182 ALA C N 1
ATOM 5979 C CA . ALA C 1 177 ? -46.816 117.405 220.746 1.00 41.20 182 ALA C CA 1
ATOM 5980 C C . ALA C 1 177 ? -47.299 116.989 219.361 1.00 47.73 182 ALA C C 1
ATOM 5981 O O . ALA C 1 177 ? -47.174 115.824 218.978 1.00 42.62 182 ALA C O 1
ATOM 5983 N N . ALA C 1 178 ? -47.831 117.944 218.605 1.00 48.85 183 ALA C N 1
ATOM 5984 C CA . ALA C 1 178 ? -48.359 117.661 217.269 1.00 42.84 183 ALA C CA 1
ATOM 5985 C C . ALA C 1 178 ? -47.334 117.853 216.150 1.00 46.40 183 ALA C C 1
ATOM 5986 O O . ALA C 1 178 ? -47.660 117.689 214.974 1.00 51.75 183 ALA C O 1
ATOM 5988 N N . GLY C 1 179 ? -46.099 118.190 216.510 1.00 38.41 184 GLY C N 1
ATOM 5989 C CA . GLY C 1 179 ? -45.094 118.526 215.521 1.00 35.32 184 GLY C CA 1
ATOM 5990 C C . GLY C 1 179 ? -44.107 117.435 215.145 1.00 35.90 184 GLY C C 1
ATOM 5991 O O . GLY C 1 179 ? -44.416 116.243 215.182 1.00 38.47 184 GLY C O 1
ATOM 5992 N N . VAL C 1 180 ? -42.908 117.856 214.762 1.00 33.11 185 VAL C N 1
ATOM 5993 C CA . VAL C 1 180 ? -41.889 116.924 214.308 1.00 33.79 185 VAL C CA 1
ATOM 5994 C C . VAL C 1 180 ? -40.579 117.167 215.035 1.00 38.30 185 VAL C C 1
ATOM 5995 O O . VAL C 1 180 ? -40.421 118.157 215.746 1.00 42.28 185 VAL C O 1
ATOM 5999 N N . VAL C 1 181 ? -39.636 116.252 214.838 1.00 36.74 186 VAL C N 1
ATOM 6000 C CA . VAL C 1 181 ? -38.321 116.348 215.442 1.00 34.44 186 VAL C CA 1
ATOM 6001 C C . VAL C 1 181 ? -37.295 115.940 214.391 1.00 34.02 186 VAL C C 1
ATOM 6002 O O . VAL C 1 181 ? -37.519 114.996 213.623 1.00 30.57 186 VAL C O 1
ATOM 6006 N N . ALA C 1 182 ? -36.181 116.666 214.338 1.00 34.23 187 ALA C N 1
ATOM 6007 C CA . ALA C 1 182 ? -35.141 116.405 213.345 1.00 32.69 187 ALA C CA 1
ATOM 6008 C C . ALA C 1 182 ? -34.225 115.286 213.808 1.00 31.69 187 ALA C C 1
ATOM 6009 O O . ALA C 1 182 ? -33.913 115.180 214.993 1.00 31.59 187 ALA C O 1
ATOM 6011 N N . GLY C 1 183 ? -33.806 114.445 212.868 1.00 25.45 188 GLY C N 1
ATOM 6012 C CA . GLY C 1 183 ? -32.811 113.428 213.145 1.00 24.36 188 GLY C CA 1
ATOM 6013 C C . GLY C 1 183 ? -31.607 113.679 212.258 1.00 26.32 188 GLY C C 1
ATOM 6014 O O . GLY C 1 183 ? -31.593 114.642 211.495 1.00 32.06 188 GLY C O 1
ATOM 6015 N N . PRO C 1 184 ? -30.599 112.804 212.336 1.00 23.15 189 PRO C N 1
ATOM 6016 C CA . PRO C 1 184 ? -29.400 112.975 211.518 1.00 27.74 189 PRO C CA 1
ATOM 6017 C C . PRO C 1 184 ? -29.665 112.690 210.045 1.00 21.59 189 PRO C C 1
ATOM 6018 O O . PRO C 1 184 ? -30.625 111.998 209.693 1.00 24.13 189 PRO C O 1
ATOM 6022 N N . PHE C 1 185 ? -28.811 113.240 209.194 1.00 19.92 190 PHE C N 1
ATOM 6023 C CA . PHE C 1 185 ? -28.857 112.961 207.758 1.00 19.53 190 PHE C CA 1
ATOM 6024 C C . PHE C 1 185 ? -30.212 113.286 207.131 1.00 17.99 190 PHE C C 1
ATOM 6025 O O . PHE C 1 185 ? -30.707 112.554 206.298 1.00 20.97 190 PHE C O 1
ATOM 6033 N N . GLY C 1 186 ? -30.805 114.394 207.548 1.00 21.37 191 GLY C N 1
ATOM 6034 C CA . GLY C 1 186 ? -32.018 114.876 206.921 1.00 24.69 191 GLY C CA 1
ATOM 6035 C C . GLY C 1 186 ? -33.286 114.194 207.408 1.00 30.94 191 GLY C C 1
ATOM 6036 O O . GLY C 1 186 ? -34.365 114.485 206.906 1.00 28.45 191 GLY C O 1
ATOM 6037 N N . LEU C 1 187 ? -33.162 113.292 208.377 1.00 27.80 192 LEU C N 1
ATOM 6038 C CA . LEU C 1 187 ? -34.330 112.605 208.950 1.00 27.84 192 LEU C CA 1
ATOM 6039 C C . LEU C 1 187 ? -35.295 113.565 209.642 1.00 26.09 192 LEU C C 1
ATOM 6040 O O . LEU C 1 187 ? -34.884 114.428 210.426 1.00 30.40 192 LEU C O 1
ATOM 6045 N N . ILE C 1 188 ? -36.585 113.418 209.352 1.00 27.44 193 ILE C N 1
ATOM 6046 C CA . ILE C 1 188 ? -37.613 114.129 210.107 1.00 27.33 193 ILE C CA 1
ATOM 6047 C C . ILE C 1 188 ? -38.678 113.142 210.586 1.00 32.15 193 ILE C C 1
ATOM 6048 O O . ILE C 1 188 ? -39.236 112.395 209.782 1.00 36.79 193 ILE C O 1
ATOM 6053 N N . ILE C 1 189 ? -38.946 113.124 211.891 1.00 28.41 194 ILE C N 1
ATOM 6054 C CA . ILE C 1 189 ? -39.965 112.218 212.419 1.00 36.05 194 ILE C CA 1
ATOM 6055 C C . ILE C 1 189 ? -40.991 112.912 213.310 1.00 35.54 194 ILE C C 1
ATOM 6056 O O . ILE C 1 189 ? -40.757 114.008 213.828 1.00 33.06 194 ILE C O 1
ATOM 6061 N N . SER C 1 190 ? -42.126 112.249 213.497 1.00 37.15 195 SER C N 1
ATOM 6062 C CA . SER C 1 190 ? -43.206 112.773 214.328 1.00 39.82 195 SER C CA 1
ATOM 6063 C C . SER C 1 190 ? -42.780 112.896 215.787 1.00 42.79 195 SER C C 1
ATOM 6064 O O . SER C 1 190 ? -41.904 112.157 216.253 1.00 37.54 195 SER C O 1
ATOM 6067 N N . TYR C 1 191 ? -43.405 113.824 216.510 1.00 35.43 196 TYR C N 1
ATOM 6068 C CA . TYR C 1 191 ? -43.167 113.939 217.940 1.00 36.17 196 TYR C CA 1
ATOM 6069 C C . TYR C 1 191 ? -43.453 112.597 218.610 1.00 51.18 196 TYR C C 1
ATOM 6070 O O . TYR C 1 191 ? -42.724 112.183 219.513 1.00 45.31 196 TYR C O 1
ATOM 6079 N N . SER C 1 192 ? -44.509 111.924 218.148 1.00 51.30 197 SER C N 1
ATOM 6080 C CA . SER C 1 192 ? -44.975 110.673 218.751 1.00 53.30 197 SER C CA 1
ATOM 6081 C C . SER C 1 192 ? -43.922 109.564 218.718 1.00 48.40 197 SER C C 1
ATOM 6082 O O . SER C 1 192 ? -43.733 108.840 219.701 1.00 48.05 197 SER C O 1
ATOM 6085 N N . ILE C 1 193 ? -43.241 109.437 217.586 1.00 38.06 198 ILE C N 1
ATOM 6086 C CA . ILE C 1 193 ? -42.120 108.506 217.471 1.00 41.29 198 ILE C CA 1
ATOM 6087 C C . ILE C 1 193 ? -40.930 108.939 218.336 1.00 41.91 198 ILE C C 1
ATOM 6088 O O . ILE C 1 193 ? -40.410 108.150 219.122 1.00 44.43 198 ILE C O 1
ATOM 6093 N N . ALA C 1 194 ? -40.517 110.198 218.201 1.00 36.94 199 ALA C N 1
ATOM 6094 C CA . ALA C 1 194 ? -39.354 110.724 218.925 1.00 41.66 199 ALA C CA 1
ATOM 6095 C C . ALA C 1 194 ? -39.492 110.705 220.448 1.00 44.68 199 ALA C C 1
ATOM 6096 O O . ALA C 1 194 ? -38.517 110.459 221.162 1.00 43.68 199 ALA C O 1
ATOM 6098 N N . ALA C 1 195 ? -40.696 110.982 220.938 1.00 45.79 200 ALA C N 1
ATOM 6099 C CA . ALA C 1 195 ? -40.945 111.057 222.373 1.00 47.93 200 ALA C CA 1
ATOM 6100 C C . ALA C 1 195 ? -41.382 109.714 222.939 1.00 51.84 200 ALA C C 1
ATOM 6101 O O . ALA C 1 195 ? -41.558 109.573 224.150 1.00 50.28 200 ALA C O 1
ATOM 6103 N N . GLY C 1 196 ? -41.563 108.734 222.060 1.00 50.34 201 GLY C N 1
ATOM 6104 C CA . GLY C 1 196 ? -42.002 107.414 222.473 1.00 51.20 201 GLY C CA 1
ATOM 6105 C C . GLY C 1 196 ? -43.477 107.333 222.826 1.00 54.81 201 GLY C C 1
ATOM 6106 O O . GLY C 1 196 ? -43.877 106.501 223.649 1.00 53.70 201 GLY C O 1
ATOM 6107 N N . VAL C 1 197 ? -44.291 108.198 222.224 1.00 51.31 202 VAL C N 1
ATOM 6108 C CA . VAL C 1 197 ? -45.739 108.086 222.371 1.00 57.95 202 VAL C CA 1
ATOM 6109 C C . VAL C 1 197 ? -46.173 106.785 221.708 1.00 62.19 202 VAL C C 1
ATOM 6110 O O . VAL C 1 197 ? -46.877 105.974 222.308 1.00 65.22 202 VAL C O 1
ATOM 6114 N N . VAL C 1 198 ? -45.734 106.586 220.469 1.00 66.61 203 VAL C N 1
ATOM 6115 C CA . VAL C 1 198 ? -45.818 105.280 219.828 1.00 64.89 203 VAL C CA 1
ATOM 6116 C C . VAL C 1 198 ? -44.570 104.512 220.235 1.00 58.68 203 VAL C C 1
ATOM 6117 O O . VAL C 1 198 ? -43.450 104.925 219.926 1.00 58.45 203 VAL C O 1
ATOM 6121 N N . GLU C 1 199 ? -44.768 103.400 220.934 1.00 53.23 204 GLU C N 1
ATOM 6122 C CA . GLU C 1 199 ? -43.668 102.677 221.563 1.00 52.87 204 GLU C CA 1
ATOM 6123 C C . GLU C 1 199 ? -42.745 102.003 220.549 1.00 49.37 204 GLU C C 1
ATOM 6124 O O . GLU C 1 199 ? -43.202 101.478 219.536 1.00 52.49 204 GLU C O 1
ATOM 6130 N N . GLY C 1 200 ? -41.442 102.051 220.821 1.00 49.01 205 GLY C N 1
ATOM 6131 C CA . GLY C 1 200 ? -40.444 101.340 220.034 1.00 43.48 205 GLY C CA 1
ATOM 6132 C C . GLY C 1 200 ? -40.278 101.722 218.569 1.00 48.81 205 GLY C C 1
ATOM 6133 O O . GLY C 1 200 ? -39.770 100.932 217.773 1.00 45.31 205 GLY C O 1
ATOM 6134 N N . LYS C 1 201 ? -40.686 102.930 218.204 1.00 49.45 206 LYS C N 1
ATOM 6135 C CA . LYS C 1 201 ? -40.596 103.359 216.814 1.00 53.27 206 LYS C CA 1
ATOM 6136 C C . LYS C 1 201 ? -39.333 104.169 216.518 1.00 47.63 206 LYS C C 1
ATOM 6137 O O . LYS C 1 201 ? -38.860 104.194 215.384 1.00 44.89 206 LYS C O 1
ATOM 6143 N N . LEU C 1 202 ? -38.789 104.822 217.541 1.00 44.24 207 LEU C N 1
ATOM 6144 C CA . LEU C 1 202 ? -37.656 105.723 217.345 1.00 40.02 207 LEU C CA 1
ATOM 6145 C C . LEU C 1 202 ? -36.372 105.022 216.917 1.00 36.49 207 LEU C C 1
ATOM 6146 O O . LEU C 1 202 ? -35.797 105.364 215.879 1.00 35.47 207 LEU C O 1
ATOM 6151 N N . ILE C 1 203 ? -35.908 104.060 217.711 1.00 37.14 208 ILE C N 1
ATOM 6152 C CA . ILE C 1 203 ? -34.661 103.360 217.379 1.00 35.98 208 ILE C CA 1
ATOM 6153 C C . ILE C 1 203 ? -34.637 102.729 215.962 1.00 36.75 208 ILE C C 1
ATOM 6154 O O . ILE C 1 203 ? -33.659 102.904 215.228 1.00 38.37 208 ILE C O 1
ATOM 6159 N N . PRO C 1 204 ? -35.714 102.021 215.559 1.00 38.40 209 PRO C N 1
ATOM 6160 C CA . PRO C 1 204 ? -35.730 101.516 214.179 1.00 33.30 209 PRO C CA 1
ATOM 6161 C C . PRO C 1 204 ? -35.660 102.611 213.105 1.00 32.63 209 PRO C C 1
ATOM 6162 O O . PRO C 1 204 ? -34.947 102.432 212.117 1.00 38.48 209 PRO C O 1
ATOM 6166 N N . GLU C 1 205 ? -36.393 103.704 213.284 1.00 32.19 210 GLU C N 1
ATOM 6167 C CA . GLU C 1 205 ? -36.339 104.835 212.358 1.00 31.00 210 GLU C CA 1
ATOM 6168 C C . GLU C 1 205 ? -34.912 105.350 212.196 1.00 30.69 210 GLU C C 1
ATOM 6169 O O . GLU C 1 205 ? -34.468 105.637 211.081 1.00 36.13 210 GLU C O 1
ATOM 6175 N N . LEU C 1 206 ? -34.192 105.452 213.309 1.00 28.63 211 LEU C N 1
ATOM 6176 C CA . LEU C 1 206 ? -32.813 105.927 213.276 1.00 34.86 211 LEU C CA 1
ATOM 6177 C C . LEU C 1 206 ? -31.912 104.913 212.562 1.00 33.06 211 LEU C C 1
ATOM 6178 O O . LEU C 1 206 ? -31.173 105.272 211.640 1.00 25.23 211 LEU C O 1
ATOM 6183 N N . LYS C 1 207 ? -31.996 103.651 212.984 1.00 29.68 212 LYS C N 1
ATOM 6184 C CA . LYS C 1 207 ? -31.233 102.566 212.368 1.00 30.10 212 LYS C CA 1
ATOM 6185 C C . LYS C 1 207 ? -31.507 102.509 210.875 1.00 30.08 212 LYS C C 1
ATOM 6186 O O . LYS C 1 207 ? -30.579 102.401 210.071 1.00 31.48 212 LYS C O 1
ATOM 6192 N N . ASN C 1 208 ? -32.779 102.612 210.505 1.00 29.08 213 ASN C N 1
ATOM 6193 C CA . ASN C 1 208 ? -33.165 102.627 209.099 1.00 32.43 213 ASN C CA 1
ATOM 6194 C C . ASN C 1 208 ? -32.467 103.735 208.308 1.00 36.71 213 ASN C C 1
ATOM 6195 O O . ASN C 1 208 ? -31.945 103.497 207.218 1.00 33.35 213 ASN C O 1
ATOM 6200 N N . LYS C 1 209 ? -32.459 104.946 208.858 1.00 31.97 214 LYS C N 1
ATOM 6201 C CA . LYS C 1 209 ? -31.791 106.065 208.205 1.00 29.59 214 LYS C CA 1
ATOM 6202 C C . LYS C 1 209 ? -30.286 105.820 208.124 1.00 24.68 214 LYS C C 1
ATOM 6203 O O . LYS C 1 209 ? -29.675 106.011 207.069 1.00 27.77 214 LYS C O 1
ATOM 6209 N N . LEU C 1 210 ? -29.689 105.387 209.228 1.00 22.56 215 LEU C N 1
ATOM 6210 C CA . LEU C 1 210 ? -28.251 105.157 209.259 1.00 24.84 215 LEU C CA 1
ATOM 6211 C C . LEU C 1 210 ? -27.837 104.057 208.270 1.00 31.24 215 LEU C C 1
ATOM 6212 O O . LEU C 1 210 ? -26.808 104.161 207.591 1.00 22.53 215 LEU C O 1
ATOM 6217 N N . LYS C 1 211 ? -28.652 103.015 208.173 1.00 29.96 216 LYS C N 1
ATOM 6218 C CA . LYS C 1 211 ? -28.405 101.932 207.221 1.00 31.65 216 LYS C CA 1
ATOM 6219 C C . LYS C 1 211 ? -28.365 102.455 205.790 1.00 25.66 216 LYS C C 1
ATOM 6220 O O . LYS C 1 211 ? -27.554 102.012 204.983 1.00 23.44 216 LYS C O 1
ATOM 6226 N N . SER C 1 212 ? -29.249 103.400 205.485 1.00 22.95 217 SER C N 1
ATOM 6227 C CA . SER C 1 212 ? -29.343 103.993 204.153 1.00 24.52 217 SER C CA 1
ATOM 6228 C C . SER C 1 212 ? -28.049 104.728 203.798 1.00 30.30 217 SER C C 1
ATOM 6229 O O . SER C 1 212 ? -27.563 104.671 202.662 1.00 25.02 217 SER C O 1
ATOM 6232 N N . VAL C 1 213 ? -27.504 105.427 204.785 1.00 23.11 218 VAL C N 1
ATOM 6233 C CA . VAL C 1 213 ? -26.239 106.119 204.625 1.00 27.95 218 VAL C CA 1
ATOM 6234 C C . VAL C 1 213 ? -25.131 105.106 204.365 1.00 26.29 218 VAL C C 1
ATOM 6235 O O . VAL C 1 213 ? -24.409 105.213 203.376 1.00 23.76 218 VAL C O 1
ATOM 6239 N N . GLN C 1 214 ? -25.000 104.114 205.240 1.00 22.70 219 GLN C N 1
ATOM 6240 C CA . GLN C 1 214 ? -23.953 103.108 205.047 1.00 29.88 219 GLN C CA 1
ATOM 6241 C C . GLN C 1 214 ? -24.074 102.370 203.699 1.00 32.82 219 GLN C C 1
ATOM 6242 O O . GLN C 1 214 ? -23.061 102.036 203.075 1.00 33.28 219 GLN C O 1
ATOM 6248 N N . ASN C 1 215 ? -25.305 102.143 203.243 1.00 29.97 220 ASN C N 1
ATOM 6249 C CA . ASN C 1 215 ? -25.546 101.522 201.934 1.00 28.63 220 ASN C CA 1
ATOM 6250 C C . ASN C 1 215 ? -25.111 102.371 200.741 1.00 23.36 220 ASN C C 1
ATOM 6251 O O . ASN C 1 215 ? -24.781 101.848 199.673 1.00 24.18 220 ASN C O 1
ATOM 6256 N N . PHE C 1 216 ? -25.140 103.684 200.910 1.00 22.50 221 PHE C N 1
ATOM 6257 C CA . PHE C 1 216 ? -24.694 104.573 199.854 1.00 22.98 221 PHE C CA 1
ATOM 6258 C C . PHE C 1 216 ? -23.218 104.322 199.575 1.00 22.12 221 PHE C C 1
ATOM 6259 O O . PHE C 1 216 ? -22.786 104.299 198.420 1.00 17.06 221 PHE C O 1
ATOM 6267 N N . PHE C 1 217 ? -22.452 104.119 200.640 1.00 20.87 222 PHE C N 1
ATOM 6268 C CA . PHE C 1 217 ? -21.026 103.881 200.499 1.00 19.27 222 PHE C CA 1
ATOM 6269 C C . PHE C 1 217 ? -20.699 102.443 200.097 1.00 26.08 222 PHE C C 1
ATOM 6270 O O . PHE C 1 217 ? -19.721 102.192 199.387 1.00 22.58 222 PHE C O 1
ATOM 6278 N N . THR C 1 218 ? -21.534 101.505 200.519 1.00 18.43 223 THR C N 1
ATOM 6279 C CA . THR C 1 218 ? -21.402 100.131 200.045 1.00 21.90 223 THR C CA 1
ATOM 6280 C C . THR C 1 218 ? -21.591 100.054 198.537 1.00 22.04 223 THR C C 1
ATOM 6281 O O . THR C 1 218 ? -20.799 99.416 197.838 1.00 27.83 223 THR C O 1
ATOM 6285 N N . THR C 1 219 ? -22.635 100.710 198.038 1.00 22.45 224 THR C N 1
ATOM 6286 C CA . THR C 1 219 ? -22.890 100.778 196.603 1.00 23.18 224 THR C CA 1
ATOM 6287 C C . THR C 1 219 ? -21.692 101.374 195.835 1.00 22.61 224 THR C C 1
ATOM 6288 O O . THR C 1 219 ? -21.238 100.815 194.831 1.00 22.22 224 THR C O 1
ATOM 6292 N N . LEU C 1 220 ? -21.187 102.499 196.324 1.00 15.63 225 LEU C N 1
ATOM 6293 C CA . LEU C 1 220 ? -20.048 103.170 195.725 1.00 18.88 225 LEU C CA 1
ATOM 6294 C C . LEU C 1 220 ? -18.822 102.286 195.797 1.00 16.31 225 LEU C C 1
ATOM 6295 O O . LEU C 1 220 ? -18.045 102.225 194.860 1.00 19.67 225 LEU C O 1
ATOM 6300 N N . SER C 1 221 ? -18.654 101.607 196.924 1.00 17.17 226 SER C N 1
ATOM 6301 C CA . SER C 1 221 ? -17.501 100.751 197.148 1.00 15.88 226 SER C CA 1
ATOM 6302 C C . SER C 1 221 ? -17.395 99.673 196.068 1.00 23.77 226 SER C C 1
ATOM 6303 O O . SER C 1 221 ? -16.317 99.427 195.533 1.00 18.73 226 SER C O 1
ATOM 6306 N N . ASN C 1 222 ? -18.519 99.034 195.762 1.00 17.60 227 ASN C N 1
ATOM 6307 C CA . ASN C 1 222 ? -18.544 97.977 194.758 1.00 20.74 227 ASN C CA 1
ATOM 6308 C C . ASN C 1 222 ? -18.292 98.525 193.373 1.00 20.99 227 ASN C C 1
ATOM 6309 O O . ASN C 1 222 ? -17.568 97.927 192.572 1.00 20.21 227 ASN C O 1
ATOM 6314 N N . THR C 1 223 ? -18.869 99.684 193.095 1.00 21.42 228 THR C N 1
ATOM 6315 C CA . THR C 1 223 ? -18.645 100.352 191.816 1.00 24.36 228 THR C CA 1
ATOM 6316 C C . THR C 1 223 ? -17.172 100.745 191.609 1.00 23.33 228 THR C C 1
ATOM 6317 O O . THR C 1 223 ? -16.620 100.638 190.505 1.00 18.95 228 THR C O 1
ATOM 6321 N N . VAL C 1 224 ? -16.542 101.210 192.677 1.00 14.56 229 VAL C N 1
ATOM 6322 C CA . VAL C 1 224 ? -15.143 101.614 192.628 1.00 11.20 229 VAL C CA 1
ATOM 6323 C C . VAL C 1 224 ? -14.242 100.399 192.477 1.00 10.66 229 VAL C C 1
ATOM 6324 O O . VAL C 1 224 ? -13.292 100.429 191.707 1.00 15.61 229 VAL C O 1
ATOM 6328 N N . LYS C 1 225 ? -14.539 99.318 193.186 1.00 13.79 230 LYS C N 1
ATOM 6329 C CA . LYS C 1 225 ? -13.685 98.134 193.099 1.00 23.34 230 LYS C CA 1
ATOM 6330 C C . LYS C 1 225 ? -13.745 97.509 191.700 1.00 20.52 230 LYS C C 1
ATOM 6331 O O . LYS C 1 225 ? -12.721 97.068 191.155 1.00 16.37 230 LYS C O 1
ATOM 6337 N N . GLN C 1 226 ? -14.929 97.520 191.096 1.00 15.96 231 GLN C N 1
ATOM 6338 C CA . GLN C 1 226 ? -15.071 97.030 189.732 1.00 22.06 231 GLN C CA 1
ATOM 6339 C C . GLN C 1 226 ? -14.341 97.920 188.726 1.00 20.27 231 GLN C C 1
ATOM 6340 O O . GLN C 1 226 ? -13.682 97.413 187.808 1.00 16.40 231 GLN C O 1
ATOM 6346 N N . ALA C 1 227 ? -14.464 99.237 188.881 1.00 17.24 232 ALA C N 1
ATOM 6347 C CA . ALA C 1 227 ? -13.757 100.177 188.001 1.00 13.56 232 ALA C CA 1
ATOM 6348 C C . ALA C 1 227 ? -12.261 99.948 188.083 1.00 15.90 232 ALA C C 1
ATOM 6349 O O . ALA C 1 227 ? -11.553 100.024 187.078 1.00 11.27 232 ALA C O 1
ATOM 6351 N N . ASN C 1 228 ? -11.784 99.680 189.291 1.00 12.38 233 ASN C N 1
ATOM 6352 C CA . ASN C 1 228 ? -10.365 99.458 189.516 1.00 13.17 233 ASN C CA 1
ATOM 6353 C C . ASN C 1 228 ? -9.912 98.220 188.763 1.00 14.57 233 ASN C C 1
ATOM 6354 O O . ASN C 1 228 ? -8.865 98.242 188.117 1.00 16.66 233 ASN C O 1
ATOM 6359 N N . LYS C 1 229 ? -10.699 97.144 188.820 1.00 14.11 234 LYS C N 1
ATOM 6360 C CA . LYS C 1 229 ? -10.324 95.930 188.082 1.00 14.94 234 LYS C CA 1
ATOM 6361 C C . LYS C 1 229 ? -10.328 96.213 186.583 1.00 16.95 234 LYS C C 1
ATOM 6362 O O . LYS C 1 229 ? -9.416 95.813 185.869 1.00 13.08 234 LYS C O 1
ATOM 6368 N N . ASP C 1 230 ? -11.362 96.904 186.117 1.00 12.41 235 ASP C N 1
ATOM 6369 C CA . ASP C 1 230 ? -11.501 97.180 184.692 1.00 16.68 235 ASP C CA 1
ATOM 6370 C C . ASP C 1 230 ? -10.398 98.082 184.161 1.00 16.63 235 ASP C C 1
ATOM 6371 O O . ASP C 1 230 ? -9.882 97.850 183.071 1.00 13.18 235 ASP C O 1
ATOM 6376 N N . ILE C 1 231 ? -10.033 99.112 184.919 1.00 14.64 236 ILE C N 1
ATOM 6377 C CA . ILE C 1 231 ? -8.961 99.991 184.462 1.00 16.26 236 ILE C CA 1
ATOM 6378 C C . ILE C 1 231 ? -7.603 99.269 184.461 1.00 14.02 236 ILE C C 1
ATOM 6379 O O . ILE C 1 231 ? -6.780 99.502 183.570 1.00 13.60 236 ILE C O 1
ATOM 6384 N N . ASP C 1 232 ? -7.388 98.371 185.425 1.00 13.02 237 ASP C N 1
ATOM 6385 C CA . ASP C 1 232 ? -6.199 97.512 185.439 1.00 13.05 237 ASP C CA 1
ATOM 6386 C C . ASP C 1 232 ? -6.120 96.644 184.171 1.00 13.61 237 ASP C C 1
ATOM 6387 O O . ASP C 1 232 ? -5.063 96.558 183.533 1.00 13.14 237 ASP C O 1
ATOM 6392 N N . ALA C 1 233 ? -7.236 96.026 183.801 1.00 11.86 238 ALA C N 1
ATOM 6393 C CA . ALA C 1 233 ? -7.266 95.180 182.607 1.00 15.11 238 ALA C CA 1
ATOM 6394 C C . ALA C 1 233 ? -6.954 96.023 181.356 1.00 13.72 238 ALA C C 1
ATOM 6395 O O . ALA C 1 233 ? -6.170 95.608 180.492 1.00 12.07 238 ALA C O 1
ATOM 6397 N N . ALA C 1 234 ? -7.577 97.198 181.276 1.00 12.55 239 ALA C N 1
ATOM 6398 C CA . ALA C 1 234 ? -7.366 98.104 180.141 1.00 17.86 239 ALA C CA 1
ATOM 6399 C C . ALA C 1 234 ? -5.911 98.536 180.043 1.00 16.63 239 ALA C C 1
ATOM 6400 O O . ALA C 1 234 ? -5.334 98.527 178.964 1.00 15.01 239 ALA C O 1
ATOM 6402 N N A LYS C 1 235 ? -5.323 98.905 181.176 0.45 14.44 240 LYS C N 1
ATOM 6403 N N B LYS C 1 235 ? -5.343 98.916 181.183 0.55 13.77 240 LYS C N 1
ATOM 6404 C CA A LYS C 1 235 ? -3.936 99.363 181.214 0.45 15.99 240 LYS C CA 1
ATOM 6405 C CA B LYS C 1 235 ? -3.948 99.346 181.291 0.55 17.01 240 LYS C CA 1
ATOM 6406 C C A LYS C 1 235 ? -2.966 98.279 180.732 0.45 14.38 240 LYS C C 1
ATOM 6407 C C B LYS C 1 235 ? -2.982 98.287 180.752 0.55 14.82 240 LYS C C 1
ATOM 6408 O O A LYS C 1 235 ? -2.082 98.545 179.911 0.45 12.07 240 LYS C O 1
ATOM 6409 O O B LYS C 1 235 ? -2.120 98.576 179.913 0.55 12.19 240 LYS C O 1
ATOM 6420 N N . LEU C 1 236 ? -3.137 97.059 181.237 1.00 14.77 241 LEU C N 1
ATOM 6421 C CA . LEU C 1 236 ? -2.245 95.957 180.862 1.00 16.65 241 LEU C CA 1
ATOM 6422 C C . LEU C 1 236 ? -2.395 95.604 179.399 1.00 17.11 241 LEU C C 1
ATOM 6423 O O . LEU C 1 236 ? -1.407 95.302 178.728 1.00 17.58 241 LEU C O 1
ATOM 6428 N N . LYS C 1 237 ? -3.622 95.634 178.897 1.00 12.05 242 LYS C N 1
ATOM 6429 C CA . LYS C 1 237 ? -3.839 95.303 177.500 1.00 16.54 242 LYS C CA 1
ATOM 6430 C C . LYS C 1 237 ? -3.259 96.416 176.610 1.00 17.77 242 LYS C C 1
ATOM 6431 O O . LYS C 1 237 ? -2.662 96.143 175.557 1.00 15.96 242 LYS C O 1
ATOM 6437 N N . LEU C 1 238 ? -3.404 97.663 177.057 1.00 12.94 243 LEU C N 1
ATOM 6438 C CA . LEU C 1 238 ? -2.830 98.801 176.334 1.00 18.42 243 LEU C CA 1
ATOM 6439 C C . LEU C 1 238 ? -1.310 98.677 176.247 1.00 17.57 243 LEU C C 1
ATOM 6440 O O . LEU C 1 238 ? -0.728 98.954 175.204 1.00 15.65 243 LEU C O 1
ATOM 6445 N N . THR C 1 239 ? -0.670 98.232 177.327 1.00 13.11 244 THR C N 1
ATOM 6446 C CA . THR C 1 239 ? 0.779 98.000 177.307 1.00 12.22 244 THR C CA 1
ATOM 6447 C C . THR C 1 239 ? 1.142 96.979 176.232 1.00 20.63 244 THR C C 1
ATOM 6448 O O . THR C 1 239 ? 2.101 97.166 175.463 1.00 16.95 244 THR C O 1
ATOM 6452 N N . THR C 1 240 ? 0.357 95.911 176.173 1.00 14.57 245 THR C N 1
ATOM 6453 C CA . THR C 1 240 ? 0.533 94.870 175.164 1.00 17.35 245 THR C CA 1
ATOM 6454 C C . THR C 1 240 ? 0.336 95.411 173.752 1.00 20.10 245 THR C C 1
ATOM 6455 O O . THR C 1 240 ? 1.134 95.129 172.867 1.00 19.68 245 THR C O 1
ATOM 6459 N N . GLU C 1 241 ? -0.718 96.192 173.542 1.00 19.96 246 GLU C N 1
ATOM 6460 C CA . GLU C 1 241 ? -1.003 96.719 172.212 1.00 16.37 246 GLU C CA 1
ATOM 6461 C C . GLU C 1 241 ? -0.045 97.823 171.771 1.00 17.99 246 GLU C C 1
ATOM 6462 O O . GLU C 1 241 ? 0.245 97.942 170.590 1.00 18.13 246 GLU C O 1
ATOM 6468 N N . ILE C 1 242 ? 0.463 98.618 172.705 1.00 15.44 247 ILE C N 1
ATOM 6469 C CA . ILE C 1 242 ? 1.443 99.635 172.342 1.00 16.63 247 ILE C CA 1
ATOM 6470 C C . ILE C 1 242 ? 2.687 98.933 171.808 1.00 20.24 247 ILE C C 1
ATOM 6471 O O . ILE C 1 242 ? 3.252 99.321 170.774 1.00 14.63 247 ILE C O 1
ATOM 6476 N N . ALA C 1 243 ? 3.084 97.871 172.498 1.00 16.47 248 ALA C N 1
ATOM 6477 C CA . ALA C 1 243 ? 4.215 97.051 172.079 1.00 23.30 248 ALA C CA 1
ATOM 6478 C C . ALA C 1 243 ? 3.961 96.445 170.699 1.00 24.83 248 ALA C C 1
ATOM 6479 O O . ALA C 1 243 ? 4.832 96.474 169.828 1.00 21.04 248 ALA C O 1
ATOM 6481 N N . ALA C 1 244 ? 2.758 95.916 170.504 1.00 19.87 249 ALA C N 1
ATOM 6482 C CA . ALA C 1 244 ? 2.359 95.378 169.209 1.00 23.39 249 ALA C CA 1
ATOM 6483 C C . ALA C 1 244 ? 2.396 96.426 168.085 1.00 21.96 249 ALA C C 1
ATOM 6484 O O . ALA C 1 244 ? 2.792 96.117 166.956 1.00 18.44 249 ALA C O 1
ATOM 6486 N N . ILE C 1 245 ? 1.965 97.649 168.378 1.00 16.96 250 ILE C N 1
ATOM 6487 C CA . ILE C 1 245 ? 1.957 98.715 167.363 1.00 20.48 250 ILE C CA 1
ATOM 6488 C C . ILE C 1 245 ? 3.402 98.995 166.919 1.00 23.01 250 ILE C C 1
ATOM 6489 O O . ILE C 1 245 ? 3.666 99.243 165.744 1.00 18.64 250 ILE C O 1
ATOM 6494 N N . GLY C 1 246 ? 4.331 98.929 167.872 1.00 19.58 251 GLY C N 1
ATOM 6495 C CA . GLY C 1 246 ? 5.749 99.095 167.587 1.00 20.19 251 GLY C CA 1
ATOM 6496 C C . GLY C 1 246 ? 6.292 98.027 166.664 1.00 24.14 251 GLY C C 1
ATOM 6497 O O . GLY C 1 246 ? 7.040 98.335 165.732 1.00 23.70 251 GLY C O 1
ATOM 6498 N N . GLU C 1 247 ? 5.921 96.772 166.912 1.00 22.44 252 GLU C N 1
ATOM 6499 C CA . GLU C 1 247 ? 6.362 95.679 16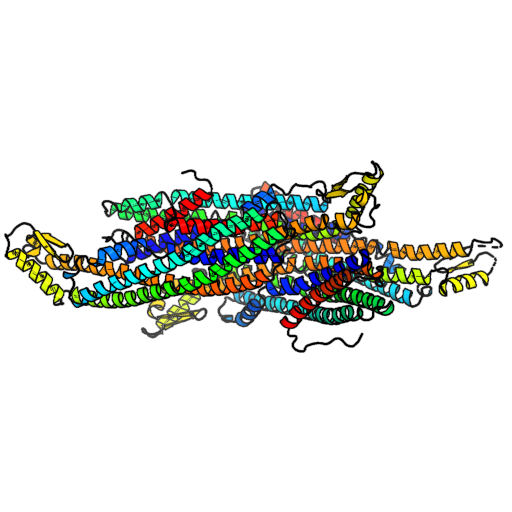6.050 1.00 22.23 252 GLU C CA 1
ATOM 6500 C C . GLU C 1 247 ? 5.836 95.831 164.633 1.00 28.21 252 GLU C C 1
ATOM 6501 O O . GLU C 1 247 ? 6.561 95.588 163.667 1.00 19.82 252 GLU C O 1
ATOM 6507 N N . ILE C 1 248 ? 4.566 96.200 164.509 1.00 21.27 253 ILE C N 1
ATOM 6508 C CA . ILE C 1 248 ? 3.963 96.409 163.194 1.00 21.32 253 ILE C CA 1
ATOM 6509 C C . ILE C 1 248 ? 4.552 97.603 162.446 1.00 18.12 253 ILE C C 1
ATOM 6510 O O . ILE C 1 248 ? 4.797 97.526 161.238 1.00 24.42 253 ILE C O 1
ATOM 6515 N N . LYS C 1 249 ? 4.777 98.701 163.159 1.00 17.00 254 LYS C N 1
ATOM 6516 C CA . LYS C 1 249 ? 5.435 99.861 162.578 1.00 18.56 254 LYS C CA 1
ATOM 6517 C C . LYS C 1 249 ? 6.775 99.465 161.947 1.00 25.37 254 LYS C C 1
ATOM 6518 O O . LYS C 1 249 ? 7.083 99.864 160.822 1.00 20.94 254 LYS C O 1
ATOM 6524 N N . THR C 1 250 ? 7.559 98.673 162.670 1.00 17.64 255 THR C N 1
ATOM 6525 C CA . THR C 1 250 ? 8.810 98.159 162.128 1.00 22.27 255 THR C CA 1
ATOM 6526 C C . THR C 1 250 ? 8.561 97.384 160.833 1.00 28.16 255 THR C C 1
ATOM 6527 O O . THR C 1 250 ? 9.225 97.617 159.823 1.00 27.00 255 THR C O 1
ATOM 6531 N N . GLU C 1 251 ? 7.584 96.484 160.861 1.00 20.44 256 GLU C N 1
ATOM 6532 C CA . GLU C 1 251 ? 7.222 95.706 159.676 1.00 24.85 256 GLU C CA 1
ATOM 6533 C C . GLU C 1 251 ? 6.802 96.615 158.509 1.00 23.58 256 GLU C C 1
ATOM 6534 O O . GLU C 1 251 ? 7.241 96.427 157.360 1.00 18.57 256 GLU C O 1
ATOM 6540 N N . THR C 1 252 ? 5.969 97.608 158.820 1.00 23.11 257 THR C N 1
ATOM 6541 C CA . THR C 1 252 ? 5.467 98.565 157.834 1.00 26.55 257 THR C CA 1
ATOM 6542 C C . THR C 1 252 ? 6.602 99.337 157.158 1.00 26.01 257 THR C C 1
ATOM 6543 O O . THR C 1 252 ? 6.568 99.597 155.953 1.00 21.23 257 THR C O 1
ATOM 6547 N N . GLU C 1 253 ? 7.616 99.686 157.940 1.00 21.64 258 GLU C N 1
ATOM 6548 C CA . GLU C 1 253 ? 8.742 100.454 157.435 1.00 25.57 258 GLU C CA 1
ATOM 6549 C C . GLU C 1 253 ? 9.542 99.740 156.339 1.00 32.36 258 GLU C C 1
ATOM 6550 O O . GLU C 1 253 ? 10.191 100.383 155.525 1.00 29.39 258 GLU C O 1
ATOM 6556 N N . THR C 1 254 ? 9.492 98.417 156.307 1.00 31.34 259 THR C N 1
ATOM 6557 C CA . THR C 1 254 ? 10.205 97.690 155.253 1.00 31.52 259 THR C CA 1
ATOM 6558 C C . THR C 1 254 ? 9.254 97.119 154.210 1.00 23.58 259 THR C C 1
ATOM 6559 O O . THR C 1 254 ? 9.632 96.291 153.391 1.00 27.06 259 THR C O 1
ATOM 6563 N N . THR C 1 255 ? 8.011 97.570 154.241 1.00 21.98 260 THR C N 1
ATOM 6564 C CA . THR C 1 255 ? 7.018 97.110 153.291 1.00 29.03 260 THR C CA 1
ATOM 6565 C C . THR C 1 255 ? 6.950 98.065 152.091 1.00 28.91 260 THR C C 1
ATOM 6566 O O . THR C 1 255 ? 7.030 99.282 152.251 1.00 21.23 260 THR C O 1
ATOM 6570 N N . ARG C 1 256 ? 6.822 97.517 150.887 1.00 27.80 261 ARG C N 1
ATOM 6571 C CA . ARG C 1 256 ? 6.715 98.357 149.700 1.00 30.18 261 ARG C CA 1
ATOM 6572 C C . ARG C 1 256 ? 5.254 98.609 149.381 1.00 28.80 261 ARG C C 1
ATOM 6573 O O . ARG C 1 256 ? 4.483 97.676 149.194 1.00 28.90 261 ARG C O 1
ATOM 6581 N N . PHE C 1 257 ? 4.871 99.879 149.334 1.00 30.56 262 PHE C N 1
ATOM 6582 C CA . PHE C 1 257 ? 3.456 100.223 149.211 1.00 31.71 262 PHE C CA 1
ATOM 6583 C C . PHE C 1 257 ? 3.015 100.342 147.763 1.00 34.49 262 PHE C C 1
ATOM 6584 O O . PHE C 1 257 ? 1.842 100.130 147.450 1.00 34.10 262 PHE C O 1
ATOM 6592 N N . TYR C 1 258 ? 3.949 100.696 146.885 1.00 33.29 263 TYR C N 1
ATOM 6593 C CA . TYR C 1 258 ? 3.605 100.875 145.487 1.00 34.07 263 TYR C CA 1
ATOM 6594 C C . TYR C 1 258 ? 3.350 99.517 144.870 1.00 39.37 263 TYR C C 1
ATOM 6595 O O . TYR C 1 258 ? 4.268 98.724 144.685 1.00 45.14 263 TYR C O 1
ATOM 6604 N N . CYS C 1 259 ? 2.088 99.252 144.570 1.00 35.53 264 CYS C N 1
ATOM 6605 C CA . CYS C 1 259 ? 1.686 97.950 144.077 1.00 45.19 264 CYS C CA 1
ATOM 6606 C C . CYS C 1 259 ? 0.511 98.100 143.120 1.00 48.91 264 CYS C C 1
ATOM 6607 O O . CYS C 1 259 ? -0.259 99.058 143.209 1.00 46.84 264 CYS C O 1
ATOM 6610 N N . ASP C 1 260 ? 0.388 97.144 142.208 1.00 45.91 265 ASP C N 1
ATOM 6611 C CA . ASP C 1 260 ? -0.690 97.108 141.234 1.00 51.06 265 ASP C CA 1
ATOM 6612 C C . ASP C 1 260 ? -1.950 96.534 141.879 1.00 53.42 265 ASP C C 1
ATOM 6613 O O . ASP C 1 260 ? -2.423 95.470 141.481 1.00 48.55 265 ASP C O 1
ATOM 6618 N N . TYR C 1 261 ? -2.479 97.229 142.887 1.00 50.27 266 TYR C N 1
ATOM 6619 C CA . TYR C 1 261 ? -3.676 96.767 143.584 1.00 45.43 266 TYR C CA 1
ATOM 6620 C C . TYR C 1 261 ? -4.857 96.617 142.634 1.00 51.38 266 TYR C C 1
ATOM 6621 O O . TYR C 1 261 ? -5.106 97.488 141.802 1.00 56.27 266 TYR C O 1
ATOM 6630 N N . ASP C 1 262 ? -5.593 95.520 142.775 1.00 51.66 267 ASP C N 1
ATOM 6631 C CA . ASP C 1 262 ? -6.836 95.351 142.038 1.00 55.75 267 ASP C CA 1
ATOM 6632 C C . ASP C 1 262 ? -7.967 96.011 142.808 1.00 57.22 267 ASP C C 1
ATOM 6633 O O . ASP C 1 262 ? -7.745 96.566 143.888 1.00 47.66 267 ASP C O 1
ATOM 6638 N N . ASP C 1 263 ? -9.175 95.949 142.258 1.00 54.50 268 ASP C N 1
ATOM 6639 C CA . ASP C 1 263 ? -10.336 96.542 142.913 1.00 55.17 268 ASP C CA 1
ATOM 6640 C C . ASP C 1 263 ? -10.594 95.938 144.291 1.00 52.07 268 ASP C C 1
ATOM 6641 O O . ASP C 1 263 ? -11.034 96.636 145.206 1.00 54.93 268 ASP C O 1
ATOM 6646 N N . LEU C 1 264 ? -10.314 94.646 144.438 1.00 46.05 269 LEU C N 1
ATOM 6647 C CA . LEU C 1 264 ? -10.555 93.949 145.702 1.00 45.81 269 LEU C CA 1
ATOM 6648 C C . LEU C 1 264 ? -9.577 94.384 146.785 1.00 43.34 269 LEU C C 1
ATOM 6649 O O . LEU C 1 264 ? -9.963 94.613 147.934 1.00 41.08 269 LEU C O 1
ATOM 6654 N N . MET C 1 265 ? -8.305 94.483 146.426 1.00 43.99 270 MET C N 1
ATOM 6655 C CA . MET C 1 265 ? -7.304 94.916 147.386 1.00 45.83 270 MET C CA 1
ATOM 6656 C C . MET C 1 265 ? -7.512 96.390 147.737 1.00 41.61 270 MET C C 1
ATOM 6657 O O . MET C 1 265 ? -7.320 96.796 148.889 1.00 43.17 270 MET C O 1
ATOM 6662 N N . LEU C 1 266 ? -7.921 97.183 146.749 1.00 39.11 271 LEU C N 1
ATOM 6663 C CA . LEU C 1 266 ? -8.233 98.590 146.991 1.00 44.86 271 LEU C CA 1
ATOM 6664 C C . LEU C 1 266 ? -9.341 98.704 148.014 1.00 41.55 271 LEU C C 1
ATOM 6665 O O . LEU C 1 266 ? -9.226 99.448 148.996 1.00 37.57 271 LEU C O 1
ATOM 6670 N N . SER C 1 267 ? -10.409 97.946 147.783 1.00 44.27 272 SER C N 1
ATOM 6671 C CA . SER C 1 267 ? -11.531 97.891 148.716 1.00 44.07 272 SER C CA 1
ATOM 6672 C C . SER C 1 267 ? -11.113 97.455 150.111 1.00 32.86 272 SER C C 1
ATOM 6673 O O . SER C 1 267 ? -11.522 98.068 151.096 1.00 32.25 272 SER C O 1
ATOM 6676 N N . LEU C 1 268 ? -10.313 96.397 150.213 1.00 32.02 273 LEU C N 1
ATOM 6677 C CA . LEU C 1 268 ? -9.860 95.953 151.539 1.00 39.71 273 LEU C CA 1
ATOM 6678 C C . LEU C 1 268 ? -9.115 97.053 152.308 1.00 36.17 273 LEU C C 1
ATOM 6679 O O . LEU C 1 268 ? -9.359 97.274 153.495 1.00 29.79 273 LEU C O 1
ATOM 6684 N N . LEU C 1 269 ? -8.205 97.738 151.626 1.00 38.81 274 LEU C N 1
ATOM 6685 C CA . LEU C 1 269 ? -7.406 98.772 152.270 1.00 34.46 274 LEU C CA 1
ATOM 6686 C C . LEU C 1 269 ? -8.251 99.987 152.650 1.00 27.83 274 LEU C C 1
ATOM 6687 O O . LEU C 1 269 ? -8.097 100.550 153.737 1.00 28.06 274 LEU C O 1
ATOM 6692 N N . LYS C 1 270 ? -9.148 100.389 151.758 1.00 30.85 275 LYS C N 1
ATOM 6693 C CA . LYS C 1 270 ? -10.011 101.524 152.040 1.00 37.42 275 LYS C CA 1
ATOM 6694 C C . LYS C 1 270 ? -10.954 101.206 153.195 1.00 38.43 275 LYS C C 1
ATOM 6695 O O . LYS C 1 270 ? -11.190 102.048 154.066 1.00 32.45 275 LYS C O 1
ATOM 6701 N N . GLU C 1 271 ? -11.475 99.985 153.208 1.00 29.72 276 GLU C N 1
ATOM 6702 C CA . GLU C 1 271 ? -12.374 99.572 154.274 1.00 32.57 276 GLU C CA 1
ATOM 6703 C C . GLU C 1 271 ? -11.668 99.573 155.621 1.00 29.59 276 GLU C C 1
ATOM 6704 O O . GLU C 1 271 ? -12.254 99.977 156.616 1.00 29.51 276 GLU C O 1
ATOM 6710 N N . ALA C 1 272 ? -10.414 99.126 155.650 1.00 29.98 277 ALA C N 1
ATOM 6711 C CA . ALA C 1 272 ? -9.645 99.116 156.895 1.00 26.04 277 ALA C CA 1
ATOM 6712 C C . ALA C 1 272 ? -9.430 100.541 157.404 1.00 24.99 277 ALA C C 1
ATOM 6713 O O . ALA C 1 272 ? -9.606 100.816 158.585 1.00 25.54 277 ALA C O 1
ATOM 6715 N N . ALA C 1 273 ? -9.053 101.442 156.501 1.00 27.05 278 ALA C N 1
ATOM 6716 C CA . ALA C 1 273 ? -8.898 102.848 156.847 1.00 23.86 278 ALA C CA 1
ATOM 6717 C C . ALA C 1 273 ? -10.218 103.433 157.351 1.00 24.57 278 ALA C C 1
ATOM 6718 O O . ALA C 1 273 ? -10.247 104.092 158.396 1.00 23.88 278 ALA C O 1
ATOM 6720 N N . LYS C 1 274 ? -11.304 103.174 156.624 1.00 25.15 279 LYS C N 1
ATOM 6721 C CA . LYS C 1 274 ? -12.627 103.675 156.992 1.00 34.12 279 LYS C CA 1
ATOM 6722 C C . LYS C 1 274 ? -13.054 103.220 158.386 1.00 24.86 279 LYS C C 1
ATOM 6723 O O . LYS C 1 274 ? -13.641 103.999 159.145 1.00 23.61 279 LYS C O 1
ATOM 6729 N N . LYS C 1 275 ? -12.750 101.965 158.717 1.00 24.50 280 LYS C N 1
ATOM 6730 C CA . LYS C 1 275 ? -13.114 101.409 160.020 1.00 27.51 280 LYS C CA 1
ATOM 6731 C C . LYS C 1 275 ? -12.516 102.220 161.161 1.00 25.60 280 LYS C C 1
ATOM 6732 O O . LYS C 1 275 ? -13.205 102.558 162.122 1.00 22.82 280 LYS C O 1
ATOM 6738 N N . MET C 1 276 ? -11.232 102.536 161.056 1.00 23.83 281 MET C N 1
ATOM 6739 C CA . MET C 1 276 ? -10.589 103.312 162.110 1.00 26.26 281 MET C CA 1
ATOM 6740 C C . MET C 1 276 ? -11.052 104.772 162.125 1.00 24.23 281 MET C C 1
ATOM 6741 O O . MET C 1 276 ? -11.233 105.348 163.196 1.00 20.10 281 MET C O 1
ATOM 6746 N N . ILE C 1 277 ? -11.229 105.361 160.941 1.00 23.16 282 ILE C N 1
ATOM 6747 C CA . ILE C 1 277 ? -11.818 106.698 160.837 1.00 21.80 282 ILE C CA 1
ATOM 6748 C C . ILE C 1 277 ? -13.139 106.772 161.600 1.00 22.07 282 ILE C C 1
ATOM 6749 O O . ILE C 1 277 ? -13.367 107.720 162.341 1.00 22.00 282 ILE C O 1
ATOM 6754 N N . ASN C 1 278 ? -14.003 105.773 161.412 1.00 24.11 283 ASN C N 1
ATOM 6755 C CA . ASN C 1 278 ? -15.263 105.697 162.146 1.00 28.00 283 ASN C CA 1
ATOM 6756 C C . ASN C 1 278 ? -15.020 105.657 163.640 1.00 20.33 283 ASN C C 1
ATOM 6757 O O . ASN C 1 278 ? -15.683 106.359 164.408 1.00 26.22 283 ASN C O 1
ATOM 6762 N N . THR C 1 279 ? -14.080 104.819 164.059 1.00 22.36 284 THR C N 1
ATOM 6763 C CA . THR C 1 279 ? -13.767 104.704 165.487 1.00 24.65 284 THR C CA 1
ATOM 6764 C C . THR C 1 279 ? -13.294 106.037 166.050 1.00 20.82 284 THR C C 1
ATOM 6765 O O . THR C 1 279 ? -13.755 106.485 167.100 1.00 19.58 284 THR C O 1
ATOM 6769 N N . ALA C 1 280 ? -12.348 106.656 165.357 1.00 19.57 285 ALA C N 1
ATOM 6770 C CA . ALA C 1 280 ? -11.816 107.945 165.770 1.00 17.20 285 ALA C CA 1
ATOM 6771 C C . ALA C 1 280 ? -12.909 109.010 165.791 1.00 21.61 285 ALA C C 1
ATOM 6772 O O . ALA C 1 280 ? -13.001 109.798 166.736 1.00 18.45 285 ALA C O 1
ATOM 6774 N N . ASN C 1 281 ? -13.741 109.033 164.749 1.00 20.77 286 ASN C N 1
ATOM 6775 C CA . ASN C 1 281 ? -14.853 109.979 164.688 1.00 20.40 286 ASN C CA 1
ATOM 6776 C C . ASN C 1 281 ? -15.816 109.840 165.874 1.00 22.30 286 ASN C C 1
ATOM 6777 O O . ASN C 1 281 ? -16.208 110.840 166.488 1.00 22.51 286 ASN C O 1
ATOM 6782 N N . GLU C 1 282 ? -16.173 108.600 166.196 1.00 22.62 287 GLU C N 1
ATOM 6783 C CA . GLU C 1 282 ? -17.093 108.295 167.291 1.00 23.36 287 GLU C CA 1
ATOM 6784 C C . GLU C 1 282 ? -16.491 108.755 168.619 1.00 23.16 287 GLU C C 1
ATOM 6785 O O . GLU C 1 282 ? -17.157 109.385 169.444 1.00 19.72 287 GLU C O 1
ATOM 6791 N N . TYR C 1 283 ? -15.211 108.447 168.800 1.00 19.97 288 TYR C N 1
ATOM 6792 C CA . TYR C 1 283 ? -14.493 108.817 170.008 1.00 19.20 288 TYR C CA 1
ATOM 6793 C C . TYR C 1 283 ? -14.435 110.319 170.196 1.00 19.74 288 TYR C C 1
ATOM 6794 O O . TYR C 1 283 ? -14.745 110.816 171.275 1.00 16.93 288 TYR C O 1
ATOM 6803 N N . GLN C 1 284 ? -14.039 111.044 169.152 1.00 17.99 289 GLN C N 1
ATOM 6804 C CA . GLN C 1 284 ? -13.948 112.503 169.241 1.00 17.55 289 GLN C CA 1
ATOM 6805 C C . GLN C 1 284 ? -15.309 113.170 169.475 1.00 21.36 289 GLN C C 1
ATOM 6806 O O . GLN C 1 284 ? -15.416 114.150 170.229 1.00 18.75 289 GLN C O 1
ATOM 6812 N N . LYS C 1 285 ? -16.342 112.640 168.831 1.00 18.24 290 LYS C N 1
ATOM 6813 C CA . LYS C 1 285 ? -17.691 113.163 169.021 1.00 20.87 290 LYS C CA 1
ATOM 6814 C C . LYS C 1 285 ? -18.103 113.015 170.492 1.00 24.68 290 LYS C C 1
ATOM 6815 O O . LYS C 1 285 ? -18.660 113.933 171.076 1.00 25.74 290 LYS C O 1
ATOM 6821 N N . ARG C 1 286 ? -17.800 111.871 171.099 1.00 25.22 291 ARG C N 1
ATOM 6822 C CA . ARG C 1 286 ? -18.150 111.663 172.503 1.00 27.23 291 ARG C CA 1
ATOM 6823 C C . ARG C 1 286 ? -17.460 112.672 173.407 1.00 27.25 291 ARG C C 1
ATOM 6824 O O . ARG C 1 286 ? -18.048 113.177 174.368 1.00 25.02 291 ARG C O 1
ATOM 6832 N N . HIS C 1 287 ? -16.207 112.965 173.089 1.00 21.91 292 HIS C N 1
ATOM 6833 C CA . HIS C 1 287 ? -15.407 113.826 173.941 1.00 17.98 292 HIS C CA 1
ATOM 6834 C C . HIS C 1 287 ? -15.401 115.289 173.511 1.00 20.28 292 HIS C C 1
ATOM 6835 O O . HIS C 1 287 ? -14.510 116.055 173.883 1.00 21.07 292 HIS C O 1
ATOM 6842 N N . GLY C 1 288 ? -16.423 115.662 172.740 1.00 23.93 293 GLY C N 1
ATOM 6843 C CA . GLY C 1 288 ? -16.783 117.059 172.555 1.00 35.18 293 GLY C CA 1
ATOM 6844 C C . GLY C 1 288 ? -16.628 117.670 171.172 1.00 37.37 293 GLY C C 1
ATOM 6845 O O . GLY C 1 288 ? -16.975 118.838 170.975 1.00 41.13 293 GLY C O 1
ATOM 6846 N N . LYS C 1 289 ? -16.101 116.910 170.217 1.00 28.60 294 LYS C N 1
ATOM 6847 C CA . LYS C 1 289 ? -15.852 117.467 168.890 1.00 28.29 294 LYS C CA 1
ATOM 6848 C C . LYS C 1 289 ? -17.171 117.808 168.207 1.00 37.44 294 LYS C C 1
ATOM 6849 O O . LYS C 1 289 ? -18.085 116.976 168.148 1.00 35.86 294 LYS C O 1
ATOM 6855 N N . LYS C 1 290 ? -17.273 119.039 167.717 1.00 46.40 295 LYS C N 1
ATOM 6856 C CA . LYS C 1 290 ? -18.477 119.493 167.033 1.00 59.15 295 LYS C CA 1
ATOM 6857 C C . LYS C 1 290 ? -18.160 119.716 165.564 1.00 64.86 295 LYS C C 1
ATOM 6858 O O . LYS C 1 290 ? -18.749 119.086 164.682 1.00 65.17 295 LYS C O 1
ATOM 6864 N N . THR C 1 291 ? -17.216 120.620 165.318 1.00 70.96 296 THR C N 1
ATOM 6865 C CA . THR C 1 291 ? -16.850 121.027 163.964 1.00 77.90 296 THR C CA 1
ATOM 6866 C C . THR C 1 291 ? -16.275 119.875 163.143 1.00 80.52 296 THR C C 1
ATOM 6867 O O . THR C 1 291 ? -15.320 119.214 163.563 1.00 78.05 296 THR C O 1
ATOM 6871 N N . LEU C 1 292 ? -16.867 119.630 161.977 1.00 84.73 297 LEU C N 1
ATOM 6872 C CA . LEU C 1 292 ? -16.336 118.635 161.052 1.00 88.86 297 LEU C CA 1
ATOM 6873 C C . LEU C 1 292 ? -14.958 119.079 160.569 1.00 97.36 297 LEU C C 1
ATOM 6874 O O . LEU C 1 292 ? -14.676 120.277 160.495 1.00 101.19 297 LEU C O 1
ATOM 6879 N N . PHE C 1 293 ? -14.100 118.115 160.247 1.00 99.45 298 PHE C N 1
ATOM 6880 C CA . PHE C 1 293 ? -12.754 118.420 159.768 1.00 98.42 298 PHE C CA 1
ATOM 6881 C C . PHE C 1 293 ? -12.477 117.752 158.423 1.00 96.18 298 PHE C C 1
ATOM 6882 O O . PHE C 1 293 ? -12.468 116.526 158.317 1.00 93.89 298 PHE C O 1
ATOM 6890 N N . GLU C 1 294 ? -12.258 118.573 157.398 1.00 65.35 299 GLU C N 1
ATOM 6891 C CA . GLU C 1 294 ? -11.982 118.086 156.044 1.00 66.11 299 GLU C CA 1
ATOM 6892 C C . GLU C 1 294 ? -10.475 118.077 155.769 1.00 54.01 299 GLU C C 1
ATOM 6893 O O . GLU C 1 294 ? -9.762 119.019 156.127 1.00 49.16 299 GLU C O 1
ATOM 6899 N N . VAL C 1 295 ? -9.983 117.007 155.152 1.00 52.17 300 VAL C N 1
ATOM 6900 C CA . VAL C 1 295 ? -8.541 116.893 154.929 1.00 55.89 300 VAL C CA 1
ATOM 6901 C C . VAL C 1 295 ? -8.096 117.827 153.800 1.00 49.62 300 VAL C C 1
ATOM 6902 O O . VAL C 1 295 ? -8.769 117.934 152.766 1.00 46.29 300 VAL C O 1
ATOM 6906 N N . PRO C 1 296 ? -6.989 118.555 154.023 1.00 50.25 301 PRO C N 1
ATOM 6907 C CA . PRO C 1 296 ? -6.392 119.363 152.954 1.00 42.20 301 PRO C CA 1
ATOM 6908 C C . PRO C 1 296 ? -6.019 118.473 151.767 1.00 40.56 301 PRO C C 1
ATOM 6909 O O . PRO C 1 296 ? -5.837 117.269 151.952 1.00 34.73 301 PRO C O 1
ATOM 6913 N N . GLU C 1 297 ? -5.924 119.054 150.572 1.00 46.63 302 GLU C N 1
ATOM 6914 C CA . GLU C 1 297 ? -5.615 118.291 149.361 1.00 46.98 302 GLU C CA 1
ATOM 6915 C C . GLU C 1 297 ? -4.342 117.461 149.505 1.00 46.51 302 GLU C C 1
ATOM 6916 O O . GLU C 1 297 ? -3.430 117.840 150.238 1.00 51.29 302 GLU C O 1
ATOM 6922 N N . VAL C 1 298 ? -4.291 116.319 148.824 1.00 46.29 303 VAL C N 1
ATOM 6923 C CA . VAL C 1 298 ? -3.145 115.410 148.952 1.00 45.14 303 VAL C CA 1
ATOM 6924 C C . VAL C 1 298 ? -2.184 115.508 147.767 1.00 39.54 303 VAL C C 1
ATOM 6925 O O . VAL C 1 298 ? -1.075 114.967 147.811 1.00 28.03 303 VAL C O 1
ATOM 6929 N N . CYS D 1 1 ? -16.389 87.003 166.394 1.00 79.38 6 CYS D N 1
ATOM 6930 C CA . CYS D 1 1 ? -16.293 88.430 166.667 1.00 79.76 6 CYS D CA 1
ATOM 6931 C C . CYS D 1 1 ? -16.853 88.732 168.058 1.00 85.35 6 CYS D C 1
ATOM 6932 O O . CYS D 1 1 ? -18.027 88.460 168.340 1.00 80.89 6 CYS D O 1
ATOM 6935 N N . ASP D 1 2 ? -16.004 89.287 168.920 1.00 90.74 7 ASP D N 1
ATOM 6936 C CA . ASP D 1 2 ? -16.374 89.619 170.296 1.00 89.59 7 ASP D CA 1
ATOM 6937 C C . ASP D 1 2 ? -17.645 90.465 170.344 1.00 82.80 7 ASP D C 1
ATOM 6938 O O . ASP D 1 2 ? -18.477 90.322 171.252 1.00 70.65 7 ASP D O 1
ATOM 6943 N N . LYS D 1 3 ? -17.778 91.347 169.357 1.00 77.35 8 LYS D N 1
ATOM 6944 C CA . LYS D 1 3 ? -18.935 92.217 169.247 1.00 69.65 8 LYS D CA 1
ATOM 6945 C C . LYS D 1 3 ? -20.211 91.396 169.125 1.00 66.78 8 LYS D C 1
ATOM 6946 O O . LYS D 1 3 ? -21.218 91.719 169.745 1.00 64.26 8 LYS D O 1
ATOM 6952 N N . THR D 1 4 ? -20.159 90.323 168.340 1.00 69.55 9 THR D N 1
ATOM 6953 C CA . THR D 1 4 ? -21.355 89.531 168.050 1.00 71.64 9 THR D CA 1
ATOM 6954 C C . THR D 1 4 ? -21.936 88.829 169.276 1.00 65.10 9 THR D C 1
ATOM 6955 O O . THR D 1 4 ? -23.123 88.992 169.581 1.00 60.33 9 THR D O 1
ATOM 6959 N N . VAL D 1 5 ? -21.106 88.047 169.966 1.00 58.81 10 VAL D N 1
ATOM 6960 C CA . VAL D 1 5 ? -21.553 87.344 171.166 1.00 59.32 10 VAL D CA 1
ATOM 6961 C C . VAL D 1 5 ? -22.160 88.312 172.181 1.00 58.33 10 VAL D C 1
ATOM 6962 O O . VAL D 1 5 ? -23.216 88.036 172.747 1.00 53.10 10 VAL D O 1
ATOM 6966 N N . GLU D 1 6 ? -21.505 89.454 172.381 1.00 55.83 11 GLU D N 1
ATOM 6967 C CA . GLU D 1 6 ? -22.063 90.519 173.210 1.00 60.88 11 GLU D CA 1
ATOM 6968 C C . GLU D 1 6 ? -23.460 90.926 172.738 1.00 58.11 11 GLU D C 1
ATOM 6969 O O . GLU D 1 6 ? -24.362 91.122 173.547 1.00 54.82 11 GLU D O 1
ATOM 6975 N N . VAL D 1 7 ? -23.637 91.044 171.425 1.00 55.23 12 VAL D N 1
ATOM 6976 C CA . VAL D 1 7 ? -24.933 91.424 170.878 1.00 51.32 12 VAL D CA 1
ATOM 6977 C C . VAL D 1 7 ? -25.917 90.260 170.941 1.00 46.08 12 VAL D C 1
ATOM 6978 O O . VAL D 1 7 ? -27.063 90.433 171.357 1.00 47.33 12 VAL D O 1
ATOM 6982 N N . VAL D 1 8 ? -25.459 89.074 170.547 1.00 46.35 13 VAL D N 1
ATOM 6983 C CA . VAL D 1 8 ? -26.331 87.903 170.457 1.00 45.87 13 VAL D CA 1
ATOM 6984 C C . VAL D 1 8 ? -26.718 87.365 171.836 1.00 46.49 13 VAL D C 1
ATOM 6985 O O . VAL D 1 8 ? -27.817 86.849 172.020 1.00 53.82 13 VAL D O 1
ATOM 6989 N N . LYS D 1 9 ? -25.826 87.501 172.812 1.00 42.86 14 LYS D N 1
ATOM 6990 C CA . LYS D 1 9 ? -26.180 87.175 174.185 1.00 45.32 14 LYS D CA 1
ATOM 6991 C C . LYS D 1 9 ? -27.107 88.219 174.794 1.00 43.81 14 LYS D C 1
ATOM 6992 O O . LYS D 1 9 ? -28.067 87.870 175.476 1.00 43.14 14 LYS D O 1
ATOM 6998 N N . ASN D 1 10 ? -26.822 89.496 174.556 1.00 42.24 15 ASN D N 1
ATOM 6999 C CA . ASN D 1 10 ? -27.682 90.554 175.075 1.00 48.51 15 ASN D CA 1
ATOM 7000 C C . ASN D 1 10 ? -29.064 90.435 174.447 1.00 45.69 15 ASN D C 1
ATOM 7001 O O . ASN D 1 10 ? -30.084 90.697 175.094 1.00 40.85 15 ASN D O 1
ATOM 7006 N N . ALA D 1 11 ? -29.086 90.011 173.187 1.00 40.67 16 ALA D N 1
ATOM 7007 C CA . ALA D 1 11 ? -30.339 89.789 172.474 1.00 40.11 16 ALA D CA 1
ATOM 7008 C C . ALA D 1 11 ? -31.193 88.762 173.203 1.00 34.61 16 ALA D C 1
ATOM 7009 O O . ALA D 1 11 ? -32.255 89.091 173.713 1.00 39.53 16 ALA D O 1
ATOM 7011 N N . ILE D 1 12 ? -30.709 87.527 173.266 1.00 45.93 17 ILE D N 1
ATOM 7012 C CA . ILE D 1 12 ? -31.434 86.436 173.914 1.00 47.31 17 ILE D CA 1
ATOM 7013 C C . ILE D 1 12 ? -31.715 86.681 175.401 1.00 43.37 17 ILE D C 1
ATOM 7014 O O . ILE D 1 12 ? -32.793 86.344 175.898 1.00 37.11 17 ILE D O 1
ATOM 7019 N N . GLU D 1 13 ? -30.763 87.284 176.109 1.00 42.96 18 GLU D N 1
ATOM 7020 C CA . GLU D 1 13 ? -30.948 87.568 177.539 1.00 39.85 18 GLU D CA 1
ATOM 7021 C C . GLU D 1 13 ? -32.002 88.638 177.828 1.00 35.48 18 GLU D C 1
ATOM 7022 O O . GLU D 1 13 ? -32.778 88.517 178.774 1.00 31.88 18 GLU D O 1
ATOM 7028 N N . THR D 1 14 ? -32.025 89.687 177.014 1.00 40.01 19 THR D N 1
ATOM 7029 C CA . THR D 1 14 ? -33.011 90.749 177.176 1.00 39.19 19 THR D CA 1
ATOM 7030 C C . THR D 1 14 ? -34.413 90.235 176.857 1.00 38.75 19 THR D C 1
ATOM 7031 O O . THR D 1 14 ? -35.366 90.548 177.568 1.00 33.45 19 THR D O 1
ATOM 7035 N N . ALA D 1 15 ? -34.536 89.441 175.797 1.00 39.43 20 ALA D N 1
ATOM 7036 C CA . ALA D 1 15 ? -35.832 88.856 175.449 1.00 30.49 20 ALA D CA 1
ATOM 7037 C C . ALA D 1 15 ? -36.285 87.897 176.545 1.00 29.13 20 ALA D C 1
ATOM 7038 O O . ALA D 1 15 ? -37.447 87.896 176.937 1.00 30.21 20 ALA D O 1
ATOM 7040 N N . ASP D 1 16 ? -35.358 87.084 177.035 1.00 31.80 21 ASP D N 1
ATOM 7041 C CA . ASP D 1 16 ? -35.645 86.157 178.128 1.00 30.47 21 ASP D CA 1
ATOM 7042 C C . ASP D 1 16 ? -36.171 86.881 179.366 1.00 36.41 21 ASP D C 1
ATOM 7043 O O . ASP D 1 16 ? -37.134 86.435 179.996 1.00 34.27 21 ASP D O 1
ATOM 7048 N N . GLY D 1 17 ? -35.541 88.001 179.705 1.00 40.71 22 GLY D N 1
ATOM 7049 C CA . GLY D 1 17 ? -35.934 88.782 180.865 1.00 36.04 22 GLY D CA 1
ATOM 7050 C C . GLY D 1 17 ? -37.325 89.356 180.715 1.00 32.30 22 GLY D C 1
ATOM 7051 O O . GLY D 1 17 ? -38.105 89.394 181.671 1.00 29.25 22 GLY D O 1
ATOM 7052 N N . ALA D 1 18 ? -37.636 89.813 179.508 1.00 28.11 23 ALA D N 1
ATOM 7053 C CA . ALA D 1 18 ? -38.964 90.324 179.208 1.00 32.69 23 ALA D CA 1
ATOM 7054 C C . ALA D 1 18 ? -40.018 89.230 179.396 1.00 34.44 23 ALA D C 1
ATOM 7055 O O . ALA D 1 18 ? -41.059 89.456 180.014 1.00 36.02 23 ALA D O 1
ATOM 7057 N N . LEU D 1 19 ? -39.739 88.043 178.866 1.00 30.15 24 LEU D N 1
ATOM 7058 C CA . LEU D 1 19 ? -40.649 86.915 178.998 1.00 25.11 24 LEU D CA 1
ATOM 7059 C C . LEU D 1 19 ? -40.799 86.504 180.465 1.00 33.75 24 LEU D C 1
ATOM 7060 O O . LEU D 1 19 ? -41.888 86.122 180.900 1.00 30.35 24 LEU D O 1
ATOM 7065 N N . ASP D 1 20 ? -39.707 86.595 181.226 1.00 27.39 25 ASP D N 1
ATOM 7066 C CA . ASP D 1 20 ? -39.724 86.232 182.647 1.00 27.94 25 ASP D CA 1
ATOM 7067 C C . ASP D 1 20 ? -40.506 87.207 183.513 1.00 30.66 25 ASP D C 1
ATOM 7068 O O . ASP D 1 20 ? -40.903 86.873 184.633 1.00 29.18 25 ASP D O 1
ATOM 7073 N N . LEU D 1 21 ? -40.734 88.407 182.995 1.00 32.24 26 LEU D N 1
ATOM 7074 C CA . LEU D 1 21 ? -41.571 89.366 183.696 1.00 36.14 26 LEU D CA 1
ATOM 7075 C C . LEU D 1 21 ? -42.989 88.807 183.806 1.00 35.33 26 LEU D C 1
ATOM 7076 O O . LEU D 1 21 ? -43.731 89.140 184.733 1.00 34.36 26 LEU D O 1
ATOM 7081 N N . TYR D 1 22 ? -43.337 87.924 182.875 1.00 32.77 27 TYR D N 1
ATOM 7082 C CA . TYR D 1 22 ? -44.600 87.198 182.930 1.00 29.33 27 TYR D CA 1
ATOM 7083 C C . TYR D 1 22 ? -44.421 85.867 183.646 1.00 30.14 27 TYR D C 1
ATOM 7084 O O . TYR D 1 22 ? -45.157 85.548 184.579 1.00 27.60 27 TYR D O 1
ATOM 7093 N N . ASN D 1 23 ? -43.417 85.106 183.221 1.00 28.45 28 ASN D N 1
ATOM 7094 C CA . ASN D 1 23 ? -43.209 83.747 183.717 1.00 28.56 28 ASN D CA 1
ATOM 7095 C C . ASN D 1 23 ? -42.825 83.663 185.199 1.00 32.22 28 ASN D C 1
ATOM 7096 O O . ASN D 1 23 ? -43.392 82.866 185.943 1.00 34.45 28 ASN D O 1
ATOM 7101 N N . LYS D 1 24 ? -41.883 84.501 185.619 1.00 32.41 29 LYS D N 1
ATOM 7102 C CA . LYS D 1 24 ? -41.361 84.461 186.981 1.00 33.39 29 LYS D CA 1
ATOM 7103 C C . LYS D 1 24 ? -42.007 85.500 187.871 1.00 33.42 29 LYS D C 1
ATOM 7104 O O . LYS D 1 24 ? -42.011 85.361 189.091 1.00 41.13 29 LYS D O 1
ATOM 7110 N N . TYR D 1 25 ? -42.516 86.571 187.280 1.00 28.43 30 TYR D N 1
ATOM 7111 C CA . TYR D 1 25 ? -43.050 87.644 188.101 1.00 30.59 30 TYR D CA 1
ATOM 7112 C C . TYR D 1 25 ? -44.575 87.678 188.141 1.00 28.54 30 TYR D C 1
ATOM 7113 O O . TYR D 1 25 ? -45.172 87.331 189.152 1.00 25.14 30 TYR D O 1
ATOM 7122 N N . LEU D 1 26 ? -45.209 88.078 187.042 1.00 23.25 31 LEU D N 1
ATOM 7123 C CA . LEU D 1 26 ? -46.661 88.239 187.050 1.00 27.68 31 LEU D CA 1
ATOM 7124 C C . LEU D 1 26 ? -47.404 86.944 187.387 1.00 28.19 31 LEU D C 1
ATOM 7125 O O . LEU D 1 26 ? -48.444 86.965 188.055 1.00 27.47 31 LEU D O 1
ATOM 7130 N N . ASP D 1 27 ? -46.862 85.824 186.928 1.00 20.83 32 ASP D N 1
ATOM 7131 C CA . ASP D 1 27 ? -47.517 84.537 187.094 1.00 19.69 32 ASP D CA 1
ATOM 7132 C C . ASP D 1 27 ? -47.400 84.054 188.535 1.00 28.32 32 ASP D C 1
ATOM 7133 O O . ASP D 1 27 ? -48.161 83.182 188.959 1.00 29.09 32 ASP D O 1
ATOM 7138 N N . GLN D 1 28 ? -46.465 84.648 189.280 1.00 25.00 33 GLN D N 1
ATOM 7139 C CA . GLN D 1 28 ? -46.080 84.155 190.601 1.00 26.45 33 GLN D CA 1
ATOM 7140 C C . GLN D 1 28 ? -46.490 85.035 191.777 1.00 24.29 33 GLN D C 1
ATOM 7141 O O . GLN D 1 28 ? -47.014 84.541 192.772 1.00 34.57 33 GLN D O 1
ATOM 7147 N N . VAL D 1 29 ? -46.229 86.333 191.685 1.00 26.22 34 VAL D N 1
ATOM 7148 C CA . VAL D 1 29 ? -46.419 87.198 192.848 1.00 29.37 34 VAL D CA 1
ATOM 7149 C C . VAL D 1 29 ? -47.877 87.581 193.058 1.00 32.65 34 VAL D C 1
ATOM 7150 O O . VAL D 1 29 ? -48.264 87.974 194.152 1.00 33.04 34 VAL D O 1
ATOM 7154 N N . ILE D 1 30 ? -48.673 87.489 191.999 1.00 28.44 35 ILE D N 1
ATOM 7155 C CA . ILE D 1 30 ? -50.102 87.752 192.102 1.00 28.24 35 ILE D CA 1
ATOM 7156 C C . ILE D 1 30 ? -50.819 86.422 192.268 1.00 23.64 35 ILE D C 1
ATOM 7157 O O . ILE D 1 30 ? -50.605 85.497 191.481 1.00 22.34 35 ILE D O 1
ATOM 7162 N N . PRO D 1 31 ? -51.653 86.310 193.320 1.00 23.06 36 PRO D N 1
ATOM 7163 C CA . PRO D 1 31 ? -52.312 85.039 193.641 1.00 27.77 36 PRO D CA 1
ATOM 7164 C C . PRO D 1 31 ? -53.532 84.777 192.759 1.00 27.97 36 PRO D C 1
ATOM 7165 O O . PRO D 1 31 ? -54.663 84.831 193.242 1.00 21.41 36 PRO D O 1
ATOM 7169 N N . TRP D 1 32 ? -53.289 84.472 191.488 1.00 26.94 37 TRP D N 1
ATOM 7170 C CA . TRP D 1 32 ? -54.348 84.329 190.499 1.00 23.63 37 TRP D CA 1
ATOM 7171 C C . TRP D 1 32 ? -55.335 83.247 190.865 1.00 26.01 37 TRP D C 1
ATOM 7172 O O . TRP D 1 32 ? -56.538 83.431 190.715 1.00 27.51 37 TRP D O 1
ATOM 7183 N N . GLN D 1 33 ? -54.823 82.118 191.339 1.00 24.62 38 GLN D N 1
ATOM 7184 C CA . GLN D 1 33 ? -55.669 80.993 191.720 1.00 30.65 38 GLN D CA 1
ATOM 7185 C C . GLN D 1 33 ? -56.637 81.388 192.839 1.00 28.76 38 GLN D C 1
ATOM 7186 O O . GLN D 1 33 ? -57.810 81.027 192.810 1.00 26.55 38 GLN D O 1
ATOM 7192 N N . THR D 1 34 ? -56.120 82.122 193.818 1.00 28.45 39 THR D N 1
ATOM 7193 C CA . THR D 1 34 ? -56.911 82.625 194.937 1.00 28.57 39 THR D CA 1
ATOM 7194 C C . THR D 1 34 ? -57.982 83.614 194.475 1.00 25.15 39 THR D C 1
ATOM 7195 O O . THR D 1 34 ? -59.117 83.572 194.947 1.00 22.51 39 THR D O 1
ATOM 7199 N N . PHE D 1 35 ? -57.620 84.513 193.563 1.00 25.11 40 PHE D N 1
ATOM 7200 C CA . PHE D 1 35 ? -58.597 85.436 192.999 1.00 26.63 40 PHE D CA 1
ATOM 7201 C C . PHE D 1 35 ? -59.681 84.660 192.266 1.00 22.32 40 PHE D C 1
ATOM 7202 O O . PHE D 1 35 ? -60.845 85.034 192.307 1.00 21.89 40 PHE D O 1
ATOM 7210 N N . ASP D 1 36 ? -59.289 83.591 191.584 1.00 21.53 41 ASP D N 1
ATOM 7211 C CA . ASP D 1 36 ? -60.240 82.794 190.825 1.00 22.47 41 ASP D CA 1
ATOM 7212 C C . ASP D 1 36 ? -61.258 82.155 191.771 1.00 18.19 41 ASP D C 1
ATOM 7213 O O . ASP D 1 36 ? -62.458 82.185 191.505 1.00 19.96 41 ASP D O 1
ATOM 7218 N N . GLU D 1 37 ? -60.769 81.586 192.874 1.00 17.82 42 GLU D N 1
ATOM 7219 C CA . GLU D 1 37 ? -61.638 80.982 193.888 1.00 20.12 42 GLU D CA 1
ATOM 7220 C C . GLU D 1 37 ? -62.554 82.026 194.499 1.00 22.18 42 GLU D C 1
ATOM 7221 O O . GLU D 1 37 ? -63.732 81.757 194.779 1.00 17.55 42 GLU D O 1
ATOM 7227 N N . THR D 1 38 ? -62.002 83.218 194.701 1.00 19.17 43 THR D N 1
ATOM 7228 C CA . THR D 1 38 ? -62.719 84.304 195.369 1.00 22.42 43 THR D CA 1
ATOM 7229 C C . THR D 1 38 ? -63.819 84.861 194.487 1.00 23.38 43 THR D C 1
ATOM 7230 O O . THR D 1 38 ? -64.930 85.153 194.957 1.00 23.40 43 THR D O 1
ATOM 7234 N N . ILE D 1 39 ? -63.519 84.996 193.201 1.00 19.61 44 ILE D N 1
ATOM 7235 C CA . ILE D 1 39 ? -64.511 85.495 192.266 1.00 23.70 44 ILE D CA 1
ATOM 7236 C C . ILE D 1 39 ? -65.706 84.534 192.239 1.00 17.38 44 ILE D C 1
ATOM 7237 O O . ILE D 1 39 ? -66.858 84.947 192.365 1.00 20.90 44 ILE D O 1
ATOM 7242 N N . LYS D 1 40 ? -65.416 83.245 192.125 1.00 17.46 45 LYS D N 1
ATOM 7243 C CA . LYS D 1 40 ? -66.453 82.223 192.062 1.00 19.95 45 LYS D CA 1
ATOM 7244 C C . LYS D 1 40 ? -67.339 82.224 193.317 1.00 21.78 45 LYS D C 1
ATOM 7245 O O . LYS D 1 40 ? -68.488 81.796 193.284 1.00 21.89 45 LYS D O 1
ATOM 7251 N N . GLU D 1 41 ? -66.808 82.768 194.404 1.00 16.12 46 GLU D N 1
ATOM 7252 C CA . GLU D 1 41 ? -67.460 82.719 195.708 1.00 17.31 46 GLU D CA 1
ATOM 7253 C C . GLU D 1 41 ? -68.185 84.019 196.084 1.00 20.54 46 GLU D C 1
ATOM 7254 O O . GLU D 1 41 ? -69.040 84.028 196.970 1.00 18.56 46 GLU D O 1
ATOM 7260 N N . LEU D 1 42 ? -67.854 85.119 195.423 1.00 18.07 47 LEU D N 1
ATOM 7261 C CA . LEU D 1 42 ? -68.351 86.429 195.859 1.00 17.99 47 LEU D CA 1
ATOM 7262 C C . LEU D 1 42 ? -69.867 86.668 195.850 1.00 18.74 47 LEU D C 1
ATOM 7263 O O . LEU D 1 42 ? -70.315 87.645 196.444 1.00 16.12 47 LEU D O 1
ATOM 7268 N N . SER D 1 43 ? -70.646 85.807 195.191 1.00 15.11 48 SER D N 1
ATOM 7269 C CA . SER D 1 43 ? -72.105 85.957 195.228 1.00 15.44 48 SER D CA 1
ATOM 7270 C C . SER D 1 43 ? -72.705 85.330 196.487 1.00 15.09 48 SER D C 1
ATOM 7271 O O . SER D 1 43 ? -73.895 85.525 196.778 1.00 15.43 48 SER D O 1
ATOM 7274 N N . ARG D 1 44 ? -71.889 84.587 197.237 1.00 15.03 49 ARG D N 1
ATOM 7275 C CA . ARG D 1 44 ? -72.390 83.938 198.456 1.00 15.79 49 ARG D CA 1
ATOM 7276 C C . ARG D 1 44 ? -72.930 84.996 199.416 1.00 20.13 49 ARG D C 1
ATOM 7277 O O . ARG D 1 44 ? -72.313 86.054 199.592 1.00 21.86 49 ARG D O 1
ATOM 7285 N N . PHE D 1 45 ? -74.106 84.726 199.979 1.00 15.87 50 PHE D N 1
ATOM 7286 C CA . PHE D 1 45 ? -74.750 85.609 200.958 1.00 15.67 50 PHE D CA 1
ATOM 7287 C C . PHE D 1 45 ? -75.089 86.996 200.405 1.00 16.59 50 PHE D C 1
ATOM 7288 O O . PHE D 1 45 ? -75.311 87.935 201.175 1.00 24.03 50 PHE D O 1
ATOM 7296 N N . LYS D 1 46 ? -75.146 87.120 199.078 1.00 25.50 51 LYS D N 1
ATOM 7297 C CA . LYS D 1 46 ? -75.387 88.412 198.430 1.00 24.48 51 LYS D CA 1
ATOM 7298 C C . LYS D 1 46 ? -76.625 89.125 198.983 1.00 24.91 51 LYS D C 1
ATOM 7299 O O . LYS D 1 46 ? -76.588 90.324 199.241 1.00 27.73 51 LYS D O 1
ATOM 7305 N N . GLN D 1 47 ? -77.694 88.372 199.223 1.00 30.10 52 GLN D N 1
ATOM 7306 C CA . GLN D 1 47 ? -78.950 88.939 199.722 1.00 33.03 52 GLN D CA 1
ATOM 7307 C C . GLN D 1 47 ? -78.904 89.359 201.184 1.00 28.48 52 GLN D C 1
ATOM 7308 O O . GLN D 1 47 ? -79.807 90.039 201.658 1.00 35.42 52 GLN D O 1
ATOM 7314 N N . GLU D 1 48 ? -77.862 88.954 201.903 1.00 32.16 53 GLU D N 1
ATOM 7315 C CA . GLU D 1 48 ? -77.771 89.243 203.337 1.00 27.08 53 GLU D CA 1
ATOM 7316 C C . GLU D 1 48 ? -77.118 90.581 203.639 1.00 30.29 53 GLU D C 1
ATOM 7317 O O . GLU D 1 48 ? -77.299 91.126 204.728 1.00 32.71 53 GLU D O 1
ATOM 7323 N N . TYR D 1 49 ? -76.326 91.097 202.705 1.00 20.74 54 TYR D N 1
ATOM 7324 C CA . TYR D 1 49 ? -75.727 92.406 202.905 1.00 23.85 54 TYR D CA 1
ATOM 7325 C C . TYR D 1 49 ? -76.831 93.456 202.864 1.00 36.31 54 TYR D C 1
ATOM 7326 O O . TYR D 1 49 ? -77.912 93.202 202.339 1.00 36.31 54 TYR D O 1
ATOM 7335 N N . SER D 1 50 ? -76.555 94.641 203.397 1.00 36.77 55 SER D N 1
ATOM 7336 C CA . SER D 1 50 ? -77.425 95.784 203.153 1.00 39.07 55 SER D CA 1
ATOM 7337 C C . SER D 1 50 ? -77.463 96.019 201.651 1.00 37.73 55 SER D C 1
ATOM 7338 O O . SER D 1 50 ? -76.655 95.458 200.908 1.00 35.14 55 SER D O 1
ATOM 7341 N N . GLN D 1 51 ? -78.404 96.835 201.198 1.00 34.08 56 GLN D N 1
ATOM 7342 C CA . GLN D 1 51 ? -78.544 97.104 199.768 1.00 40.79 56 GLN D CA 1
ATOM 7343 C C . GLN D 1 51 ? -77.287 97.740 199.187 1.00 40.73 56 GLN D C 1
ATOM 7344 O O . GLN D 1 51 ? -76.819 97.340 198.121 1.00 37.15 56 GLN D O 1
ATOM 7350 N N . ALA D 1 52 ? -76.747 98.730 199.895 1.00 38.88 57 ALA D N 1
ATOM 7351 C CA . ALA D 1 52 ? -75.578 99.469 199.424 1.00 36.17 57 ALA D CA 1
ATOM 7352 C C . ALA D 1 52 ? -74.313 98.611 199.434 1.00 31.65 57 ALA D C 1
ATOM 7353 O O . ALA D 1 52 ? -73.493 98.694 198.522 1.00 40.02 57 ALA D O 1
ATOM 7355 N N . ALA D 1 53 ? -74.149 97.790 200.465 1.00 29.19 58 ALA D N 1
ATOM 7356 C CA . ALA D 1 53 ? -72.995 96.892 200.514 1.00 26.39 58 ALA D CA 1
ATOM 7357 C C . ALA D 1 53 ? -73.103 95.840 199.415 1.00 27.57 58 ALA D C 1
ATOM 7358 O O . ALA D 1 53 ? -72.104 95.476 198.790 1.00 28.18 58 ALA D O 1
ATOM 7360 N N . SER D 1 54 ? -74.324 95.360 199.185 1.00 27.99 59 SER D N 1
ATOM 7361 C CA . SER D 1 54 ? -74.578 94.335 198.173 1.00 31.82 59 SER D CA 1
ATOM 7362 C C . SER D 1 54 ? -74.127 94.795 196.792 1.00 32.82 59 SER D C 1
ATOM 7363 O O . SER D 1 54 ? -73.517 94.039 196.033 1.00 29.53 59 SER D O 1
ATOM 7366 N N . VAL D 1 55 ? -74.434 96.042 196.464 1.00 35.05 60 VAL D N 1
ATOM 7367 C CA . VAL D 1 55 ? -74.067 96.567 195.160 1.00 36.93 60 VAL D CA 1
ATOM 7368 C C . VAL D 1 55 ? -72.556 96.655 195.033 1.00 33.71 60 VAL D C 1
ATOM 7369 O O . VAL D 1 55 ? -71.994 96.280 194.007 1.00 36.44 60 VAL D O 1
ATOM 7373 N N . LEU D 1 56 ? -71.899 97.131 196.086 1.00 34.25 61 LEU D N 1
ATOM 7374 C CA . LEU D 1 56 ? -70.442 97.203 196.099 1.00 26.44 61 LEU D CA 1
ATOM 7375 C C . LEU D 1 56 ? -69.803 95.827 195.888 1.00 29.04 61 LEU D C 1
ATOM 7376 O O . LEU D 1 56 ? -68.861 95.692 195.103 1.00 30.83 61 LEU D O 1
ATOM 7381 N N . VAL D 1 57 ? -70.321 94.813 196.583 1.00 28.66 62 VAL D N 1
ATOM 7382 C CA . VAL D 1 57 ? -69.793 93.455 196.484 1.00 24.84 62 VAL D CA 1
ATOM 7383 C C . VAL D 1 57 ? -69.957 92.933 195.060 1.00 26.24 62 VAL D C 1
ATOM 7384 O O . VAL D 1 57 ? -69.059 92.294 194.505 1.00 23.87 62 VAL D O 1
ATOM 7388 N N . GLY D 1 58 ? -71.113 93.214 194.471 1.00 24.48 63 GLY D N 1
ATOM 7389 C CA . GLY D 1 58 ? -71.367 92.862 193.083 1.00 26.76 63 GLY D CA 1
ATOM 7390 C C . GLY D 1 58 ? -70.396 93.527 192.123 1.00 30.99 63 GLY D C 1
ATOM 7391 O O . GLY D 1 58 ? -69.854 92.881 191.220 1.00 26.41 63 GLY D O 1
ATOM 7392 N N . ASP D 1 59 ? -70.163 94.821 192.317 1.00 29.27 64 ASP D N 1
ATOM 7393 C CA . ASP D 1 59 ? -69.234 95.546 191.454 1.00 33.51 64 ASP D CA 1
ATOM 7394 C C . ASP D 1 59 ? -67.804 95.033 191.599 1.00 31.16 64 ASP D C 1
ATOM 7395 O O . ASP D 1 59 ? -67.036 95.021 190.641 1.00 24.32 64 ASP D O 1
ATOM 7400 N N . ILE D 1 60 ? -67.448 94.618 192.803 1.00 25.56 65 ILE D N 1
ATOM 7401 C CA . ILE D 1 60 ? -66.098 94.139 193.063 1.00 23.62 65 ILE D CA 1
ATOM 7402 C C . ILE D 1 60 ? -65.889 92.806 192.360 1.00 24.31 65 ILE D C 1
ATOM 7403 O O . ILE D 1 60 ? -64.832 92.557 191.776 1.00 21.46 65 ILE D O 1
ATOM 7408 N N . LYS D 1 61 ? -66.901 91.946 192.417 1.00 24.86 66 LYS D N 1
ATOM 7409 C CA . LYS D 1 61 ? -66.828 90.677 191.709 1.00 20.79 66 LYS D CA 1
ATOM 7410 C C . LYS D 1 61 ? -66.560 90.910 190.229 1.00 23.56 66 LYS D C 1
ATOM 7411 O O . LYS D 1 61 ? -65.637 90.329 189.651 1.00 23.16 66 LYS D O 1
ATOM 7417 N N . THR D 1 62 ? -67.377 91.773 189.632 1.00 22.86 67 THR D N 1
ATOM 7418 C CA . THR D 1 62 ? -67.271 92.127 188.222 1.00 25.29 67 THR D CA 1
ATOM 7419 C C . THR D 1 62 ? -65.897 92.668 187.838 1.00 27.96 67 THR D C 1
ATOM 7420 O O . THR D 1 62 ? -65.285 92.200 186.875 1.00 27.12 67 THR D O 1
ATOM 7424 N N . LEU D 1 63 ? -65.406 93.644 188.594 1.00 21.17 68 LEU D N 1
ATOM 7425 C CA . LEU D 1 63 ? -64.097 94.221 188.315 1.00 21.63 68 LEU D CA 1
ATOM 7426 C C . LEU D 1 63 ? -62.968 93.199 188.443 1.00 25.67 68 LEU D C 1
ATOM 7427 O O . LEU D 1 63 ? -62.029 93.207 187.657 1.00 27.10 68 LEU D O 1
ATOM 7432 N N . LEU D 1 64 ? -63.054 92.323 189.437 1.00 27.51 69 LEU D N 1
ATOM 7433 C CA . LEU D 1 64 ? -62.015 91.317 189.616 1.00 22.51 69 LEU D CA 1
ATOM 7434 C C . LEU D 1 64 ? -62.101 90.265 188.517 1.00 20.04 69 LEU D C 1
ATOM 7435 O O . LEU D 1 64 ? -61.080 89.749 188.085 1.00 21.45 69 LEU D O 1
ATOM 7440 N N . MET D 1 65 ? -63.309 89.969 188.041 1.00 18.44 70 MET D N 1
ATOM 7441 C CA . MET D 1 65 ? -63.458 89.117 186.856 1.00 27.69 70 MET D CA 1
ATOM 7442 C C . MET D 1 65 ? -62.747 89.732 185.670 1.00 21.85 70 MET D C 1
ATOM 7443 O O . MET D 1 65 ? -62.061 89.049 184.925 1.00 26.04 70 MET D O 1
ATOM 7448 N N . ASP D 1 66 ? -62.934 91.032 185.490 1.00 22.18 71 ASP D N 1
ATOM 7449 C CA . ASP D 1 66 ? -62.332 91.725 184.365 1.00 26.56 71 ASP D CA 1
ATOM 7450 C C . ASP D 1 66 ? -60.810 91.753 184.513 1.00 28.96 71 ASP D C 1
ATOM 7451 O O . ASP D 1 66 ? -60.084 91.573 183.534 1.00 25.88 71 ASP D O 1
ATOM 7456 N N . SER D 1 67 ? -60.324 91.964 185.734 1.00 25.49 72 SER D N 1
ATOM 7457 C CA . SER D 1 67 ? -58.880 91.940 185.983 1.00 24.34 72 SER D CA 1
ATOM 7458 C C . SER D 1 67 ? -58.266 90.608 185.559 1.00 27.15 72 SER D C 1
ATOM 7459 O O . SER D 1 67 ? -57.218 90.559 184.892 1.00 26.46 72 SER D O 1
ATOM 7462 N N . GLN D 1 68 ? -58.931 89.533 185.971 1.00 20.14 73 GLN D N 1
ATOM 7463 C CA . GLN D 1 68 ? -58.503 88.181 185.670 1.00 24.52 73 GLN D CA 1
ATOM 7464 C C . GLN D 1 68 ? -58.572 87.935 184.164 1.00 26.44 73 GLN D C 1
ATOM 7465 O O . GLN D 1 68 ? -57.634 87.398 183.578 1.00 24.56 73 GLN D O 1
ATOM 7471 N N . ASP D 1 69 ? -59.682 88.348 183.547 1.00 21.34 74 ASP D N 1
ATOM 7472 C CA . ASP D 1 69 ? -59.901 88.133 182.111 1.00 20.66 74 ASP D CA 1
ATOM 7473 C C . ASP D 1 69 ? -58.804 88.786 181.284 1.00 20.83 74 ASP D C 1
ATOM 7474 O O . ASP D 1 69 ? -58.288 88.197 180.341 1.00 25.21 74 ASP D O 1
ATOM 7479 N N . LYS D 1 70 ? -58.455 90.015 181.639 1.00 26.60 75 LYS D N 1
ATOM 7480 C CA . LYS D 1 70 ? -57.485 90.767 180.865 1.00 27.70 75 LYS D CA 1
ATOM 7481 C C . LYS D 1 70 ? -56.068 90.245 181.105 1.00 29.77 75 LYS D C 1
ATOM 7482 O O . LYS D 1 70 ? -55.199 90.367 180.242 1.00 26.10 75 LYS D O 1
ATOM 7488 N N . TYR D 1 71 ? -55.835 89.646 182.268 1.00 22.57 76 TYR D N 1
ATOM 7489 C CA . TYR D 1 71 ? -54.556 88.988 182.490 1.00 24.54 76 TYR D CA 1
ATOM 7490 C C . TYR D 1 71 ? -54.454 87.727 181.644 1.00 21.23 76 TYR D C 1
ATOM 7491 O O . TYR D 1 71 ? -53.405 87.452 181.070 1.00 22.60 76 TYR D O 1
ATOM 7500 N N . PHE D 1 72 ? -55.547 86.977 181.540 1.00 21.74 77 PHE D N 1
ATOM 7501 C CA . PHE D 1 72 ? -55.586 85.826 180.632 1.00 25.76 77 PHE D CA 1
ATOM 7502 C C . PHE D 1 72 ? -55.345 86.242 179.187 1.00 26.37 77 PHE D C 1
ATOM 7503 O O . PHE D 1 72 ? -54.673 85.545 178.434 1.00 24.22 77 PHE D O 1
ATOM 7511 N N . GLU D 1 73 ? -55.907 87.383 178.814 1.00 21.54 78 GLU D N 1
ATOM 7512 C CA . GLU D 1 73 ? -55.766 87.922 177.468 1.00 21.60 78 GLU D CA 1
ATOM 7513 C C . GLU D 1 73 ? -54.299 88.228 177.199 1.00 30.84 78 GLU D C 1
ATOM 7514 O O . GLU D 1 73 ? -53.755 87.825 176.172 1.00 27.25 78 GLU D O 1
ATOM 7520 N N . ALA D 1 74 ? -53.655 88.933 178.130 1.00 24.01 79 ALA D N 1
ATOM 7521 C CA . ALA D 1 74 ? -52.230 89.214 178.005 1.00 24.05 79 ALA D CA 1
ATOM 7522 C C . ALA D 1 74 ? -51.463 87.903 177.911 1.00 26.22 79 ALA D C 1
ATOM 7523 O O . ALA D 1 74 ? -50.595 87.737 177.050 1.00 29.40 79 ALA D O 1
ATOM 7525 N N . THR D 1 75 ? -51.819 86.967 178.787 1.00 21.41 80 THR D N 1
ATOM 7526 C CA . THR D 1 75 ? -51.174 85.657 178.854 1.00 21.31 80 THR D CA 1
ATOM 7527 C C . THR D 1 75 ? -51.178 84.916 177.524 1.00 22.36 80 THR D C 1
ATOM 7528 O O . THR D 1 75 ? -50.165 84.349 177.137 1.00 22.09 80 THR D O 1
ATOM 7532 N N . GLN D 1 76 ? -52.317 84.919 176.831 1.00 20.83 81 GLN D N 1
ATOM 7533 C CA . GLN D 1 76 ? -52.420 84.185 175.573 1.00 26.95 81 GLN D CA 1
ATOM 7534 C C . GLN D 1 76 ? -51.560 84.837 174.501 1.00 30.33 81 GLN D C 1
ATOM 7535 O O . GLN D 1 76 ? -50.991 84.161 173.648 1.00 24.84 81 GLN D O 1
ATOM 7541 N N . THR D 1 77 ? -51.470 86.158 174.549 1.00 26.52 82 THR D N 1
ATOM 7542 C CA . THR D 1 77 ? -50.625 86.890 173.616 1.00 26.38 82 THR D CA 1
ATOM 7543 C C . THR D 1 77 ? -49.140 86.539 173.801 1.00 26.24 82 THR D C 1
ATOM 7544 O O . THR D 1 77 ? -48.442 86.239 172.840 1.00 27.16 82 THR D O 1
ATOM 7548 N N . VAL D 1 78 ? -48.667 86.573 175.042 1.00 23.67 83 VAL D N 1
ATOM 7549 C CA . VAL D 1 78 ? -47.285 86.214 175.356 1.00 27.04 83 VAL D CA 1
ATOM 7550 C C . VAL D 1 78 ? -47.022 84.730 175.076 1.00 25.70 83 VAL D C 1
ATOM 7551 O O . VAL D 1 78 ? -45.948 84.360 174.613 1.00 27.98 83 VAL D O 1
ATOM 7555 N N . TYR D 1 79 ? -48.013 83.886 175.353 1.00 25.36 84 TYR D N 1
ATOM 7556 C CA . TYR D 1 79 ? -47.945 82.456 175.048 1.00 23.38 84 TYR D CA 1
ATOM 7557 C C . TYR D 1 79 ? -47.592 82.215 173.568 1.00 26.57 84 TYR D C 1
ATOM 7558 O O . TYR D 1 79 ? -46.730 81.384 173.245 1.00 33.35 84 TYR D O 1
ATOM 7567 N N . GLU D 1 80 ? -48.251 82.945 172.672 1.00 31.11 85 GLU D N 1
ATOM 7568 C CA . GLU D 1 80 ? -47.949 82.868 171.243 1.00 29.09 85 GLU D CA 1
ATOM 7569 C C . GLU D 1 80 ? -46.477 83.161 170.953 1.00 28.72 85 GLU D C 1
ATOM 7570 O O . GLU D 1 80 ? -45.810 82.406 170.246 1.00 29.58 85 GLU D O 1
ATOM 7576 N N . TRP D 1 81 ? -45.980 84.264 171.503 1.00 36.21 86 TRP D N 1
ATOM 7577 C CA . TRP D 1 81 ? -44.573 84.630 171.353 1.00 30.99 86 TRP D CA 1
ATOM 7578 C C . TRP D 1 81 ? -43.650 83.567 171.936 1.00 25.75 86 TRP D C 1
ATOM 7579 O O . TRP D 1 81 ? -42.618 83.243 171.348 1.00 28.87 86 TRP D O 1
ATOM 7590 N N . ALA D 1 82 ? -44.026 83.029 173.095 1.00 26.84 87 ALA D N 1
ATOM 7591 C CA . ALA D 1 82 ? -43.266 81.955 173.740 1.00 24.15 87 ALA D CA 1
ATOM 7592 C C . ALA D 1 82 ? -43.141 80.747 172.821 1.00 30.26 87 ALA D C 1
ATOM 7593 O O . ALA D 1 82 ? -42.083 80.122 172.738 1.00 27.72 87 ALA D O 1
ATOM 7595 N N . GLY D 1 83 ? -44.233 80.425 172.130 1.00 27.84 88 GLY D N 1
ATOM 7596 C CA . GLY D 1 83 ? -44.274 79.279 171.244 1.00 32.53 88 GLY D CA 1
ATOM 7597 C C . GLY D 1 83 ? -43.356 79.474 170.054 1.00 34.05 88 GLY D C 1
ATOM 7598 O O . GLY D 1 83 ? -42.628 78.563 169.663 1.00 34.24 88 GLY D O 1
ATOM 7599 N N . VAL D 1 84 ? -43.383 80.672 169.479 1.00 28.74 89 VAL D N 1
ATOM 7600 C CA . VAL D 1 84 ? -42.498 80.992 168.363 1.00 27.47 89 VAL D CA 1
ATOM 7601 C C . VAL D 1 84 ? -41.025 80.927 168.782 1.00 41.67 89 VAL D C 1
ATOM 7602 O O . VAL D 1 84 ? -40.217 80.254 168.139 1.00 47.10 89 VAL D O 1
ATOM 7606 N N . ALA D 1 85 ? -40.694 81.613 169.872 1.00 41.39 90 ALA D N 1
ATOM 7607 C CA . ALA D 1 85 ? -39.325 81.669 170.377 1.00 41.03 90 ALA D CA 1
ATOM 7608 C C . ALA D 1 85 ? -38.720 80.296 170.678 1.00 37.83 90 ALA D C 1
ATOM 7609 O O . ALA D 1 85 ? -37.565 80.032 170.332 1.00 32.33 90 ALA D O 1
ATOM 7611 N N . THR D 1 86 ? -39.491 79.422 171.316 1.00 29.92 91 THR D N 1
ATOM 7612 C CA . THR D 1 86 ? -38.954 78.120 171.703 1.00 34.12 91 THR D CA 1
ATOM 7613 C C . THR D 1 86 ? -38.522 77.312 170.477 1.00 42.14 91 THR D C 1
ATOM 7614 O O . THR D 1 86 ? -37.476 76.658 170.484 1.00 35.43 91 THR D O 1
ATOM 7618 N N . GLN D 1 87 ? -39.303 77.403 169.408 1.00 41.81 92 GLN D N 1
ATOM 7619 C CA . GLN D 1 87 ? -39.019 76.628 168.213 1.00 43.29 92 GLN D CA 1
ATOM 7620 C C . GLN D 1 87 ? -37.949 77.289 167.366 1.00 40.44 92 GLN D C 1
ATOM 7621 O O . GLN D 1 87 ? -37.117 76.605 166.776 1.00 43.69 92 GLN D O 1
ATOM 7627 N N . LEU D 1 88 ? -37.962 78.618 167.315 1.00 43.17 93 LEU D N 1
ATOM 7628 C CA . LEU D 1 88 ? -36.978 79.349 166.527 1.00 41.84 93 LEU D CA 1
ATOM 7629 C C . LEU D 1 88 ? -35.609 79.242 167.182 1.00 39.43 93 LEU D C 1
ATOM 7630 O O . LEU D 1 88 ? -34.593 79.109 166.499 1.00 41.86 93 LEU D O 1
ATOM 7635 N N . LEU D 1 89 ? -35.584 79.294 168.510 1.00 30.48 94 LEU D N 1
ATOM 7636 C CA . LEU D 1 89 ? -34.324 79.164 169.238 1.00 31.99 94 LEU D CA 1
ATOM 7637 C C . LEU D 1 89 ? -33.755 77.758 169.124 1.00 34.58 94 LEU D C 1
ATOM 7638 O O . LEU D 1 89 ? -32.537 77.580 169.072 1.00 37.03 94 LEU D O 1
ATOM 7643 N N . ALA D 1 90 ? -34.630 76.757 169.089 1.00 33.61 95 ALA D N 1
ATOM 7644 C CA . ALA D 1 90 ? -34.176 75.382 168.909 1.00 40.50 95 ALA D CA 1
ATOM 7645 C C . ALA D 1 90 ? -33.551 75.266 167.530 1.00 43.28 95 ALA D C 1
ATOM 7646 O O . ALA D 1 90 ? -32.570 74.545 167.334 1.00 42.82 95 ALA D O 1
ATOM 7648 N N . ALA D 1 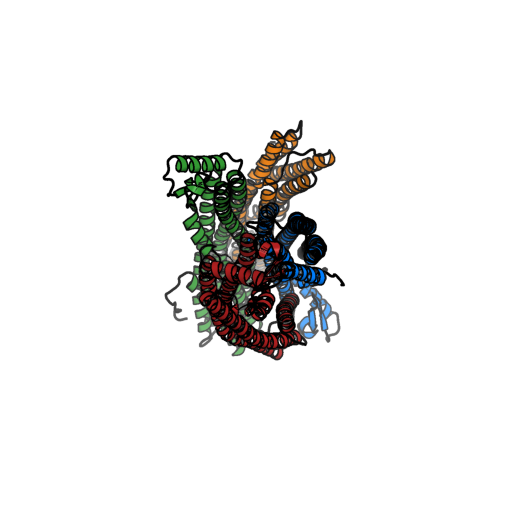91 ? -34.123 76.000 166.581 1.00 41.30 96 ALA D N 1
ATOM 7649 C CA . ALA D 1 91 ? -33.585 76.060 165.226 1.00 42.78 96 ALA D CA 1
ATOM 7650 C C . ALA D 1 91 ? -32.232 76.763 165.220 1.00 41.75 96 ALA D C 1
ATOM 7651 O O . ALA D 1 91 ? -31.289 76.298 164.582 1.00 45.74 96 ALA D O 1
ATOM 7653 N N . TYR D 1 92 ? -32.159 77.889 165.923 1.00 37.59 97 TYR D N 1
ATOM 7654 C CA . TYR D 1 92 ? -30.924 78.655 166.056 1.00 43.66 97 TYR D CA 1
ATOM 7655 C C . TYR D 1 92 ? -29.782 77.796 166.582 1.00 46.77 97 TYR D C 1
ATOM 7656 O O . TYR D 1 92 ? -28.641 77.935 166.153 1.00 47.90 97 TYR D O 1
ATOM 7665 N N . ILE D 1 93 ? -30.101 76.913 167.522 1.00 51.43 98 ILE D N 1
ATOM 7666 C CA . ILE D 1 93 ? -29.103 76.051 168.130 1.00 49.59 98 ILE D CA 1
ATOM 7667 C C . ILE D 1 93 ? -28.574 75.042 167.116 1.00 56.00 98 ILE D C 1
ATOM 7668 O O . ILE D 1 93 ? -27.360 74.917 166.924 1.00 49.81 98 ILE D O 1
ATOM 7673 N N . LEU D 1 94 ? -29.493 74.346 166.452 1.00 57.47 99 LEU D N 1
ATOM 7674 C CA . LEU D 1 94 ? -29.122 73.302 165.500 1.00 55.34 99 LEU D CA 1
ATOM 7675 C C . LEU D 1 94 ? -28.345 73.847 164.309 1.00 50.04 99 LEU D C 1
ATOM 7676 O O . LEU D 1 94 ? -27.543 73.138 163.718 1.00 51.08 99 LEU D O 1
ATOM 7681 N N . LEU D 1 95 ? -28.579 75.111 163.973 1.00 44.43 100 LEU D N 1
ATOM 7682 C CA . LEU D 1 95 ? -27.938 75.739 162.821 1.00 45.76 100 LEU D CA 1
ATOM 7683 C C . LEU D 1 95 ? -26.412 75.860 162.939 1.00 48.69 100 LEU D C 1
ATOM 7684 O O . LEU D 1 95 ? -25.731 76.134 161.945 1.00 46.32 100 LEU D O 1
ATOM 7689 N N . PHE D 1 96 ? -25.889 75.666 164.148 1.00 47.59 101 PHE D N 1
ATOM 7690 C CA . PHE D 1 96 ? -24.450 75.720 164.406 1.00 48.34 101 PHE D CA 1
ATOM 7691 C C . PHE D 1 96 ? -23.721 74.519 163.820 1.00 59.08 101 PHE D C 1
ATOM 7692 O O . PHE D 1 96 ? -22.494 74.533 163.681 1.00 61.65 101 PHE D O 1
ATOM 7700 N N . ASP D 1 97 ? -24.476 73.474 163.496 1.00 55.59 102 ASP D N 1
ATOM 7701 C CA . ASP D 1 97 ? -23.882 72.251 162.976 1.00 56.90 102 ASP D CA 1
ATOM 7702 C C . ASP D 1 97 ? -23.546 72.395 161.499 1.00 59.98 102 ASP D C 1
ATOM 7703 O O . ASP D 1 97 ? -24.373 72.855 160.711 1.00 63.57 102 ASP D O 1
ATOM 7708 N N . GLU D 1 98 ? -22.324 72.005 161.138 1.00 64.59 103 GLU D N 1
ATOM 7709 C CA . GLU D 1 98 ? -21.829 72.154 159.776 1.00 63.04 103 GLU D CA 1
ATOM 7710 C C . GLU D 1 98 ? -21.984 73.607 159.341 1.00 63.61 103 GLU D C 1
ATOM 7711 O O . GLU D 1 98 ? -22.568 73.900 158.296 1.00 66.20 103 GLU D O 1
ATOM 7717 N N . TYR D 1 99 ? -21.460 74.506 160.168 1.00 59.08 104 TYR D N 1
ATOM 7718 C CA . TYR D 1 99 ? -21.670 75.943 160.012 1.00 57.22 104 TYR D CA 1
ATOM 7719 C C . TYR D 1 99 ? -21.261 76.489 158.646 1.00 58.97 104 TYR D C 1
ATOM 7720 O O . TYR D 1 99 ? -20.264 76.063 158.061 1.00 64.53 104 TYR D O 1
ATOM 7729 N N . ASN D 1 100 ? -22.049 77.433 158.144 1.00 58.26 105 ASN D N 1
ATOM 7730 C CA . ASN D 1 100 ? -21.706 78.165 156.928 1.00 60.86 105 ASN D CA 1
ATOM 7731 C C . ASN D 1 100 ? -22.411 79.516 156.877 1.00 58.73 105 ASN D C 1
ATOM 7732 O O . ASN D 1 100 ? -23.205 79.849 157.764 1.00 55.99 105 ASN D O 1
ATOM 7737 N N . GLU D 1 101 ? -22.117 80.287 155.837 1.00 52.55 106 GLU D N 1
ATOM 7738 C CA . GLU D 1 101 ? -22.631 81.646 155.696 1.00 58.16 106 GLU D CA 1
ATOM 7739 C C . GLU D 1 101 ? -24.155 81.679 155.635 1.00 59.60 106 GLU D C 1
ATOM 7740 O O . GLU D 1 101 ? -24.787 82.588 156.183 1.00 57.23 106 GLU D O 1
ATOM 7746 N N . LYS D 1 102 ? -24.740 80.682 154.975 1.00 58.94 107 LYS D N 1
ATOM 7747 C CA . LYS D 1 102 ? -26.193 80.584 154.868 1.00 58.80 107 LYS D CA 1
ATOM 7748 C C . LYS D 1 102 ? -26.793 80.347 156.244 1.00 59.69 107 LYS D C 1
ATOM 7749 O O . LYS D 1 102 ? -27.725 81.038 156.652 1.00 52.54 107 LYS D O 1
ATOM 7755 N N . LYS D 1 103 ? -26.254 79.346 156.937 1.00 62.28 108 LYS D N 1
ATOM 7756 C CA . LYS D 1 103 ? -26.739 78.952 158.251 1.00 59.56 108 LYS D CA 1
ATOM 7757 C C . LYS D 1 103 ? -26.587 80.088 159.251 1.00 61.18 108 LYS D C 1
ATOM 7758 O O . LYS D 1 103 ? -27.443 80.288 160.114 1.00 65.55 108 LYS D O 1
ATOM 7764 N N . ALA D 1 104 ? -25.493 80.832 159.120 1.00 54.42 109 ALA D N 1
ATOM 7765 C CA . ALA D 1 104 ? -25.258 82.014 159.934 1.00 52.57 109 ALA D CA 1
ATOM 7766 C C . ALA D 1 104 ? -26.294 83.070 159.595 1.00 52.62 109 ALA D C 1
ATOM 7767 O O . ALA D 1 104 ? -26.803 83.776 160.474 1.00 47.73 109 ALA D O 1
ATOM 7769 N N . SER D 1 105 ? -26.611 83.167 158.308 1.00 47.24 110 SER D N 1
ATOM 7770 C CA . SER D 1 105 ? -27.564 84.158 157.837 1.00 48.29 110 SER D CA 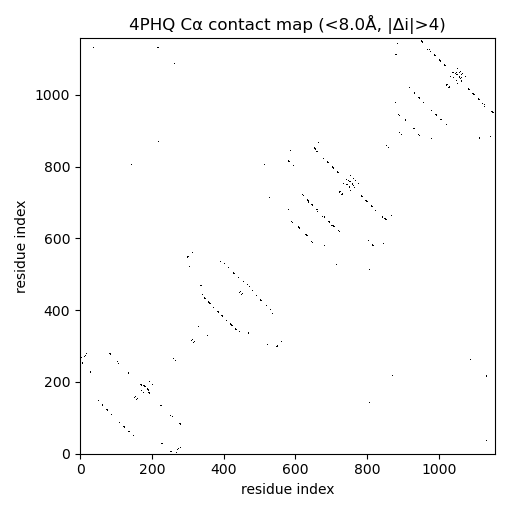1
ATOM 7771 C C . SER D 1 105 ? -28.983 83.840 158.336 1.00 48.96 110 SER D C 1
ATOM 7772 O O . SER D 1 105 ? -29.748 84.745 158.669 1.00 46.43 110 SER D O 1
ATOM 7775 N N . ALA D 1 106 ? -29.316 82.551 158.401 1.00 52.77 111 ALA D N 1
ATOM 7776 C CA . ALA D 1 106 ? -30.618 82.106 158.895 1.00 53.10 111 ALA D CA 1
ATOM 7777 C C . ALA D 1 106 ? -30.758 82.402 160.385 1.00 55.24 111 ALA D C 1
ATOM 7778 O O . ALA D 1 106 ? -31.776 82.944 160.828 1.00 46.89 111 ALA D O 1
ATOM 7780 N N . GLN D 1 107 ? -29.731 82.023 161.142 1.00 49.82 112 GLN D N 1
ATOM 7781 C CA . GLN D 1 107 ? -29.640 82.331 162.560 1.00 46.33 112 GLN D CA 1
ATOM 7782 C C . GLN D 1 107 ? -29.992 83.784 162.812 1.00 48.28 112 GLN D C 1
ATOM 7783 O O . GLN D 1 107 ? -30.839 84.094 163.652 1.00 47.86 112 GLN D O 1
ATOM 7789 N N . LYS D 1 108 ? -29.331 84.667 162.074 1.00 46.94 113 LYS D N 1
ATOM 7790 C CA . LYS D 1 108 ? -29.564 86.100 162.178 1.00 45.93 113 LYS D CA 1
ATOM 7791 C C . LYS D 1 108 ? -31.029 86.464 161.946 1.00 42.60 113 LYS D C 1
ATOM 7792 O O . LYS D 1 108 ? -31.618 87.198 162.739 1.00 46.19 113 LYS D O 1
ATOM 7798 N N . ASP D 1 109 ? -31.607 85.962 160.858 1.00 42.97 114 ASP D N 1
ATOM 7799 C CA . ASP D 1 109 ? -33.012 86.225 160.563 1.00 47.41 114 ASP D CA 1
ATOM 7800 C C . ASP D 1 109 ? -33.888 85.732 161.708 1.00 43.17 114 ASP D C 1
ATOM 7801 O O . ASP D 1 109 ? -34.797 86.430 162.150 1.00 45.69 114 ASP D O 1
ATOM 7806 N N . ILE D 1 110 ? -33.597 84.524 162.178 1.00 45.23 115 ILE D N 1
ATOM 7807 C CA . ILE D 1 110 ? -34.319 83.914 163.292 1.00 44.37 115 ILE D CA 1
ATOM 7808 C C . ILE D 1 110 ? -34.332 84.777 164.549 1.00 43.68 115 ILE D C 1
ATOM 7809 O O . ILE D 1 110 ? -35.377 84.953 165.178 1.00 46.44 115 ILE D O 1
ATOM 7814 N N . LEU D 1 111 ? -33.174 85.308 164.920 1.00 45.73 116 LEU D N 1
ATOM 7815 C CA . LEU D 1 111 ? -33.073 86.133 166.120 1.00 43.13 116 LEU D CA 1
ATOM 7816 C C . LEU D 1 111 ? -33.886 87.401 165.967 1.00 42.03 116 LEU D C 1
ATOM 7817 O O . LEU D 1 111 ? -34.573 87.836 166.894 1.00 37.54 116 LEU D O 1
ATOM 7822 N N . ILE D 1 112 ? -33.788 88.003 164.789 1.00 40.74 117 ILE D N 1
ATOM 7823 C CA . ILE D 1 112 ? -34.524 89.219 164.510 1.00 41.53 117 ILE D CA 1
ATOM 7824 C C . ILE D 1 112 ? -36.015 88.928 164.551 1.00 37.55 117 ILE D C 1
ATOM 7825 O O . ILE D 1 112 ? -36.785 89.720 165.080 1.00 41.95 117 ILE D O 1
ATOM 7830 N N . LYS D 1 113 ? -36.419 87.784 164.007 1.00 43.43 118 LYS D N 1
ATOM 7831 C CA . LYS D 1 113 ? -37.822 87.381 164.068 1.00 40.57 118 LYS D CA 1
ATOM 7832 C C . LYS D 1 113 ? -38.281 87.221 165.519 1.00 38.47 118 LYS D C 1
ATOM 7833 O O . LYS D 1 113 ? -39.388 87.625 165.877 1.00 39.30 118 LYS D O 1
ATOM 7839 N N . VAL D 1 114 ? -37.420 86.648 166.352 1.00 35.90 119 VAL D N 1
ATOM 7840 C CA . VAL D 1 114 ? -37.765 86.433 167.755 1.00 42.08 119 VAL D CA 1
ATOM 7841 C C . VAL D 1 114 ? -37.913 87.769 168.476 1.00 43.10 119 VAL D C 1
ATOM 7842 O O . VAL D 1 114 ? -38.863 87.970 169.228 1.00 39.93 119 VAL D O 1
ATOM 7846 N N . LEU D 1 115 ? -36.983 88.687 168.229 1.00 40.34 120 LEU D N 1
ATOM 7847 C CA . LEU D 1 115 ? -37.049 90.006 168.847 1.00 34.47 120 LEU D CA 1
ATOM 7848 C C . LEU D 1 115 ? -38.229 90.799 168.303 1.00 39.63 120 LEU D C 1
ATOM 7849 O O . LEU D 1 115 ? -38.939 91.467 169.052 1.00 42.08 120 LEU D O 1
ATOM 7854 N N . ASP D 1 116 ? -38.426 90.729 166.991 1.00 48.66 121 ASP D N 1
ATOM 7855 C CA . ASP D 1 116 ? -39.486 91.493 166.341 1.00 52.68 121 ASP D CA 1
ATOM 7856 C C . ASP D 1 116 ? -40.866 91.023 166.795 1.00 46.94 121 ASP D C 1
ATOM 7857 O O . ASP D 1 116 ? -41.688 91.828 167.228 1.00 48.16 121 ASP D O 1
ATOM 7862 N N . ASP D 1 117 ? -41.112 89.720 166.696 1.00 44.47 122 ASP D N 1
ATOM 7863 C CA . ASP D 1 117 ? -42.370 89.142 167.160 1.00 43.48 122 ASP D CA 1
ATOM 7864 C C . ASP D 1 117 ? -42.562 89.459 168.649 1.00 44.03 122 ASP D C 1
ATOM 7865 O O . ASP D 1 117 ? -43.680 89.692 169.114 1.00 40.00 122 ASP D O 1
ATOM 7870 N N . GLY D 1 118 ? -41.456 89.497 169.385 1.00 43.34 123 GLY D N 1
ATOM 7871 C CA . GLY D 1 118 ? -41.477 89.852 170.789 1.00 33.35 123 GLY D CA 1
ATOM 7872 C C . GLY D 1 118 ? -41.927 91.266 171.072 1.00 35.29 123 GLY D C 1
ATOM 7873 O O . GLY D 1 118 ? -42.682 91.502 172.006 1.00 40.22 123 GLY D O 1
ATOM 7874 N N . ILE D 1 119 ? -41.458 92.217 170.276 1.00 34.61 124 ILE D N 1
ATOM 7875 C CA . ILE D 1 119 ? -41.886 93.596 170.447 1.00 39.13 124 ILE D CA 1
ATOM 7876 C C . ILE D 1 119 ? -43.379 93.704 170.159 1.00 44.28 124 ILE D C 1
ATOM 7877 O O . ILE D 1 119 ? -44.135 94.314 170.920 1.00 49.23 124 ILE D O 1
ATOM 7882 N N . THR D 1 120 ? -43.796 93.077 169.066 1.00 40.59 125 THR D N 1
ATOM 7883 C CA . THR D 1 120 ? -45.188 93.081 168.655 1.00 36.56 125 THR D CA 1
ATOM 7884 C C . THR D 1 120 ? -46.087 92.476 169.723 1.00 39.83 125 THR D C 1
ATOM 7885 O O . THR D 1 120 ? -47.075 93.083 170.146 1.00 37.14 125 THR D O 1
ATOM 7889 N N . LYS D 1 121 ? -45.733 91.275 170.162 1.00 36.69 126 LYS D N 1
ATOM 7890 C CA . LYS D 1 121 ? -46.568 90.543 171.095 1.00 34.60 126 LYS D CA 1
ATOM 7891 C C . LYS D 1 121 ? -46.614 91.229 172.452 1.00 31.26 126 LYS D C 1
ATOM 7892 O O . LYS D 1 121 ? -47.688 91.443 173.004 1.00 37.78 126 LYS D O 1
ATOM 7898 N N . LEU D 1 122 ? -45.448 91.582 172.982 1.00 31.72 127 LEU D N 1
ATOM 7899 C CA . LEU D 1 122 ? -45.383 92.245 174.278 1.00 34.51 127 LEU D CA 1
ATOM 7900 C C . LEU D 1 122 ? -46.133 93.576 174.264 1.00 40.36 127 LEU D C 1
ATOM 7901 O O . LEU D 1 122 ? -46.800 93.924 175.236 1.00 38.65 127 LEU D O 1
ATOM 7906 N N . ASN D 1 123 ? -46.040 94.310 173.157 1.00 40.34 128 ASN D N 1
ATOM 7907 C CA . ASN D 1 123 ? -46.775 95.566 173.034 1.00 34.05 128 ASN D CA 1
ATOM 7908 C C . ASN D 1 123 ? -48.288 95.379 173.048 1.00 34.43 128 ASN D C 1
ATOM 7909 O O . ASN D 1 123 ? -49.003 96.162 173.673 1.00 44.49 128 ASN D O 1
ATOM 7914 N N . GLU D 1 124 ? -48.769 94.340 172.368 1.00 33.57 129 GLU D N 1
ATOM 7915 C CA . GLU D 1 124 ? -50.189 93.992 172.392 1.00 34.63 129 GLU D CA 1
ATOM 7916 C C . GLU D 1 124 ? -50.605 93.574 173.800 1.00 40.84 129 GLU D C 1
ATOM 7917 O O . GLU D 1 124 ? -51.669 93.967 174.285 1.00 42.74 129 GLU D O 1
ATOM 7923 N N . ALA D 1 125 ? -49.755 92.788 174.457 1.00 36.60 130 ALA D N 1
ATOM 7924 C CA . ALA D 1 125 ? -50.029 92.339 175.820 1.00 39.74 130 ALA D CA 1
ATOM 7925 C C . ALA D 1 125 ? -50.125 93.516 176.790 1.00 39.22 130 ALA D C 1
ATOM 7926 O O . ALA D 1 125 ? -50.907 93.476 177.732 1.00 30.84 130 ALA D O 1
ATOM 7928 N N . GLN D 1 126 ? -49.337 94.561 176.543 1.00 41.87 131 GLN D N 1
ATOM 7929 C CA . GLN D 1 126 ? -49.350 95.768 177.374 1.00 40.33 131 GLN D CA 1
ATOM 7930 C C . GLN D 1 126 ? -50.739 96.393 177.474 1.00 43.91 131 GLN D C 1
ATOM 7931 O O . GLN D 1 126 ? -51.119 96.919 178.520 1.00 44.64 131 GLN D O 1
ATOM 7937 N N . LYS D 1 127 ? -51.485 96.349 176.372 1.00 49.29 132 LYS D N 1
ATOM 7938 C CA . LYS D 1 127 ? -52.846 96.868 176.351 1.00 43.84 132 LYS D CA 1
ATOM 7939 C C . LYS D 1 127 ? -53.701 96.104 177.356 1.00 43.46 132 LYS D C 1
ATOM 7940 O O . LYS D 1 127 ? -54.464 96.697 178.122 1.00 34.11 132 LYS D O 1
ATOM 7946 N N . SER D 1 128 ? -53.556 94.783 177.347 1.00 39.61 133 SER D N 1
ATOM 7947 C CA . SER D 1 128 ? -54.307 93.922 178.247 1.00 39.70 133 SER D CA 1
ATOM 7948 C C . SER D 1 128 ? -53.942 94.175 179.704 1.00 35.68 133 SER D C 1
ATOM 7949 O O . SER D 1 128 ? -54.813 94.198 180.572 1.00 33.63 133 SER D O 1
ATOM 7952 N N . LEU D 1 129 ? -52.652 94.356 179.973 1.00 35.13 134 LEU D N 1
ATOM 7953 C CA . LEU D 1 129 ? -52.200 94.597 181.338 1.00 34.11 134 LEU D CA 1
ATOM 7954 C C . LEU D 1 129 ? -52.778 95.894 181.904 1.00 34.73 134 LEU D C 1
ATOM 7955 O O . LEU D 1 129 ? -53.141 95.968 183.075 1.00 30.68 134 LEU D O 1
ATOM 7960 N N . LEU D 1 130 ? -52.868 96.918 181.069 1.00 33.31 135 LEU D N 1
ATOM 7961 C CA . LEU D 1 130 ? -53.340 98.211 181.545 1.00 38.70 135 LEU D CA 1
ATOM 7962 C C . LEU D 1 130 ? -54.784 98.129 182.019 1.00 37.10 135 LEU D C 1
ATOM 7963 O O . LEU D 1 130 ? -55.122 98.641 183.084 1.00 40.42 135 LEU D O 1
ATOM 7968 N N . VAL D 1 131 ? -55.627 97.463 181.238 1.00 31.64 136 VAL D N 1
ATOM 7969 C CA . VAL D 1 131 ? -57.019 97.287 181.620 1.00 31.40 136 VAL D CA 1
ATOM 7970 C C . VAL D 1 131 ? -57.107 96.429 182.877 1.00 36.64 136 VAL D C 1
ATOM 7971 O O . VAL D 1 131 ? -57.894 96.713 183.784 1.00 34.25 136 VAL D O 1
ATOM 7975 N N . SER D 1 132 ? -56.278 95.394 182.940 1.00 39.10 137 SER D N 1
ATOM 7976 C CA . SER D 1 132 ? -56.198 94.568 184.137 1.00 36.35 137 SER D CA 1
ATOM 7977 C C . SER D 1 132 ? -55.861 95.442 185.343 1.00 38.03 137 SER D C 1
ATOM 7978 O O . SER D 1 132 ? -56.491 95.338 186.397 1.00 33.56 137 SER D O 1
ATOM 7981 N N . SER D 1 133 ? -54.871 96.313 185.172 1.00 35.76 138 SER D N 1
ATOM 7982 C CA . SER D 1 133 ? -54.460 97.240 186.219 1.00 36.16 138 SER D CA 1
ATOM 7983 C C . SER D 1 133 ? -55.612 98.165 186.605 1.00 37.37 138 SER D C 1
ATOM 7984 O O . SER D 1 133 ? -55.910 98.349 187.786 1.00 42.32 138 SER D O 1
ATOM 7987 N N . GLN D 1 134 ? -56.259 98.738 185.595 1.00 33.16 139 GLN D N 1
ATOM 7988 C CA . GLN D 1 134 ? -57.386 99.635 185.809 1.00 38.85 139 GLN D CA 1
ATOM 7989 C C . GLN D 1 134 ? -58.523 98.973 186.579 1.00 41.18 139 GLN D C 1
ATOM 7990 O O . GLN D 1 134 ? -59.088 99.568 187.498 1.00 33.83 139 GLN D O 1
ATOM 7996 N N . SER D 1 135 ? -58.849 97.740 186.208 1.00 39.31 140 SER D N 1
ATOM 7997 C CA . SER D 1 135 ? -59.874 96.997 186.926 1.00 32.19 140 SER D CA 1
ATOM 7998 C C . SER D 1 135 ? -59.458 96.750 188.383 1.00 27.94 140 SER D C 1
ATOM 7999 O O . SER D 1 135 ? -60.263 96.933 189.287 1.00 31.96 140 SER D O 1
ATOM 8002 N N . PHE D 1 136 ? -58.204 96.364 188.612 1.00 29.42 141 PHE D N 1
ATOM 8003 C CA . PHE D 1 136 ? -57.702 96.213 189.978 1.00 30.87 141 PHE D CA 1
ATOM 8004 C C . PHE D 1 136 ? -57.857 97.515 190.753 1.00 34.71 141 PHE D C 1
ATOM 8005 O O . PHE D 1 136 ? -58.305 97.512 191.901 1.00 27.82 141 PHE D O 1
ATOM 8013 N N . ASN D 1 137 ? -57.479 98.628 190.124 1.00 33.30 142 ASN D N 1
ATOM 8014 C CA . ASN D 1 137 ? -57.519 99.922 190.794 1.00 31.27 142 ASN D CA 1
ATOM 8015 C C . ASN D 1 137 ? -58.943 100.331 191.166 1.00 33.99 142 ASN D C 1
ATOM 8016 O O . ASN D 1 137 ? -59.194 100.781 192.282 1.00 39.50 142 ASN D O 1
ATOM 8021 N N . ASN D 1 138 ? -59.871 100.157 190.232 1.00 31.21 143 ASN D N 1
ATOM 8022 C CA . ASN D 1 138 ? -61.281 100.416 190.492 1.00 33.50 143 ASN D CA 1
ATOM 8023 C C . ASN D 1 138 ? -61.863 99.507 191.575 1.00 36.21 143 ASN D C 1
ATOM 8024 O O . ASN D 1 138 ? -62.630 99.958 192.423 1.00 39.91 143 ASN D O 1
ATOM 8029 N N . ALA D 1 139 ? -61.502 98.228 191.533 1.00 31.56 144 ALA D N 1
ATOM 8030 C CA . ALA D 1 139 ? -61.877 97.289 192.582 1.00 36.06 144 ALA D CA 1
ATOM 8031 C C . ALA D 1 139 ? -61.399 97.778 193.954 1.00 35.15 144 ALA D C 1
ATOM 8032 O O . ALA D 1 139 ? -62.150 97.727 194.927 1.00 34.15 144 ALA D O 1
ATOM 8034 N N . SER D 1 140 ? -60.157 98.260 194.019 1.00 29.92 145 SER D N 1
ATOM 8035 C CA . SER D 1 140 ? -59.602 98.838 195.248 1.00 35.17 145 SER D CA 1
ATOM 8036 C C . SER D 1 140 ? -60.457 99.984 195.797 1.00 40.54 145 SER D C 1
ATOM 8037 O O . SER D 1 140 ? -60.637 100.113 197.009 1.00 36.15 145 SER D O 1
ATOM 8040 N N . GLY D 1 141 ? -60.961 100.823 194.897 1.00 39.05 146 GLY D N 1
ATOM 8041 C CA . GLY D 1 141 ? -61.865 101.891 195.271 1.00 39.41 146 GLY D CA 1
ATOM 8042 C C . GLY D 1 141 ? -63.152 101.349 195.869 1.00 42.07 146 GLY D C 1
ATOM 8043 O O . GLY D 1 141 ? -63.607 101.813 196.919 1.00 39.04 146 GLY D O 1
ATOM 8044 N N . LYS D 1 142 ? -63.744 100.363 195.204 1.00 37.80 147 LYS D N 1
ATOM 8045 C CA . LYS D 1 142 ? -64.974 99.760 195.698 1.00 30.76 147 LYS D CA 1
ATOM 8046 C C . LYS D 1 142 ? -64.725 99.061 197.030 1.00 28.52 147 LYS D C 1
ATOM 8047 O O . LYS D 1 142 ? -65.576 99.083 197.916 1.00 32.31 147 LYS D O 1
ATOM 8053 N N . LEU D 1 143 ? -63.557 98.445 197.174 1.00 25.83 148 LEU D N 1
ATOM 8054 C CA . LEU D 1 143 ? -63.234 97.755 198.421 1.00 34.42 148 LEU D CA 1
ATOM 8055 C C . LEU D 1 143 ? -63.055 98.748 199.566 1.00 39.44 148 LEU D C 1
ATOM 8056 O O . LEU D 1 143 ? -63.465 98.485 200.698 1.00 37.01 148 LEU D O 1
ATOM 8061 N N . LEU D 1 144 ? -62.455 99.892 199.257 1.00 40.42 149 LEU D N 1
ATOM 8062 C CA . LEU D 1 144 ? -62.326 100.969 200.228 1.00 42.65 149 LEU D CA 1
ATOM 8063 C C . LEU D 1 144 ? -63.706 101.450 200.685 1.00 37.97 149 LEU D C 1
ATOM 8064 O O . LEU D 1 144 ? -63.955 101.594 201.884 1.00 34.35 149 LEU D O 1
ATOM 8069 N N . ALA D 1 145 ? -64.605 101.670 199.727 1.00 30.31 150 ALA D N 1
ATOM 8070 C CA . ALA D 1 145 ? -65.957 102.123 200.029 1.00 35.31 150 ALA D CA 1
ATOM 8071 C C . ALA D 1 145 ? -66.752 101.067 200.809 1.00 39.96 150 ALA D C 1
ATOM 8072 O O . ALA D 1 145 ? -67.580 101.400 201.656 1.00 31.39 150 ALA D O 1
ATOM 8074 N N . LEU D 1 146 ? -66.494 99.797 200.517 1.00 36.64 151 LEU D N 1
ATOM 8075 C CA . LEU D 1 146 ? -67.190 98.708 201.185 1.00 35.19 151 LEU D CA 1
ATOM 8076 C C . LEU D 1 146 ? -66.773 98.635 202.646 1.00 33.85 151 LEU D C 1
ATOM 8077 O O . LEU D 1 146 ? -67.600 98.388 203.514 1.00 32.39 151 LEU D O 1
ATOM 8082 N N . ASP D 1 147 ? -65.495 98.865 202.920 1.00 36.27 152 ASP D N 1
ATOM 8083 C CA . ASP D 1 147 ? -65.034 98.798 204.299 1.00 41.43 152 ASP D CA 1
ATOM 8084 C C . ASP D 1 147 ? -65.727 99.844 205.176 1.00 38.09 152 ASP D C 1
ATOM 8085 O O . ASP D 1 147 ? -66.068 99.562 206.321 1.00 38.29 152 ASP D O 1
ATOM 8090 N N . SER D 1 148 ? -65.938 101.041 204.634 1.00 36.20 153 SER D N 1
ATOM 8091 C CA . SER D 1 148 ? -66.670 102.081 205.351 1.00 39.96 153 SER D CA 1
ATOM 8092 C C . SER D 1 148 ? -68.132 101.686 205.518 1.00 42.99 153 SER D C 1
ATOM 8093 O O . SER D 1 148 ? -68.732 101.895 206.571 1.00 41.42 153 SER D O 1
ATOM 8096 N N . GLN D 1 149 ? -68.702 101.107 204.469 1.00 41.03 154 GLN D N 1
ATOM 8097 C CA . GLN D 1 149 ? -70.099 100.702 204.493 1.00 37.38 154 GLN D CA 1
ATOM 8098 C C . GLN D 1 149 ? -70.329 99.587 205.506 1.00 34.44 154 GLN D C 1
ATOM 8099 O O . GLN D 1 149 ? -71.308 99.613 206.253 1.00 38.03 154 GLN D O 1
ATOM 8105 N N . LEU D 1 150 ? -69.423 98.615 205.541 1.00 29.79 155 LEU D N 1
ATOM 8106 C CA . LEU D 1 150 ? -69.542 97.527 206.508 1.00 29.24 155 LEU D CA 1
ATOM 8107 C C . LEU D 1 150 ? -69.295 98.029 207.934 1.00 37.18 155 LEU D C 1
ATOM 8108 O O . LEU D 1 150 ? -69.930 97.560 208.864 1.00 32.42 155 LEU D O 1
ATOM 8113 N N . THR D 1 151 ? -68.379 98.980 208.109 1.00 37.04 156 THR D N 1
ATOM 8114 C CA . THR D 1 151 ? -68.149 99.548 209.436 1.00 39.08 156 THR D CA 1
ATOM 8115 C C . THR D 1 151 ? -69.453 100.153 209.939 1.00 45.34 156 THR D C 1
ATOM 8116 O O . THR D 1 151 ? -69.835 99.982 211.104 1.00 40.84 156 THR D O 1
ATOM 8120 N N . ASN D 1 152 ? -70.136 100.847 209.033 1.00 47.87 157 ASN D N 1
ATOM 8121 C CA . ASN D 1 152 ? -71.466 101.379 209.294 1.00 45.30 157 ASN D CA 1
ATOM 8122 C C . ASN D 1 152 ? -72.490 100.289 209.616 1.00 41.41 157 ASN D C 1
ATOM 8123 O O . ASN D 1 152 ? -73.062 100.265 210.710 1.00 43.13 157 ASN D O 1
ATOM 8128 N N . ASP D 1 153 ? -72.715 99.388 208.662 1.00 33.52 158 ASP D N 1
ATOM 8129 C CA . ASP D 1 153 ? -73.771 98.381 208.792 1.00 34.43 158 ASP D CA 1
ATOM 8130 C C . ASP D 1 153 ? -73.567 97.498 210.010 1.00 37.06 158 ASP D C 1
ATOM 8131 O O . ASP D 1 153 ? -74.528 97.124 210.686 1.00 34.84 158 ASP D O 1
ATOM 8136 N N . PHE D 1 154 ? -72.309 97.168 210.284 1.00 29.38 159 PHE D N 1
ATOM 8137 C CA . PHE D 1 154 ? -71.997 96.171 211.298 1.00 30.42 159 PHE D CA 1
ATOM 8138 C C . PHE D 1 154 ? -71.870 96.759 212.697 1.00 29.34 159 PHE D C 1
ATOM 8139 O O . PHE D 1 154 ? -71.668 96.021 213.660 1.00 37.77 159 PHE D O 1
ATOM 8147 N N . SER D 1 155 ? -71.979 98.078 212.809 1.00 31.77 160 SER D N 1
ATOM 8148 C CA . SER D 1 155 ? -72.002 98.714 214.122 1.00 40.72 160 SER D CA 1
ATOM 8149 C C . SER D 1 155 ? -73.367 98.493 214.773 1.00 43.19 160 SER D C 1
ATOM 8150 O O . SER D 1 155 ? -74.405 98.595 214.116 1.00 39.46 160 SER D O 1
ATOM 8153 N N . GLU D 1 156 ? -73.350 98.196 216.069 1.00 47.46 161 GLU D N 1
ATOM 8154 C CA . GLU D 1 156 ? -74.545 97.799 216.809 1.00 52.01 161 GLU D CA 1
ATOM 8155 C C . GLU D 1 156 ? -75.717 98.773 216.664 1.00 52.60 161 GLU D C 1
ATOM 8156 O O . GLU D 1 156 ? -76.880 98.364 216.647 1.00 58.85 161 GLU D O 1
ATOM 8162 N N . LYS D 1 157 ? -75.399 100.056 216.543 1.00 49.95 162 LYS D N 1
ATOM 8163 C CA . LYS D 1 157 ? -76.410 101.103 216.472 1.00 47.76 162 LYS D CA 1
ATOM 8164 C C . LYS D 1 157 ? -77.082 101.237 215.101 1.00 48.67 162 LYS D C 1
ATOM 8165 O O . LYS D 1 157 ? -78.070 101.961 214.970 1.00 34.87 162 LYS D O 1
ATOM 8171 N N . SER D 1 158 ? -76.556 100.550 214.085 1.00 41.63 163 SER D N 1
ATOM 8172 C CA . SER D 1 158 ? -77.089 100.696 212.733 1.00 36.73 163 SER D CA 1
ATOM 8173 C C . SER D 1 158 ? -78.460 100.044 212.578 1.00 32.00 163 SER D C 1
ATOM 8174 O O . SER D 1 158 ? -78.832 99.166 213.355 1.00 32.93 163 SER D O 1
ATOM 8177 N N . SER D 1 159 ? -79.210 100.471 211.566 1.00 34.56 164 SER D N 1
ATOM 8178 C CA . SER D 1 159 ? -80.493 99.839 211.260 1.00 36.35 164 SER D CA 1
ATOM 8179 C C . SER D 1 159 ? -80.274 98.427 210.736 1.00 36.16 164 SER D C 1
ATOM 8180 O O . SER D 1 159 ? -81.107 97.545 210.940 1.00 35.72 164 SER D O 1
ATOM 8183 N N . TYR D 1 160 ? -79.158 98.215 210.049 1.00 38.55 165 TYR D N 1
ATOM 8184 C CA . TYR D 1 160 ? -78.831 96.880 209.565 1.00 38.99 165 TYR D CA 1
ATOM 8185 C C . TYR D 1 160 ? -78.702 95.899 210.731 1.00 33.15 165 TYR D C 1
ATOM 8186 O O . TYR D 1 160 ? -79.324 94.837 210.737 1.00 27.56 165 TYR D O 1
ATOM 8195 N N . PHE D 1 161 ? -77.882 96.271 211.708 1.00 31.74 166 PHE D N 1
ATOM 8196 C CA . PHE D 1 161 ? -77.590 95.414 212.839 1.00 25.82 166 PHE D CA 1
ATOM 8197 C C . PHE D 1 161 ? -78.865 95.136 213.621 1.00 34.20 166 PHE D C 1
ATOM 8198 O O . PHE D 1 161 ? -79.131 93.998 214.019 1.00 30.70 166 PHE D O 1
ATOM 8206 N N . GLN D 1 162 ? -79.660 96.181 213.830 1.00 39.95 167 GLN D N 1
ATOM 8207 C CA . GLN D 1 162 ? -80.894 96.060 214.594 1.00 31.17 167 GLN D CA 1
ATOM 8208 C C . GLN D 1 162 ? -81.890 95.124 213.925 1.00 31.49 167 GLN D C 1
ATOM 8209 O O . GLN D 1 162 ? -82.544 94.333 214.593 1.00 34.15 167 GLN D O 1
ATOM 8215 N N . SER D 1 163 ? -82.018 95.216 212.607 1.00 41.45 168 SER D N 1
ATOM 8216 C CA . SER D 1 163 ? -82.930 94.323 211.901 1.00 43.02 168 SER D CA 1
ATOM 8217 C C . SER D 1 163 ? -82.468 92.861 212.002 1.00 37.58 168 SER D C 1
ATOM 8218 O O . SER D 1 163 ? -83.284 91.959 212.199 1.00 32.68 168 SER D O 1
ATOM 8221 N N . GLN D 1 164 ? -81.161 92.629 211.885 1.00 33.14 169 GLN D N 1
ATOM 8222 C CA . GLN D 1 164 ? -80.636 91.277 212.052 1.00 30.26 169 GLN D CA 1
ATOM 8223 C C . GLN D 1 164 ? -80.988 90.710 213.423 1.00 34.40 169 GLN D C 1
ATOM 8224 O O . GLN D 1 164 ? -81.505 89.601 213.513 1.00 36.21 169 GLN D O 1
ATOM 8230 N N . VAL D 1 165 ? -80.742 91.474 214.486 1.00 35.97 170 VAL D N 1
ATOM 8231 C CA . VAL D 1 165 ? -81.139 91.030 215.824 1.00 38.20 170 VAL D CA 1
ATOM 8232 C C . VAL D 1 165 ? -82.649 90.773 215.880 1.00 44.79 170 VAL D C 1
ATOM 8233 O O . VAL D 1 165 ? -83.114 89.829 216.522 1.00 45.64 170 VAL D O 1
ATOM 8237 N N . ASP D 1 166 ? -83.401 91.611 215.173 1.00 44.96 171 ASP D N 1
ATOM 8238 C CA . ASP D 1 166 ? -84.859 91.569 215.181 1.00 44.61 171 ASP D CA 1
ATOM 8239 C C . ASP D 1 166 ? -85.406 90.329 214.465 1.00 36.09 171 ASP D C 1
ATOM 8240 O O . ASP D 1 166 ? -86.293 89.655 214.980 1.00 40.69 171 ASP D O 1
ATOM 8245 N N . LYS D 1 167 ? -84.875 90.033 213.283 1.00 37.91 172 LYS D N 1
ATOM 8246 C CA . LYS D 1 167 ? -85.257 88.824 212.548 1.00 44.97 172 LYS D CA 1
ATOM 8247 C C . LYS D 1 167 ? -84.964 87.577 213.378 1.00 44.90 172 LYS D C 1
ATOM 8248 O O . LYS D 1 167 ? -85.814 86.696 213.520 1.00 42.15 172 LYS D O 1
ATOM 8254 N N . ILE D 1 168 ? -83.750 87.519 213.918 1.00 43.81 173 ILE D N 1
ATOM 8255 C CA . ILE D 1 168 ? -83.304 86.406 214.747 1.00 33.20 173 ILE D CA 1
ATOM 8256 C C . ILE D 1 168 ? -84.255 86.134 215.911 1.00 38.11 173 ILE D C 1
ATOM 8257 O O . ILE D 1 168 ? -84.685 84.996 216.118 1.00 38.08 173 ILE D O 1
ATOM 8262 N N . ARG D 1 169 ? -84.580 87.180 216.667 1.00 37.91 174 ARG D N 1
ATOM 8263 C CA . ARG D 1 169 ? -85.504 87.052 217.789 1.00 41.89 174 ARG D CA 1
ATOM 8264 C C . ARG D 1 169 ? -86.911 86.649 217.354 1.00 42.22 174 ARG D C 1
ATOM 8265 O O . ARG D 1 169 ? -87.540 85.816 218.003 1.00 40.93 174 ARG D O 1
ATOM 8273 N N . LYS D 1 170 ? -87.399 87.238 216.263 1.00 46.61 175 LYS D N 1
ATOM 8274 C CA . LYS D 1 170 ? -88.740 86.923 215.761 1.00 52.19 175 LYS D CA 1
ATOM 8275 C C . LYS D 1 170 ? -88.863 85.441 215.432 1.00 49.18 175 LYS D C 1
ATOM 8276 O O . LYS D 1 170 ? -89.823 84.778 215.835 1.00 44.72 175 LYS D O 1
ATOM 8282 N N . GLU D 1 171 ? -87.870 84.928 214.715 1.00 40.46 176 GLU D N 1
ATOM 8283 C CA . GLU D 1 171 ? -87.856 83.530 214.320 1.00 37.36 176 GLU D CA 1
ATOM 8284 C C . GLU D 1 171 ? -87.767 82.595 215.524 1.00 44.47 176 GLU D C 1
ATOM 8285 O O . GLU D 1 171 ? -88.337 81.503 215.506 1.00 52.28 176 GLU D O 1
ATOM 8291 N N . ALA D 1 172 ? -87.068 83.025 216.572 1.00 41.73 177 ALA D N 1
ATOM 8292 C CA . ALA D 1 172 ? -86.973 82.224 217.793 1.00 46.54 177 ALA D CA 1
ATOM 8293 C C . ALA D 1 172 ? -88.332 82.032 218.472 1.00 55.99 177 ALA D C 1
ATOM 8294 O O . ALA D 1 172 ? -88.687 80.918 218.864 1.00 61.92 177 ALA D O 1
ATOM 8296 N N . TYR D 1 173 ? -89.088 83.120 218.613 1.00 51.30 178 TYR D N 1
ATOM 8297 C CA . TYR D 1 173 ? -90.380 83.073 219.297 1.00 43.85 178 TYR D CA 1
ATOM 8298 C C . TYR D 1 173 ? -91.521 82.546 218.427 1.00 42.29 178 TYR D C 1
ATOM 8299 O O . TYR D 1 173 ? -92.583 82.175 218.938 1.00 46.94 178 TYR D O 1
ATOM 8308 N N . ALA D 1 174 ? -91.300 82.525 217.117 1.00 45.97 179 ALA D N 1
ATOM 8309 C CA . ALA D 1 174 ? -92.258 81.955 216.173 1.00 50.43 179 ALA D CA 1
ATOM 8310 C C . ALA D 1 174 ? -92.233 80.424 216.210 1.00 51.04 179 ALA D C 1
ATOM 8311 O O . ALA D 1 174 ? -93.233 79.766 215.916 1.00 49.14 179 ALA D O 1
ATOM 8313 N N . GLY D 1 175 ? -91.080 79.864 216.560 1.00 50.68 180 GLY D N 1
ATOM 8314 C CA . GLY D 1 175 ? -90.930 78.422 216.653 1.00 49.68 180 GLY D CA 1
ATOM 8315 C C . GLY D 1 175 ? -90.858 77.974 218.098 1.00 45.76 180 GLY D C 1
ATOM 8316 O O . GLY D 1 175 ? -90.892 78.804 219.005 1.00 41.83 180 GLY D O 1
ATOM 8317 N N . ALA D 1 176 ? -90.755 76.664 218.310 1.00 46.90 181 ALA D N 1
ATOM 8318 C CA . ALA D 1 176 ? -90.727 76.095 219.654 1.00 49.13 181 ALA D CA 1
ATOM 8319 C C . ALA D 1 176 ? -89.505 76.539 220.457 1.00 48.31 181 ALA D C 1
ATOM 8320 O O . ALA D 1 176 ? -88.465 76.889 219.890 1.00 40.71 181 ALA D O 1
ATOM 8322 N N . ALA D 1 177 ? -89.639 76.512 221.783 1.00 52.02 182 ALA D N 1
ATOM 8323 C CA . ALA D 1 177 ? -88.595 77.006 222.680 1.00 43.89 182 ALA D CA 1
ATOM 8324 C C . ALA D 1 177 ? -87.475 75.994 222.922 1.00 41.16 182 ALA D C 1
ATOM 8325 O O . ALA D 1 177 ? -87.117 75.709 224.065 1.00 44.32 182 ALA D O 1
ATOM 8327 N N . ALA D 1 178 ? -86.931 75.450 221.838 1.00 39.64 183 ALA D N 1
ATOM 8328 C CA . ALA D 1 178 ? -85.765 74.574 221.907 1.00 45.39 183 ALA D CA 1
ATOM 8329 C C . ALA D 1 178 ? -85.024 74.564 220.572 1.00 45.08 183 ALA D C 1
ATOM 8330 O O . ALA D 1 178 ? -85.514 75.089 219.572 1.00 45.84 183 ALA D O 1
ATOM 8332 N N . GLY D 1 179 ? -83.834 73.972 220.565 1.00 45.34 184 GLY D N 1
ATOM 8333 C CA . GLY D 1 179 ? -83.069 73.829 219.342 1.00 41.36 184 GLY D CA 1
ATOM 8334 C C . GLY D 1 179 ? -82.243 75.037 218.944 1.00 44.53 184 GLY D C 1
ATOM 8335 O O . GLY D 1 179 ? -81.526 75.624 219.754 1.00 45.71 184 GLY D O 1
ATOM 8336 N N . VAL D 1 180 ? -82.324 75.407 217.672 1.00 41.11 185 VAL D N 1
ATOM 8337 C CA . VAL D 1 180 ? -81.419 76.411 217.129 1.00 36.89 185 VAL D CA 1
ATOM 8338 C C . VAL D 1 180 ? -82.105 77.391 216.180 1.00 39.97 185 VAL D C 1
ATOM 8339 O O . VAL D 1 180 ? -83.213 77.148 215.688 1.00 41.01 185 VAL D O 1
ATOM 8343 N N . VAL D 1 181 ? -81.429 78.507 215.933 1.00 40.31 186 VAL D N 1
ATOM 8344 C CA . VAL D 1 181 ? -81.937 79.553 215.055 1.00 42.87 186 VAL D CA 1
ATOM 8345 C C . VAL D 1 181 ? -80.825 80.059 214.142 1.00 39.31 186 VAL D C 1
ATOM 8346 O O . VAL D 1 181 ? -79.716 80.348 214.598 1.00 28.83 186 VAL D O 1
ATOM 8350 N N . ALA D 1 182 ? -81.131 80.152 212.850 1.00 38.42 187 ALA D N 1
ATOM 8351 C CA . ALA D 1 182 ? -80.159 80.597 211.862 1.00 42.05 187 ALA D CA 1
ATOM 8352 C C . ALA D 1 182 ? -80.046 82.110 211.875 1.00 42.12 187 ALA D C 1
ATOM 8353 O O . ALA D 1 182 ? -81.031 82.811 212.100 1.00 45.11 187 ALA D O 1
ATOM 8355 N N . GLY D 1 183 ? -78.829 82.602 211.664 1.00 29.50 188 GLY D N 1
ATOM 8356 C CA . GLY D 1 183 ? -78.588 84.023 211.513 1.00 26.04 188 GLY D CA 1
ATOM 8357 C C . GLY D 1 183 ? -78.030 84.282 210.121 1.00 24.13 188 GLY D C 1
ATOM 8358 O O . GLY D 1 183 ? -78.092 83.401 209.260 1.00 27.26 188 GLY D O 1
ATOM 8359 N N . PRO D 1 184 ? -77.483 85.485 209.897 1.00 27.95 189 PRO D N 1
ATOM 8360 C CA . PRO D 1 184 ? -76.883 85.879 208.618 1.00 28.46 189 PRO D CA 1
ATOM 8361 C C . PRO D 1 184 ? -75.496 85.282 208.427 1.00 30.87 189 PRO D C 1
ATOM 8362 O O . PRO D 1 184 ? -74.822 84.956 209.408 1.00 21.61 189 PRO D O 1
ATOM 8366 N N . PHE D 1 185 ? -75.084 85.144 207.165 1.00 24.53 190 PHE D N 1
ATOM 8367 C CA . PHE D 1 185 ? -73.741 84.681 206.820 1.00 23.07 190 PHE D CA 1
ATOM 8368 C C . PHE D 1 185 ? -73.378 83.333 207.436 1.00 22.88 190 PHE D C 1
ATOM 8369 O O . PHE D 1 185 ? -72.226 83.104 207.798 1.00 28.25 190 PHE D O 1
ATOM 8377 N N . GLY D 1 186 ? -74.365 82.452 207.559 1.00 24.79 191 GLY D N 1
ATOM 8378 C CA . GLY D 1 186 ? -74.121 81.093 208.010 1.00 24.46 191 GLY D CA 1
ATOM 8379 C C . GLY D 1 186 ? -74.155 80.910 209.518 1.00 35.15 191 GLY D C 1
ATOM 8380 O O . GLY D 1 186 ? -73.917 79.817 210.032 1.00 33.52 191 GLY D O 1
ATOM 8381 N N . LEU D 1 187 ? -74.448 81.985 210.235 1.00 30.16 192 LEU D N 1
ATOM 8382 C CA . LEU D 1 187 ? -74.525 81.910 211.682 1.00 27.48 192 LEU D CA 1
ATOM 8383 C C . LEU D 1 187 ? -75.661 80.998 212.151 1.00 30.81 192 LEU D C 1
ATOM 8384 O O . LEU D 1 187 ? -76.794 81.090 211.677 1.00 28.61 192 LEU D O 1
ATOM 8389 N N . ILE D 1 188 ? -75.346 80.110 213.086 1.00 33.08 193 ILE D N 1
ATOM 8390 C CA . ILE D 1 188 ? -76.367 79.325 213.774 1.00 33.98 193 ILE D CA 1
ATOM 8391 C C . ILE D 1 188 ? -76.185 79.508 215.271 1.00 35.04 193 ILE D C 1
ATOM 8392 O O . ILE D 1 188 ? -75.058 79.521 215.763 1.00 41.81 193 ILE D O 1
ATOM 8397 N N . ILE D 1 189 ? -77.287 79.672 215.996 1.00 34.23 194 ILE D N 1
ATOM 8398 C CA . ILE D 1 189 ? -77.217 79.872 217.436 1.00 40.56 194 ILE D CA 1
ATOM 8399 C C . ILE D 1 189 ? -78.344 79.149 218.165 1.00 41.77 194 ILE D C 1
ATOM 8400 O O . ILE D 1 189 ? -79.453 79.012 217.643 1.00 41.98 194 ILE D O 1
ATOM 8405 N N . SER D 1 190 ? -78.055 78.706 219.383 1.00 43.67 195 SER D N 1
ATOM 8406 C CA . SER D 1 190 ? -79.025 77.994 220.208 1.00 38.16 195 SER D CA 1
ATOM 8407 C C . SER D 1 190 ? -80.269 78.838 220.453 1.00 35.86 195 SER D C 1
ATOM 8408 O O . SER D 1 190 ? -80.187 80.066 220.499 1.00 37.64 195 SER D O 1
ATOM 8411 N N . TYR D 1 191 ? -81.417 78.183 220.611 1.00 39.46 196 TYR D N 1
ATOM 8412 C CA . TYR D 1 191 ? -82.636 78.885 220.999 1.00 44.04 196 TYR D CA 1
ATOM 8413 C C . TYR D 1 191 ? -82.396 79.727 222.241 1.00 45.68 196 TYR D C 1
ATOM 8414 O O . TYR D 1 191 ? -82.945 80.814 222.376 1.00 38.56 196 TYR D O 1
ATOM 8423 N N . SER D 1 192 ? -81.583 79.207 223.152 1.00 55.72 197 SER D N 1
ATOM 8424 C CA . SER D 1 192 ? -81.313 79.886 224.414 1.00 55.13 197 SER D CA 1
ATOM 8425 C C . SER D 1 192 ? -80.742 81.281 224.184 1.00 46.06 197 SER D C 1
ATOM 8426 O O . SER D 1 192 ? -81.216 82.260 224.762 1.00 43.63 197 SER D O 1
ATOM 8429 N N . ILE D 1 193 ? -79.734 81.367 223.322 1.00 41.28 198 ILE D N 1
ATOM 8430 C CA . ILE D 1 193 ? -79.081 82.639 223.031 1.00 40.98 198 ILE D CA 1
ATOM 8431 C C . ILE D 1 193 ? -79.967 83.562 222.195 1.00 41.46 198 ILE D C 1
ATOM 8432 O O . ILE D 1 193 ? -80.122 84.749 222.509 1.00 41.06 198 ILE D O 1
ATOM 8437 N N . ALA D 1 194 ? -80.559 83.004 221.144 1.00 36.21 199 ALA D N 1
ATOM 8438 C CA . ALA D 1 194 ? -81.401 83.764 220.223 1.00 45.34 199 ALA D CA 1
ATOM 8439 C C . ALA D 1 194 ? -82.566 84.449 220.931 1.00 48.90 199 ALA D C 1
ATOM 8440 O O . ALA D 1 194 ? -82.827 85.631 220.708 1.00 45.28 199 ALA D O 1
ATOM 8442 N N . ALA D 1 195 ? -83.261 83.700 221.782 1.00 41.65 200 ALA D N 1
ATOM 8443 C CA . ALA D 1 195 ? -84.450 84.199 222.463 1.00 49.37 200 ALA D CA 1
ATOM 8444 C C . ALA D 1 195 ? -84.095 84.936 223.752 1.00 50.63 200 ALA D C 1
ATOM 8445 O O . ALA D 1 195 ? -84.981 85.401 224.474 1.00 47.34 200 ALA D O 1
ATOM 8447 N N . GLY D 1 196 ? -82.800 85.037 224.038 1.00 51.45 201 GLY D N 1
ATOM 8448 C CA . GLY D 1 196 ? -82.335 85.744 225.219 1.00 57.91 201 GLY D CA 1
ATOM 8449 C C . GLY D 1 196 ? -82.686 85.061 226.529 1.00 66.32 201 GLY D C 1
ATOM 8450 O O . GLY D 1 196 ? -82.934 85.729 227.537 1.00 69.06 201 GLY D O 1
ATOM 8451 N N . VAL D 1 197 ? -82.724 83.730 226.511 1.00 68.00 202 VAL D N 1
ATOM 8452 C CA . VAL D 1 197 ? -82.855 82.941 227.733 1.00 66.99 202 VAL D CA 1
ATOM 8453 C C . VAL D 1 197 ? -81.651 83.233 228.617 1.00 67.31 202 VAL D C 1
ATOM 8454 O O . VAL D 1 197 ? -81.792 83.664 229.760 1.00 68.82 202 VAL D O 1
ATOM 8458 N N . VAL D 1 198 ? -80.463 82.990 228.077 1.00 65.74 203 VAL D N 1
ATOM 8459 C CA . VAL D 1 198 ? -79.238 83.486 228.683 1.00 72.44 203 VAL D CA 1
ATOM 8460 C C . VAL D 1 198 ? -79.058 84.910 228.174 1.00 69.17 203 VAL D C 1
ATOM 8461 O O . VAL D 1 198 ? -79.197 85.175 226.979 1.00 59.45 203 VAL D O 1
ATOM 8465 N N . GLU D 1 199 ? -78.767 85.835 229.079 1.00 69.27 204 GLU D N 1
ATOM 8466 C CA . GLU D 1 199 ? -78.758 87.244 228.715 1.00 63.52 204 GLU D CA 1
ATOM 8467 C C . GLU D 1 199 ? -77.458 87.721 228.065 1.00 53.34 204 GLU D C 1
ATOM 8468 O O . GLU D 1 199 ? -76.371 87.278 228.430 1.00 53.41 204 GLU D O 1
ATOM 8474 N N . GLY D 1 200 ? -77.596 88.616 227.087 1.00 47.79 205 GLY D N 1
ATOM 8475 C CA . GLY D 1 200 ? -76.473 89.325 226.498 1.00 40.11 205 GLY D CA 1
ATOM 8476 C C . GLY D 1 200 ? -75.511 88.513 225.652 1.00 47.17 205 GLY D C 1
ATOM 8477 O O . GLY D 1 200 ? -74.374 88.938 225.434 1.00 42.33 205 GLY D O 1
ATOM 8478 N N . LYS D 1 201 ? -75.950 87.354 225.166 1.00 47.19 206 LYS D N 1
ATOM 8479 C CA . LYS D 1 201 ? -75.075 86.506 224.360 1.00 47.07 206 LYS D CA 1
ATOM 8480 C C . LYS D 1 201 ? -75.299 86.643 222.849 1.00 43.16 206 LYS D C 1
ATOM 8481 O O . LYS D 1 201 ? -74.382 86.406 222.057 1.00 38.53 206 LYS D O 1
ATOM 8487 N N . LEU D 1 202 ? -76.512 87.021 222.454 1.00 39.21 207 LEU D N 1
ATOM 8488 C CA . LEU D 1 202 ? -76.851 87.131 221.036 1.00 38.26 207 LEU D CA 1
ATOM 8489 C C . LEU D 1 202 ? -75.992 88.159 220.326 1.00 37.95 207 LEU D C 1
ATOM 8490 O O . LEU D 1 202 ? -75.408 87.877 219.285 1.00 37.17 207 LEU D O 1
ATOM 8495 N N . ILE D 1 203 ? -75.930 89.353 220.900 1.00 38.80 208 ILE D N 1
ATOM 8496 C CA . ILE D 1 203 ? -75.208 90.464 220.298 1.00 37.24 208 ILE D CA 1
ATOM 8497 C C . ILE D 1 203 ? -73.714 90.207 220.029 1.00 38.34 208 ILE D C 1
ATOM 8498 O O . ILE D 1 203 ? -73.240 90.470 218.918 1.00 40.02 208 ILE D O 1
ATOM 8503 N N . PRO D 1 204 ? -72.969 89.687 221.023 1.00 40.34 209 PRO D N 1
ATOM 8504 C CA . PRO D 1 204 ? -71.566 89.374 220.719 1.00 38.59 209 PRO D CA 1
ATOM 8505 C C . PRO D 1 204 ? -71.425 88.314 219.625 1.00 36.19 209 PRO D C 1
ATOM 8506 O O . PRO D 1 204 ? -70.533 88.426 218.785 1.00 34.46 209 PRO D O 1
ATOM 8510 N N . GLU D 1 205 ? -72.300 87.310 219.640 1.00 32.22 210 GLU D N 1
ATOM 8511 C CA . GLU D 1 205 ? -72.289 86.242 218.640 1.00 37.32 210 GLU D CA 1
ATOM 8512 C C . GLU D 1 205 ? -72.492 86.794 217.235 1.00 32.06 210 GLU D C 1
ATOM 8513 O O . GLU D 1 205 ? -71.878 86.324 216.274 1.00 27.38 210 GLU D O 1
ATOM 8519 N N . LEU D 1 206 ? -73.364 87.790 217.127 1.00 30.43 211 LEU D N 1
ATOM 8520 C CA . LEU D 1 206 ? -73.623 88.444 215.857 1.00 34.97 211 LEU D CA 1
ATOM 8521 C C . LEU D 1 206 ? -72.432 89.310 215.455 1.00 32.58 211 LEU D C 1
ATOM 8522 O O . LEU D 1 206 ? -71.974 89.243 214.316 1.00 30.55 211 LEU D O 1
ATOM 8527 N N . LYS D 1 207 ? -71.938 90.116 216.396 1.00 33.93 212 LYS D N 1
ATOM 8528 C CA . LYS D 1 207 ? -70.783 90.980 216.158 1.00 29.01 212 LYS D CA 1
ATOM 8529 C C . LYS D 1 207 ? -69.593 90.186 215.605 1.00 29.11 212 LYS D C 1
ATOM 8530 O O . LYS D 1 207 ? -68.987 90.572 214.604 1.00 28.03 212 LYS D O 1
ATOM 8536 N N . ASN D 1 208 ? -69.289 89.068 216.254 1.00 25.58 213 ASN D N 1
ATOM 8537 C CA . ASN D 1 208 ? -68.174 88.211 215.860 1.00 36.28 213 ASN D CA 1
ATOM 8538 C C . ASN D 1 208 ? -68.300 87.663 214.440 1.00 35.02 213 ASN D C 1
ATOM 8539 O O . ASN D 1 208 ? -67.321 87.629 213.695 1.00 27.43 213 ASN D O 1
ATOM 8544 N N . LYS D 1 209 ? -69.500 87.230 214.067 1.00 23.28 214 LYS D N 1
ATOM 8545 C CA . LYS D 1 209 ? -69.729 86.766 212.706 1.00 22.03 214 LYS D CA 1
ATOM 8546 C C . LYS D 1 209 ? -69.522 87.903 211.706 1.00 29.80 214 LYS D C 1
ATOM 8547 O O . LYS D 1 209 ? -68.873 87.724 210.673 1.00 21.64 214 LYS D O 1
ATOM 8553 N N . LEU D 1 210 ? -70.081 89.068 212.018 1.00 26.23 215 LEU D N 1
ATOM 8554 C CA . LEU D 1 210 ? -69.995 90.220 211.130 1.00 25.12 215 LEU D CA 1
ATOM 8555 C C . LEU D 1 210 ? -68.551 90.706 210.989 1.00 25.51 215 LEU D C 1
ATOM 8556 O O . LEU D 1 210 ? -68.120 91.081 209.899 1.00 34.65 215 LEU D O 1
ATOM 8561 N N . LYS D 1 211 ? -67.806 90.693 212.089 1.00 25.96 216 LYS D N 1
ATOM 8562 C CA . LYS D 1 211 ? -66.397 91.053 212.037 1.00 29.71 216 LYS D CA 1
ATOM 8563 C C . LYS D 1 211 ? -65.635 90.140 211.076 1.00 29.42 216 LYS D C 1
ATOM 8564 O O . LYS D 1 211 ? -64.775 90.595 210.321 1.00 33.72 216 LYS D O 1
ATOM 8570 N N . SER D 1 212 ? -65.966 88.852 211.098 1.00 23.98 217 SER D N 1
ATOM 8571 C CA . SER D 1 212 ? -65.285 87.893 210.243 1.00 30.19 217 SER D CA 1
ATOM 8572 C C . SER D 1 212 ? -65.560 88.225 208.781 1.00 32.51 217 SER D C 1
ATOM 8573 O O . SER D 1 212 ? -64.695 88.063 207.925 1.00 31.44 217 SER D O 1
ATOM 8576 N N . VAL D 1 213 ? -66.762 88.711 208.497 1.00 23.19 218 VAL D N 1
ATOM 8577 C CA . VAL D 1 213 ? -67.112 89.068 207.129 1.00 24.19 218 VAL D CA 1
ATOM 8578 C C . VAL D 1 213 ? -66.346 90.312 206.708 1.00 25.29 218 VAL D C 1
ATOM 8579 O O . VAL D 1 213 ? -65.799 90.384 205.602 1.00 25.90 218 VAL D O 1
ATOM 8583 N N . GLN D 1 214 ? -66.295 91.293 207.600 1.00 27.25 219 GLN D N 1
ATOM 8584 C CA . GLN D 1 214 ? -65.547 92.503 207.316 1.00 31.68 219 GLN D CA 1
ATOM 8585 C C . GLN D 1 214 ? -64.064 92.194 207.138 1.00 33.88 219 GLN D C 1
ATOM 8586 O O . GLN D 1 214 ? -63.409 92.759 206.265 1.00 33.52 219 GLN D O 1
ATOM 8592 N N . ASN D 1 215 ? -63.544 91.281 207.953 1.00 29.33 220 ASN D N 1
ATOM 8593 C CA . ASN D 1 215 ? -62.133 90.918 207.877 1.00 33.55 220 ASN D CA 1
ATOM 8594 C C . ASN D 1 215 ? -61.786 90.246 206.562 1.00 33.31 220 ASN D C 1
ATOM 8595 O O . ASN D 1 215 ? -60.695 90.444 206.036 1.00 28.36 220 ASN D O 1
ATOM 8600 N N . PHE D 1 216 ? -62.716 89.438 206.058 1.00 25.33 221 PHE D N 1
ATOM 8601 C CA . PHE D 1 216 ? -62.580 88.805 204.750 1.00 27.73 221 PHE D CA 1
ATOM 8602 C C . PHE D 1 216 ? -62.250 89.861 203.713 1.00 26.88 221 PHE D C 1
ATOM 8603 O O . PHE D 1 216 ? -61.293 89.725 202.959 1.00 24.68 221 PHE D O 1
ATOM 8611 N N . PHE D 1 217 ? -63.038 90.930 203.698 1.00 24.16 222 PHE D N 1
ATOM 8612 C CA . PHE D 1 217 ? -62.873 91.982 202.701 1.00 23.92 222 PHE D CA 1
ATOM 8613 C C . PHE D 1 217 ? -61.632 92.839 202.922 1.00 27.20 222 PHE D C 1
ATOM 8614 O O . PHE D 1 217 ? -61.066 93.361 201.966 1.00 28.64 222 PHE D O 1
ATOM 8622 N N . THR D 1 218 ? -61.198 92.970 204.172 1.00 32.53 223 THR D N 1
ATOM 8623 C CA . THR D 1 218 ? -59.919 93.620 204.452 1.00 31.01 223 THR D CA 1
ATOM 8624 C C . THR D 1 218 ? -58.768 92.833 203.829 1.00 26.90 223 THR D C 1
ATOM 8625 O O . THR D 1 218 ? -57.862 93.408 203.230 1.00 36.35 223 THR D O 1
ATOM 8629 N N . THR D 1 219 ? -58.814 91.513 203.964 1.00 30.06 224 THR D N 1
ATOM 8630 C CA . THR D 1 219 ? -57.813 90.652 203.356 1.00 28.08 224 THR D CA 1
ATOM 8631 C C . THR D 1 219 ? -57.884 90.712 201.832 1.00 28.56 224 THR D C 1
ATOM 8632 O O . THR D 1 219 ? -56.855 90.701 201.145 1.00 24.17 224 THR D O 1
ATOM 8636 N N . LEU D 1 220 ? -59.099 90.777 201.299 1.00 27.30 225 LEU D N 1
ATOM 8637 C CA . LEU D 1 220 ? -59.270 90.909 199.862 1.00 22.90 225 LEU D CA 1
ATOM 8638 C C . LEU D 1 220 ? -58.738 92.262 199.416 1.00 26.09 225 LEU D C 1
ATOM 8639 O O . LEU D 1 220 ? -58.064 92.372 198.396 1.00 27.07 225 LEU D O 1
ATOM 8644 N N . SER D 1 221 ? -59.035 93.285 200.203 1.00 28.81 226 SER D N 1
ATOM 8645 C CA . SER D 1 221 ? -58.574 94.636 199.929 1.00 36.41 226 SER D CA 1
ATOM 8646 C C . SER D 1 221 ? -57.050 94.700 199.906 1.00 36.43 226 SER D C 1
ATOM 8647 O O . SER D 1 221 ? -56.468 95.320 199.021 1.00 32.42 226 SER D O 1
ATOM 8650 N N . ASN D 1 222 ? -56.416 94.057 200.883 1.00 39.19 227 ASN D N 1
ATOM 8651 C CA . ASN D 1 222 ? -54.959 93.983 200.944 1.00 40.91 227 ASN D CA 1
ATOM 8652 C C . ASN D 1 222 ? -54.409 93.324 199.694 1.00 37.34 227 ASN D C 1
ATOM 8653 O O . ASN D 1 222 ? -53.464 93.811 199.078 1.00 34.06 227 ASN D O 1
ATOM 8658 N N . THR D 1 223 ? -55.018 92.202 199.331 1.00 31.56 228 THR D N 1
ATOM 8659 C CA . THR D 1 223 ? -54.557 91.407 198.209 1.00 29.41 228 THR D CA 1
ATOM 8660 C C . THR D 1 223 ? -54.687 92.171 196.896 1.00 27.83 228 THR D C 1
ATOM 8661 O O . THR D 1 223 ? -53.779 92.148 196.068 1.00 34.44 228 THR D O 1
ATOM 8665 N N . VAL D 1 224 ? -55.812 92.855 196.711 1.00 31.04 229 VAL D N 1
ATOM 8666 C CA . VAL D 1 224 ? -56.040 93.625 195.489 1.00 24.70 229 VAL D CA 1
ATOM 8667 C C . VAL D 1 224 ? -55.080 94.816 195.421 1.00 39.47 229 VAL D C 1
ATOM 8668 O O . VAL D 1 224 ? -54.567 95.148 194.352 1.00 43.95 229 VAL D O 1
ATOM 8672 N N . LYS D 1 225 ? -54.828 95.434 196.573 1.00 37.92 230 LYS D N 1
ATOM 8673 C CA . LYS D 1 225 ? -53.868 96.530 196.687 1.00 41.18 230 LYS D CA 1
ATOM 8674 C C . LYS D 1 225 ? -52.500 96.110 196.167 1.00 42.32 230 LYS D C 1
ATOM 8675 O O . LYS D 1 225 ? -51.892 96.793 195.336 1.00 40.09 230 LYS D O 1
ATOM 8681 N N . GLN D 1 226 ? -52.030 94.967 196.652 1.00 42.50 231 GLN D N 1
ATOM 8682 C CA . GLN D 1 226 ? -50.706 94.468 196.296 1.00 40.91 231 GLN D CA 1
ATOM 8683 C C . GLN D 1 226 ? -50.625 93.941 194.859 1.00 39.07 231 GLN D C 1
ATOM 8684 O O . GLN D 1 226 ? -49.598 94.091 194.200 1.00 37.96 231 GLN D O 1
ATOM 8690 N N . ALA D 1 227 ? -51.696 93.312 194.376 1.00 34.57 232 ALA D N 1
ATOM 8691 C CA . ALA D 1 227 ? -51.718 92.828 193.003 1.00 31.14 232 ALA D CA 1
ATOM 8692 C C . ALA D 1 227 ? -51.639 94.004 192.036 1.00 38.55 232 ALA D C 1
ATOM 8693 O O . ALA D 1 227 ? -50.958 93.939 191.003 1.00 33.61 232 ALA D O 1
ATOM 8695 N N . ASN D 1 228 ? -52.339 95.076 192.385 1.00 36.09 233 ASN D N 1
ATOM 8696 C CA . ASN D 1 228 ? -52.354 96.285 191.575 1.00 38.70 233 ASN D CA 1
ATOM 8697 C C . ASN D 1 228 ? -50.957 96.893 191.454 1.00 40.08 233 ASN D C 1
ATOM 8698 O O . ASN D 1 228 ? -50.531 97.272 190.361 1.00 37.64 233 ASN D O 1
ATOM 8703 N N . LYS D 1 229 ? -50.241 96.972 192.573 1.00 39.12 234 LYS D N 1
ATOM 8704 C CA . LYS D 1 229 ? -48.876 97.486 192.555 1.00 40.05 234 LYS D CA 1
ATOM 8705 C C . LYS D 1 229 ? -47.991 96.591 191.711 1.00 41.61 234 LYS D C 1
ATOM 8706 O O . LYS D 1 229 ? -47.245 97.068 190.855 1.00 43.19 234 LYS D O 1
ATOM 8712 N N . ASP D 1 230 ? -48.071 95.288 191.964 1.00 34.53 235 ASP D N 1
ATOM 8713 C CA . ASP D 1 230 ? -47.248 94.326 191.245 1.00 38.49 235 ASP D CA 1
ATOM 8714 C C . ASP D 1 230 ? -47.499 94.385 189.741 1.00 40.34 235 ASP D C 1
ATOM 8715 O O . ASP D 1 230 ? -46.560 94.326 188.952 1.00 41.67 235 ASP D O 1
ATOM 8720 N N . ILE D 1 231 ? -48.761 94.516 189.346 1.00 36.72 236 ILE D N 1
ATOM 8721 C CA . ILE D 1 231 ? -49.084 94.599 187.928 1.00 33.80 236 ILE D CA 1
ATOM 8722 C C . ILE D 1 231 ? -48.542 95.904 187.302 1.00 43.03 236 ILE D C 1
ATOM 8723 O O . ILE D 1 231 ? -47.998 95.888 186.191 1.00 37.55 236 ILE D O 1
ATOM 8728 N N . ASP D 1 232 ? -48.646 97.012 188.037 1.00 40.91 237 ASP D N 1
ATOM 8729 C CA . ASP D 1 232 ? -48.119 98.296 187.593 1.00 46.48 237 ASP D CA 1
ATOM 8730 C C . ASP D 1 232 ? -46.610 98.223 187.431 1.00 49.12 237 ASP D C 1
ATOM 8731 O O . ASP D 1 232 ? -46.047 98.724 186.451 1.00 48.63 237 ASP D O 1
ATOM 8736 N N . ALA D 1 233 ? -45.962 97.599 188.407 1.00 41.16 238 ALA D N 1
ATOM 8737 C CA . ALA D 1 233 ? -44.515 97.456 188.401 1.00 39.89 238 ALA D CA 1
ATOM 8738 C C . ALA D 1 233 ? -44.029 96.671 187.178 1.00 39.45 238 ALA D C 1
ATOM 8739 O O . ALA D 1 233 ? -43.106 97.098 186.477 1.00 40.51 238 ALA D O 1
ATOM 8741 N N . ALA D 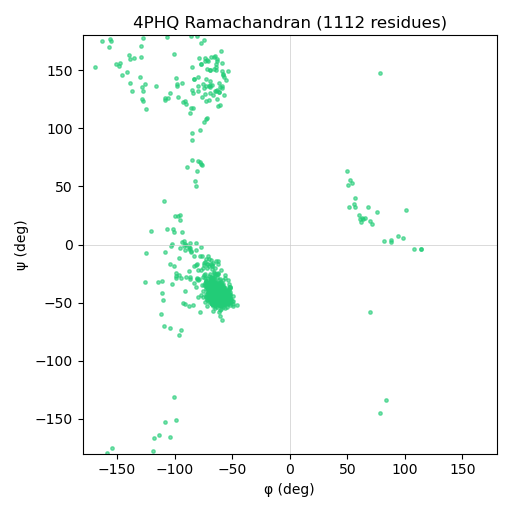1 234 ? -44.654 95.526 186.930 1.00 37.99 239 ALA D N 1
ATOM 8742 C CA . ALA D 1 234 ? -44.288 94.683 185.800 1.00 42.65 239 ALA D CA 1
ATOM 8743 C C . ALA D 1 234 ? -44.552 95.387 184.477 1.00 43.63 239 ALA D C 1
ATOM 8744 O O . ALA D 1 234 ? -43.771 95.270 183.539 1.00 36.96 239 ALA D O 1
ATOM 8746 N N . LYS D 1 235 ? -45.660 96.115 184.418 1.00 44.50 240 LYS D N 1
ATOM 8747 C CA . LYS D 1 235 ? -46.089 96.792 183.204 1.00 43.84 240 LYS D CA 1
ATOM 8748 C C . LYS D 1 235 ? -45.095 97.892 182.871 1.00 49.20 240 LYS D C 1
ATOM 8749 O O . LYS D 1 235 ? -44.681 98.054 181.719 1.00 44.83 240 LYS D O 1
ATOM 8755 N N . LEU D 1 236 ? -44.717 98.643 183.899 1.00 52.71 241 LEU D N 1
ATOM 8756 C CA . LEU D 1 236 ? -43.721 99.692 183.772 1.00 49.81 241 LEU D CA 1
ATOM 8757 C C . LEU D 1 236 ? -42.392 99.119 183.283 1.00 50.65 241 LEU D C 1
ATOM 8758 O O . LEU D 1 236 ? -41.824 99.600 182.298 1.00 48.06 241 LEU D O 1
ATOM 8763 N N . LYS D 1 237 ? -41.909 98.083 183.965 1.00 45.82 242 LYS D N 1
ATOM 8764 C CA . LYS D 1 237 ? -40.632 97.468 183.617 1.00 48.79 242 LYS D CA 1
ATOM 8765 C C . LYS D 1 237 ? -40.643 96.912 182.193 1.00 48.78 242 LYS D C 1
ATOM 8766 O O . LYS D 1 237 ? -39.633 96.951 181.494 1.00 45.54 242 LYS D O 1
ATOM 8772 N N . LEU D 1 238 ? -41.799 96.408 181.770 1.00 51.14 243 LEU D N 1
ATOM 8773 C CA . LEU D 1 238 ? -41.942 95.823 180.445 1.00 40.98 243 LEU D CA 1
ATOM 8774 C C . LEU D 1 238 ? -41.724 96.848 179.343 1.00 43.28 243 LEU D C 1
ATOM 8775 O O . LEU D 1 238 ? -41.089 96.549 178.336 1.00 48.64 243 LEU D O 1
ATOM 8780 N N . THR D 1 239 ? -42.261 98.049 179.534 1.00 46.78 244 THR D N 1
ATOM 8781 C CA . THR D 1 239 ? -42.093 99.127 178.567 1.00 46.64 244 THR D CA 1
ATOM 8782 C C . THR D 1 239 ? -40.611 99.405 178.368 1.00 50.58 244 THR D C 1
ATOM 8783 O O . THR D 1 239 ? -40.131 99.496 177.238 1.00 59.36 244 THR D O 1
ATOM 8787 N N . THR D 1 240 ? -39.892 99.509 179.479 1.00 53.17 245 THR D N 1
ATOM 8788 C CA . THR D 1 240 ? -38.443 99.673 179.460 1.00 55.44 245 THR D CA 1
ATOM 8789 C C . THR D 1 240 ? -37.756 98.528 178.716 1.00 48.12 245 THR D C 1
ATOM 8790 O O . THR D 1 240 ? -36.866 98.756 177.898 1.00 49.57 245 THR D O 1
ATOM 8794 N N . GLU D 1 241 ? -38.180 97.298 178.990 1.00 42.07 246 GLU D N 1
ATOM 8795 C CA . GLU D 1 241 ? -37.572 96.134 178.350 1.00 45.34 246 GLU D CA 1
ATOM 8796 C C . GLU D 1 241 ? -37.973 95.995 176.883 1.00 40.19 246 GLU D C 1
ATOM 8797 O O . GLU D 1 241 ? -37.219 95.465 176.073 1.00 40.67 246 GLU D O 1
ATOM 8803 N N . ILE D 1 242 ? -39.160 96.477 176.547 1.00 42.27 247 ILE D N 1
ATOM 8804 C CA . ILE D 1 242 ? -39.612 96.461 175.167 1.00 38.01 247 ILE D CA 1
ATOM 8805 C C . ILE D 1 242 ? -38.794 97.468 174.359 1.00 44.94 247 ILE D C 1
ATOM 8806 O O . ILE D 1 242 ? -38.408 97.204 173.219 1.00 46.25 247 ILE D O 1
ATOM 8811 N N . ALA D 1 243 ? -38.499 98.608 174.977 1.00 46.53 248 ALA D N 1
ATOM 8812 C CA . ALA D 1 243 ? -37.711 99.652 174.329 1.00 54.22 248 ALA D CA 1
ATOM 8813 C C . ALA D 1 243 ? -36.229 99.289 174.300 1.00 49.27 248 ALA D C 1
ATOM 8814 O O . ALA D 1 243 ? -35.431 99.955 173.647 1.00 54.97 248 ALA D O 1
ATOM 8816 N N . ALA D 1 244 ? -35.865 98.233 175.019 1.00 49.84 249 ALA D N 1
ATOM 8817 C CA . ALA D 1 244 ? -34.499 97.728 174.989 1.00 50.62 249 ALA D CA 1
ATOM 8818 C C . ALA D 1 244 ? -34.370 96.674 173.895 1.00 54.23 249 ALA D C 1
ATOM 8819 O O . ALA D 1 244 ? -33.366 96.622 173.183 1.00 49.53 249 ALA D O 1
ATOM 8821 N N . ILE D 1 245 ? -35.392 95.833 173.768 1.00 49.65 250 ILE D N 1
ATOM 8822 C CA . ILE D 1 245 ? -35.412 94.814 172.727 1.00 47.59 250 ILE D CA 1
ATOM 8823 C C . ILE D 1 245 ? -35.334 95.452 171.341 1.00 50.99 250 ILE D C 1
ATOM 8824 O O . ILE D 1 245 ? -34.663 94.935 170.444 1.00 41.46 250 ILE D O 1
ATOM 8829 N N . GLY D 1 246 ? -36.014 96.583 171.175 1.00 48.29 251 GLY D N 1
ATOM 8830 C CA . GLY D 1 246 ? -36.020 97.284 169.904 1.00 49.05 251 GLY D CA 1
ATOM 8831 C C . GLY D 1 246 ? -34.661 97.876 169.591 1.00 56.21 251 GLY D C 1
ATOM 8832 O O . GLY D 1 246 ? -34.287 98.022 168.428 1.00 60.63 251 GLY D O 1
ATOM 8833 N N . GLU D 1 247 ? -33.923 98.207 170.647 1.00 59.53 252 GLU D N 1
ATOM 8834 C CA . GLU D 1 247 ? -32.611 98.827 170.529 1.00 62.01 252 GLU D CA 1
ATOM 8835 C C . GLU D 1 247 ? -31.523 97.788 170.294 1.00 54.44 252 GLU D C 1
ATOM 8836 O O . GLU D 1 247 ? -30.551 98.062 169.618 1.00 52.59 252 GLU D O 1
ATOM 8842 N N . ILE D 1 248 ? -31.678 96.594 170.856 1.00 50.26 253 ILE D N 1
ATOM 8843 C CA . ILE D 1 248 ? -30.721 95.526 170.587 1.00 49.44 253 ILE D CA 1
ATOM 8844 C C . ILE D 1 248 ? -31.032 94.913 169.225 1.00 57.42 253 ILE D C 1
ATOM 8845 O O . ILE D 1 248 ? -30.130 94.438 168.529 1.00 64.29 253 ILE D O 1
ATOM 8850 N N . LYS D 1 249 ? -32.308 94.945 168.841 1.00 50.67 254 LYS D N 1
ATOM 8851 C CA . LYS D 1 249 ? -32.725 94.428 167.543 1.00 49.02 254 LYS D CA 1
ATOM 8852 C C . LYS D 1 249 ? -32.045 95.217 166.434 1.00 55.26 254 LYS D C 1
ATOM 8853 O O . LYS D 1 249 ? -31.543 94.641 165.471 1.00 47.83 254 LYS D O 1
ATOM 8859 N N . THR D 1 250 ? -32.020 96.537 166.593 1.00 60.27 255 THR D N 1
ATOM 8860 C CA . THR D 1 250 ? -31.376 97.421 165.629 1.00 60.09 255 THR D CA 1
ATOM 8861 C C . THR D 1 250 ? -29.886 97.110 165.493 1.00 58.36 255 THR D C 1
ATOM 8862 O O . THR D 1 250 ? -29.349 97.098 164.387 1.00 61.09 255 THR D O 1
ATOM 8866 N N . GLU D 1 251 ? -29.227 96.846 166.616 1.00 57.89 256 GLU D N 1
ATOM 8867 C CA . GLU D 1 251 ? -27.818 96.466 166.592 1.00 62.50 256 GLU D CA 1
ATOM 8868 C C . GLU D 1 251 ? -27.623 95.117 165.898 1.00 63.43 256 GLU D C 1
ATOM 8869 O O . GLU D 1 251 ? -26.610 94.885 165.237 1.00 71.89 256 GLU D O 1
ATOM 8875 N N . THR D 1 252 ? -28.611 94.240 166.039 1.00 55.91 257 THR D N 1
ATOM 8876 C CA . THR D 1 252 ? -28.545 92.886 165.498 1.00 53.02 257 THR D CA 1
ATOM 8877 C C . THR D 1 252 ? -28.587 92.871 163.967 1.00 54.01 257 THR D C 1
ATOM 8878 O O . THR D 1 252 ? -27.913 92.061 163.324 1.00 49.17 257 THR D O 1
ATOM 8882 N N . GLU D 1 253 ? -29.377 93.774 163.393 1.00 49.98 258 GLU D N 1
ATOM 8883 C CA . GLU D 1 253 ? -29.549 93.849 161.949 1.00 54.43 258 GLU D CA 1
ATOM 8884 C C . GLU D 1 253 ? -28.231 94.147 161.232 1.00 58.78 258 GLU D C 1
ATOM 8885 O O . GLU D 1 253 ? -28.018 93.712 160.098 1.00 54.24 258 GLU D O 1
ATOM 8891 N N . THR D 1 254 ? -27.348 94.885 161.898 1.00 60.20 259 THR D N 1
ATOM 8892 C CA . THR D 1 254 ? -26.089 95.303 161.289 1.00 69.63 259 THR D CA 1
ATOM 8893 C C . THR D 1 254 ? -24.917 94.465 161.784 1.00 68.79 259 THR D C 1
ATOM 8894 O O . THR D 1 254 ? -23.780 94.660 161.357 1.00 70.41 259 THR D O 1
ATOM 8898 N N . THR D 1 255 ? -25.197 93.533 162.687 1.00 61.62 260 THR D N 1
ATOM 8899 C CA . THR D 1 255 ? -24.163 92.650 163.208 1.00 53.16 260 THR D CA 1
ATOM 8900 C C . THR D 1 255 ? -23.904 91.536 162.203 1.00 55.68 260 THR D C 1
ATOM 8901 O O . THR D 1 255 ? -24.838 90.981 161.627 1.00 52.20 260 THR D O 1
ATOM 8905 N N . ARG D 1 256 ? -22.630 91.237 161.972 1.00 64.56 261 ARG D N 1
ATOM 8906 C CA . ARG D 1 256 ? -22.238 90.163 161.074 1.00 62.11 261 ARG D CA 1
ATOM 8907 C C . ARG D 1 256 ? -22.276 88.870 161.864 1.00 60.79 261 ARG D C 1
ATOM 8908 O O . ARG D 1 256 ? -21.535 88.713 162.829 1.00 59.87 261 ARG D O 1
ATOM 8916 N N . PHE D 1 257 ? -23.137 87.942 161.468 1.00 62.43 262 PHE D N 1
ATOM 8917 C CA . PHE D 1 257 ? -23.318 86.719 162.248 1.00 59.51 262 PHE D CA 1
ATOM 8918 C C . PHE D 1 257 ? -22.337 85.624 161.879 1.00 51.67 262 PHE D C 1
ATOM 8919 O O . PHE D 1 257 ? -22.001 84.774 162.702 1.00 47.27 262 PHE D O 1
ATOM 8927 N N . TYR D 1 258 ? -21.878 85.642 160.635 1.00 52.20 263 TYR D N 1
ATOM 8928 C CA . TYR D 1 258 ? -20.916 84.647 160.196 1.00 53.18 263 TYR D CA 1
ATOM 8929 C C . TYR D 1 258 ? -19.524 85.006 160.701 1.00 50.28 263 TYR D C 1
ATOM 8930 O O . TYR D 1 258 ? -18.841 85.848 160.126 1.00 63.34 263 TYR D O 1
ATOM 8939 N N . CYS D 1 259 ? -19.125 84.377 161.800 1.00 49.93 264 CYS D N 1
ATOM 8940 C CA . CYS D 1 259 ? -17.783 84.523 162.336 1.00 57.97 264 CYS D CA 1
ATOM 8941 C C . CYS D 1 259 ? -17.282 83.133 162.702 1.00 50.62 264 CYS D C 1
ATOM 8942 O O . CYS D 1 259 ? -18.076 82.206 162.854 1.00 51.23 264 CYS D O 1
ATOM 8945 N N . ASP D 1 260 ? -15.971 82.966 162.832 1.00 55.71 265 ASP D N 1
ATOM 8946 C CA . ASP D 1 260 ? -15.465 81.700 163.344 1.00 63.34 265 ASP D CA 1
ATOM 8947 C C . ASP D 1 260 ? -15.480 81.755 164.871 1.00 60.31 265 ASP D C 1
ATOM 8948 O O . ASP D 1 260 ? -14.521 82.194 165.504 1.00 66.12 265 ASP D O 1
ATOM 8953 N N . TYR D 1 261 ? -16.594 81.328 165.451 1.00 53.20 266 TYR D N 1
ATOM 8954 C CA . TYR D 1 261 ? -16.753 81.334 166.894 1.00 55.85 266 TYR D CA 1
ATOM 8955 C C . TYR D 1 261 ? -15.838 80.290 167.524 1.00 55.12 266 TYR D C 1
ATOM 8956 O O . TYR D 1 261 ? -15.745 79.168 167.021 1.00 53.83 266 TYR D O 1
ATOM 8965 N N . ASP D 1 262 ? -15.169 80.635 168.625 1.00 49.48 267 ASP D N 1
ATOM 8966 C CA . ASP D 1 262 ? -14.430 79.606 169.351 1.00 55.55 267 ASP D CA 1
ATOM 8967 C C . ASP D 1 262 ? -15.431 78.778 170.159 1.00 54.23 267 ASP D C 1
ATOM 8968 O O . ASP D 1 262 ? -16.624 79.102 170.190 1.00 51.39 267 ASP D O 1
ATOM 8973 N N . ASP D 1 263 ? -14.961 77.701 170.783 1.00 47.48 268 ASP D N 1
ATOM 8974 C CA . ASP D 1 263 ? -15.862 76.729 171.394 1.00 46.59 268 ASP D CA 1
ATOM 8975 C C . ASP D 1 263 ? -16.465 77.268 172.678 1.00 50.93 268 ASP D C 1
ATOM 8976 O O . ASP D 1 263 ? -17.447 76.736 173.187 1.00 47.26 268 ASP D O 1
ATOM 8981 N N . LEU D 1 264 ? -15.858 78.331 173.191 1.00 41.74 269 LEU D N 1
ATOM 8982 C CA . LEU D 1 264 ? -16.384 79.040 174.344 1.00 43.93 269 LEU D CA 1
ATOM 8983 C C . LEU D 1 264 ? -17.513 79.949 173.887 1.00 34.05 269 LEU D C 1
ATOM 8984 O O . LEU D 1 264 ? -18.566 80.005 174.511 1.00 34.01 269 LEU D O 1
ATOM 8989 N N . MET D 1 265 ? -17.284 80.656 172.784 1.00 33.90 270 MET D N 1
ATOM 8990 C CA . MET D 1 265 ? -18.314 81.499 172.196 1.00 44.46 270 MET D CA 1
ATOM 8991 C C . MET D 1 265 ? -19.545 80.662 171.873 1.00 37.78 270 MET D C 1
ATOM 8992 O O . MET D 1 265 ? -20.664 81.057 172.187 1.00 38.12 270 MET D O 1
ATOM 8997 N N . LEU D 1 266 ? -19.322 79.506 171.251 1.00 44.67 271 LEU D N 1
ATOM 8998 C CA . LEU D 1 266 ? -20.409 78.604 170.874 1.00 41.95 271 LEU D CA 1
ATOM 8999 C C . LEU D 1 266 ? -21.212 78.182 172.093 1.00 36.14 271 LEU D C 1
ATOM 9000 O O . LEU D 1 266 ? -22.436 78.260 172.093 1.00 38.51 271 LEU D O 1
ATOM 9005 N N . SER D 1 267 ? -20.514 77.719 173.121 1.00 33.18 272 SER D N 1
ATOM 9006 C CA . SER D 1 267 ? -21.175 77.222 174.326 1.00 30.55 272 SER D CA 1
ATOM 9007 C C . SER D 1 267 ? -22.002 78.315 174.981 1.00 29.97 272 SER D C 1
ATOM 9008 O O . SER D 1 267 ? -23.146 78.085 175.380 1.00 36.15 272 SER D O 1
ATOM 9011 N N . LEU D 1 268 ? -21.426 79.507 175.072 1.00 28.43 273 LEU D N 1
ATOM 9012 C CA . LEU D 1 268 ? -22.109 80.656 175.644 1.00 28.35 273 LEU D CA 1
ATOM 9013 C C . LEU D 1 268 ? -23.400 80.997 174.882 1.00 35.52 273 LEU D C 1
ATOM 9014 O O . LEU D 1 268 ? -24.414 81.348 175.487 1.00 27.36 273 LEU D O 1
ATOM 9019 N N . LEU D 1 269 ? -23.358 80.859 173.559 1.00 32.05 274 LEU D N 1
ATOM 9020 C CA . LEU D 1 269 ? -24.504 81.148 172.691 1.00 35.42 274 LEU D CA 1
ATOM 9021 C C . LEU D 1 269 ? -25.589 80.087 172.805 1.00 34.66 274 LEU D C 1
ATOM 9022 O O . LEU D 1 269 ? -26.777 80.407 172.899 1.00 32.47 274 LEU D O 1
ATOM 9027 N N . LYS D 1 270 ? -25.177 78.824 172.779 1.00 29.02 275 LYS D N 1
ATOM 9028 C CA . LYS D 1 270 ? -26.104 77.719 172.935 1.00 28.19 275 LYS D CA 1
ATOM 9029 C C . LYS D 1 270 ? -26.791 77.783 174.304 1.00 27.74 275 LYS D C 1
ATOM 9030 O O . LYS D 1 270 ? -28.015 77.697 174.385 1.00 32.05 275 LYS D O 1
ATOM 9036 N N . GLU D 1 271 ? -26.012 77.950 175.370 1.00 29.67 276 GLU D N 1
ATOM 9037 C CA . GLU D 1 271 ? -26.586 78.028 176.712 1.00 31.29 276 GLU D CA 1
ATOM 9038 C C . GLU D 1 271 ? -27.519 79.233 176.853 1.00 29.82 276 GLU D C 1
ATOM 9039 O O . GLU D 1 271 ? -28.531 79.164 177.551 1.00 31.01 276 GLU D O 1
ATOM 9045 N N . ALA D 1 272 ? -27.176 80.337 176.198 1.00 27.07 277 ALA D N 1
ATOM 9046 C CA . ALA D 1 272 ? -27.999 81.538 176.258 1.00 25.75 277 ALA D CA 1
ATOM 9047 C C . ALA D 1 272 ? -29.386 81.276 175.669 1.00 36.62 277 ALA D C 1
ATOM 9048 O O . ALA D 1 272 ? -30.413 81.575 176.297 1.00 28.60 277 ALA D O 1
ATOM 9050 N N . ALA D 1 273 ? -29.402 80.717 174.463 1.00 38.33 278 ALA D N 1
ATOM 9051 C CA . ALA D 1 273 ? -30.646 80.350 173.796 1.00 41.44 278 ALA D CA 1
ATOM 9052 C C . ALA D 1 273 ? -31.389 79.301 174.613 1.00 37.69 278 ALA D C 1
ATOM 9053 O O . ALA D 1 273 ? -32.614 79.365 174.766 1.00 34.55 278 ALA D O 1
ATOM 9055 N N . LYS D 1 274 ? -30.634 78.346 175.147 1.00 33.77 279 LYS D N 1
ATOM 9056 C CA . LYS D 1 274 ? -31.199 77.238 175.911 1.00 28.63 279 LYS D CA 1
ATOM 9057 C C . LYS D 1 274 ? -31.985 77.712 177.132 1.00 26.86 279 LYS D C 1
ATOM 9058 O O . LYS D 1 274 ? -32.998 77.119 177.494 1.00 28.76 279 LYS D O 1
ATOM 9064 N N . LYS D 1 275 ? -31.525 78.781 177.769 1.00 30.08 280 LYS D N 1
ATOM 9065 C CA . LYS D 1 275 ? -32.237 79.296 178.931 1.00 34.37 280 LYS D CA 1
ATOM 9066 C C . LYS D 1 275 ? -33.590 79.875 178.525 1.00 31.79 280 LYS D C 1
ATOM 9067 O O . LYS D 1 275 ? -34.570 79.737 179.253 1.00 28.69 280 LYS D O 1
ATOM 9073 N N . MET D 1 276 ? -33.660 80.510 177.359 1.00 26.40 281 MET D N 1
ATOM 9074 C CA . MET D 1 276 ? -34.937 81.072 176.952 1.00 31.52 281 MET D CA 1
ATOM 9075 C C . MET D 1 276 ? -35.922 79.986 176.541 1.00 28.41 281 MET D C 1
ATOM 9076 O O . MET D 1 276 ? -37.114 80.107 176.800 1.00 28.17 281 MET D O 1
ATOM 9081 N N . ILE D 1 277 ? -35.422 78.928 175.904 1.00 30.61 282 ILE D N 1
ATOM 9082 C CA . ILE D 1 277 ? -36.249 77.777 175.561 1.00 25.33 282 ILE D CA 1
ATOM 9083 C C . ILE D 1 277 ? -36.842 77.189 176.838 1.00 27.39 282 ILE D C 1
ATOM 9084 O O . ILE D 1 277 ? -37.999 76.779 176.870 1.00 32.57 282 ILE D O 1
ATOM 9089 N N . ASN D 1 278 ? -36.045 77.169 177.897 1.00 29.13 283 ASN D N 1
ATOM 9090 C CA . ASN D 1 278 ? -36.515 76.672 179.179 1.00 33.04 283 ASN D CA 1
ATOM 9091 C C . ASN D 1 278 ? -37.624 77.554 179.725 1.00 26.77 283 ASN D C 1
ATOM 9092 O O . ASN D 1 278 ? -38.665 77.056 180.149 1.00 27.00 283 ASN D O 1
ATOM 9097 N N . THR D 1 279 ? -37.382 78.861 179.697 1.00 25.47 284 THR D N 1
ATOM 9098 C CA . THR D 1 279 ? -38.347 79.849 180.149 1.00 29.56 284 THR D CA 1
ATOM 9099 C C . THR D 1 279 ? -39.654 79.715 179.381 1.00 32.36 284 THR D C 1
ATOM 9100 O O . THR D 1 279 ? -40.736 79.715 179.976 1.00 23.42 284 THR D O 1
ATOM 9104 N N . ALA D 1 280 ? -39.546 79.593 178.058 1.00 30.02 285 ALA D N 1
ATOM 9105 C CA . ALA D 1 280 ? -40.724 79.517 177.195 1.00 29.67 285 ALA D CA 1
ATOM 9106 C C . ALA D 1 280 ? -41.503 78.222 177.392 1.00 28.62 285 ALA D C 1
ATOM 9107 O O . ALA D 1 280 ? -42.735 78.231 177.420 1.00 30.82 285 ALA D O 1
ATOM 9109 N N . ASN D 1 281 ? -40.784 77.112 177.528 1.00 28.73 286 ASN D N 1
ATOM 9110 C CA . ASN D 1 281 ? -41.402 75.810 177.767 1.00 28.73 286 ASN D CA 1
ATOM 9111 C C . ASN D 1 281 ? -42.123 75.744 179.103 1.00 30.29 286 ASN D C 1
ATOM 9112 O O . ASN D 1 281 ? -43.208 75.182 179.200 1.00 32.79 286 ASN D O 1
ATOM 9117 N N . GLU D 1 282 ? -41.505 76.311 180.131 1.00 30.63 287 GLU D N 1
ATOM 9118 C CA . GLU D 1 282 ? -42.115 76.390 181.458 1.00 27.72 287 GLU D CA 1
ATOM 9119 C C . GLU D 1 282 ? -43.383 77.232 181.432 1.00 27.47 287 GLU D C 1
ATOM 9120 O O . GLU D 1 282 ? -44.400 76.881 182.039 1.00 30.47 287 GLU D O 1
ATOM 9126 N N . TYR D 1 283 ? -43.311 78.357 180.732 1.00 28.26 288 TYR D N 1
ATOM 9127 C CA . TYR D 1 283 ? -44.444 79.275 180.622 1.00 33.01 288 TYR D CA 1
ATOM 9128 C C . TYR D 1 283 ? -45.616 78.639 179.897 1.00 31.15 288 TYR D C 1
ATOM 9129 O O . TYR D 1 283 ? -46.751 78.701 180.373 1.00 27.49 288 TYR D O 1
ATOM 9138 N N . GLN D 1 284 ? -45.345 78.045 178.736 1.00 26.62 289 GLN D N 1
ATOM 9139 C CA . GLN D 1 284 ? -46.390 77.381 177.964 1.00 27.99 289 GLN D CA 1
ATOM 9140 C C . GLN D 1 284 ? -46.998 76.228 178.759 1.00 35.40 289 GLN D C 1
ATOM 9141 O O . GLN D 1 284 ? -48.203 75.980 178.692 1.00 32.97 289 GLN D O 1
ATOM 9147 N N . LYS D 1 285 ? -46.155 75.531 179.511 1.00 34.92 290 LYS D N 1
ATOM 9148 C CA . LYS D 1 285 ? -46.594 74.390 180.310 1.00 34.09 290 LYS D CA 1
ATOM 9149 C C . LYS D 1 285 ? -47.600 74.838 181.361 1.00 27.88 290 LYS D C 1
ATOM 9150 O O . LYS D 1 285 ? -48.648 74.213 181.544 1.00 36.87 290 LYS D O 1
ATOM 9156 N N . ARG D 1 286 ? -47.275 75.931 182.044 1.00 26.48 291 ARG D N 1
ATOM 9157 C CA . ARG D 1 286 ? -48.126 76.462 183.091 1.00 32.77 291 ARG D CA 1
ATOM 9158 C C . ARG D 1 286 ? -49.481 76.825 182.507 1.00 34.30 291 ARG D C 1
ATOM 9159 O O . ARG D 1 286 ? -50.516 76.630 183.143 1.00 31.64 291 ARG D O 1
ATOM 9167 N N . HIS D 1 287 ? -49.469 77.331 181.278 1.00 32.24 292 HIS D N 1
ATOM 9168 C CA . HIS D 1 287 ? -50.693 77.828 180.661 1.00 28.06 292 HIS D CA 1
ATOM 9169 C C . HIS D 1 287 ? -51.367 76.862 179.687 1.00 27.37 292 HIS D C 1
ATOM 9170 O O . HIS D 1 287 ? -52.123 77.274 178.801 1.00 30.82 292 HIS D O 1
ATOM 9177 N N . GLY D 1 288 ? -51.105 75.574 179.880 1.00 33.87 293 GLY D N 1
ATOM 9178 C CA . GLY D 1 288 ? -51.969 74.541 179.339 1.00 39.68 293 GLY D CA 1
ATOM 9179 C C . GLY D 1 288 ? -51.382 73.652 178.268 1.00 44.50 293 GLY D C 1
ATOM 9180 O O . GLY D 1 288 ? -52.039 72.708 177.825 1.00 39.23 293 GLY D O 1
ATOM 9181 N N . LYS D 1 289 ? -50.154 73.948 177.852 1.00 49.15 294 LYS D N 1
ATOM 9182 C CA . LYS D 1 289 ? -49.499 73.194 176.783 1.00 52.45 294 LYS D CA 1
ATOM 9183 C C . LYS D 1 289 ? -49.344 71.720 177.150 1.00 54.36 294 LYS D C 1
ATOM 9184 O O . LYS D 1 289 ? -48.704 71.382 178.145 1.00 51.58 294 LYS D O 1
ATOM 9190 N N . LYS D 1 290 ? -49.941 70.853 176.339 1.00 61.53 295 LYS D N 1
ATOM 9191 C CA . LYS D 1 290 ? -49.932 69.419 176.595 1.00 66.46 295 LYS D CA 1
ATOM 9192 C C . LYS D 1 290 ? -49.071 68.675 175.577 1.00 65.69 295 LYS D C 1
ATOM 9193 O O . LYS D 1 290 ? -47.995 68.173 175.910 1.00 65.65 295 LYS D O 1
#

InterPro domains:
  IPR027018 Hemolysin E [PF06109] (4-293)

Foldseek 3Di:
DVVLLVLLLLLLVLLLVLLCLVLPALVPQAPLVVLVVCLVCQCVLLVLADPLLSVLSVLLSVLSVLLSVLNVVLLVLSLVLLVLLLVLLVLLLCLPPVHDQVSLVSNLVSSLCSLVSSLVSLVVSLVSLVSSLVSLVVSLVSLVVSLVRLCQQLDCPHVNNVVQLVVLQVVLVVDDQFAWTAGGPRDIGTSCLSNCVVPDVVSVSSSVSSVVVSVVSVVVSVSSVSSSVSSVVSSVVSVVSSVVSVVSSVVSVPDRRDDPDDPVSSVSSSVSSVSSSVSSVSSVVVVPDDD/DVVLLVLLLCLLVLLLVLLCLVLPFVVPVAPLVVLVVCLVCLCPLLVLDDPVLSVLSVLLSVLSVLLSVLQVVLLVLSLVLLVLLLVLLVLLLVLVVVHDQVSLVSNLVSSLCSLVSSLVSLVVSLVSLVSSLVSLVVSLVSLVVSLVVLCQQLDCPHPSNVVQLVVQVVVPVWDDGGPGQTDVDPDDSSVSSSVNSVVVSVVSVVVSVSSVSSSVSSVVSSVVSVVSSVVSVVSSVVSVVDRRDDDQDPVSSCSSSVSSVSSSVSSVSSNVVVPDDDD/DVVLLVLLLVLLVLLLVLLCLVLVFLVPPAPLVVLVVCLVCLCQLLVLADPVLSVLSVLLSVLSVLLSVLLVVLLVLSLVLLVLLLQLLVLLLVLVPVHDQVSQVSNLVSSLVSLVSSLVSLVVSLVSLVSSLVSLVVSLVSLVVSLVSLCQQLDCPHPNNVVQLVQLCVQLVVDDQQAWTDGGPGDIGHSCQSNCVPPPNPSVSSSVVSVVVSVVSVVVSVSSVSSSVSSVVSSVVSVVSSVVSVVSSVVSVPDRRDDPDDPVSSVSSSVSSVSSSVSSVSSNVVVPDDDDDDHDHD/DVVQLVLLLCLLVLLLVLLCLVLVFLVPPAPLVVLVVCLVCLCPLLVLDDPVLSVLSVLLSVLSVLLSVLLVVLLVLSLVLLVLLLVLLVLLLVLPPPHDQVSLVSNLVSSLCSLVSSLVSLVVSLVSLVSSLVSLVVSLVSLVVSLVVLVQLLDCPHPNNVVQLVVLLVVLVVDDQFAWTAGGPGDIGTSCQSVQVPHDRVSVSSSVSSVVVSVVSVVVSVSSVVSSVSSVVSSVVSVVSSVVSVVSSVVSVPDRRDDDDDPVSSVSSSVSSVSSSVSSVSSNVVVPDD

B-factor: mean 32.02, std 15.71, range [5.98, 107.24]

Secondary structure (DSSP, 8-state):
-HHHHHHHHHHHHHHHHHHHIIIIIIHHHS-HHHHHHHHHHTTTTGGGS-HHHHHHHHHHHHHHHHHHHHHHHHHHHHHHHHHHHHHHHHHHHHTTTT--HHHHHHHHHHHHHHHHHHHHHHHHHHHHHHHHHHHHHHHHHHHHHHHHHHHHHHSTTSHHHHHHHHHHHHHHHHS-SSSEEE-GGG-EEEHHHHTTSSTT-HHHHHHHHHHHHHHHHHHHHHHHHHHHHHHHHHHHHHHHHHHHHHHHHHHHHTS-------HHHHHHHHHHHHHHHHHHHHHHHHTT---/-HHHHHHHHHHHHHHHHHHHIIIIIIHHHS-HHHHHHHHHHTTTTGGGS-HHHHHHHHHHHHHHHHHHHHHHHHHHHHHHHHHHHHHHHHHHHHTTTT--HHHHHHHHHHHHHHHHHHHHHHHHHHHHHHHHHHHHHHHHHHHHHHHHHHHHHHSTTSHHHHHHHHHHHTT----B-GGG-B---TT-HHHHHHHHHHHHHHHHHHHHHHHHHHHHHHHHHHHHHHHHHHHHHHHHHHHHT--------HHHHHHHHHHHHHHHHHHHHHHHHTT----/-HHHHHHHHHHHHHHHHHHHIIIIIIHHHS-HHHHHHHHHHTTTTGGGS-HHHHHHHHHHHHHHHHHHHHHHHHHHHHHHHHHHHHHHHHHHHHTTTT--HHHHHHHHHHHHHHHHHHHHHHHHHHHHHHHHHHHHHHHHHHHHHHHHHHHHHTSTTSHHHHHHHHHHHHHHHHS-TTSEEE-GGG-EEEHHHHTTSSTT-HHHHHHHHHHHHHHHHHHHHHHHHHHHHHHHHHHHHHHHHHHHHHHHHHHHHT--------HHHHHHHHHHHHHHHHHHHHHHHHTT--S--PPPP-/-HHHHHHHHHHHHHHHHHHHIIIIIIHHHS-HHHHHHHHHHTTTTGGGS-HHHHHHHHHHHHHHHHHHHHHHHHHHHHHHHHHHHHHHHHHHHHTTTT--HHHHHHHHHHHHHHHHHHHHHHHHHHHHHHHHHHHHHHHHHHHHHHHHHHHHHTSTTSHHHHHHHHHHHHHHHHS-SSSEEE-GGG-EEEHHHHTTSSTT-HHHHHHHHHHHHHHHHHHHHHHHHHHHHHHHHHHHHHHHHHHHHHHHHHHHHTS-------HHHHHHHHHHHHHHHHHHHHHHHHTT--

Sequence (1158 aa):
CDKTVEVVKNAIETADGALDLYNKYLDQVIPWQTFDETIKEELSRFKQEEYSQAASVLVGDIKTLLMDSQDKYFEATQTVYEWAGVATTQLLAAYILLFDEYNEKKASAQKDILIKVLDDGITKLNEEEAQKSLLVSSQSFNNASGKLLALDSQLTNDFSEKSSYFQSQVDKIRKEAYAGAAAGVVAGPFGLIISYSIAAGVVEGKLIPELKNNKLKSVQNFFTTLSNTVKQANKDIDAAKLKLTTEIAAIGEIKTETETTRFYCDYDDLMLSSLLKEAAKKMINTANEYQKRHGKKTCDKTVEVVKNAIETADGALDLYNKYLDQVIPWQTFDDETIKELSRFKQEYSQAASVLVGDIKTLLMDSQDKYFEATQTVYEWAGVATQLLAAYILLFDEYNEKKASAQKDILIKVLDDDGITKLNEEAQKSLLVSSSQSFNNNASGKLLALDSQLTNDFSEKSSYFQSQVDKIRKEAGVVAGPFGLIIVVEGKLIPELKNKLKSVQNFFTTLSSNTVKQANKDIDAAKLKLTTEIAAIGEIKTETETTRFYCDYDDLMLSLLKEAAKKMINTANEYQKRHGKKTLCDKTVEVVKNAIETADGALDLYNKYLDQVIPWQTFDETIKELSRFKQEYSQAASVLVGDIKTLLMDSQDKYFEATQTVYEWAGVATQLLAAYILLFDEYNEKKASAQKDILIKVLDDGITKLNEAQKSLLVSSQSFNNNASGKLLALDSQLTNDFSEKSSYFQSQVDKIRKEAYAGAAAGVVAGPFGLIISYSIAAGVVEGKLIPELKNKLKSVQNFFTTLSNTVKQANKDIDAAKKLKLTTEIAAIGEIKTETETTRFYCDYDDLMLSLLKEAAKKMINTANEYQKRHGKKTLFEVPEVCDKTVEVVKNAIETADGALDLYNKYLDQVIPWQTFDETIKELSRFKQEYSQAASVLVGDIKTLLMDSQDKYFEATQTVYEWAGVATQLLAAYILLFDEYNEKKASAQKDILIKVLDDGITKLNEAQKSLLVSSQSFNNASGKLLALDSQLTNDFSEKSSYFQSQVDKIRKEAYAGAAAGVVAGPFGLIISYSIAAGVVEGKLIPELKNKLKSVQNFFTTLSNTVKQANKDIDAAKLKLTTEIAAIGEIKTETETTRFYCDYDDLMLSLLKEAAKKMINTANEYQKRHGKK

Organism: Escherichia coli (strain K12) (NCBI:txid83333)